Protein AF-A0A8D8TUG2-F1 (afdb_monomer_lite)

Organism: NCBI:txid428564

Structure (mmCIF, N/CA/C/O backbone):
data_AF-A0A8D8TUG2-F1
#
_entry.id   AF-A0A8D8TUG2-F1
#
loop_
_atom_site.group_PDB
_atom_site.id
_atom_site.type_symbol
_atom_site.label_atom_id
_atom_site.label_alt_id
_atom_site.label_comp_id
_atom_site.label_asym_id
_atom_site.label_entity_id
_atom_site.label_seq_id
_atom_site.pdbx_PDB_ins_code
_atom_site.Cartn_x
_atom_site.Cartn_y
_atom_site.Cartn_z
_atom_site.occupancy
_atom_site.B_iso_or_equiv
_atom_site.auth_seq_id
_atom_site.auth_comp_id
_atom_site.auth_asym_id
_atom_site.auth_atom_id
_atom_site.pdbx_PDB_model_num
ATOM 1 N N . MET A 1 1 ? 31.940 -16.776 15.420 1.00 88.31 1 MET A N 1
ATOM 2 C CA . MET A 1 1 ? 31.059 -17.852 15.913 1.00 88.31 1 MET A CA 1
ATOM 3 C C . MET A 1 1 ? 29.681 -17.227 16.054 1.00 88.31 1 MET A C 1
ATOM 5 O O . MET A 1 1 ? 29.621 -16.141 16.623 1.00 88.31 1 MET A O 1
ATOM 9 N N . PRO A 1 2 ? 28.607 -17.803 15.490 1.00 84.81 2 PRO A N 1
ATOM 10 C CA . PRO A 1 2 ? 27.314 -17.118 15.402 1.00 84.81 2 PRO A CA 1
ATOM 11 C C . PRO A 1 2 ? 26.745 -16.740 16.780 1.00 84.81 2 PRO A C 1
ATOM 13 O O . PRO A 1 2 ? 26.519 -17.610 17.619 1.00 84.81 2 PRO A O 1
ATOM 16 N N . GLY A 1 3 ? 26.511 -15.450 17.030 1.00 81.25 3 GLY A N 1
ATOM 17 C CA . GLY A 1 3 ? 25.890 -14.975 18.275 1.00 81.25 3 GLY A CA 1
ATOM 18 C C . GLY A 1 3 ? 26.770 -15.037 19.532 1.00 81.25 3 GLY A C 1
ATOM 19 O O . GLY A 1 3 ? 26.246 -14.940 20.640 1.00 81.25 3 GLY A O 1
ATOM 20 N N . VAL A 1 4 ? 28.089 -15.208 19.391 1.00 82.69 4 VAL A N 1
ATOM 21 C CA . VAL A 1 4 ? 29.040 -15.135 20.514 1.00 82.69 4 VAL A CA 1
ATOM 22 C C . VAL A 1 4 ? 29.631 -13.716 20.586 1.00 82.69 4 VAL A C 1
ATOM 24 O O . VAL A 1 4 ? 30.102 -13.235 19.558 1.00 82.69 4 VAL A O 1
ATOM 27 N N . PRO A 1 5 ? 29.636 -13.040 21.756 1.00 69.06 5 PRO A N 1
ATOM 28 C CA . PRO A 1 5 ? 30.100 -11.648 21.874 1.00 69.06 5 PRO A CA 1
ATOM 29 C C . PRO A 1 5 ? 31.604 -11.447 21.634 1.00 69.06 5 PRO A C 1
ATOM 31 O O . PRO A 1 5 ? 32.027 -10.357 21.265 1.00 69.06 5 PRO A O 1
ATOM 34 N N . SER A 1 6 ? 32.425 -12.471 21.882 1.00 76.06 6 SER A N 1
ATOM 35 C CA . SER A 1 6 ? 33.869 -12.448 21.638 1.00 76.06 6 SER A CA 1
ATOM 36 C C . SER A 1 6 ? 34.200 -12.892 20.210 1.00 76.06 6 SER A C 1
ATOM 38 O O . SER A 1 6 ? 33.498 -13.719 19.625 1.00 76.06 6 SER A O 1
ATOM 40 N N . LEU A 1 7 ? 35.303 -12.373 19.657 1.00 82.94 7 LEU A N 1
ATOM 41 C CA . LEU A 1 7 ? 35.756 -12.603 18.277 1.00 82.94 7 LEU A CA 1
ATOM 42 C C . LEU A 1 7 ? 36.345 -14.022 18.082 1.00 82.94 7 LEU A C 1
ATOM 44 O O . LEU A 1 7 ? 37.500 -14.206 17.716 1.00 82.94 7 LEU A O 1
ATOM 48 N N . VAL A 1 8 ? 35.550 -15.055 18.374 1.00 90.75 8 VAL A N 1
ATOM 49 C CA . VAL A 1 8 ? 35.901 -16.471 18.198 1.00 90.75 8 VAL A CA 1
ATOM 50 C C . VAL A 1 8 ? 35.543 -16.881 16.774 1.00 90.75 8 VAL A C 1
ATOM 52 O O . VAL A 1 8 ? 34.366 -16.881 16.412 1.00 90.75 8 VAL A O 1
ATOM 55 N N . THR A 1 9 ? 36.512 -17.247 15.940 1.00 91.44 9 THR A N 1
ATOM 56 C CA . THR A 1 9 ? 36.257 -17.723 14.569 1.00 91.44 9 THR A CA 1
ATOM 57 C C . THR A 1 9 ? 35.932 -19.220 14.564 1.00 91.44 9 THR A C 1
ATOM 59 O O . THR A 1 9 ? 36.195 -19.926 15.537 1.00 91.44 9 THR A O 1
ATOM 62 N N . ILE A 1 10 ? 35.277 -19.718 13.511 1.00 93.94 10 ILE A N 1
ATOM 63 C CA . ILE A 1 10 ? 35.003 -21.158 13.372 1.00 93.94 10 ILE A CA 1
ATOM 64 C C . ILE A 1 10 ? 36.280 -21.820 12.849 1.00 93.94 10 ILE A C 1
ATOM 66 O O . ILE A 1 10 ? 36.716 -21.502 11.749 1.00 93.94 10 ILE A O 1
ATOM 70 N N . ALA A 1 11 ? 36.866 -22.732 13.624 1.00 93.00 11 ALA A N 1
ATOM 71 C CA . ALA A 1 11 ? 38.054 -23.483 13.224 1.00 93.00 11 ALA A CA 1
ATOM 72 C C . ALA A 1 11 ? 37.695 -24.761 12.450 1.00 93.00 11 ALA A C 1
ATOM 74 O O . ALA A 1 11 ? 38.338 -25.085 11.457 1.00 93.00 11 ALA A O 1
ATOM 75 N N . ARG A 1 12 ? 36.664 -25.500 12.893 1.00 93.75 12 ARG A N 1
ATOM 76 C CA . ARG A 1 12 ? 36.137 -26.686 12.185 1.00 93.75 12 ARG A CA 1
ATOM 77 C C . ARG A 1 12 ? 34.693 -27.010 12.573 1.00 93.75 12 ARG A C 1
ATOM 79 O O . ARG A 1 12 ? 34.201 -26.557 13.605 1.00 93.75 12 ARG A O 1
ATOM 86 N N . VAL A 1 13 ? 34.041 -27.864 11.787 1.00 94.44 13 VAL A N 1
ATOM 87 C CA . VAL A 1 13 ? 32.722 -28.457 12.079 1.00 94.44 13 VAL A CA 1
ATOM 88 C C . VAL A 1 13 ? 32.915 -29.929 12.459 1.00 94.44 13 VAL A C 1
ATOM 90 O O . VAL A 1 13 ? 33.746 -30.602 11.852 1.00 94.44 13 VAL A O 1
ATOM 93 N N . LYS A 1 14 ? 32.199 -30.451 13.465 1.00 92.12 14 LYS A N 1
ATOM 94 C CA . LYS A 1 14 ? 32.238 -31.896 13.767 1.00 92.12 14 LYS A CA 1
ATOM 95 C C . LYS A 1 14 ? 31.480 -32.690 12.696 1.00 92.12 14 LYS A C 1
ATOM 97 O O . LYS A 1 14 ? 30.397 -32.287 12.288 1.00 92.12 14 LYS A O 1
ATOM 102 N N . GLU A 1 15 ? 32.014 -33.851 12.317 1.00 89.62 15 GLU A N 1
ATOM 103 C CA . GLU A 1 15 ? 31.452 -34.729 11.272 1.00 89.62 15 GLU A CA 1
ATOM 104 C C . GLU A 1 15 ? 30.094 -35.350 11.645 1.00 89.62 15 GLU A C 1
ATOM 106 O O . GLU A 1 15 ? 29.303 -35.712 10.778 1.00 89.62 15 GLU A O 1
ATOM 111 N N . GLN A 1 16 ? 29.798 -35.474 12.942 1.00 87.94 16 GLN A N 1
ATOM 112 C CA . GLN A 1 16 ? 28.569 -36.101 13.425 1.00 87.94 16 GLN A CA 1
ATOM 113 C C . GLN A 1 16 ? 27.436 -35.082 13.583 1.00 87.94 16 GLN A C 1
ATOM 115 O O . GLN A 1 16 ? 27.537 -34.136 14.368 1.00 87.94 16 GLN A O 1
ATOM 120 N N . VAL A 1 17 ? 26.317 -35.336 12.899 1.00 90.94 17 VAL A N 1
ATOM 121 C CA . VAL A 1 17 ? 25.068 -34.570 13.012 1.00 90.94 17 VAL A CA 1
ATOM 122 C C . VAL A 1 17 ? 23.980 -35.458 13.606 1.00 90.94 17 VAL A C 1
ATOM 124 O O . VAL A 1 17 ? 23.734 -36.559 13.118 1.00 90.94 17 VAL A O 1
ATOM 127 N N . ILE A 1 18 ? 23.300 -34.978 14.649 1.00 91.06 18 ILE A N 1
ATOM 128 C CA . ILE A 1 18 ? 22.219 -35.724 15.311 1.00 91.06 18 ILE A CA 1
ATOM 129 C C . ILE A 1 18 ? 20.874 -35.151 14.869 1.00 91.06 18 ILE A C 1
ATOM 131 O O . ILE A 1 18 ? 20.628 -33.956 15.014 1.00 91.06 18 ILE A O 1
ATOM 135 N N . ILE A 1 19 ? 19.978 -35.997 14.364 1.00 89.94 19 ILE A N 1
ATOM 136 C CA . ILE A 1 19 ? 18.616 -35.600 13.984 1.00 89.94 19 ILE A CA 1
ATOM 137 C C . ILE A 1 19 ? 17.680 -35.878 15.160 1.00 89.94 19 ILE A C 1
ATOM 139 O O . ILE A 1 19 ? 17.610 -37.010 15.641 1.00 89.94 19 ILE A O 1
ATOM 143 N N . LEU A 1 20 ? 16.954 -34.862 15.629 1.00 84.50 20 LEU A N 1
ATOM 144 C CA . LEU A 1 20 ? 16.012 -35.038 16.735 1.00 84.50 20 LEU A CA 1
ATOM 145 C C . LEU A 1 20 ? 14.683 -35.639 16.239 1.00 84.50 20 LEU A C 1
ATOM 147 O O . LEU A 1 20 ? 14.184 -35.234 15.185 1.00 84.50 20 LEU A O 1
ATOM 151 N N . PRO A 1 21 ? 14.072 -36.577 16.988 1.00 76.75 21 PRO A N 1
ATOM 152 C CA . PRO A 1 21 ? 12.863 -37.290 16.579 1.00 76.75 21 PRO A CA 1
ATOM 153 C C . PRO A 1 21 ? 11.588 -36.461 16.832 1.00 76.75 21 PRO A C 1
ATOM 155 O O . PRO A 1 21 ? 10.693 -36.884 17.560 1.00 76.75 21 PRO A O 1
ATOM 158 N N . THR A 1 22 ? 11.504 -35.263 16.251 1.00 73.44 22 THR A N 1
ATOM 159 C CA . THR A 1 22 ? 10.314 -34.393 16.298 1.00 73.44 22 THR A CA 1
ATOM 160 C C . THR A 1 22 ? 9.656 -34.286 14.918 1.00 73.44 22 THR A C 1
ATOM 162 O O . THR A 1 22 ? 10.196 -34.776 13.923 1.00 73.44 22 THR A O 1
ATOM 165 N N . LYS A 1 23 ? 8.483 -33.635 14.840 1.00 68.12 23 LYS A N 1
ATOM 166 C CA . LYS A 1 23 ? 7.732 -33.437 13.584 1.00 68.12 23 LYS A CA 1
ATOM 167 C C . LYS A 1 23 ? 8.590 -32.782 12.492 1.00 68.12 23 LYS A C 1
ATOM 169 O O . LYS A 1 23 ? 8.542 -33.228 11.350 1.00 68.12 23 LYS A O 1
ATOM 174 N N . THR A 1 24 ? 9.396 -31.777 12.849 1.00 67.50 24 THR A N 1
ATOM 175 C CA . THR A 1 24 ? 10.225 -30.997 11.910 1.00 67.50 24 THR A CA 1
ATOM 176 C C . THR A 1 24 ? 11.661 -31.519 11.760 1.00 67.50 24 THR A C 1
ATOM 178 O O . THR A 1 24 ? 12.426 -30.981 10.964 1.00 67.50 24 THR A O 1
ATOM 181 N N . LYS A 1 25 ? 12.028 -32.610 12.457 1.00 82.44 25 LYS A N 1
ATOM 182 C CA . LYS A 1 25 ? 13.340 -33.291 12.374 1.00 82.44 25 LYS A CA 1
ATOM 183 C C . LYS A 1 25 ? 14.555 -32.331 12.375 1.00 82.44 25 LYS A C 1
ATOM 185 O O . LYS A 1 25 ? 15.378 -32.380 11.450 1.00 82.44 25 LYS A O 1
ATOM 190 N N . PRO A 1 26 ? 14.695 -31.451 13.385 1.00 87.38 26 PRO A N 1
ATOM 191 C CA . PRO A 1 26 ? 15.781 -30.483 13.439 1.00 87.38 26 PRO A CA 1
ATOM 192 C C . PRO A 1 26 ? 17.128 -31.178 13.673 1.00 87.38 26 PRO A C 1
ATOM 194 O O . PRO A 1 26 ? 17.202 -32.269 14.251 1.00 87.38 26 PRO A O 1
ATOM 197 N N . LYS A 1 27 ? 18.203 -30.544 13.197 1.00 92.56 27 LYS A N 1
ATOM 198 C CA . LYS A 1 27 ? 19.557 -31.114 13.176 1.00 92.56 27 LYS A CA 1
ATOM 199 C C . LYS A 1 27 ? 20.422 -30.438 14.231 1.00 92.56 27 LYS A C 1
ATOM 201 O O . LYS A 1 27 ? 20.611 -29.229 14.193 1.00 92.56 27 LYS A O 1
ATOM 206 N N . LYS A 1 28 ? 20.969 -31.207 15.163 1.00 93.00 28 LYS A N 1
ATOM 207 C CA . LYS A 1 28 ? 21.938 -30.732 16.149 1.00 93.00 28 LYS A CA 1
ATOM 208 C C . LYS A 1 28 ? 23.338 -30.769 15.534 1.00 93.00 28 LYS A C 1
ATOM 210 O O . LYS A 1 28 ? 23.822 -31.839 15.163 1.00 93.00 28 LYS A O 1
ATOM 215 N N . LEU A 1 29 ? 23.956 -29.598 15.439 1.00 93.19 29 LEU A N 1
ATOM 216 C CA . LEU A 1 29 ? 25.269 -29.336 14.854 1.00 93.19 29 LEU A CA 1
ATOM 217 C C . LEU A 1 29 ? 26.253 -28.915 15.948 1.00 93.19 29 LEU A C 1
ATOM 219 O O . LEU A 1 29 ? 25.855 -28.313 16.946 1.00 93.19 29 LEU A O 1
ATOM 223 N N . VAL A 1 30 ? 27.541 -29.204 15.757 1.00 94.19 30 VAL A N 1
ATOM 224 C CA . VAL A 1 30 ? 28.599 -28.788 16.688 1.00 94.19 30 VAL A CA 1
ATOM 225 C C . VAL A 1 30 ? 29.750 -28.149 15.917 1.00 94.19 30 VAL A C 1
ATOM 227 O O . VAL A 1 30 ? 30.404 -28.803 15.104 1.00 94.19 30 VAL A O 1
ATOM 230 N N . PHE A 1 31 ? 30.018 -26.880 16.213 1.00 93.75 31 PHE A N 1
ATOM 231 C CA . PHE A 1 31 ? 31.167 -26.128 15.719 1.00 93.75 31 PHE A CA 1
ATOM 232 C C . PHE A 1 31 ? 32.299 -26.146 16.745 1.00 93.75 31 PHE A C 1
ATOM 234 O O . PHE A 1 31 ? 32.060 -26.234 17.946 1.00 93.75 31 PHE A O 1
ATOM 241 N N . VAL A 1 32 ? 33.541 -26.053 16.282 1.00 93.69 32 VAL A N 1
ATOM 242 C CA . VAL A 1 32 ? 34.724 -25.877 17.129 1.00 93.69 32 VAL A CA 1
ATOM 243 C C . VAL A 1 32 ? 35.301 -24.500 16.839 1.00 93.69 32 VAL A C 1
ATOM 245 O O . VAL A 1 32 ? 35.570 -24.180 15.679 1.00 93.69 32 VAL A O 1
ATOM 248 N N . GLY A 1 33 ? 35.438 -23.676 17.875 1.00 93.62 33 GLY A N 1
ATOM 249 C CA . GLY A 1 33 ? 35.986 -22.326 17.767 1.00 93.62 33 GLY A CA 1
ATOM 250 C C . GLY A 1 33 ? 37.513 -22.302 17.673 1.00 93.62 33 GLY A C 1
ATOM 251 O O . GLY A 1 33 ? 38.180 -23.300 17.953 1.00 93.62 33 GLY A O 1
ATOM 252 N N . SER A 1 34 ? 38.075 -21.145 17.317 1.00 92.62 34 SER A N 1
ATOM 253 C CA . SER A 1 34 ? 39.520 -20.867 17.381 1.00 92.62 34 SER A CA 1
ATOM 254 C C . SER A 1 34 ? 40.102 -20.967 18.797 1.00 92.62 34 SER A C 1
ATOM 256 O O . SER A 1 34 ? 41.301 -21.154 18.961 1.00 92.62 34 SER A O 1
ATOM 258 N N . ASP A 1 35 ? 39.248 -20.906 19.817 1.00 92.00 35 ASP A N 1
ATOM 259 C CA . ASP A 1 35 ? 39.564 -21.131 21.228 1.00 92.00 35 ASP A CA 1
ATOM 260 C C . ASP A 1 35 ? 39.600 -22.622 21.623 1.00 92.00 35 ASP A C 1
ATOM 262 O O . ASP A 1 35 ? 39.781 -22.955 22.794 1.00 92.00 35 ASP A O 1
ATOM 266 N N . GLY A 1 36 ? 39.372 -23.530 20.669 1.00 90.88 36 GLY A N 1
ATOM 267 C CA . GLY A 1 36 ? 39.312 -24.973 20.893 1.00 90.88 36 GLY A CA 1
ATOM 268 C C . GLY A 1 36 ? 38.027 -25.465 21.570 1.00 90.88 36 GLY A C 1
ATOM 269 O O . GLY A 1 36 ? 37.874 -26.675 21.763 1.00 90.88 36 GLY A O 1
ATOM 270 N N . LYS A 1 37 ? 37.077 -24.581 21.911 1.00 91.31 37 LYS A N 1
ATOM 271 C CA . LYS A 1 37 ? 35.817 -24.968 22.567 1.00 91.31 37 LYS A CA 1
ATOM 272 C C . LYS A 1 37 ? 34.783 -25.445 21.551 1.00 91.31 37 LYS A C 1
ATOM 274 O O . LYS A 1 37 ? 34.767 -25.022 20.395 1.00 91.31 37 LYS A O 1
ATOM 279 N N . SER A 1 38 ? 33.910 -26.356 21.987 1.00 91.44 38 SER A N 1
ATOM 280 C CA . SER A 1 38 ? 32.779 -26.836 21.184 1.00 91.44 38 SER A CA 1
ATOM 281 C C . SER A 1 38 ? 31.546 -25.965 21.432 1.00 91.44 38 SER A C 1
ATOM 283 O O . SER A 1 38 ? 31.165 -25.762 22.579 1.00 91.44 38 SER A O 1
ATOM 285 N N . TYR A 1 39 ? 30.908 -25.505 20.360 1.00 92.44 39 TYR A N 1
ATOM 286 C CA . TYR A 1 39 ? 29.695 -24.694 20.370 1.00 92.44 39 TYR A CA 1
ATOM 287 C C . TYR A 1 39 ? 28.586 -25.448 19.640 1.00 92.44 39 TYR A C 1
ATOM 289 O O . TYR A 1 39 ? 28.705 -25.769 18.456 1.00 92.44 39 TYR A O 1
ATOM 297 N N . THR A 1 40 ? 27.513 -25.763 20.356 1.00 93.44 40 THR A N 1
ATOM 298 C CA . THR A 1 40 ? 26.422 -26.595 19.846 1.00 93.44 40 THR A CA 1
ATOM 299 C C . THR A 1 40 ? 25.259 -25.722 19.376 1.00 93.44 40 THR A C 1
ATOM 301 O O . THR A 1 40 ? 24.844 -24.809 20.082 1.00 93.44 40 THR A O 1
ATOM 304 N N . TYR A 1 41 ? 24.694 -26.031 18.209 1.00 94.00 41 TYR A N 1
ATOM 305 C CA . TYR A 1 41 ? 23.534 -25.337 17.647 1.00 94.00 41 TYR A CA 1
ATOM 306 C C . TYR A 1 41 ? 22.476 -26.333 17.183 1.00 94.00 41 TYR A C 1
ATOM 308 O O . TYR A 1 41 ? 22.771 -27.465 16.801 1.00 94.00 41 TYR A O 1
ATOM 316 N N . LEU A 1 42 ? 21.228 -25.892 17.191 1.00 92.81 42 LEU A N 1
ATOM 317 C CA . LEU A 1 42 ? 20.099 -26.573 16.592 1.00 92.81 42 LEU A CA 1
ATOM 318 C C . LEU A 1 42 ? 19.735 -25.863 15.292 1.00 92.81 42 LEU A C 1
ATOM 320 O O . LEU A 1 42 ? 19.306 -24.714 15.297 1.00 92.81 42 LEU A O 1
ATOM 324 N N . PHE A 1 43 ? 19.884 -26.563 14.178 1.00 92.56 43 PHE A N 1
ATOM 325 C CA . PHE A 1 43 ? 19.375 -26.123 12.895 1.00 92.56 43 PHE A CA 1
ATOM 326 C C . PHE A 1 43 ? 17.909 -26.527 12.761 1.00 92.56 43 PHE A C 1
ATOM 328 O O . PHE A 1 43 ? 17.580 -27.722 12.716 1.00 92.56 43 PHE A O 1
ATOM 335 N N . LYS A 1 44 ? 17.040 -25.520 12.675 1.00 89.44 44 LYS A N 1
ATOM 336 C CA . LYS A 1 44 ? 15.624 -25.682 12.355 1.00 89.44 44 LYS A CA 1
ATOM 337 C C . LYS A 1 44 ? 15.394 -25.197 10.924 1.00 89.44 44 LYS A C 1
ATOM 339 O O . LYS A 1 44 ? 15.708 -24.058 10.594 1.00 89.44 44 LYS A O 1
ATOM 344 N N . GLY A 1 45 ? 14.894 -26.088 10.072 1.00 80.00 45 GLY A N 1
ATOM 345 C CA . GLY A 1 45 ? 14.555 -25.783 8.683 1.00 80.00 45 GLY A CA 1
ATOM 346 C C . GLY A 1 45 ? 13.044 -25.793 8.482 1.00 80.00 45 GLY A C 1
ATOM 347 O O . GLY A 1 45 ? 12.345 -26.548 9.150 1.00 80.00 45 GLY A O 1
ATOM 348 N N . LEU A 1 46 ? 12.570 -24.995 7.524 1.00 73.06 46 LEU A N 1
ATOM 349 C CA . LEU A 1 46 ? 11.154 -24.758 7.212 1.00 73.06 46 LEU A CA 1
ATOM 350 C C . LEU A 1 46 ? 10.373 -24.034 8.325 1.00 73.06 46 LEU A C 1
ATOM 352 O O . LEU A 1 46 ? 9.147 -24.017 8.289 1.00 73.06 46 LEU A O 1
ATOM 356 N N . GLU A 1 47 ? 11.081 -23.417 9.268 1.00 77.38 47 GLU A N 1
ATOM 357 C CA . GLU A 1 47 ? 10.534 -22.554 10.317 1.00 77.38 47 GLU A CA 1
ATOM 358 C C . GLU A 1 47 ? 11.149 -21.158 10.153 1.00 77.38 47 GLU A C 1
ATOM 360 O O . GLU A 1 47 ? 12.347 -21.039 9.876 1.00 77.38 47 GLU A O 1
ATOM 365 N N . ASP A 1 48 ? 10.328 -20.120 10.285 1.00 82.56 48 ASP A N 1
ATOM 366 C CA . ASP A 1 48 ? 10.793 -18.737 10.322 1.00 82.56 48 ASP A CA 1
ATOM 367 C C . ASP A 1 48 ? 11.244 -18.399 11.749 1.00 82.56 48 ASP A C 1
ATOM 369 O O . ASP A 1 48 ? 10.447 -18.434 12.682 1.00 82.56 48 ASP A O 1
ATOM 373 N N . LEU A 1 49 ? 12.537 -18.115 11.922 1.00 88.50 49 LEU A N 1
ATOM 374 C CA . LEU A 1 49 ? 13.132 -17.838 13.232 1.00 88.50 49 LEU A CA 1
ATOM 375 C C . LEU A 1 49 ? 13.265 -16.341 13.536 1.00 88.50 49 LEU A C 1
ATOM 377 O O . LEU A 1 49 ? 13.796 -16.002 14.595 1.00 88.50 49 LEU A O 1
ATOM 381 N N . HIS A 1 50 ? 12.817 -15.442 12.650 1.00 87.50 50 HIS A N 1
ATOM 382 C CA . HIS A 1 50 ? 12.892 -13.999 12.914 1.00 87.50 50 HIS A CA 1
ATOM 383 C C . HIS A 1 50 ? 12.059 -13.622 14.141 1.00 87.50 50 HIS A C 1
ATOM 385 O O . HIS A 1 50 ? 12.503 -12.833 14.971 1.00 87.50 50 HIS A O 1
ATOM 391 N N . LEU A 1 51 ? 10.896 -14.252 14.327 1.00 86.75 51 LEU A N 1
ATOM 392 C CA . LEU A 1 51 ? 10.082 -14.048 15.521 1.00 86.75 51 LEU A CA 1
ATOM 393 C C . LEU A 1 51 ? 10.842 -14.440 16.799 1.00 86.75 51 LEU A C 1
ATOM 395 O O . LEU A 1 51 ? 10.940 -13.635 17.724 1.00 86.75 51 LEU A O 1
ATOM 399 N N . ASP A 1 52 ? 11.435 -15.636 16.843 1.00 89.31 52 ASP A N 1
ATOM 400 C CA . ASP A 1 52 ? 12.251 -16.079 17.978 1.00 89.31 52 ASP A CA 1
ATOM 401 C C . ASP A 1 52 ? 13.444 -15.138 18.228 1.00 89.31 52 ASP A C 1
ATOM 403 O O . ASP A 1 52 ? 13.713 -14.798 19.380 1.00 89.31 52 ASP A O 1
ATOM 407 N N . GLU A 1 53 ? 14.123 -14.654 17.182 1.00 91.06 53 GLU A N 1
ATOM 408 C CA . GLU A 1 53 ? 15.205 -13.664 17.299 1.00 91.06 53 GLU A CA 1
ATOM 409 C C . GLU A 1 53 ? 14.726 -12.366 17.973 1.00 91.06 53 GLU A C 1
ATOM 411 O O . GLU A 1 53 ? 15.347 -11.889 18.928 1.00 91.06 53 GLU A O 1
ATOM 416 N N . ARG A 1 54 ? 13.598 -11.809 17.523 1.00 90.62 54 ARG A N 1
ATOM 417 C CA . ARG A 1 54 ? 13.012 -10.576 18.075 1.00 90.62 54 ARG A CA 1
ATOM 418 C C . ARG A 1 54 ? 12.600 -10.759 19.538 1.00 90.62 54 ARG A C 1
ATOM 420 O O . ARG A 1 54 ? 12.842 -9.881 20.370 1.00 90.62 54 ARG A O 1
ATOM 427 N N . ILE A 1 55 ? 12.077 -11.931 19.900 1.00 91.31 55 ILE A N 1
ATOM 428 C CA . ILE A 1 55 ? 11.798 -12.256 21.303 1.00 91.31 55 ILE A CA 1
ATOM 429 C C . ILE A 1 55 ? 13.091 -12.343 22.128 1.00 91.31 55 ILE A C 1
ATOM 431 O O . ILE A 1 55 ? 13.122 -11.843 23.253 1.00 91.31 55 ILE A O 1
ATOM 435 N N . MET A 1 56 ? 14.188 -12.891 21.594 1.00 93.56 56 MET A N 1
ATOM 436 C CA . MET A 1 56 ? 15.477 -12.884 22.304 1.00 93.56 56 MET A CA 1
ATOM 437 C C . MET A 1 56 ? 15.992 -11.459 22.557 1.00 93.56 56 MET A C 1
ATOM 439 O O . MET A 1 56 ? 16.482 -11.180 23.654 1.00 93.56 56 MET A O 1
ATOM 443 N N . GLN A 1 57 ? 15.812 -10.537 21.606 1.00 90.88 57 GLN A N 1
ATOM 444 C CA . GLN A 1 57 ? 16.130 -9.113 21.791 1.00 90.88 57 GLN A CA 1
ATOM 445 C C . GLN A 1 57 ? 15.251 -8.467 22.876 1.00 90.88 57 GLN A C 1
ATOM 447 O O . GLN A 1 57 ? 15.755 -7.751 23.747 1.00 90.88 57 GLN A O 1
ATOM 452 N N . PHE A 1 58 ? 13.949 -8.777 22.898 1.00 92.12 58 PHE A N 1
ATOM 453 C CA . PHE A 1 58 ? 13.036 -8.329 23.956 1.00 92.12 58 PHE A CA 1
ATOM 454 C C . PHE A 1 58 ? 13.494 -8.805 25.347 1.00 92.12 58 PHE A C 1
ATOM 456 O O . PHE A 1 58 ? 13.503 -8.033 26.315 1.00 92.12 58 PHE A O 1
ATOM 463 N N . LEU A 1 59 ? 13.921 -10.068 25.464 1.00 92.75 59 LEU A N 1
ATOM 464 C CA . LEU A 1 59 ? 14.468 -10.618 26.709 1.00 92.75 59 LEU A CA 1
ATOM 465 C C . LEU A 1 59 ? 15.787 -9.942 27.103 1.00 92.75 59 LEU A C 1
ATOM 467 O O . LEU A 1 59 ? 16.019 -9.691 28.288 1.00 92.75 59 LEU A O 1
ATOM 471 N N . GLN A 1 60 ? 16.647 -9.616 26.137 1.00 91.81 60 GLN A N 1
ATOM 472 C CA . GLN A 1 60 ? 17.892 -8.891 26.387 1.00 91.81 60 GLN A CA 1
ATOM 473 C C . GLN A 1 60 ? 17.620 -7.499 26.974 1.00 91.81 60 GLN A C 1
ATOM 475 O O . GLN A 1 60 ? 18.203 -7.150 27.999 1.00 91.81 60 GLN A O 1
ATOM 480 N N . ILE A 1 61 ? 16.682 -6.741 26.404 1.00 91.31 61 ILE A N 1
ATOM 481 C CA . ILE A 1 61 ? 16.284 -5.421 26.922 1.00 91.31 61 ILE A CA 1
ATOM 482 C C . ILE A 1 61 ? 15.643 -5.544 28.309 1.00 91.31 61 ILE A C 1
ATOM 484 O O . ILE A 1 61 ? 15.969 -4.770 29.211 1.00 91.31 61 ILE A O 1
ATOM 488 N N . SER A 1 62 ? 14.805 -6.564 28.517 1.00 91.44 62 SER A N 1
ATOM 489 C CA . SER A 1 62 ? 14.224 -6.863 29.833 1.00 91.44 62 SER A CA 1
ATOM 490 C C . SER A 1 62 ? 15.305 -7.081 30.894 1.00 91.44 62 SER A C 1
ATOM 492 O O . SER A 1 62 ? 15.204 -6.555 32.001 1.00 91.44 62 SER A O 1
ATOM 494 N N . ASN A 1 63 ? 16.375 -7.802 30.549 1.00 91.88 63 ASN A N 1
ATOM 495 C CA . ASN A 1 63 ? 17.520 -8.003 31.436 1.00 91.88 63 ASN A CA 1
ATOM 496 C C . ASN A 1 63 ? 18.281 -6.707 31.720 1.00 91.88 63 ASN A C 1
ATOM 498 O O . ASN A 1 63 ? 18.664 -6.481 32.864 1.00 91.88 63 ASN A O 1
ATOM 502 N N . THR A 1 64 ? 18.469 -5.843 30.721 1.00 90.88 64 THR A N 1
ATOM 503 C CA . THR A 1 64 ? 19.110 -4.533 30.911 1.00 90.88 64 THR A CA 1
ATOM 504 C C . THR A 1 64 ? 18.318 -3.661 31.886 1.00 90.88 64 THR A C 1
ATOM 506 O O . THR A 1 64 ? 18.898 -3.044 32.776 1.00 90.88 64 THR A O 1
ATOM 509 N N . MET A 1 65 ? 16.985 -3.658 31.795 1.00 87.69 65 MET A N 1
ATOM 510 C CA . MET A 1 65 ? 16.132 -2.924 32.741 1.00 87.69 65 MET A CA 1
ATOM 511 C C . MET A 1 65 ? 16.150 -3.513 34.155 1.00 87.69 65 MET A C 1
ATOM 513 O O . MET A 1 65 ? 15.979 -2.789 35.137 1.00 87.69 65 MET A O 1
ATOM 517 N N . LEU A 1 66 ? 16.363 -4.824 34.265 1.00 88.38 66 LEU A N 1
ATOM 518 C CA . LEU A 1 66 ? 16.475 -5.542 35.532 1.00 88.38 66 LEU A CA 1
ATOM 519 C C . LEU A 1 66 ? 17.915 -5.594 36.070 1.00 88.38 66 LEU A C 1
ATOM 521 O O . LEU A 1 66 ? 18.124 -6.179 37.131 1.00 88.38 66 LEU A O 1
ATOM 525 N N . ALA A 1 67 ? 18.891 -4.954 35.411 1.00 83.06 67 ALA A N 1
ATOM 526 C CA . ALA A 1 67 ? 20.315 -5.047 35.751 1.00 83.06 67 ALA A CA 1
ATOM 527 C C . ALA A 1 67 ? 20.656 -4.581 37.179 1.00 83.06 67 ALA A C 1
ATOM 529 O O . ALA A 1 67 ? 21.615 -5.064 37.773 1.00 83.06 67 ALA A O 1
ATOM 530 N N . ALA A 1 68 ? 19.848 -3.688 37.763 1.00 74.62 68 ALA A N 1
ATOM 531 C CA . ALA A 1 68 ? 19.982 -3.249 39.157 1.00 74.62 68 ALA A CA 1
ATOM 532 C C . ALA A 1 68 ? 19.487 -4.290 40.190 1.00 74.62 68 ALA A C 1
ATOM 534 O O . ALA A 1 68 ? 19.468 -4.018 41.390 1.00 74.62 68 ALA A O 1
ATOM 535 N N . SER A 1 69 ? 19.043 -5.465 39.742 1.00 78.25 69 SER A N 1
ATOM 536 C CA . SER A 1 69 ? 18.452 -6.524 40.558 1.00 78.25 69 SER A CA 1
ATOM 537 C C . SER A 1 69 ? 19.123 -7.877 40.301 1.00 78.25 69 SER A C 1
ATOM 539 O O . SER A 1 69 ? 19.956 -8.022 39.412 1.00 78.25 69 SER A O 1
ATOM 541 N N . THR A 1 70 ? 18.745 -8.901 41.066 1.00 79.25 70 THR A N 1
ATOM 542 C CA . THR A 1 70 ? 19.204 -10.284 40.849 1.00 79.25 70 THR A CA 1
ATOM 543 C C . THR A 1 70 ? 18.336 -11.065 39.853 1.00 79.25 70 THR A C 1
ATOM 545 O O . THR A 1 70 ? 18.561 -12.259 39.657 1.00 79.25 70 THR A O 1
ATOM 548 N N . TYR A 1 71 ? 17.331 -10.428 39.238 1.00 86.75 71 TYR A N 1
ATOM 549 C CA . TYR A 1 71 ? 16.425 -11.067 38.284 1.00 86.75 71 TYR A CA 1
ATOM 550 C C . TYR A 1 71 ? 17.026 -11.072 36.880 1.00 86.75 71 TYR A C 1
ATOM 552 O O . TYR A 1 71 ? 17.364 -10.021 36.341 1.00 86.75 71 TYR A O 1
ATOM 560 N N . ARG A 1 72 ? 17.110 -12.256 36.266 1.00 87.69 72 ARG A N 1
ATOM 561 C CA . ARG A 1 72 ? 17.607 -12.421 34.899 1.00 87.69 72 ARG A CA 1
ATOM 562 C C . ARG A 1 72 ? 16.809 -13.483 34.150 1.00 87.69 72 ARG A C 1
ATOM 564 O O . ARG A 1 72 ? 16.673 -14.612 34.613 1.00 87.69 72 ARG A O 1
ATOM 571 N N . ALA A 1 73 ? 16.299 -13.116 32.983 1.00 89.38 73 ALA A N 1
ATOM 572 C CA . ALA A 1 73 ? 15.670 -14.011 32.030 1.00 89.38 73 ALA A CA 1
ATOM 573 C C . ALA A 1 73 ? 16.767 -14.608 31.148 1.00 89.38 73 ALA A C 1
ATOM 575 O O . ALA A 1 73 ? 17.476 -13.894 30.429 1.00 89.38 73 ALA A O 1
ATOM 576 N N . ARG A 1 74 ? 16.946 -15.925 31.221 1.00 88.69 74 ARG A N 1
ATOM 577 C CA . ARG A 1 74 ? 17.928 -16.621 30.390 1.00 88.69 74 ARG A CA 1
ATOM 578 C C . ARG A 1 74 ? 17.475 -16.548 28.930 1.00 88.69 74 ARG A C 1
ATOM 580 O O . ARG A 1 74 ? 16.362 -16.945 28.610 1.00 88.69 74 ARG A O 1
ATOM 587 N N . HIS A 1 75 ? 18.340 -16.019 28.073 1.00 90.62 75 HIS A N 1
ATOM 588 C CA . HIS A 1 75 ? 18.130 -15.913 26.630 1.00 90.62 75 HIS A CA 1
ATOM 589 C C . HIS A 1 75 ? 19.312 -16.563 25.910 1.00 90.62 75 HIS A C 1
ATOM 591 O O . HIS A 1 75 ? 20.394 -16.713 26.488 1.00 90.62 75 HIS A O 1
ATOM 597 N N . TYR A 1 76 ? 19.096 -16.972 24.666 1.00 91.69 76 TYR A N 1
ATOM 598 C CA . TYR A 1 76 ? 20.087 -17.654 23.845 1.00 91.69 76 TYR A CA 1
ATOM 599 C C . TYR A 1 76 ? 20.097 -17.058 22.432 1.00 91.69 76 TYR A C 1
ATOM 601 O O . TYR A 1 76 ? 19.063 -16.589 21.965 1.00 91.69 76 TYR A O 1
ATOM 609 N N . PRO A 1 77 ? 21.241 -17.060 21.729 1.00 92.25 77 PRO A N 1
ATOM 610 C CA . PRO A 1 77 ? 21.289 -16.554 20.364 1.00 92.25 77 PRO A CA 1
ATOM 611 C C . PRO A 1 77 ? 20.405 -17.358 19.406 1.00 92.25 77 PRO A C 1
ATOM 613 O O . PRO A 1 77 ? 20.466 -18.592 19.380 1.00 92.25 77 PRO A O 1
ATOM 616 N N . VAL A 1 78 ? 19.643 -16.643 18.583 1.00 93.94 78 VAL A N 1
ATOM 617 C CA . VAL A 1 78 ? 18.893 -17.167 17.439 1.00 93.94 78 VAL A CA 1
ATOM 618 C C . VAL A 1 78 ? 19.388 -16.414 16.212 1.00 93.94 78 VAL A C 1
ATOM 620 O O . VAL A 1 78 ? 19.440 -15.191 16.225 1.00 93.94 78 VAL A O 1
ATOM 623 N N . ILE A 1 79 ? 19.818 -17.145 15.188 1.00 93.19 79 ILE A N 1
ATOM 624 C CA . ILE A 1 79 ? 20.419 -16.600 13.973 1.00 93.19 79 ILE A CA 1
ATOM 625 C C . ILE A 1 79 ? 19.583 -17.081 12.784 1.00 93.19 79 ILE A C 1
ATOM 627 O O . ILE A 1 79 ? 19.803 -18.202 12.303 1.00 93.19 79 ILE A O 1
ATOM 631 N N . PRO A 1 80 ? 18.610 -16.282 12.317 1.00 90.94 80 PRO A N 1
ATOM 632 C CA . PRO A 1 80 ? 17.925 -16.543 11.060 1.00 90.94 80 PRO A CA 1
ATOM 633 C C . PRO A 1 80 ? 18.948 -16.547 9.918 1.00 90.94 80 PRO A C 1
ATOM 635 O O . PRO A 1 80 ? 19.754 -15.632 9.786 1.00 90.94 80 PRO A O 1
ATOM 638 N N . LEU A 1 81 ? 18.951 -17.602 9.102 1.00 88.88 81 LEU A N 1
ATOM 639 C CA . LEU A 1 81 ? 19.791 -17.684 7.897 1.00 88.88 81 LEU A CA 1
ATOM 640 C C . LEU A 1 81 ? 18.999 -17.306 6.632 1.00 88.88 81 LEU A C 1
ATOM 642 O O . LEU A 1 81 ? 19.545 -17.278 5.533 1.00 88.88 81 LEU A O 1
ATOM 646 N N . GLY A 1 82 ? 17.700 -17.054 6.790 1.00 82.50 82 GLY A N 1
ATOM 647 C CA . GLY A 1 82 ? 16.738 -16.698 5.756 1.00 82.50 82 GLY A CA 1
ATOM 648 C C . GLY A 1 82 ? 15.304 -16.872 6.279 1.00 82.50 82 GLY A C 1
ATOM 649 O O . GLY A 1 82 ? 15.113 -17.251 7.434 1.00 82.50 82 GLY A O 1
ATOM 650 N N . PRO A 1 83 ? 14.273 -16.683 5.438 1.00 72.88 83 PRO A N 1
ATOM 651 C CA . PRO A 1 83 ? 12.862 -16.702 5.860 1.00 72.88 83 PRO A CA 1
ATOM 652 C C . PRO A 1 83 ? 12.319 -18.099 6.210 1.00 72.88 83 PRO A C 1
ATOM 654 O O . PRO A 1 83 ? 11.142 -18.266 6.506 1.00 72.88 83 PRO A O 1
ATOM 657 N N . ARG A 1 84 ? 13.136 -19.150 6.082 1.00 76.69 84 ARG A N 1
ATOM 658 C CA . ARG A 1 84 ? 12.702 -20.552 6.223 1.00 76.69 84 ARG A CA 1
ATOM 659 C C . ARG A 1 84 ? 13.701 -21.417 6.975 1.00 76.69 84 ARG A C 1
ATOM 661 O O . ARG A 1 84 ? 13.723 -22.636 6.792 1.00 76.69 84 ARG A O 1
ATOM 668 N N . GLY A 1 85 ? 14.578 -20.812 7.756 1.00 83.56 85 GLY A N 1
ATOM 669 C CA . GLY A 1 85 ? 15.451 -21.578 8.620 1.00 83.56 85 GLY A CA 1
ATOM 670 C C . GLY A 1 85 ? 16.537 -20.743 9.255 1.00 83.56 85 GLY A C 1
ATOM 671 O O . GLY A 1 85 ? 16.882 -19.652 8.806 1.00 83.56 85 GLY A O 1
ATOM 672 N N . GLY A 1 86 ? 17.116 -21.308 10.299 1.00 91.56 86 GLY A N 1
ATOM 673 C CA . GLY A 1 86 ? 18.238 -20.698 10.980 1.00 91.56 86 GLY A CA 1
ATOM 674 C C . GLY A 1 86 ? 18.812 -21.590 12.064 1.00 91.56 86 GLY A C 1
ATOM 675 O O . GLY A 1 86 ? 18.505 -22.784 12.163 1.00 91.56 86 GLY A O 1
ATOM 676 N N . LEU A 1 87 ? 19.689 -20.992 12.859 1.00 93.56 87 LEU A N 1
ATOM 677 C CA . LEU A 1 87 ? 20.415 -21.646 13.935 1.00 93.56 87 LEU A CA 1
ATOM 678 C C . LEU A 1 87 ? 19.941 -21.114 15.282 1.00 93.56 87 LEU A C 1
ATOM 680 O O . LEU A 1 87 ? 19.929 -19.912 15.516 1.00 93.56 87 LEU A O 1
ATOM 684 N N . ILE A 1 88 ? 19.618 -22.022 16.193 1.00 92.62 88 ILE A N 1
ATOM 685 C CA . ILE A 1 88 ? 19.333 -21.713 17.593 1.00 92.62 88 ILE A CA 1
ATOM 686 C C . ILE A 1 88 ? 20.499 -22.237 18.420 1.00 92.62 88 ILE A C 1
ATOM 688 O O . ILE A 1 88 ? 20.873 -23.402 18.290 1.00 92.62 88 ILE A O 1
ATOM 692 N N . SER A 1 89 ? 21.095 -21.401 19.263 1.00 92.69 89 SER A N 1
ATOM 693 C CA . SER A 1 89 ? 22.149 -21.856 20.169 1.00 92.69 89 SER A CA 1
ATOM 694 C C . SER A 1 89 ? 21.605 -22.901 21.144 1.00 92.69 89 SER A C 1
ATOM 696 O O . SER A 1 89 ? 20.531 -22.737 21.727 1.00 92.69 89 SER A O 1
ATOM 698 N N . TRP A 1 90 ? 22.332 -24.004 21.310 1.00 90.38 90 TRP A N 1
ATOM 699 C CA . TRP A 1 90 ? 21.915 -25.071 22.206 1.00 90.38 90 TRP A CA 1
ATOM 700 C C . TRP A 1 90 ? 22.222 -24.693 23.652 1.00 90.38 90 TRP A C 1
ATOM 702 O O . TRP A 1 90 ? 23.377 -24.502 24.031 1.00 90.38 90 TRP A O 1
ATOM 712 N N . VAL A 1 91 ? 21.186 -24.644 24.485 1.00 88.50 91 VAL A N 1
ATOM 713 C CA . VAL A 1 91 ? 21.356 -24.413 25.919 1.00 88.50 91 VAL A CA 1
ATOM 714 C C . VAL A 1 91 ? 21.818 -25.711 26.578 1.00 88.50 91 VAL A C 1
ATOM 716 O O . VAL A 1 91 ? 21.137 -26.735 26.529 1.00 88.50 91 VAL A O 1
ATOM 719 N N . GLU A 1 92 ? 23.000 -25.687 27.184 1.00 84.88 92 GLU A N 1
ATOM 720 C CA . GLU A 1 92 ? 23.543 -26.833 27.915 1.00 84.88 92 GLU A CA 1
ATOM 721 C C . GLU A 1 92 ? 22.992 -26.908 29.349 1.00 84.88 92 GLU A C 1
ATOM 723 O O . GLU A 1 92 ? 22.524 -25.915 29.910 1.00 84.88 92 GLU A O 1
ATOM 728 N N . HIS A 1 93 ? 23.048 -28.110 29.932 1.00 85.25 93 HIS A N 1
ATOM 729 C CA . HIS A 1 93 ? 22.666 -28.417 31.322 1.00 85.25 93 HIS A CA 1
ATOM 730 C C . HIS A 1 93 ? 21.192 -28.198 31.706 1.00 85.25 93 HIS A C 1
ATOM 732 O O . HIS A 1 93 ? 20.848 -28.238 32.884 1.00 85.25 93 HIS A O 1
ATOM 738 N N . VAL A 1 94 ? 20.299 -28.050 30.728 1.00 92.00 94 VAL A N 1
ATOM 739 C CA . VAL A 1 94 ? 18.853 -27.934 30.960 1.00 92.00 94 VAL A CA 1
ATOM 740 C C . VAL A 1 94 ? 18.127 -29.252 30.685 1.00 92.00 94 VAL A C 1
ATOM 742 O O . VAL A 1 94 ? 18.449 -29.980 29.746 1.00 92.00 94 VAL A O 1
ATOM 745 N N . THR A 1 95 ? 17.124 -29.559 31.506 1.00 92.69 95 THR A N 1
ATOM 746 C CA . THR A 1 95 ? 16.283 -30.756 31.393 1.00 92.69 95 THR A CA 1
ATOM 747 C C . THR A 1 95 ? 14.832 -30.346 31.129 1.00 92.69 95 THR A C 1
ATOM 749 O O . THR A 1 95 ? 14.282 -29.562 31.904 1.00 92.69 95 THR A O 1
ATOM 752 N N . PRO A 1 96 ? 14.167 -30.870 30.081 1.00 94.06 96 PRO A N 1
ATOM 753 C CA . PRO A 1 96 ? 12.738 -30.646 29.885 1.00 94.06 96 PRO A CA 1
ATOM 754 C C . PRO A 1 96 ? 11.922 -31.265 31.016 1.00 94.06 96 PRO A C 1
ATOM 756 O O . PRO A 1 96 ? 12.150 -32.427 31.372 1.00 94.06 96 PRO A O 1
ATOM 759 N N . LEU A 1 97 ? 10.927 -30.544 31.537 1.00 94.31 97 LEU A N 1
ATOM 760 C CA . LEU A 1 97 ? 10.083 -31.045 32.628 1.00 94.31 97 LEU A CA 1
ATOM 761 C C . LEU A 1 97 ? 9.367 -32.355 32.263 1.00 94.31 97 LEU A C 1
ATOM 763 O O . LEU A 1 97 ? 9.150 -33.205 33.128 1.00 94.31 97 LEU A O 1
ATOM 767 N N . PHE A 1 98 ? 9.051 -32.567 30.980 1.00 93.12 98 PHE A N 1
ATOM 768 C CA . PHE A 1 98 ? 8.424 -33.807 30.516 1.00 93.12 98 PHE A CA 1
ATOM 769 C C . PHE A 1 98 ? 9.312 -35.030 30.763 1.00 93.12 98 PHE A C 1
ATOM 771 O O . PHE A 1 98 ? 8.811 -36.117 31.052 1.00 93.12 98 PHE A O 1
ATOM 778 N N . SER A 1 99 ? 10.637 -34.856 30.720 1.00 91.81 99 SER A N 1
ATOM 779 C CA . SER A 1 99 ? 11.590 -35.935 30.987 1.00 91.81 99 SER A CA 1
ATOM 780 C C . SER A 1 99 ? 11.487 -36.442 32.425 1.00 91.81 99 SER A C 1
ATOM 782 O O . SER A 1 99 ? 11.632 -37.643 32.648 1.00 91.81 99 SER A O 1
ATOM 784 N N . LEU A 1 100 ? 11.189 -35.563 33.390 1.00 91.62 100 LEU A N 1
ATOM 785 C CA . LEU A 1 100 ? 10.995 -35.943 34.794 1.00 91.62 100 LEU A CA 1
ATOM 786 C C . LEU A 1 100 ? 9.731 -36.795 34.954 1.00 91.62 100 LEU A C 1
ATOM 788 O O . LEU A 1 100 ? 9.779 -37.885 35.524 1.00 91.62 100 LEU A O 1
ATOM 792 N N . TYR A 1 101 ? 8.623 -36.344 34.360 1.00 91.38 101 TYR A N 1
ATOM 793 C CA . TYR A 1 101 ? 7.362 -37.087 34.361 1.00 91.38 101 TYR A CA 1
ATOM 794 C C . TYR A 1 101 ? 7.505 -38.454 33.676 1.00 91.38 101 TYR A C 1
ATOM 796 O O . TYR A 1 101 ? 7.116 -39.477 34.236 1.00 91.38 101 TYR A O 1
ATOM 804 N N . LYS A 1 102 ? 8.148 -38.499 32.503 1.00 89.88 102 LYS A N 1
ATOM 805 C CA . LYS A 1 102 ? 8.388 -39.741 31.757 1.00 89.88 102 LYS A CA 1
ATOM 806 C C . LYS A 1 102 ? 9.252 -40.730 32.543 1.00 89.88 102 LYS A C 1
ATOM 808 O O . LYS A 1 102 ? 8.937 -41.917 32.564 1.00 89.88 102 LYS A O 1
ATOM 813 N N . ARG A 1 103 ? 10.317 -40.264 33.211 1.00 89.19 103 ARG A N 1
ATOM 814 C CA . ARG A 1 103 ? 11.156 -41.109 34.083 1.00 89.19 103 ARG A CA 1
ATOM 815 C C . ARG A 1 103 ? 10.355 -41.682 35.247 1.00 89.19 103 ARG A C 1
ATOM 817 O O . ARG A 1 103 ? 10.514 -42.857 35.559 1.00 89.19 103 ARG A O 1
ATOM 824 N N . TRP A 1 104 ? 9.481 -40.890 35.867 1.00 90.19 104 TRP A N 1
ATOM 825 C CA . TRP A 1 104 ? 8.583 -41.391 36.907 1.00 90.19 104 TRP A CA 1
ATOM 826 C C . TRP A 1 104 ? 7.641 -42.478 36.369 1.00 90.19 104 TRP A C 1
ATOM 828 O O . TRP A 1 104 ? 7.577 -43.556 36.953 1.00 90.19 104 TRP A O 1
ATOM 838 N N . GLN A 1 105 ? 7.001 -42.267 35.213 1.00 88.62 105 GLN A N 1
ATOM 839 C CA . GLN A 1 105 ? 6.143 -43.292 34.604 1.00 88.62 105 GLN A CA 1
ATOM 840 C C . GLN A 1 105 ? 6.910 -44.586 34.288 1.00 88.62 105 GLN A C 1
ATOM 842 O O . GLN A 1 105 ? 6.399 -45.678 34.516 1.00 88.62 105 GLN A O 1
ATOM 847 N N . GLN A 1 106 ? 8.153 -44.480 33.809 1.00 88.25 106 GLN A N 1
ATOM 848 C CA . GLN A 1 106 ? 9.016 -45.640 33.552 1.00 88.25 106 GLN A CA 1
ATOM 849 C C . GLN A 1 106 ? 9.346 -46.439 34.817 1.00 88.25 106 GLN A C 1
ATOM 851 O O . GLN A 1 106 ? 9.561 -47.640 34.716 1.00 88.25 106 GLN A O 1
ATOM 856 N N . ARG A 1 107 ? 9.386 -45.797 35.993 1.00 86.81 107 ARG A N 1
ATOM 857 C CA . ARG A 1 107 ? 9.586 -46.483 37.282 1.00 86.81 107 ARG A CA 1
ATOM 858 C C . ARG A 1 107 ? 8.319 -47.199 37.767 1.00 86.81 107 ARG A C 1
ATOM 860 O O . ARG A 1 107 ? 8.436 -48.167 38.506 1.00 86.81 107 ARG A O 1
ATOM 867 N N . GLN A 1 108 ? 7.136 -46.728 37.366 1.00 83.25 108 GLN A N 1
ATOM 868 C CA . GLN A 1 108 ? 5.845 -47.318 37.752 1.00 83.25 108 GLN A CA 1
ATOM 869 C C . GLN A 1 108 ? 5.460 -48.539 36.908 1.00 83.25 108 GLN A C 1
ATOM 871 O O . GLN A 1 108 ? 4.661 -49.372 37.329 1.00 83.25 108 GLN A O 1
ATOM 876 N N . VAL A 1 109 ? 5.997 -48.633 35.693 1.00 82.19 109 VAL A N 1
ATOM 877 C CA . VAL A 1 109 ? 5.678 -49.682 34.722 1.00 82.19 109 VAL A CA 1
ATOM 878 C C . VAL A 1 109 ? 6.779 -50.762 34.752 1.00 82.19 109 VAL A C 1
ATOM 880 O O . VAL A 1 109 ? 7.950 -50.418 34.913 1.00 82.19 109 VAL A O 1
ATOM 883 N N . PRO A 1 110 ? 6.462 -52.066 34.588 1.00 78.31 110 PRO A N 1
ATOM 884 C CA . PRO A 1 110 ? 7.472 -53.126 34.564 1.00 78.31 110 PRO A CA 1
ATOM 885 C C . PRO A 1 110 ? 8.553 -52.881 33.505 1.00 78.31 110 PRO A C 1
ATOM 887 O O . PRO A 1 110 ? 8.263 -52.398 32.406 1.00 78.31 110 PRO A O 1
ATOM 890 N N . ALA A 1 111 ? 9.799 -53.266 33.802 1.00 66.75 111 ALA A N 1
ATOM 891 C CA . ALA A 1 111 ? 10.916 -53.125 32.871 1.00 66.75 111 ALA A CA 1
ATOM 892 C C . ALA A 1 111 ? 10.575 -53.783 31.516 1.00 66.75 111 ALA A C 1
ATOM 894 O O . ALA A 1 111 ? 10.390 -54.996 31.457 1.00 66.75 111 ALA A O 1
ATOM 895 N N . LYS A 1 112 ? 10.526 -52.968 30.445 1.00 66.38 112 LYS A N 1
ATOM 896 C CA . LYS A 1 112 ? 10.160 -53.271 29.034 1.00 66.38 112 LYS A CA 1
ATOM 897 C C . LYS A 1 112 ? 8.715 -52.989 28.595 1.00 66.38 112 LYS A C 1
ATOM 899 O O . LYS A 1 112 ? 8.467 -53.054 27.392 1.00 66.38 112 LYS A O 1
ATOM 904 N N . ALA A 1 113 ? 7.779 -52.640 29.477 1.00 74.31 113 ALA A N 1
ATOM 905 C CA . ALA A 1 113 ? 6.442 -52.250 29.020 1.00 74.31 113 ALA A CA 1
ATOM 906 C C . ALA A 1 113 ? 6.422 -50.798 28.477 1.00 74.31 113 ALA A C 1
ATOM 908 O O . ALA A 1 113 ? 7.125 -49.926 29.000 1.00 74.31 113 ALA A O 1
ATOM 909 N N . PRO A 1 114 ? 5.665 -50.525 27.395 1.00 77.25 114 PRO A N 1
ATOM 910 C CA . PRO A 1 114 ? 5.591 -49.197 26.802 1.00 77.25 114 PRO A CA 1
ATOM 911 C C . PRO A 1 114 ? 4.898 -48.220 27.755 1.00 77.25 114 PRO A C 1
ATOM 913 O O . PRO A 1 114 ? 3.857 -48.522 28.335 1.00 77.25 114 PRO A O 1
ATOM 916 N N . VAL A 1 115 ? 5.480 -47.030 27.903 1.00 82.12 115 VAL A N 1
ATOM 917 C CA . VAL A 1 115 ? 4.897 -45.961 28.720 1.00 82.12 115 VAL A CA 1
ATOM 918 C C . VAL A 1 115 ? 3.651 -45.418 28.012 1.00 82.12 115 VAL A C 1
ATOM 920 O O . VAL A 1 115 ? 3.762 -45.033 26.843 1.00 82.12 115 VAL A O 1
ATOM 923 N N . PRO A 1 116 ? 2.489 -45.358 28.687 1.00 83.62 116 PRO A N 1
ATOM 924 C CA . PRO A 1 116 ? 1.261 -44.857 28.082 1.00 83.62 116 PRO A CA 1
ATOM 925 C C . PRO A 1 116 ? 1.389 -43.374 27.726 1.00 83.62 116 PRO A C 1
ATOM 927 O O . PRO A 1 116 ? 1.956 -42.573 28.478 1.00 83.62 116 PRO A O 1
ATOM 930 N N . ARG A 1 117 ? 0.848 -42.988 26.568 1.00 84.62 117 ARG A N 1
ATOM 931 C CA . ARG A 1 117 ? 0.894 -41.591 26.106 1.00 84.62 117 ARG A CA 1
ATOM 932 C C . ARG A 1 117 ? -0.077 -40.722 26.913 1.00 84.62 117 ARG A C 1
ATOM 934 O O . ARG A 1 117 ? -1.128 -41.212 27.326 1.00 84.62 117 ARG A O 1
ATOM 941 N N . PRO A 1 118 ? 0.172 -39.405 27.048 1.00 87.00 118 PRO A N 1
ATOM 942 C CA . PRO A 1 118 ? -0.755 -38.500 27.734 1.00 87.00 118 PRO A CA 1
ATOM 943 C C . PRO A 1 118 ? -2.194 -38.558 27.199 1.00 87.00 118 PRO A C 1
ATOM 945 O O . PRO A 1 118 ? -3.147 -38.521 27.974 1.00 87.00 118 PRO A O 1
ATOM 948 N N . SER A 1 119 ? -2.364 -38.707 25.880 1.00 86.44 119 SER A N 1
ATOM 949 C CA . SER A 1 119 ? -3.678 -38.867 25.252 1.00 86.44 119 SER A CA 1
ATOM 950 C C . SER A 1 119 ? -4.386 -40.150 25.686 1.00 86.44 119 SER A C 1
ATOM 952 O O . SER A 1 119 ? -5.584 -40.122 25.937 1.00 86.44 119 SER A O 1
ATOM 954 N N . GLU A 1 120 ? -3.657 -41.262 25.796 1.00 90.00 120 GLU A N 1
ATOM 955 C CA . GLU A 1 120 ? -4.210 -42.562 26.197 1.00 90.00 120 GLU A CA 1
ATOM 956 C C . GLU A 1 120 ? -4.677 -42.520 27.656 1.00 90.00 120 GLU A C 1
ATOM 958 O O . GLU A 1 120 ? -5.778 -42.968 27.957 1.00 90.00 120 GLU A O 1
ATOM 963 N N . LEU A 1 121 ? -3.894 -41.895 28.543 1.00 89.12 121 LEU A N 1
ATOM 964 C CA . LEU A 1 121 ? -4.267 -41.694 29.948 1.00 89.12 121 LEU A CA 1
ATOM 965 C C . LEU A 1 121 ? -5.511 -40.809 30.090 1.00 89.12 121 LEU A C 1
ATOM 967 O O . LEU A 1 121 ? -6.440 -41.153 30.820 1.00 89.12 121 LEU A O 1
ATOM 971 N N . PHE A 1 122 ? -5.551 -39.688 29.364 1.00 92.50 122 PHE A N 1
ATOM 972 C CA . PHE A 1 122 ? -6.679 -38.761 29.404 1.00 92.50 122 PHE A CA 1
ATOM 973 C C . PHE A 1 122 ? -7.966 -39.394 28.855 1.00 92.50 122 PHE A C 1
ATOM 975 O O . PHE A 1 122 ? -8.990 -39.399 29.538 1.00 92.50 122 PHE A O 1
ATOM 982 N N . TYR A 1 123 ? -7.923 -39.976 27.651 1.00 90.88 123 TYR A N 1
ATOM 983 C CA . TYR A 1 123 ? -9.099 -40.616 27.052 1.00 90.88 123 TYR A CA 1
ATOM 984 C C . TYR A 1 123 ? -9.500 -41.908 27.768 1.00 90.88 123 TYR A C 1
ATOM 986 O O . TYR A 1 123 ? -10.690 -42.221 27.800 1.00 90.88 123 TYR A O 1
ATOM 994 N N . GLY A 1 124 ? -8.558 -42.625 28.387 1.00 90.56 124 GLY A N 1
ATOM 995 C CA . GLY A 1 124 ? -8.843 -43.805 29.205 1.00 90.56 124 GLY A CA 1
ATOM 996 C C . GLY A 1 124 ? -9.719 -43.489 30.420 1.00 90.56 124 GLY A C 1
ATOM 997 O O . GLY A 1 124 ? -10.583 -44.288 30.767 1.00 90.56 124 GLY A O 1
ATOM 998 N N . LYS A 1 125 ? -9.554 -42.302 31.019 1.00 90.56 125 LYS A N 1
ATOM 999 C CA . LYS A 1 125 ? -10.397 -41.804 32.119 1.00 90.56 125 LYS A CA 1
ATOM 1000 C C . LYS A 1 125 ? -11.673 -41.110 31.642 1.00 90.56 125 LYS A C 1
ATOM 1002 O O . LYS A 1 125 ? -12.723 -41.262 32.253 1.00 90.56 125 LYS A O 1
ATOM 1007 N N . LEU A 1 126 ? -11.600 -40.374 30.533 1.00 92.12 126 LEU A N 1
ATOM 1008 C CA . LEU A 1 126 ? -12.727 -39.598 30.014 1.00 92.12 126 LEU A CA 1
ATOM 1009 C C . LEU A 1 126 ? -13.805 -40.464 29.342 1.00 92.12 126 LEU A C 1
ATOM 1011 O O . LEU A 1 126 ? -14.995 -40.235 29.542 1.00 92.12 126 LEU A O 1
ATOM 1015 N N . THR A 1 127 ? -13.406 -41.444 28.526 1.00 90.88 127 THR A N 1
ATOM 1016 C CA . THR A 1 127 ? -14.340 -42.222 27.691 1.00 90.88 127 THR A CA 1
ATOM 1017 C C . THR A 1 127 ? -15.382 -42.999 28.508 1.00 90.88 127 THR A C 1
ATOM 1019 O O . THR A 1 127 ? -16.549 -42.964 28.116 1.00 90.88 127 THR A O 1
ATOM 1022 N N . PRO A 1 128 ? -15.034 -43.666 29.631 1.00 91.88 128 PRO A N 1
ATOM 1023 C CA . PRO A 1 128 ? -16.024 -44.318 30.491 1.00 91.88 128 PRO A CA 1
ATOM 1024 C C . PRO A 1 128 ? -17.067 -43.333 31.041 1.00 91.88 128 PRO A C 1
ATOM 1026 O O . PRO A 1 128 ? -18.262 -43.558 30.868 1.00 91.88 128 PRO A O 1
ATOM 1029 N N . LEU A 1 129 ? -16.623 -42.191 31.580 1.00 90.38 129 LEU A N 1
ATOM 1030 C CA . LEU A 1 129 ? -17.499 -41.172 32.175 1.00 90.38 129 LEU A CA 1
ATOM 1031 C C . LEU A 1 129 ? -18.424 -40.501 31.146 1.00 90.38 129 LEU A C 1
ATOM 1033 O O . LEU A 1 129 ? -19.563 -40.155 31.454 1.00 90.38 129 LEU A O 1
ATOM 1037 N N . LEU A 1 130 ? -17.958 -40.318 29.905 1.00 90.00 130 LEU A N 1
ATOM 1038 C CA . LEU A 1 130 ? -18.800 -39.801 28.820 1.00 90.00 130 LEU A CA 1
ATOM 1039 C C . LEU A 1 130 ? -19.848 -40.826 28.363 1.00 90.00 130 LEU A C 1
ATOM 1041 O O . LEU A 1 130 ? -20.992 -40.445 28.106 1.00 90.00 130 LEU A O 1
ATOM 1045 N N . ARG A 1 131 ? -19.486 -42.118 28.303 1.00 87.44 131 ARG A N 1
ATOM 1046 C CA . ARG A 1 131 ? -20.421 -43.203 27.957 1.00 87.44 131 ARG A CA 1
ATOM 1047 C C . ARG A 1 131 ? -21.529 -43.352 28.991 1.00 87.44 131 ARG A C 1
ATOM 1049 O O . ARG A 1 131 ? -22.677 -43.503 28.596 1.00 87.44 131 ARG A O 1
ATOM 1056 N N . GLU A 1 132 ? -21.214 -43.235 30.279 1.00 89.19 132 GLU A N 1
ATOM 1057 C CA . GLU A 1 132 ? -22.214 -43.250 31.360 1.00 89.19 132 GLU A CA 1
ATOM 1058 C C . GLU A 1 132 ? -23.284 -42.158 31.199 1.00 89.19 132 GLU A C 1
ATOM 1060 O O . GLU A 1 132 ? -24.422 -42.335 31.625 1.00 89.19 132 GLU A O 1
ATOM 1065 N N . ARG A 1 133 ? -22.945 -41.038 30.546 1.00 82.94 133 ARG A N 1
ATOM 1066 C CA . ARG A 1 133 ? -23.872 -39.929 30.270 1.00 82.94 133 ARG A CA 1
ATOM 1067 C C . ARG A 1 133 ? -24.420 -39.904 28.842 1.00 82.94 133 ARG A C 1
ATOM 1069 O O . ARG A 1 133 ? -25.050 -38.919 28.468 1.00 82.94 133 ARG A O 1
ATOM 1076 N N . ASN A 1 134 ? -24.203 -40.957 28.050 1.00 83.81 134 ASN A N 1
ATOM 1077 C CA . ASN A 1 134 ? -24.602 -41.046 26.638 1.00 83.81 134 ASN A CA 1
ATOM 1078 C C . ASN A 1 134 ? -24.059 -39.902 25.752 1.00 83.81 134 ASN A C 1
ATOM 1080 O O . ASN A 1 134 ? -24.692 -39.510 24.773 1.00 83.81 134 ASN A O 1
ATOM 1084 N N . ILE A 1 135 ? -22.880 -39.359 26.075 1.00 85.44 135 ILE A N 1
ATOM 1085 C CA . ILE A 1 135 ? -22.238 -38.293 25.294 1.00 85.44 135 ILE A CA 1
ATOM 1086 C C . ILE A 1 135 ? -21.157 -38.908 24.406 1.00 85.44 135 ILE A C 1
ATOM 1088 O O . ILE A 1 135 ? -20.285 -39.640 24.875 1.00 85.44 135 ILE A O 1
ATOM 1092 N N . SER A 1 136 ? -21.188 -38.587 23.111 1.00 81.50 136 SER A N 1
ATOM 1093 C CA . SER A 1 136 ? -20.162 -39.051 22.174 1.00 81.50 136 SER A CA 1
ATOM 1094 C C . SER A 1 136 ? -18.783 -38.445 22.498 1.00 81.50 136 SER A C 1
ATOM 1096 O O . SER A 1 136 ? -18.678 -37.228 22.700 1.00 81.50 136 SER A O 1
ATOM 1098 N N . PRO A 1 137 ? -17.699 -39.248 22.491 1.00 77.06 137 PRO A N 1
ATOM 1099 C CA . PRO A 1 137 ? -16.338 -38.754 22.692 1.00 77.06 137 PRO A CA 1
ATOM 1100 C C . PRO A 1 137 ? -15.867 -37.817 21.568 1.00 77.06 137 PRO A C 1
ATOM 1102 O O . PRO A 1 137 ? -14.962 -37.019 21.793 1.00 77.06 137 PRO A O 1
ATOM 1105 N N . ASP A 1 138 ? -16.492 -37.832 20.391 1.00 79.06 138 ASP A N 1
ATOM 1106 C CA . ASP A 1 138 ? -16.070 -36.993 19.260 1.00 79.06 138 ASP A CA 1
ATOM 1107 C C . ASP A 1 138 ? -16.584 -35.544 19.363 1.00 79.06 138 ASP A C 1
ATOM 1109 O O . ASP A 1 138 ? -15.997 -34.610 18.804 1.00 79.06 138 ASP A O 1
ATOM 1113 N N . ALA A 1 139 ? -17.649 -35.317 20.136 1.00 78.50 139 ALA A N 1
ATOM 1114 C CA . ALA A 1 139 ? -18.321 -34.026 20.251 1.00 78.50 139 ALA A CA 1
ATOM 1115 C C . ALA A 1 139 ? -17.738 -33.145 21.375 1.00 78.50 139 ALA A C 1
ATOM 1117 O O . ALA A 1 139 ? -18.429 -32.778 22.324 1.00 78.50 139 ALA A O 1
ATOM 1118 N N . ARG A 1 140 ? -16.459 -32.750 21.257 1.00 83.19 140 ARG A N 1
ATOM 1119 C CA . ARG A 1 140 ? -15.714 -32.007 22.304 1.00 83.19 140 ARG A CA 1
ATOM 1120 C C . ARG A 1 140 ? -16.402 -30.740 22.833 1.00 83.19 140 ARG A C 1
ATOM 1122 O O . ARG A 1 140 ? -16.255 -30.424 24.009 1.00 83.19 140 ARG A O 1
ATOM 1129 N N . LYS A 1 141 ? -17.141 -30.008 21.989 1.00 82.06 141 LYS A N 1
ATOM 1130 C CA . LYS A 1 141 ? -17.868 -28.786 22.396 1.00 82.06 141 LYS A CA 1
ATOM 1131 C C . LYS A 1 141 ? -19.005 -29.063 23.393 1.00 82.06 141 LYS A C 1
ATOM 1133 O O . LYS A 1 141 ? -19.416 -28.145 24.088 1.00 82.06 141 LYS A O 1
ATOM 1138 N N . LEU A 1 142 ? -19.489 -30.305 23.458 1.00 83.25 142 LEU A N 1
ATOM 1139 C CA . LEU A 1 142 ? -20.592 -30.742 24.319 1.00 83.25 142 LEU A CA 1
ATOM 1140 C C . LEU A 1 142 ? -20.105 -31.426 25.608 1.00 83.25 142 LEU A C 1
ATOM 1142 O O . LEU A 1 142 ? -20.920 -31.923 26.380 1.00 83.25 142 LEU A O 1
ATOM 1146 N N . TRP A 1 143 ? -18.789 -31.496 25.845 1.00 89.44 143 TRP A N 1
ATOM 1147 C CA . TRP A 1 143 ? -18.247 -32.148 27.036 1.00 89.44 143 TRP A CA 1
ATOM 1148 C C . TRP A 1 143 ? -18.595 -31.366 28.315 1.00 89.44 143 TRP A C 1
ATOM 1150 O O . TRP A 1 143 ? -18.229 -30.192 28.423 1.00 89.44 143 TRP A O 1
ATOM 1160 N N . PRO A 1 144 ? -19.242 -32.000 29.312 1.00 90.81 144 PRO A N 1
ATOM 1161 C CA . PRO A 1 144 ? -19.590 -31.339 30.566 1.00 90.81 144 PRO A CA 1
ATOM 1162 C C . PRO A 1 144 ? -18.354 -30.940 31.378 1.00 90.81 144 PRO A C 1
ATOM 1164 O O . PRO A 1 144 ? -17.425 -31.733 31.555 1.00 90.81 144 PRO A O 1
ATOM 1167 N N . LEU A 1 145 ? -18.373 -29.728 31.941 1.00 91.00 145 LEU A N 1
ATOM 1168 C CA . LEU A 1 145 ? -17.270 -29.199 32.754 1.00 91.00 145 LEU A CA 1
ATOM 1169 C C . LEU A 1 145 ? -16.993 -30.042 34.004 1.00 91.00 145 LEU A C 1
ATOM 1171 O O . LEU A 1 145 ? -15.832 -30.215 34.370 1.00 91.00 145 LEU A O 1
ATOM 1175 N N . ASP A 1 146 ? -18.029 -30.593 34.638 1.00 91.88 146 ASP A N 1
ATOM 1176 C CA . ASP A 1 146 ? -17.868 -31.385 35.861 1.00 91.88 146 ASP A CA 1
ATOM 1177 C C . ASP A 1 146 ? -17.121 -32.699 35.605 1.00 91.88 146 ASP A C 1
ATOM 1179 O O . ASP A 1 146 ? -16.248 -33.063 36.390 1.00 91.88 146 ASP A O 1
ATOM 1183 N N . ILE A 1 147 ? -17.371 -33.352 34.462 1.00 91.62 147 ILE A N 1
ATOM 1184 C CA . ILE A 1 147 ? -16.641 -34.563 34.049 1.00 91.62 147 ILE A CA 1
ATOM 1185 C C . ILE A 1 147 ? -15.171 -34.228 33.786 1.00 91.62 147 ILE A C 1
ATOM 1187 O O . ILE A 1 147 ? -14.277 -34.933 34.246 1.00 91.62 147 ILE A O 1
ATOM 1191 N N . LEU A 1 148 ? -14.894 -33.126 33.082 1.00 92.62 148 LEU A N 1
ATOM 1192 C CA . LEU A 1 148 ? -13.518 -32.696 32.819 1.00 92.62 148 LEU A CA 1
ATOM 1193 C C . LEU A 1 148 ? -12.763 -32.365 34.114 1.00 92.62 148 LEU A C 1
ATOM 1195 O O . LEU A 1 148 ? -11.584 -32.700 34.239 1.00 92.62 148 LEU A O 1
ATOM 1199 N N . ARG A 1 149 ? -13.444 -31.749 35.090 1.00 94.25 149 ARG A N 1
ATOM 1200 C CA . ARG A 1 149 ? -12.890 -31.476 36.422 1.00 94.25 149 ARG A CA 1
ATOM 1201 C C . ARG A 1 149 ? -12.599 -32.772 37.181 1.00 94.25 149 ARG A C 1
ATOM 1203 O O . ARG A 1 149 ? -11.521 -32.884 37.757 1.00 94.25 149 ARG A O 1
ATOM 1210 N N . GLN A 1 150 ? -13.510 -33.745 37.138 1.00 94.06 150 GLN A N 1
ATOM 1211 C CA . GLN A 1 150 ? -13.321 -35.058 37.757 1.00 94.06 150 GLN A CA 1
ATOM 1212 C C . GLN A 1 150 ? -12.115 -35.797 37.157 1.00 94.06 150 GLN A C 1
ATOM 1214 O O . GLN A 1 150 ? -11.233 -36.228 37.896 1.00 94.06 150 GLN A O 1
ATOM 1219 N N . VAL A 1 151 ? -12.015 -35.872 35.824 1.00 94.44 151 VAL A N 1
ATOM 1220 C CA . VAL A 1 151 ? -10.874 -36.507 35.137 1.00 94.44 151 VAL A CA 1
ATOM 1221 C C . VAL A 1 151 ? -9.552 -35.851 35.538 1.00 94.44 151 VAL A C 1
ATOM 1223 O O . VAL A 1 151 ? -8.569 -36.545 35.797 1.00 94.44 151 VAL A O 1
ATOM 1226 N N . LEU A 1 152 ? -9.514 -34.517 35.620 1.00 94.44 152 LEU A N 1
ATOM 1227 C CA . LEU A 1 152 ? -8.323 -33.796 36.066 1.00 94.44 152 LEU A CA 1
ATOM 1228 C C . LEU A 1 152 ? -7.955 -34.143 37.517 1.00 94.44 152 LEU A C 1
ATOM 1230 O O . LEU A 1 152 ? -6.782 -34.388 37.793 1.00 94.44 152 LEU A O 1
ATOM 1234 N N . GLN A 1 153 ? -8.932 -34.190 38.426 1.00 94.25 153 GLN A N 1
ATOM 1235 C CA . GLN A 1 153 ? -8.709 -34.555 39.828 1.00 94.25 153 GLN A CA 1
ATOM 1236 C C . GLN A 1 153 ? -8.159 -35.980 39.967 1.00 94.25 153 GLN A C 1
ATOM 1238 O O . GLN A 1 153 ? -7.178 -36.175 40.680 1.00 94.25 153 GLN A O 1
ATOM 1243 N N . GLU A 1 154 ? -8.717 -36.954 39.243 1.00 93.75 154 GLU A N 1
ATOM 1244 C CA . GLU A 1 154 ? -8.215 -38.335 39.247 1.00 93.75 154 GLU A CA 1
ATOM 1245 C C . GLU A 1 154 ? -6.774 -38.429 38.720 1.00 93.75 154 GLU A C 1
ATOM 1247 O O . GLU A 1 154 ? -5.932 -39.118 39.299 1.00 93.75 154 GLU A O 1
ATOM 1252 N N . LEU A 1 155 ? -6.458 -37.710 37.636 1.00 92.94 155 LEU A N 1
ATOM 1253 C CA . LEU A 1 155 ? -5.101 -37.678 37.084 1.00 92.94 155 LEU A CA 1
ATOM 1254 C C . LEU A 1 155 ? -4.111 -37.012 38.047 1.00 92.94 155 LEU A C 1
ATOM 1256 O O . LEU A 1 155 ? -2.995 -37.510 38.214 1.00 92.94 155 LEU A O 1
ATOM 1260 N N . MET A 1 156 ? -4.520 -35.929 38.712 1.00 92.56 156 MET A N 1
ATOM 1261 C CA . MET A 1 156 ? -3.716 -35.262 39.738 1.00 92.56 156 MET A CA 1
ATOM 1262 C C . MET A 1 156 ? -3.457 -36.171 40.941 1.00 92.56 156 MET A C 1
ATOM 1264 O O . MET A 1 156 ? -2.337 -36.199 41.425 1.00 92.56 156 MET A O 1
ATOM 1268 N N . GLN A 1 157 ? -4.443 -36.953 41.383 1.00 91.62 157 GLN A N 1
ATOM 1269 C CA . GLN A 1 157 ? -4.266 -37.919 42.475 1.00 91.62 157 GLN A CA 1
ATOM 1270 C C . GLN A 1 157 ? -3.335 -39.079 42.094 1.00 91.62 157 GLN A C 1
ATOM 1272 O O . GLN A 1 157 ? -2.642 -39.622 42.948 1.00 91.62 157 GLN A O 1
ATOM 1277 N N . SER A 1 158 ? -3.293 -39.452 40.811 1.00 88.56 158 SER A N 1
ATOM 1278 C CA . SER A 1 158 ? -2.421 -40.528 40.320 1.00 88.56 158 SER A CA 1
ATOM 1279 C C . SER A 1 158 ? -0.946 -40.132 40.162 1.00 88.56 158 SER A C 1
ATOM 1281 O O . SER A 1 158 ? -0.099 -41.008 39.995 1.00 88.56 158 SER A O 1
ATOM 1283 N N . THR A 1 159 ? -0.627 -38.833 40.184 1.00 88.94 159 THR A N 1
ATOM 1284 C CA . THR A 1 159 ? 0.726 -38.312 39.936 1.00 88.94 159 THR A CA 1
ATOM 1285 C C . THR A 1 159 ? 1.254 -37.586 41.178 1.00 88.94 159 THR A C 1
ATOM 1287 O O . THR A 1 159 ? 0.561 -36.706 41.680 1.00 88.94 159 THR A O 1
ATOM 1290 N N . PRO A 1 160 ? 2.485 -37.863 41.648 1.00 91.81 160 PRO A N 1
ATOM 1291 C CA . PRO A 1 160 ? 3.094 -37.100 42.734 1.00 91.81 160 PRO A CA 1
ATOM 1292 C C . PRO A 1 160 ? 3.230 -35.617 42.377 1.00 91.81 160 PRO A C 1
ATOM 1294 O O . PRO A 1 160 ? 3.556 -35.260 41.238 1.00 91.81 160 PRO A O 1
ATOM 1297 N N . ASP A 1 161 ? 2.991 -34.744 43.350 1.00 90.69 161 ASP A N 1
ATOM 1298 C CA . ASP A 1 161 ? 3.079 -33.293 43.187 1.00 90.69 161 ASP A CA 1
ATOM 1299 C C . ASP A 1 161 ? 4.472 -32.730 43.507 1.00 90.69 161 ASP A C 1
ATOM 1301 O O . ASP A 1 161 ? 4.696 -31.538 43.336 1.00 90.69 161 ASP A O 1
ATOM 1305 N N . ASP A 1 162 ? 5.418 -33.566 43.930 1.00 92.38 162 ASP A N 1
ATOM 1306 C CA . ASP A 1 162 ? 6.742 -33.185 44.417 1.00 92.38 162 ASP A CA 1
ATOM 1307 C C . ASP A 1 162 ? 7.894 -33.573 43.479 1.00 92.38 162 ASP A C 1
ATOM 1309 O O . ASP A 1 162 ? 9.053 -33.361 43.830 1.00 92.38 162 ASP A O 1
ATOM 1313 N N . LEU A 1 163 ? 7.617 -34.084 42.272 1.00 93.19 163 LEU A N 1
ATOM 1314 C CA . LEU A 1 163 ? 8.645 -34.604 41.356 1.00 93.19 163 LEU A CA 1
ATOM 1315 C C . LEU A 1 163 ? 9.768 -33.591 41.112 1.00 93.19 163 LEU A C 1
ATOM 1317 O O . LEU A 1 163 ? 10.944 -33.930 41.212 1.00 93.19 163 LEU A O 1
ATOM 1321 N N . LEU A 1 164 ? 9.414 -32.340 40.809 1.00 95.00 164 LEU A N 1
ATOM 1322 C CA . LEU A 1 164 ? 10.407 -31.293 40.562 1.00 95.00 164 LEU A CA 1
ATOM 1323 C C . LEU A 1 164 ? 11.133 -30.873 41.847 1.00 95.00 164 LEU A C 1
ATOM 1325 O O . LEU A 1 164 ? 12.344 -30.668 41.824 1.00 95.00 164 LEU A O 1
ATOM 1329 N N . ALA A 1 165 ? 10.408 -30.757 42.962 1.00 94.06 165 ALA A N 1
ATOM 1330 C CA . ALA A 1 165 ? 10.981 -30.364 44.248 1.00 94.06 165 ALA A CA 1
ATOM 1331 C C . ALA A 1 165 ? 12.029 -31.383 44.726 1.00 94.06 165 ALA A C 1
ATOM 1333 O O . ALA A 1 165 ? 13.122 -31.003 45.148 1.00 94.06 165 ALA A O 1
ATOM 1334 N N . THR A 1 166 ? 11.718 -32.672 44.585 1.00 92.50 166 THR A N 1
ATOM 1335 C CA . THR A 1 166 ? 12.605 -33.784 44.927 1.00 92.50 166 THR A CA 1
ATOM 1336 C C . THR A 1 166 ? 13.818 -33.834 44.003 1.00 92.50 166 THR A C 1
ATOM 1338 O O . THR A 1 166 ? 14.933 -34.010 44.481 1.00 92.50 166 THR A O 1
ATOM 1341 N N . GLU A 1 167 ? 13.657 -33.605 42.698 1.00 93.31 167 GLU A N 1
ATOM 1342 C CA . GLU A 1 167 ? 14.798 -33.577 41.770 1.00 93.31 167 GLU A CA 1
ATOM 1343 C C . GLU A 1 167 ? 15.739 -32.388 42.039 1.00 93.31 167 GLU A C 1
ATOM 1345 O O . GLU A 1 167 ? 16.957 -32.569 42.008 1.00 93.31 167 GLU A O 1
ATOM 1350 N N . LEU A 1 168 ? 15.211 -31.203 42.378 1.00 93.88 168 LEU A N 1
ATOM 1351 C CA . LEU A 1 168 ? 16.026 -30.053 42.804 1.00 93.88 168 LEU A CA 1
ATOM 1352 C C . LEU A 1 168 ? 16.780 -30.339 44.111 1.00 93.88 168 LEU A C 1
ATOM 1354 O O . LEU A 1 168 ? 17.940 -29.953 44.254 1.00 93.88 168 LEU A O 1
ATOM 1358 N N . TRP A 1 169 ? 16.144 -31.034 45.057 1.00 93.50 169 TRP A N 1
ATOM 1359 C CA . TRP A 1 169 ? 16.796 -31.491 46.285 1.00 93.50 169 TRP A CA 1
ATOM 1360 C C . TRP A 1 169 ? 17.919 -32.492 45.989 1.00 93.50 169 TRP A C 1
ATOM 1362 O O . TRP A 1 169 ? 19.046 -32.289 46.428 1.00 93.50 169 TRP A O 1
ATOM 1372 N N . CYS A 1 170 ? 17.653 -33.528 45.190 1.00 92.44 170 CYS A N 1
ATOM 1373 C CA . CYS A 1 170 ? 18.625 -34.576 44.873 1.00 92.44 170 CYS A CA 1
ATOM 1374 C C . CYS A 1 170 ? 19.847 -34.080 44.081 1.00 92.44 170 CYS A C 1
ATOM 1376 O O . CYS A 1 170 ? 20.912 -34.680 44.193 1.00 92.44 170 CYS A O 1
ATOM 1378 N N . HIS A 1 171 ? 19.714 -33.009 43.292 1.00 91.06 171 HIS A N 1
ATOM 1379 C CA . HIS A 1 171 ? 20.839 -32.395 42.570 1.00 91.06 171 HIS A CA 1
ATOM 1380 C C . HIS A 1 171 ? 21.616 -31.370 43.410 1.00 91.06 171 HIS A C 1
ATOM 1382 O O . HIS A 1 171 ? 22.666 -30.887 42.981 1.00 91.06 171 HIS A O 1
ATOM 1388 N N . SER A 1 172 ? 21.129 -31.039 44.606 1.00 92.50 172 SER A N 1
ATOM 1389 C CA . SER A 1 172 ? 21.800 -30.117 45.517 1.00 92.50 172 SER A CA 1
ATOM 1390 C C . SER A 1 172 ? 22.804 -30.863 46.396 1.00 92.50 172 SER A C 1
ATOM 1392 O O . SER A 1 172 ? 22.489 -31.899 46.971 1.00 92.50 172 SER A O 1
ATOM 1394 N N . GLN A 1 173 ? 24.020 -30.326 46.520 1.00 91.38 173 GLN A N 1
ATOM 1395 C CA . GLN A 1 173 ? 25.087 -30.949 47.321 1.00 91.38 173 GLN A CA 1
ATOM 1396 C C . GLN A 1 173 ? 24.827 -30.840 48.830 1.00 91.38 173 GLN A C 1
ATOM 1398 O O . GLN A 1 173 ? 25.168 -31.741 49.591 1.00 91.38 173 GLN A O 1
ATOM 1403 N N . ASP A 1 174 ? 24.216 -29.734 49.254 1.00 93.12 174 ASP A N 1
ATOM 1404 C CA . ASP A 1 174 ? 23.876 -29.442 50.641 1.00 93.12 174 ASP A CA 1
ATOM 1405 C C . ASP A 1 174 ? 22.596 -28.587 50.730 1.00 93.12 174 ASP A C 1
ATOM 1407 O O . ASP A 1 174 ? 22.042 -28.128 49.722 1.00 93.12 174 ASP A O 1
ATOM 1411 N N . ALA A 1 175 ? 22.119 -28.357 51.956 1.00 92.44 175 ALA A N 1
ATOM 1412 C CA . ALA A 1 175 ? 20.904 -27.585 52.209 1.00 92.44 175 ALA A CA 1
ATOM 1413 C C . ALA A 1 175 ? 21.016 -26.104 51.787 1.00 92.44 175 ALA A C 1
ATOM 1415 O O . ALA A 1 175 ? 20.014 -25.492 51.408 1.00 92.44 175 ALA A O 1
ATOM 1416 N N . GLY A 1 176 ? 22.215 -25.515 51.829 1.00 93.94 176 GLY A N 1
ATOM 1417 C CA . GLY A 1 176 ? 22.455 -24.139 51.390 1.00 93.94 176 GLY A CA 1
ATOM 1418 C C . GLY A 1 176 ? 22.364 -24.001 49.869 1.00 93.94 176 GLY A C 1
ATOM 1419 O O . GLY A 1 176 ? 21.712 -23.080 49.366 1.00 93.94 176 GLY A O 1
ATOM 1420 N N . ALA A 1 177 ? 22.953 -24.947 49.135 1.00 92.06 177 ALA A N 1
ATOM 1421 C CA . ALA A 1 177 ? 22.848 -25.062 47.685 1.00 92.06 177 ALA A CA 1
ATOM 1422 C C . ALA A 1 177 ? 21.392 -25.280 47.251 1.00 92.06 177 ALA A C 1
ATOM 1424 O O . ALA A 1 177 ? 20.911 -24.579 46.357 1.00 92.06 177 ALA A O 1
ATOM 1425 N N . TRP A 1 178 ? 20.662 -26.155 47.948 1.00 94.31 178 TRP A N 1
ATOM 1426 C CA . TRP A 1 178 ? 19.234 -26.368 47.711 1.00 94.31 178 TRP A CA 1
ATOM 1427 C C . TRP A 1 178 ? 18.412 -25.096 47.910 1.00 94.31 178 TRP A C 1
ATOM 1429 O O . TRP A 1 178 ? 17.590 -24.741 47.060 1.00 94.31 178 TRP A O 1
ATOM 1439 N N . TRP A 1 179 ? 18.654 -24.363 48.999 1.00 93.44 179 TRP A N 1
ATOM 1440 C CA . TRP A 1 179 ? 17.947 -23.112 49.261 1.00 93.44 179 TRP A CA 1
ATOM 1441 C C . TRP A 1 179 ? 18.233 -22.059 48.184 1.00 93.44 179 TRP A C 1
ATOM 1443 O O . TRP A 1 179 ? 17.323 -21.366 47.722 1.00 93.44 179 TRP A O 1
ATOM 1453 N N . LYS A 1 180 ? 19.488 -21.959 47.729 1.00 92.88 180 LYS A N 1
ATOM 1454 C CA . LYS A 1 180 ? 19.876 -21.065 46.631 1.00 92.88 180 LYS A CA 1
ATOM 1455 C C . LYS A 1 180 ? 19.186 -21.451 45.320 1.00 92.88 180 LYS A C 1
ATOM 1457 O O . LYS A 1 180 ? 18.625 -20.568 44.671 1.00 92.88 180 LYS A O 1
ATOM 1462 N N . SER A 1 181 ? 19.182 -22.739 44.974 1.00 93.25 181 SER A N 1
ATOM 1463 C CA . SER A 1 181 ? 18.521 -23.274 43.777 1.00 93.25 181 SER A CA 1
ATOM 1464 C C . SER A 1 181 ? 17.010 -23.016 43.807 1.00 93.25 181 SER A C 1
ATOM 1466 O O . SER A 1 181 ? 16.450 -22.448 42.873 1.00 93.25 181 SER A O 1
ATOM 1468 N N . THR A 1 182 ? 16.356 -23.275 44.942 1.00 93.75 182 THR A N 1
ATOM 1469 C CA . THR A 1 182 ? 14.916 -23.027 45.140 1.00 93.75 182 THR A CA 1
ATOM 1470 C C . THR A 1 182 ? 14.556 -21.540 45.023 1.00 93.75 182 THR A C 1
ATOM 1472 O O . THR A 1 182 ? 13.534 -21.177 44.431 1.00 93.75 182 THR A O 1
ATOM 1475 N N . ARG A 1 183 ? 15.403 -20.639 45.542 1.00 92.69 183 ARG A N 1
ATOM 1476 C CA . ARG A 1 183 ? 15.213 -19.186 45.389 1.00 92.69 183 ARG A CA 1
ATOM 1477 C C . ARG A 1 183 ? 15.386 -18.726 43.944 1.00 92.69 183 ARG A C 1
ATOM 1479 O O . ARG A 1 183 ? 14.589 -17.912 43.483 1.00 92.69 183 ARG A O 1
ATOM 1486 N N . LEU A 1 184 ? 16.400 -19.229 43.240 1.00 93.19 184 LEU A N 1
ATOM 1487 C CA . LEU A 1 184 ? 16.621 -18.916 41.825 1.00 93.19 184 LEU A CA 1
ATOM 1488 C C . LEU A 1 184 ? 15.480 -19.445 40.957 1.00 93.19 184 LEU A C 1
ATOM 1490 O O . LEU A 1 184 ? 14.964 -18.694 40.133 1.00 93.19 184 LEU A O 1
ATOM 1494 N N . TYR A 1 185 ? 15.013 -20.666 41.218 1.00 95.12 185 TYR A N 1
ATOM 1495 C CA . TYR A 1 185 ? 13.812 -21.232 40.611 1.00 95.12 185 TYR A CA 1
ATOM 1496 C C . TYR A 1 185 ? 12.592 -20.338 40.812 1.00 95.12 185 TYR A C 1
ATOM 1498 O O . TYR A 1 185 ? 11.927 -19.974 39.844 1.00 95.12 185 TYR A O 1
ATOM 1506 N N . THR A 1 186 ? 12.344 -19.904 42.049 1.00 95.06 186 THR A N 1
ATOM 1507 C CA . THR A 1 186 ? 11.220 -19.017 42.378 1.00 95.06 186 THR A CA 1
ATOM 1508 C C . THR A 1 186 ? 11.283 -17.706 41.589 1.00 95.06 186 THR A C 1
ATOM 1510 O O . THR A 1 186 ? 10.303 -17.318 40.951 1.00 95.06 186 THR A O 1
ATOM 1513 N N . SER A 1 187 ? 12.442 -17.041 41.590 1.00 93.31 187 SER A N 1
ATOM 1514 C CA . SER A 1 187 ? 12.648 -15.778 40.873 1.00 93.31 187 SER A CA 1
ATOM 1515 C C . SER A 1 187 ? 12.560 -15.943 39.352 1.00 93.31 187 SER A C 1
ATOM 1517 O O . SER A 1 187 ? 11.950 -15.115 38.677 1.00 93.31 187 SER A O 1
ATOM 1519 N N . SER A 1 188 ? 13.152 -17.009 38.809 1.00 94.62 188 SER A N 1
ATOM 1520 C CA . SER A 1 188 ? 13.189 -17.297 37.372 1.00 94.62 188 SER A CA 1
ATOM 1521 C C . SER A 1 188 ? 11.812 -17.697 36.839 1.00 94.62 188 SER A C 1
ATOM 1523 O O . SER A 1 188 ? 11.394 -17.214 35.785 1.00 94.62 188 SER A O 1
ATOM 1525 N N . LEU A 1 189 ? 11.056 -18.505 37.589 1.00 95.75 189 LEU A N 1
ATOM 1526 C CA . LEU A 1 189 ? 9.683 -18.860 37.242 1.00 95.75 189 LEU A CA 1
ATOM 1527 C C . LEU A 1 189 ? 8.777 -17.624 37.254 1.00 95.75 189 LEU A C 1
ATOM 1529 O O . LEU A 1 189 ? 7.998 -17.440 36.320 1.00 95.75 189 LEU A O 1
ATOM 1533 N N . ALA A 1 190 ? 8.884 -16.768 38.276 1.00 95.25 190 ALA A N 1
ATOM 1534 C CA . ALA A 1 190 ? 8.108 -15.529 38.371 1.00 95.25 190 ALA A CA 1
ATOM 1535 C C . ALA A 1 190 ? 8.384 -14.599 37.181 1.00 95.25 190 ALA A C 1
ATOM 1537 O O . ALA A 1 190 ? 7.456 -14.138 36.516 1.00 95.25 190 ALA A O 1
ATOM 1538 N N . LEU A 1 191 ? 9.663 -14.387 36.862 1.00 94.38 191 LEU A N 1
ATOM 1539 C CA . LEU A 1 191 ? 10.091 -13.558 35.740 1.00 94.38 191 LEU A CA 1
ATOM 1540 C C . LEU A 1 191 ? 9.565 -14.084 34.396 1.00 94.38 191 LEU A C 1
ATOM 1542 O O . LEU A 1 191 ? 8.928 -13.334 33.659 1.00 94.38 191 LEU A O 1
ATOM 1546 N N . ASN A 1 192 ? 9.767 -15.372 34.101 1.00 94.44 192 ASN A N 1
ATOM 1547 C CA . ASN A 1 192 ? 9.274 -15.989 32.866 1.00 94.44 192 ASN A CA 1
ATOM 1548 C C . ASN A 1 192 ? 7.735 -16.012 32.788 1.00 94.44 192 ASN A C 1
ATOM 1550 O O . ASN A 1 192 ? 7.185 -15.909 31.693 1.00 94.44 192 ASN A O 1
ATOM 1554 N N . SER A 1 193 ? 7.032 -16.109 33.925 1.00 95.50 193 SER A N 1
ATOM 1555 C CA . SER A 1 193 ? 5.560 -16.056 33.978 1.00 95.50 193 SER A CA 1
ATOM 1556 C C . SER A 1 193 ? 5.032 -14.672 33.592 1.00 95.50 193 SER A C 1
ATOM 1558 O O . SER A 1 193 ? 4.139 -14.566 32.754 1.00 95.50 193 SER A O 1
ATOM 1560 N N . ILE A 1 194 ? 5.605 -13.604 34.162 1.00 95.88 194 ILE A N 1
ATOM 1561 C CA . ILE A 1 194 ? 5.184 -12.226 33.873 1.00 95.88 194 ILE A CA 1
ATOM 1562 C C . ILE A 1 194 ? 5.573 -11.801 32.457 1.00 95.88 194 ILE A C 1
ATOM 1564 O O . ILE A 1 194 ? 4.752 -11.204 31.764 1.00 95.88 194 ILE A O 1
ATOM 1568 N N . ILE A 1 195 ? 6.774 -12.157 31.991 1.00 93.44 195 ILE A N 1
ATOM 1569 C CA . ILE A 1 195 ? 7.175 -11.916 30.596 1.00 93.44 195 ILE A CA 1
ATOM 1570 C C . ILE A 1 195 ? 6.259 -12.677 29.635 1.00 93.44 195 ILE A C 1
ATOM 1572 O O . ILE A 1 195 ? 5.777 -12.100 28.663 1.00 93.44 195 ILE A O 1
ATOM 1576 N N . GLY A 1 196 ? 5.981 -13.953 29.924 1.00 93.69 196 GLY A N 1
ATOM 1577 C CA . GLY A 1 196 ? 5.063 -14.768 29.133 1.00 93.69 196 GLY A CA 1
ATOM 1578 C C . GLY A 1 196 ? 3.667 -14.152 29.052 1.00 93.69 196 GLY A C 1
ATOM 1579 O O . GLY A 1 196 ? 3.098 -14.099 27.968 1.00 93.69 196 GLY A O 1
ATOM 1580 N N . TYR A 1 197 ? 3.156 -13.605 30.158 1.00 94.94 197 TYR A N 1
ATOM 1581 C CA . TYR A 1 197 ? 1.885 -12.882 30.175 1.00 94.94 197 TYR A CA 1
ATOM 1582 C C . TYR A 1 197 ? 1.911 -11.612 29.312 1.00 94.94 197 TYR A C 1
ATOM 1584 O O . TYR A 1 197 ? 1.004 -11.414 28.512 1.00 94.94 197 TYR A O 1
ATOM 1592 N N . ILE A 1 198 ? 2.949 -10.776 29.436 1.00 92.62 198 ILE A N 1
ATOM 1593 C CA . ILE A 1 198 ? 3.065 -9.512 28.683 1.00 92.62 198 ILE A CA 1
ATOM 1594 C C . ILE A 1 198 ? 3.142 -9.760 27.173 1.00 92.62 198 ILE A C 1
ATOM 1596 O O . ILE A 1 198 ? 2.519 -9.039 26.402 1.00 92.62 198 ILE A O 1
ATOM 1600 N N . ILE A 1 199 ? 3.885 -10.787 26.754 1.00 90.94 199 ILE A N 1
ATOM 1601 C CA . ILE A 1 199 ? 4.034 -11.161 25.340 1.00 90.94 199 ILE A CA 1
ATOM 1602 C C . ILE A 1 199 ? 2.815 -11.960 24.833 1.00 90.94 199 ILE A C 1
ATOM 1604 O O . ILE A 1 199 ? 2.619 -12.101 23.628 1.00 90.94 199 ILE A O 1
ATOM 1608 N N . GLY A 1 200 ? 1.984 -12.510 25.723 1.00 91.38 200 GLY A N 1
ATOM 1609 C CA . GLY A 1 200 ? 0.878 -13.398 25.356 1.00 91.38 200 GLY A CA 1
ATOM 1610 C C . GLY A 1 200 ? 1.353 -14.770 24.862 1.00 91.38 200 GLY A C 1
ATOM 1611 O O . GLY A 1 200 ? 0.865 -15.270 23.849 1.00 91.38 200 GLY A O 1
ATOM 1612 N N . LEU A 1 201 ? 2.341 -15.355 25.541 1.00 92.81 201 LEU A N 1
ATOM 1613 C CA . LEU A 1 201 ? 2.972 -16.630 25.197 1.00 92.81 201 LEU A CA 1
ATOM 1614 C C . LEU A 1 201 ? 2.078 -17.836 25.544 1.00 92.81 201 LEU A C 1
ATOM 1616 O O . LEU A 1 201 ? 1.768 -18.076 26.709 1.00 92.81 201 LEU A O 1
ATOM 1620 N N . GLY A 1 202 ? 1.728 -18.630 24.533 1.00 89.44 202 GLY A N 1
ATOM 1621 C CA . GLY A 1 202 ? 0.997 -19.897 24.627 1.00 89.44 202 GLY A CA 1
ATOM 1622 C C . GLY A 1 202 ? 1.877 -21.131 24.387 1.00 89.44 202 GLY A C 1
ATOM 1623 O O . GLY A 1 202 ? 3.105 -21.044 24.324 1.00 89.44 202 GLY A O 1
ATOM 1624 N N . ASP A 1 203 ? 1.254 -22.305 24.292 1.00 91.31 203 ASP A N 1
ATOM 1625 C CA . ASP A 1 203 ? 1.895 -23.607 24.037 1.00 91.31 203 ASP A CA 1
ATOM 1626 C C . ASP A 1 203 ? 3.021 -23.954 25.036 1.00 91.31 203 ASP A C 1
ATOM 1628 O O . ASP A 1 203 ? 4.102 -24.454 24.709 1.00 91.31 203 ASP A O 1
ATOM 1632 N N . ARG A 1 204 ? 2.790 -23.644 26.320 1.00 94.62 204 ARG A N 1
ATOM 1633 C CA . ARG A 1 204 ? 3.721 -23.941 27.427 1.00 94.62 204 ARG A CA 1
ATOM 1634 C C . ARG A 1 204 ? 3.573 -25.390 27.908 1.00 94.62 204 ARG A C 1
ATOM 1636 O O . ARG A 1 204 ? 3.255 -25.661 29.076 1.00 94.62 204 ARG A O 1
ATOM 1643 N N . HIS A 1 205 ? 3.769 -26.343 26.997 1.00 92.69 205 HIS A N 1
ATOM 1644 C CA . HIS A 1 205 ? 3.855 -27.764 27.336 1.00 92.69 205 HIS A CA 1
ATOM 1645 C C . HIS A 1 205 ? 5.186 -28.105 28.024 1.00 92.69 205 HIS A C 1
ATOM 1647 O O . HIS A 1 205 ? 6.108 -27.296 28.108 1.00 92.69 205 HIS A O 1
ATOM 1653 N N . LEU A 1 206 ? 5.275 -29.320 28.569 1.00 93.19 206 LEU A N 1
ATOM 1654 C CA . LEU A 1 206 ? 6.388 -29.743 29.424 1.00 93.19 206 LEU A CA 1
ATOM 1655 C C . LEU A 1 206 ? 7.723 -29.948 28.680 1.00 93.19 206 LEU A C 1
ATOM 1657 O O . LEU A 1 206 ? 8.742 -30.126 29.344 1.00 93.19 206 LEU A O 1
ATOM 1661 N N . ASP A 1 207 ? 7.737 -29.925 27.345 1.00 89.94 207 ASP A N 1
ATOM 1662 C CA . ASP A 1 207 ? 8.985 -29.934 26.567 1.00 89.94 207 ASP A CA 1
ATOM 1663 C C . ASP A 1 207 ? 9.500 -28.515 26.287 1.00 89.94 207 ASP A C 1
ATOM 1665 O O . ASP A 1 207 ? 10.706 -28.332 26.159 1.00 89.94 207 ASP A O 1
ATOM 1669 N N . ASN A 1 208 ? 8.609 -27.514 26.274 1.00 92.50 208 ASN A N 1
ATOM 1670 C CA . ASN A 1 208 ? 8.962 -26.105 26.060 1.00 92.50 208 ASN A CA 1
ATOM 1671 C C . ASN A 1 208 ? 9.371 -25.371 27.344 1.00 92.50 208 ASN A C 1
ATOM 1673 O O . ASN A 1 208 ? 9.852 -24.239 27.289 1.00 92.50 208 ASN A O 1
ATOM 1677 N N . VAL A 1 209 ? 9.176 -26.001 28.506 1.00 95.19 209 VAL A N 1
ATOM 1678 C CA . VAL A 1 209 ? 9.625 -25.495 29.805 1.00 95.19 209 VAL A CA 1
ATOM 1679 C C . VAL A 1 209 ? 10.754 -26.390 30.299 1.00 95.19 209 VAL A C 1
ATOM 1681 O O . VAL A 1 209 ? 10.542 -27.551 30.659 1.00 95.19 209 VAL A O 1
ATOM 1684 N N . LEU A 1 210 ? 11.962 -25.839 30.293 1.00 95.00 210 LEU A N 1
ATOM 1685 C CA . LEU A 1 210 ? 13.184 -26.506 30.713 1.00 95.00 210 LEU A CA 1
ATOM 1686 C C . LEU A 1 210 ? 13.632 -25.967 32.072 1.00 95.00 210 LEU A C 1
ATOM 1688 O O . LEU A 1 210 ? 13.414 -24.798 32.390 1.00 95.00 210 LEU A O 1
ATOM 1692 N N . VAL A 1 211 ? 14.300 -26.809 32.855 1.00 94.94 211 VAL A N 1
ATOM 1693 C CA . VAL A 1 211 ? 14.904 -26.424 34.133 1.00 94.94 211 VAL A CA 1
ATOM 1694 C C . VAL A 1 211 ? 16.355 -26.880 34.188 1.00 94.94 211 VAL A C 1
ATOM 1696 O O . VAL A 1 211 ? 16.682 -28.006 33.809 1.00 94.94 211 VAL A O 1
ATOM 1699 N N . ASP A 1 212 ? 17.235 -26.007 34.655 1.00 94.25 212 ASP A N 1
ATOM 1700 C CA . ASP A 1 212 ? 18.587 -26.386 35.046 1.00 94.25 212 ASP A CA 1
ATOM 1701 C C . ASP A 1 212 ? 18.550 -26.900 36.487 1.00 94.25 212 ASP A C 1
ATOM 1703 O O . ASP A 1 212 ? 18.329 -26.140 37.427 1.00 94.25 212 ASP A O 1
ATOM 1707 N N . LEU A 1 213 ? 18.737 -28.207 36.670 1.00 92.19 213 LEU A N 1
ATOM 1708 C CA . LEU A 1 213 ? 18.624 -28.841 37.987 1.00 92.19 213 LEU A CA 1
ATOM 1709 C C . LEU A 1 213 ? 19.770 -28.459 38.940 1.00 92.19 213 LEU A C 1
ATOM 1711 O O . LEU A 1 213 ? 19.621 -28.623 40.147 1.00 92.19 213 LEU A O 1
ATOM 1715 N N . HIS A 1 214 ? 20.883 -27.917 38.430 1.00 88.88 214 HIS A N 1
ATOM 1716 C CA . HIS A 1 214 ? 22.010 -27.483 39.261 1.00 88.88 214 HIS A CA 1
ATOM 1717 C C . HIS A 1 214 ? 21.792 -26.079 39.831 1.00 88.88 214 HIS A C 1
ATOM 1719 O O . HIS A 1 214 ? 22.209 -25.788 40.951 1.00 88.88 214 HIS A O 1
ATOM 1725 N N . THR A 1 215 ? 21.163 -25.193 39.054 1.00 89.94 215 THR A N 1
ATOM 1726 C CA . THR A 1 215 ? 20.990 -23.776 39.416 1.00 89.94 215 THR A CA 1
ATOM 1727 C C . THR A 1 215 ? 19.564 -23.420 39.824 1.00 89.94 215 THR A C 1
ATOM 1729 O O . THR A 1 215 ? 19.370 -22.436 40.534 1.00 89.94 215 THR A O 1
ATOM 1732 N N . GLY A 1 216 ? 18.576 -24.196 39.384 1.00 91.25 216 GLY A N 1
ATOM 1733 C CA . GLY A 1 216 ? 17.151 -23.923 39.545 1.00 91.25 216 GLY A CA 1
ATOM 1734 C C . GLY A 1 216 ? 16.571 -22.993 38.475 1.00 91.25 216 GLY A C 1
ATOM 1735 O O . GLY A 1 216 ? 15.368 -22.754 38.480 1.00 91.25 216 GLY A O 1
ATOM 1736 N N . GLU A 1 217 ? 17.368 -22.461 37.544 1.00 92.81 217 GLU A N 1
ATOM 1737 C CA . GLU A 1 217 ? 16.867 -21.543 36.514 1.00 92.81 217 GLU A CA 1
ATOM 1738 C C . GLU A 1 217 ? 15.873 -22.219 35.559 1.00 92.81 217 GLU A C 1
ATOM 1740 O O . GLU A 1 217 ? 16.080 -23.344 35.098 1.00 92.81 217 GLU A O 1
ATOM 1745 N N . VAL A 1 218 ? 14.808 -21.494 35.213 1.00 94.44 218 VAL A N 1
ATOM 1746 C CA . VAL A 1 218 ? 13.801 -21.919 34.238 1.00 94.44 218 VAL A CA 1
ATOM 1747 C C . VAL A 1 218 ? 14.091 -21.256 32.896 1.00 94.44 218 VAL A C 1
ATOM 1749 O O . VAL A 1 218 ? 14.309 -20.045 32.814 1.00 94.44 218 VAL A O 1
ATOM 1752 N N . VAL A 1 219 ? 14.062 -22.053 31.832 1.00 93.31 219 VAL A N 1
ATOM 1753 C CA . VAL A 1 219 ? 14.271 -21.598 30.456 1.00 93.31 219 VAL A CA 1
ATOM 1754 C C . VAL A 1 219 ? 13.066 -22.004 29.625 1.00 93.31 219 VAL A C 1
ATOM 1756 O O . VAL A 1 219 ? 12.701 -23.178 29.573 1.00 93.31 219 VAL A O 1
ATOM 1759 N N . HIS A 1 220 ? 12.435 -21.027 28.984 1.00 93.19 220 HIS A N 1
ATOM 1760 C CA . HIS A 1 220 ? 11.411 -21.290 27.983 1.00 93.19 220 HIS A CA 1
ATOM 1761 C C . HIS A 1 220 ? 12.070 -21.404 26.609 1.00 93.19 220 HIS A C 1
ATOM 1763 O O . HIS A 1 220 ? 12.998 -20.660 26.299 1.00 93.19 220 HIS A O 1
ATOM 1769 N N . ILE A 1 221 ? 11.583 -22.340 25.802 1.00 89.75 221 ILE A N 1
ATOM 1770 C CA . ILE A 1 221 ? 11.957 -22.478 24.394 1.00 89.75 221 ILE A CA 1
ATOM 1771 C C . ILE A 1 221 ? 10.710 -22.425 23.511 1.00 89.75 221 ILE A C 1
ATOM 1773 O O . ILE A 1 221 ? 9.593 -22.560 24.016 1.00 89.75 221 ILE A O 1
ATOM 1777 N N . ASP A 1 222 ? 10.931 -22.243 22.208 1.00 87.00 222 ASP A N 1
ATOM 1778 C CA . ASP A 1 222 ? 9.912 -22.212 21.152 1.00 87.00 222 ASP A CA 1
ATOM 1779 C C . ASP A 1 222 ? 8.878 -21.086 21.345 1.00 87.00 222 ASP A C 1
ATOM 1781 O O . ASP A 1 222 ? 7.919 -21.223 22.106 1.00 87.00 222 ASP A O 1
ATOM 1785 N N . TYR A 1 223 ? 9.083 -19.937 20.694 1.00 89.31 223 TYR A N 1
ATOM 1786 C CA . TYR A 1 223 ? 8.240 -18.744 20.872 1.00 89.31 223 TYR A CA 1
ATOM 1787 C C . TYR A 1 223 ? 7.236 -18.519 19.734 1.00 89.31 223 TYR A C 1
ATOM 1789 O O . TYR A 1 223 ? 6.612 -17.462 19.662 1.00 89.31 223 TYR A O 1
ATOM 1797 N N . ASN A 1 224 ? 7.007 -19.536 18.900 1.00 83.25 224 ASN A N 1
ATOM 1798 C CA . ASN A 1 224 ? 6.115 -19.473 17.739 1.00 83.25 224 ASN A CA 1
ATOM 1799 C C . ASN A 1 224 ? 4.654 -19.109 18.084 1.00 83.25 224 ASN A C 1
ATOM 1801 O O . ASN A 1 224 ? 3.941 -18.510 17.275 1.00 83.25 224 ASN A O 1
ATOM 1805 N N . VAL A 1 225 ? 4.192 -19.459 19.290 1.00 85.81 225 VAL A N 1
ATOM 1806 C CA . VAL A 1 225 ? 2.830 -19.181 19.780 1.00 85.81 225 VAL A CA 1
ATOM 1807 C C . VAL A 1 225 ? 2.854 -18.012 20.769 1.00 85.81 225 VAL A C 1
ATOM 1809 O O . VAL A 1 225 ? 2.581 -18.180 21.952 1.00 85.81 225 VAL A O 1
ATOM 1812 N N . CYS A 1 226 ? 3.207 -16.815 20.310 1.00 87.44 226 CYS A N 1
ATOM 1813 C CA . CYS A 1 226 ? 3.153 -15.572 21.092 1.00 87.44 226 CYS A CA 1
ATOM 1814 C C . CYS A 1 226 ? 2.037 -14.630 20.599 1.00 87.44 226 CYS A C 1
ATOM 1816 O O . CYS A 1 226 ? 1.303 -14.975 19.671 1.00 87.44 226 CYS A O 1
ATOM 1818 N N . PHE A 1 227 ? 1.861 -13.472 21.245 1.00 88.00 227 PHE A N 1
ATOM 1819 C CA . PHE A 1 227 ? 0.825 -12.476 20.931 1.00 88.00 227 PHE A CA 1
ATOM 1820 C C . PHE A 1 227 ? -0.603 -13.036 20.970 1.00 88.00 227 PHE A C 1
ATOM 1822 O O . PHE A 1 227 ? -1.418 -12.815 20.081 1.00 88.00 227 PHE A O 1
ATOM 1829 N N . GLU A 1 228 ? -0.894 -13.815 22.013 1.00 87.81 228 GLU A N 1
ATOM 1830 C CA . GLU A 1 228 ? -2.199 -14.425 22.293 1.00 87.81 228 GLU A CA 1
ATOM 1831 C C . GLU A 1 228 ? -2.700 -15.444 21.252 1.00 87.81 228 GLU A C 1
ATOM 1833 O O . GLU A 1 228 ? -3.841 -15.909 21.348 1.00 87.81 228 GLU A O 1
ATOM 1838 N N . LYS A 1 229 ? -1.840 -15.903 20.326 1.00 84.56 229 LYS A N 1
ATOM 1839 C CA . LYS A 1 229 ? -2.170 -16.964 19.351 1.00 84.56 229 LYS A CA 1
ATOM 1840 C C . LYS A 1 229 ? -2.746 -18.228 20.012 1.00 84.56 229 LYS A C 1
ATOM 1842 O O . LYS A 1 229 ? -3.629 -18.868 19.439 1.00 84.56 229 LYS A O 1
ATOM 1847 N N . GLY A 1 230 ? -2.352 -18.542 21.251 1.00 86.56 230 GLY A N 1
ATOM 1848 C CA . GLY A 1 230 ? -2.891 -19.665 22.034 1.00 86.56 230 GLY A CA 1
ATOM 1849 C C . GLY A 1 230 ? -4.417 -19.639 22.238 1.00 86.56 230 GLY A C 1
ATOM 1850 O O . GLY A 1 230 ? -5.044 -20.696 22.327 1.00 86.56 230 GLY A O 1
ATOM 1851 N N . LYS A 1 231 ? -5.053 -18.456 22.230 1.00 86.69 231 LYS A N 1
ATOM 1852 C CA . LYS A 1 231 ? -6.519 -18.315 22.348 1.00 86.69 231 LYS A CA 1
ATOM 1853 C C . LYS A 1 231 ? -7.261 -18.739 21.075 1.00 86.69 231 LYS A C 1
ATOM 1855 O O . LYS A 1 231 ? -8.442 -19.069 21.142 1.00 86.69 231 LYS A O 1
ATOM 1860 N N . THR A 1 232 ? -6.574 -18.746 19.932 1.00 82.50 232 THR A N 1
ATOM 1861 C CA . THR A 1 232 ? -7.146 -19.062 18.608 1.00 82.50 232 THR A CA 1
ATOM 1862 C C . THR A 1 232 ? -6.968 -20.525 18.189 1.00 82.50 232 THR A C 1
ATOM 1864 O O . THR A 1 232 ? -7.508 -20.948 17.168 1.00 82.50 232 THR A O 1
ATOM 1867 N N . LEU A 1 233 ? -6.244 -21.327 18.979 1.00 83.44 233 LEU A N 1
ATOM 1868 C CA . LEU A 1 233 ? -6.075 -22.757 18.727 1.00 83.44 233 LEU A CA 1
ATOM 1869 C C . LEU A 1 233 ? -7.420 -23.499 18.773 1.00 83.44 233 LEU A C 1
ATOM 1871 O O . LEU A 1 233 ? -8.359 -23.094 19.460 1.00 83.44 233 LEU A O 1
ATOM 1875 N N . ARG A 1 234 ? -7.489 -24.669 18.115 1.00 84.31 234 ARG A N 1
ATOM 1876 C CA . ARG A 1 234 ? -8.678 -25.554 18.129 1.00 84.31 234 ARG A CA 1
ATOM 1877 C C . ARG A 1 234 ? -9.207 -25.810 19.547 1.00 84.31 234 ARG A C 1
ATOM 1879 O O . ARG A 1 234 ? -10.411 -25.976 19.738 1.00 84.31 234 ARG A O 1
ATOM 1886 N N . VAL A 1 235 ? -8.303 -25.890 20.521 1.00 85.12 235 VAL A N 1
ATOM 1887 C CA . VAL A 1 235 ? -8.616 -25.877 21.950 1.00 85.12 235 VAL A CA 1
ATOM 1888 C C . VAL A 1 235 ? -7.958 -24.624 22.541 1.00 85.12 235 VAL A C 1
ATOM 1890 O O . VAL A 1 235 ? -6.743 -24.638 22.717 1.00 85.12 235 VAL A O 1
ATOM 1893 N N . PRO A 1 236 ? -8.731 -23.559 22.823 1.00 88.00 236 PRO A N 1
ATOM 1894 C CA . PRO A 1 236 ? -8.192 -22.299 23.313 1.00 88.00 236 PRO A CA 1
ATOM 1895 C C . PRO A 1 236 ? -7.490 -22.457 24.653 1.00 88.00 236 PRO A C 1
ATOM 1897 O O . PRO A 1 236 ? -8.051 -23.008 25.607 1.00 88.00 236 PRO A O 1
ATOM 1900 N N . GLU A 1 237 ? -6.289 -21.906 24.744 1.00 91.06 237 GLU A N 1
ATOM 1901 C CA . GLU A 1 237 ? -5.572 -21.777 26.003 1.00 91.06 237 GLU A CA 1
ATOM 1902 C C . GLU A 1 237 ? -6.000 -20.484 26.708 1.00 91.06 237 GLU A C 1
ATOM 1904 O O . GLU A 1 237 ? -5.674 -19.382 26.277 1.00 91.06 237 GLU A O 1
ATOM 1909 N N . LYS A 1 238 ? -6.777 -20.608 27.792 1.00 89.38 238 LYS A N 1
ATOM 1910 C CA . LYS A 1 238 ? -7.256 -19.452 28.580 1.00 89.38 238 LYS A CA 1
ATOM 1911 C C . LYS A 1 238 ? -6.320 -19.058 29.726 1.00 89.38 238 LYS A C 1
ATOM 1913 O O . LYS A 1 238 ? -6.555 -18.049 30.384 1.00 89.38 238 LYS A O 1
ATOM 1918 N N . VAL A 1 239 ? -5.312 -19.881 30.011 1.00 92.56 239 VAL A N 1
ATOM 1919 C CA . VAL A 1 239 ? -4.347 -19.641 31.090 1.00 92.56 239 VAL A CA 1
ATOM 1920 C C . VAL A 1 239 ? -3.241 -18.695 30.604 1.00 92.56 239 VAL A C 1
ATOM 1922 O O . VAL A 1 239 ? -2.753 -18.885 29.494 1.00 92.56 239 VAL A O 1
ATOM 1925 N N . PRO A 1 240 ? -2.817 -17.701 31.405 1.00 91.31 240 PRO A N 1
ATOM 1926 C CA . PRO A 1 240 ? -1.791 -16.737 30.992 1.00 91.31 240 PRO A CA 1
ATOM 1927 C C . PRO A 1 240 ? -0.372 -17.324 30.994 1.00 91.31 240 PRO A C 1
ATOM 1929 O O . PRO A 1 240 ? 0.501 -16.862 30.271 1.00 91.31 240 PRO A O 1
ATOM 1932 N N . PHE A 1 241 ? -0.130 -18.322 31.842 1.00 95.31 241 PHE A N 1
ATOM 1933 C CA . PHE A 1 241 ? 1.123 -19.061 31.952 1.00 95.31 241 PHE A CA 1
ATOM 1934 C C . PHE A 1 241 ? 0.869 -20.373 32.704 1.00 95.31 241 PHE A C 1
ATOM 1936 O O . PHE A 1 241 ? -0.199 -20.597 33.284 1.00 95.31 241 PHE A O 1
ATOM 1943 N N . ARG A 1 242 ? 1.856 -21.272 32.697 1.00 95.19 242 ARG A N 1
ATOM 1944 C CA . ARG A 1 242 ? 1.750 -22.587 33.333 1.00 95.19 242 ARG A CA 1
ATOM 1945 C C . ARG A 1 242 ? 2.004 -22.496 34.840 1.00 95.19 242 ARG A C 1
ATOM 1947 O O . ARG A 1 242 ? 3.118 -22.197 35.253 1.00 95.19 242 ARG A O 1
ATOM 1954 N N . LEU A 1 243 ? 1.011 -22.863 35.651 1.00 95.12 243 LEU A N 1
ATOM 1955 C CA . LEU A 1 243 ? 1.142 -22.953 37.110 1.00 95.12 243 LEU A CA 1
ATOM 1956 C C . LEU A 1 243 ? 0.467 -24.226 37.647 1.00 95.12 243 LEU A C 1
ATOM 1958 O O . LEU A 1 243 ? -0.650 -24.212 38.151 1.00 95.12 243 LEU A O 1
ATOM 1962 N N . THR A 1 244 ? 1.137 -25.364 37.462 1.00 94.38 244 THR A N 1
ATOM 1963 C CA . THR A 1 244 ? 0.639 -26.700 37.840 1.00 94.38 244 THR A CA 1
ATOM 1964 C C . THR A 1 244 ? 1.113 -27.125 39.237 1.00 94.38 244 THR A C 1
ATOM 1966 O O . THR A 1 244 ? 2.134 -26.601 39.683 1.00 94.38 244 THR A O 1
ATOM 1969 N N . PRO A 1 245 ? 0.484 -28.127 39.890 1.00 93.75 245 PRO A N 1
ATOM 1970 C CA . PRO A 1 245 ? 0.856 -28.578 41.241 1.00 93.75 245 PRO A CA 1
ATOM 1971 C C . PRO A 1 245 ? 2.358 -28.828 41.438 1.00 93.75 245 PRO A C 1
ATOM 1973 O O . PRO A 1 245 ? 2.945 -28.288 42.367 1.00 93.75 245 PRO A O 1
ATOM 1976 N N . ASN A 1 246 ? 3.006 -29.518 40.490 1.00 94.62 246 ASN A N 1
ATOM 1977 C CA . ASN A 1 246 ? 4.452 -29.781 40.522 1.00 94.62 246 ASN A CA 1
ATOM 1978 C C . ASN A 1 246 ? 5.334 -28.519 40.513 1.00 94.62 246 ASN A C 1
ATOM 1980 O O . ASN A 1 246 ? 6.424 -28.524 41.078 1.00 94.62 246 ASN A O 1
ATOM 1984 N N . LEU A 1 247 ? 4.874 -27.433 39.883 1.00 95.75 247 LEU A N 1
ATOM 1985 C CA . LEU A 1 247 ? 5.588 -26.154 39.907 1.00 95.75 247 LEU A CA 1
ATOM 1986 C C . LEU A 1 247 ? 5.344 -25.433 41.234 1.00 95.75 247 LEU A C 1
ATOM 1988 O O . LEU A 1 247 ? 6.278 -24.922 41.838 1.00 95.75 247 LEU A O 1
ATOM 1992 N N . VAL A 1 248 ? 4.097 -25.439 41.718 1.00 95.75 248 VAL A N 1
ATOM 1993 C CA . VAL A 1 248 ? 3.723 -24.792 42.984 1.00 95.75 248 VAL A CA 1
ATOM 1994 C C . VAL A 1 248 ? 4.429 -25.444 44.172 1.00 95.75 248 VAL A C 1
ATOM 1996 O O . VAL A 1 248 ? 4.937 -24.736 45.036 1.00 95.75 248 VAL A O 1
ATOM 1999 N N . ARG A 1 249 ? 4.522 -26.778 44.204 1.00 94.50 249 ARG A N 1
ATOM 2000 C CA . ARG A 1 249 ? 5.207 -27.517 45.273 1.00 94.50 249 ARG A CA 1
ATOM 2001 C C . ARG A 1 249 ? 6.703 -27.200 45.334 1.00 94.50 249 ARG A C 1
ATOM 2003 O O . ARG A 1 249 ? 7.257 -27.094 46.425 1.00 94.50 249 ARG A O 1
ATOM 2010 N N . ALA A 1 250 ? 7.340 -26.984 44.182 1.00 94.75 250 ALA A N 1
ATOM 2011 C CA . ALA A 1 250 ? 8.750 -26.607 44.087 1.00 94.75 250 ALA A CA 1
ATOM 2012 C C . ALA A 1 250 ? 9.044 -25.167 44.561 1.00 94.75 250 ALA A C 1
ATOM 2014 O O . ALA A 1 250 ? 10.198 -24.844 44.824 1.00 94.75 250 ALA A O 1
ATOM 2015 N N . LEU A 1 251 ? 8.024 -24.315 44.748 1.00 94.94 251 LEU A N 1
ATOM 2016 C CA . LEU A 1 251 ? 8.174 -22.988 45.375 1.00 94.94 251 LEU A CA 1
ATOM 2017 C C . LEU A 1 251 ? 8.359 -23.061 46.903 1.00 94.94 251 LEU A C 1
ATOM 2019 O O . LEU A 1 251 ? 8.579 -22.039 47.556 1.00 94.94 251 LEU A O 1
ATOM 2023 N N . GLY A 1 252 ? 8.260 -24.259 47.483 1.00 89.69 252 GLY A N 1
ATOM 2024 C CA . GLY A 1 252 ? 8.344 -24.493 48.918 1.00 89.69 252 GLY A CA 1
ATOM 2025 C C . GLY A 1 252 ? 6.999 -24.339 49.631 1.00 89.69 252 GLY A C 1
ATOM 2026 O O . GLY A 1 252 ? 5.937 -24.253 49.017 1.00 89.69 252 GLY A O 1
ATOM 2027 N N . LEU A 1 253 ? 7.043 -24.309 50.966 1.00 87.69 253 LEU A N 1
ATOM 2028 C CA . LEU A 1 253 ? 5.847 -24.343 51.822 1.00 87.69 253 LEU A CA 1
ATOM 2029 C C . LEU A 1 253 ? 4.913 -23.140 51.630 1.00 87.69 253 LEU A C 1
ATOM 2031 O O . LEU A 1 253 ? 3.705 -23.276 51.786 1.00 87.69 253 LEU A O 1
ATOM 2035 N N . SER A 1 254 ? 5.456 -21.973 51.270 1.00 89.88 254 SER A N 1
ATOM 2036 C CA . SER A 1 254 ? 4.658 -20.770 51.006 1.00 89.88 254 SER A CA 1
ATOM 2037 C C . SER A 1 254 ? 3.880 -20.826 49.690 1.00 89.88 254 SER A C 1
ATOM 2039 O O . SER A 1 254 ? 3.049 -19.953 49.442 1.00 89.88 254 SER A O 1
ATOM 2041 N N . GLY A 1 255 ? 4.184 -21.797 48.820 1.00 92.25 255 GLY A N 1
ATOM 2042 C CA . GLY A 1 255 ? 3.620 -21.884 47.479 1.00 92.25 255 GLY A CA 1
ATOM 2043 C C . GLY A 1 255 ? 3.731 -20.552 46.733 1.00 92.25 255 GLY A C 1
ATOM 2044 O O . GLY A 1 255 ? 4.796 -19.933 46.674 1.00 92.25 255 GLY A O 1
ATOM 2045 N N . VAL A 1 256 ? 2.601 -20.086 46.202 1.00 94.44 256 VAL A N 1
ATOM 2046 C CA . VAL A 1 256 ? 2.517 -18.855 45.402 1.00 94.44 256 VAL A CA 1
ATOM 2047 C C . VAL A 1 256 ? 2.557 -17.569 46.233 1.00 94.44 256 VAL A C 1
ATOM 2049 O O . VAL A 1 256 ? 3.046 -16.557 45.737 1.00 94.44 256 VAL A O 1
ATOM 2052 N N . GLU A 1 257 ? 2.124 -17.596 47.499 1.00 92.38 257 GLU A N 1
ATOM 2053 C CA . GLU A 1 257 ? 1.992 -16.402 48.362 1.00 92.38 257 GLU A CA 1
ATOM 2054 C C . GLU A 1 257 ? 3.331 -15.917 48.957 1.00 92.38 257 GLU A C 1
ATOM 2056 O O . GLU A 1 257 ? 3.390 -14.927 49.686 1.00 92.38 257 GLU A O 1
ATOM 2061 N N . GLY A 1 258 ? 4.431 -16.613 48.659 1.00 90.56 258 GLY A N 1
ATOM 2062 C CA . GLY A 1 258 ? 5.764 -16.312 49.176 1.00 90.56 258 GLY A CA 1
ATOM 2063 C C . GLY A 1 258 ? 6.612 -15.422 48.265 1.00 90.56 258 GLY A C 1
ATOM 2064 O O . GLY A 1 258 ? 6.234 -14.314 47.878 1.00 90.56 258 GLY A O 1
ATOM 2065 N N . GLY A 1 259 ? 7.822 -15.901 47.961 1.00 91.44 259 GLY A N 1
ATOM 2066 C CA . GLY A 1 259 ? 8.766 -15.199 47.087 1.00 91.44 259 GLY A CA 1
ATOM 2067 C C . GLY A 1 259 ? 8.226 -14.994 45.670 1.00 91.44 259 GLY A C 1
ATOM 2068 O O . GLY A 1 259 ? 8.454 -13.940 45.090 1.00 91.44 259 GLY A O 1
ATOM 2069 N N . TYR A 1 260 ? 7.441 -15.947 45.156 1.00 95.81 260 TYR A N 1
ATOM 2070 C CA . TYR A 1 260 ? 6.899 -15.915 43.796 1.00 95.81 260 TYR A CA 1
ATOM 2071 C C . TYR A 1 260 ? 6.038 -14.673 43.525 1.00 95.81 260 TYR A C 1
ATOM 2073 O O . TYR A 1 260 ? 6.330 -13.917 42.597 1.00 95.81 260 TYR A O 1
ATOM 2081 N N . LYS A 1 261 ? 5.024 -14.411 44.363 1.00 96.19 261 LYS A N 1
ATOM 2082 C CA . LYS A 1 261 ? 4.155 -13.228 44.251 1.00 96.19 261 LYS A CA 1
ATOM 2083 C C . LYS A 1 261 ? 4.940 -11.918 44.321 1.00 96.19 261 LYS A C 1
ATOM 2085 O O . LYS A 1 261 ? 4.789 -11.070 43.445 1.00 96.19 261 LYS A O 1
ATOM 2090 N N . ARG A 1 262 ? 5.846 -11.785 45.298 1.00 94.88 262 ARG A N 1
ATOM 2091 C CA . ARG A 1 262 ? 6.700 -10.591 45.453 1.00 94.88 262 ARG A CA 1
ATOM 2092 C C . ARG A 1 262 ? 7.594 -10.353 44.235 1.00 94.88 262 ARG A C 1
ATOM 2094 O O . ARG A 1 262 ? 7.745 -9.215 43.794 1.00 94.88 262 ARG A O 1
ATOM 2101 N N . SER A 1 263 ? 8.168 -11.414 43.672 1.00 94.81 263 SER A N 1
ATOM 2102 C CA . SER A 1 263 ? 8.960 -11.331 42.444 1.00 94.81 263 SER A CA 1
ATOM 2103 C C . SER A 1 263 ? 8.106 -10.934 41.237 1.00 94.81 263 SER A C 1
ATOM 2105 O O . SER A 1 263 ? 8.533 -10.085 40.459 1.00 94.81 263 SER A O 1
ATOM 2107 N N . CYS A 1 264 ? 6.885 -11.465 41.108 1.00 96.25 264 CYS A N 1
ATOM 2108 C CA . CYS A 1 264 ? 5.954 -11.091 40.039 1.00 96.25 264 CYS A CA 1
ATOM 2109 C C . CYS A 1 264 ? 5.590 -9.598 40.082 1.00 96.25 264 CYS A C 1
ATOM 2111 O O . CYS A 1 264 ? 5.678 -8.906 39.067 1.00 96.25 264 CYS A O 1
ATOM 2113 N N . GLU A 1 265 ? 5.227 -9.088 41.263 1.00 95.44 265 GLU A N 1
ATOM 2114 C CA . GLU A 1 265 ? 4.900 -7.673 41.477 1.00 95.44 265 GLU A CA 1
ATOM 2115 C C . GLU A 1 265 ? 6.083 -6.760 41.132 1.00 95.44 265 GLU A C 1
ATOM 2117 O O . GLU A 1 265 ? 5.914 -5.745 40.452 1.00 95.44 265 GLU A O 1
ATOM 2122 N N . TYR A 1 266 ? 7.292 -7.141 41.558 1.00 93.94 266 TYR A N 1
ATOM 2123 C CA . TYR A 1 266 ? 8.509 -6.390 41.264 1.00 93.94 266 TYR A CA 1
ATOM 2124 C C . TYR A 1 266 ? 8.802 -6.327 39.760 1.00 93.94 266 TYR A C 1
ATOM 2126 O O . TYR A 1 266 ? 8.990 -5.235 39.220 1.00 93.94 266 TYR A O 1
ATOM 2134 N N . VAL A 1 267 ? 8.794 -7.474 39.071 1.00 94.12 267 VAL A N 1
ATOM 2135 C CA . VAL A 1 267 ? 9.048 -7.551 37.623 1.00 94.12 267 VAL A CA 1
ATOM 2136 C C . VAL A 1 267 ? 8.032 -6.708 36.855 1.00 94.12 267 VAL A C 1
ATOM 2138 O O . VAL A 1 267 ? 8.417 -5.891 36.017 1.00 94.12 267 VAL A O 1
ATOM 2141 N N . LEU A 1 268 ? 6.743 -6.828 37.189 1.00 94.62 268 LEU A N 1
ATOM 2142 C CA . LEU A 1 268 ? 5.687 -6.055 36.539 1.00 94.62 268 LEU A CA 1
ATOM 2143 C C . LEU A 1 268 ? 5.856 -4.546 36.774 1.00 94.62 268 LEU A C 1
ATOM 2145 O O . LEU A 1 268 ? 5.634 -3.751 35.861 1.00 94.62 268 LEU A O 1
ATOM 2149 N N . LYS A 1 269 ? 6.279 -4.134 37.977 1.00 94.00 269 LYS A N 1
ATOM 2150 C CA . LYS A 1 269 ? 6.559 -2.727 38.298 1.00 94.00 269 LYS A CA 1
ATOM 2151 C C . LYS A 1 269 ? 7.707 -2.166 37.456 1.00 94.00 269 LYS A C 1
ATOM 2153 O O . LYS A 1 269 ? 7.585 -1.054 36.945 1.00 94.00 269 LYS A O 1
ATOM 2158 N N . VAL A 1 270 ? 8.797 -2.920 37.293 1.00 91.69 270 VAL A N 1
ATOM 2159 C CA . VAL A 1 270 ? 9.940 -2.506 36.459 1.00 91.69 270 VAL A CA 1
ATOM 2160 C C . VAL A 1 270 ? 9.531 -2.410 34.989 1.00 91.69 270 VAL A C 1
ATOM 2162 O O . VAL A 1 270 ? 9.789 -1.389 34.355 1.00 91.69 270 VAL A O 1
ATOM 2165 N N . MET A 1 271 ? 8.815 -3.407 34.463 1.00 90.69 271 MET A N 1
ATOM 2166 C CA . MET A 1 271 ? 8.366 -3.404 33.065 1.00 90.69 271 MET A CA 1
ATOM 2167 C C . MET A 1 271 ? 7.380 -2.274 32.764 1.00 90.69 271 MET A C 1
ATOM 2169 O O . MET A 1 271 ? 7.501 -1.621 31.733 1.00 90.69 271 MET A O 1
ATOM 2173 N N . LYS A 1 272 ? 6.460 -1.964 33.689 1.00 93.00 272 LYS A N 1
ATOM 2174 C CA . LYS A 1 272 ? 5.568 -0.798 33.562 1.00 93.00 272 LYS A CA 1
ATOM 2175 C C . LYS A 1 272 ? 6.331 0.527 33.538 1.00 93.00 272 LYS A C 1
ATOM 2177 O O . LYS A 1 272 ? 5.931 1.430 32.809 1.00 93.00 272 LYS A O 1
ATOM 2182 N N . LYS A 1 273 ? 7.420 0.651 34.307 1.00 91.12 273 LYS A N 1
ATOM 2183 C CA . LYS A 1 273 ? 8.282 1.845 34.290 1.00 91.12 273 LYS A CA 1
ATOM 2184 C C . LYS A 1 273 ? 9.006 2.001 32.945 1.00 91.12 273 LYS A C 1
ATOM 2186 O O . LYS A 1 273 ? 9.143 3.120 32.474 1.00 91.12 273 LYS A O 1
ATOM 2191 N N . GLY A 1 274 ? 9.426 0.896 32.328 1.00 87.75 274 GLY A N 1
ATOM 2192 C CA . GLY A 1 274 ? 10.073 0.862 31.010 1.00 87.75 274 GLY A CA 1
ATOM 2193 C C . GLY A 1 274 ? 9.121 0.689 29.820 1.00 87.75 274 GLY A C 1
ATOM 2194 O O . GLY A 1 274 ? 9.570 0.286 28.749 1.00 87.75 274 GLY A O 1
ATOM 2195 N N . ARG A 1 275 ? 7.812 0.945 29.988 1.00 91.88 275 ARG A N 1
ATOM 2196 C CA . ARG A 1 275 ? 6.788 0.638 28.970 1.00 91.88 275 ARG A CA 1
ATOM 2197 C C . ARG A 1 275 ? 7.074 1.271 27.609 1.00 91.88 275 ARG A C 1
ATOM 2199 O O . ARG A 1 275 ? 6.820 0.638 26.597 1.00 91.88 275 ARG A O 1
ATOM 2206 N N . GLU A 1 276 ? 7.601 2.494 27.591 1.00 90.69 276 GLU A N 1
ATOM 2207 C CA . GLU A 1 276 ? 7.824 3.254 26.357 1.00 90.69 276 GLU A CA 1
ATOM 2208 C C . GLU A 1 276 ? 8.889 2.577 25.500 1.00 90.69 276 GLU A C 1
ATOM 2210 O O . GLU A 1 276 ? 8.640 2.301 24.336 1.00 90.69 276 GLU A O 1
ATOM 2215 N N . THR A 1 277 ? 10.010 2.163 26.097 1.00 90.00 277 THR A N 1
ATOM 2216 C CA . THR A 1 277 ? 11.052 1.402 25.395 1.00 90.00 277 THR A CA 1
ATOM 2217 C C . THR A 1 277 ? 10.516 0.092 24.810 1.00 90.00 277 THR A C 1
ATOM 2219 O O . THR A 1 277 ? 10.892 -0.279 23.702 1.00 90.00 277 THR A O 1
ATOM 2222 N N . PHE A 1 278 ? 9.630 -0.611 25.528 1.00 87.62 278 PHE A N 1
ATOM 2223 C CA . PHE A 1 278 ? 9.014 -1.838 25.015 1.00 87.62 278 PHE A CA 1
ATOM 2224 C C . PHE A 1 278 ? 8.006 -1.573 23.896 1.00 87.62 278 PHE A C 1
ATOM 2226 O O . PHE A 1 278 ? 7.988 -2.329 22.931 1.00 87.62 278 PHE A O 1
ATOM 2233 N N . LEU A 1 279 ? 7.192 -0.517 23.997 1.00 88.38 279 LEU A N 1
ATOM 2234 C CA . LEU A 1 279 ? 6.248 -0.137 22.944 1.00 88.38 279 LEU A CA 1
ATOM 2235 C C . LEU A 1 279 ? 6.984 0.288 21.672 1.00 88.38 279 LEU A C 1
ATOM 2237 O O . LEU A 1 279 ? 6.668 -0.233 20.613 1.00 88.38 279 LEU A O 1
ATOM 2241 N N . THR A 1 280 ? 8.027 1.116 21.779 1.00 89.00 280 THR A N 1
ATOM 2242 C CA . THR A 1 280 ? 8.857 1.509 20.629 1.00 89.00 280 THR A CA 1
ATOM 2243 C C . THR A 1 280 ? 9.517 0.299 19.961 1.00 89.00 280 THR A C 1
ATOM 2245 O O . THR A 1 280 ? 9.565 0.213 18.736 1.00 89.00 280 THR A O 1
ATOM 2248 N N . LEU A 1 281 ? 9.998 -0.671 20.748 1.00 87.12 281 LEU A N 1
ATOM 2249 C CA . LEU A 1 281 ? 10.561 -1.912 20.212 1.00 87.12 281 LEU A CA 1
ATOM 2250 C C . LEU A 1 281 ? 9.498 -2.764 19.497 1.00 87.12 281 LEU A C 1
ATOM 2252 O O . LEU A 1 281 ? 9.746 -3.267 18.406 1.00 87.12 281 LEU A O 1
ATOM 2256 N N . LEU A 1 282 ? 8.318 -2.930 20.101 1.00 84.88 282 LEU A N 1
ATOM 2257 C CA . LEU A 1 282 ? 7.223 -3.708 19.518 1.00 84.88 282 LEU A CA 1
ATOM 2258 C C . LEU A 1 282 ? 6.645 -3.041 18.262 1.00 84.88 282 LEU A C 1
ATOM 2260 O O . LEU A 1 282 ? 6.320 -3.741 17.310 1.00 84.88 282 LEU A O 1
ATOM 2264 N N . GLU A 1 283 ? 6.566 -1.710 18.221 1.00 84.81 283 GLU A N 1
ATOM 2265 C CA . GLU A 1 283 ? 6.216 -0.955 17.012 1.00 84.81 283 GLU A CA 1
ATOM 2266 C C . GLU A 1 283 ? 7.213 -1.242 15.887 1.00 84.81 283 GLU A C 1
ATOM 2268 O O . GLU A 1 283 ? 6.802 -1.572 14.776 1.00 84.81 283 GLU A O 1
ATOM 2273 N N . ALA A 1 284 ? 8.518 -1.218 16.181 1.00 83.12 284 ALA A N 1
ATOM 2274 C CA . ALA A 1 284 ? 9.541 -1.588 15.207 1.00 83.12 284 ALA A CA 1
ATOM 2275 C C . ALA A 1 284 ? 9.385 -3.040 14.713 1.00 83.12 284 ALA A C 1
ATOM 2277 O O . ALA A 1 284 ? 9.620 -3.303 13.538 1.00 83.12 284 ALA A O 1
ATOM 2278 N N . PHE A 1 285 ? 8.942 -3.973 15.568 1.00 81.75 285 PHE A N 1
ATOM 2279 C CA . PHE A 1 285 ? 8.678 -5.363 15.167 1.00 81.75 285 PHE A CA 1
ATOM 2280 C C . PHE A 1 285 ? 7.472 -5.488 14.223 1.00 81.75 285 PHE A C 1
ATOM 2282 O O . PHE A 1 285 ? 7.498 -6.315 13.316 1.00 81.75 285 PHE A O 1
ATOM 2289 N N . ILE A 1 286 ? 6.421 -4.680 14.414 1.00 77.94 286 ILE A N 1
ATOM 2290 C CA . ILE A 1 286 ? 5.217 -4.697 13.561 1.00 77.94 286 ILE A CA 1
ATOM 2291 C C . ILE A 1 286 ? 5.542 -4.226 12.138 1.00 77.94 286 ILE A C 1
ATOM 2293 O O . ILE A 1 286 ? 5.008 -4.772 11.175 1.00 77.94 286 ILE A O 1
ATOM 2297 N N . TYR A 1 287 ? 6.420 -3.231 12.003 1.00 75.62 287 TYR A N 1
ATOM 2298 C CA . TYR A 1 287 ? 6.829 -2.691 10.703 1.00 75.62 287 TYR A CA 1
ATOM 2299 C C . TYR A 1 287 ? 8.006 -3.444 10.058 1.00 75.62 287 TYR A C 1
ATOM 2301 O O . TYR A 1 287 ? 8.443 -3.059 8.974 1.00 75.62 287 TYR A O 1
ATOM 2309 N N . ASP A 1 288 ? 8.519 -4.503 10.692 1.00 75.19 288 ASP A N 1
ATOM 2310 C CA . ASP A 1 288 ? 9.615 -5.311 10.159 1.00 75.19 288 ASP A CA 1
ATOM 2311 C C . ASP A 1 288 ? 9.106 -6.255 9.046 1.00 75.19 288 ASP A C 1
ATOM 2313 O O . ASP A 1 288 ? 8.327 -7.170 9.330 1.00 75.19 288 ASP A O 1
ATOM 2317 N N . PRO A 1 289 ? 9.543 -6.085 7.780 1.00 71.25 289 PRO A N 1
ATOM 2318 C CA . PRO A 1 289 ? 9.095 -6.919 6.664 1.00 71.25 289 PRO A CA 1
ATOM 2319 C C . PRO A 1 289 ? 9.606 -8.367 6.735 1.00 71.25 289 PRO A C 1
ATOM 2321 O O . PRO A 1 289 ? 9.175 -9.196 5.933 1.00 71.25 289 PRO A O 1
ATOM 2324 N N . LEU A 1 290 ? 10.534 -8.681 7.647 1.00 73.06 290 LEU A N 1
ATOM 2325 C CA . LEU A 1 290 ? 11.090 -10.025 7.824 1.00 73.06 290 LEU A CA 1
ATOM 2326 C C . LEU A 1 290 ? 10.265 -10.908 8.770 1.00 73.06 290 LEU A C 1
ATOM 2328 O O . LEU A 1 290 ? 10.592 -12.083 8.914 1.00 73.06 290 LEU A O 1
ATOM 2332 N N . VAL A 1 291 ? 9.220 -10.370 9.411 1.00 68.31 291 VAL A N 1
ATOM 2333 C CA . VAL A 1 291 ? 8.363 -11.113 10.348 1.00 68.31 291 VAL A CA 1
ATOM 2334 C C . VAL A 1 291 ? 6.985 -11.359 9.730 1.00 68.31 291 VAL A C 1
ATOM 2336 O O . VAL A 1 291 ? 6.263 -10.419 9.400 1.00 68.31 291 VAL A O 1
ATOM 2339 N N . ASP A 1 292 ? 6.584 -12.628 9.607 1.00 64.38 292 ASP A N 1
ATOM 2340 C CA . ASP A 1 292 ? 5.245 -12.987 9.123 1.00 64.38 292 ASP A CA 1
ATOM 2341 C C . ASP A 1 292 ? 4.200 -12.978 10.258 1.00 64.38 292 ASP A C 1
ATOM 2343 O O . ASP A 1 292 ? 4.173 -13.836 11.150 1.00 64.38 292 ASP A O 1
ATOM 2347 N N . TRP A 1 293 ? 3.312 -11.984 10.221 1.00 68.56 293 TRP A N 1
ATOM 2348 C CA . TRP A 1 293 ? 2.252 -11.777 11.211 1.00 68.56 293 TRP A CA 1
ATOM 2349 C C . TRP A 1 293 ? 0.923 -12.470 10.860 1.00 68.56 293 TRP A C 1
ATOM 2351 O O . TRP A 1 293 ? -0.003 -12.443 11.676 1.00 68.56 293 TRP A O 1
ATOM 2361 N N . ALA A 1 294 ? 0.792 -13.099 9.686 1.00 55.12 294 ALA A N 1
ATOM 2362 C CA . ALA A 1 294 ? -0.478 -13.662 9.229 1.00 55.12 294 ALA A CA 1
ATOM 2363 C C . ALA A 1 294 ? -0.906 -14.902 10.057 1.00 55.12 294 ALA A C 1
ATOM 2365 O O . ALA A 1 294 ? -0.179 -15.898 10.130 1.00 55.12 294 ALA A O 1
ATOM 2366 N N . PRO A 1 295 ? -2.099 -14.904 10.685 1.00 41.03 295 PRO A N 1
ATOM 2367 C CA . PRO A 1 295 ? -2.593 -16.063 11.418 1.00 41.03 295 PRO A CA 1
ATOM 2368 C C . PRO A 1 295 ? -3.136 -17.115 10.439 1.00 41.03 295 PRO A C 1
ATOM 2370 O O . PRO A 1 295 ? -4.207 -16.934 9.868 1.00 41.03 295 PRO A O 1
ATOM 2373 N N . GLY A 1 296 ? -2.425 -18.237 10.268 1.00 40.09 296 GLY A N 1
ATOM 2374 C CA . GLY A 1 296 ? -2.996 -19.445 9.651 1.00 40.09 296 GLY A CA 1
ATOM 2375 C C . GLY A 1 296 ? -2.260 -20.070 8.464 1.00 40.09 296 GLY A C 1
ATOM 2376 O O . GLY A 1 296 ? -2.764 -21.058 7.937 1.00 40.09 296 GLY A O 1
ATOM 2377 N N . HIS A 1 297 ? -1.082 -19.590 8.059 1.00 33.44 297 HIS A N 1
ATOM 2378 C CA . HIS A 1 297 ? -0.234 -20.379 7.162 1.00 33.44 297 HIS A CA 1
ATOM 2379 C C . HIS A 1 297 ? 0.545 -21.410 7.992 1.00 33.44 297 HIS A C 1
ATOM 2381 O O . HIS A 1 297 ? 1.515 -21.080 8.672 1.00 33.44 297 HIS A O 1
ATOM 2387 N N . ASP A 1 298 ? 0.086 -22.667 7.983 1.00 32.53 298 ASP A N 1
ATOM 2388 C CA . ASP A 1 298 ? 0.908 -23.801 8.411 1.00 32.53 298 ASP A CA 1
ATOM 2389 C C . ASP A 1 298 ? 2.293 -23.689 7.750 1.00 32.53 298 ASP A C 1
ATOM 2391 O O . ASP A 1 298 ? 2.419 -23.315 6.584 1.00 32.53 298 ASP A O 1
ATOM 2395 N N . THR A 1 299 ? 3.329 -24.014 8.519 1.00 35.59 299 THR A N 1
ATOM 2396 C CA . THR A 1 299 ? 4.754 -23.991 8.173 1.00 35.59 299 THR A CA 1
ATOM 2397 C C . THR A 1 299 ? 5.072 -24.770 6.887 1.00 35.59 299 THR A C 1
ATOM 2399 O O . THR A 1 299 ? 5.522 -25.914 6.914 1.00 35.59 299 THR A O 1
ATOM 2402 N N . ALA A 1 300 ? 4.863 -24.127 5.737 1.00 31.98 300 ALA A N 1
ATOM 2403 C CA . ALA A 1 300 ? 5.399 -24.470 4.427 1.00 31.98 300 ALA A CA 1
ATOM 2404 C C . ALA A 1 300 ? 5.279 -23.255 3.477 1.00 31.98 300 ALA A C 1
ATOM 2406 O O . ALA A 1 300 ? 4.213 -22.999 2.936 1.00 31.98 300 ALA A O 1
ATOM 2407 N N . LEU A 1 301 ? 6.419 -22.584 3.239 1.00 28.70 301 LEU A N 1
ATOM 2408 C CA . LEU A 1 301 ? 6.693 -21.539 2.223 1.00 28.70 301 LEU A CA 1
ATOM 2409 C C . LEU A 1 301 ? 6.031 -20.155 2.420 1.00 28.70 301 LEU A C 1
ATOM 2411 O O . LEU A 1 301 ? 4.811 -20.059 2.379 1.00 28.70 301 LEU A O 1
ATOM 2415 N N . PRO A 1 302 ? 6.821 -19.058 2.432 1.00 30.61 302 PRO A N 1
ATOM 2416 C CA . PRO A 1 302 ? 6.377 -17.792 1.874 1.00 30.61 302 PRO A CA 1
ATOM 2417 C C . PRO A 1 302 ? 6.353 -17.908 0.337 1.00 30.61 302 PRO A C 1
ATOM 2419 O O . PRO A 1 302 ? 7.287 -18.470 -0.257 1.00 30.61 302 PRO A O 1
ATOM 2422 N N . PRO A 1 303 ? 5.321 -17.374 -0.325 1.00 30.92 303 PRO A N 1
ATOM 2423 C CA . PRO A 1 303 ? 5.261 -17.268 -1.770 1.00 30.92 303 PRO A CA 1
ATOM 2424 C C . PRO A 1 303 ? 6.197 -16.147 -2.235 1.00 30.92 303 PRO A C 1
ATOM 2426 O O . PRO A 1 303 ? 6.133 -15.021 -1.743 1.00 30.92 303 PRO A O 1
ATOM 2429 N N . CYS A 1 304 ? 7.024 -16.411 -3.249 1.00 28.23 304 CYS A N 1
ATOM 2430 C CA . CYS A 1 304 ? 7.356 -15.340 -4.184 1.00 28.23 304 CYS A CA 1
ATOM 2431 C C . CYS A 1 304 ? 6.043 -14.961 -4.879 1.00 28.23 304 CYS A C 1
ATOM 2433 O O . CYS A 1 304 ? 5.597 -15.676 -5.769 1.00 28.23 304 CYS A O 1
ATOM 2435 N N . THR A 1 305 ? 5.401 -13.907 -4.374 1.00 29.91 305 THR A N 1
ATOM 2436 C CA . THR A 1 305 ? 4.514 -12.975 -5.087 1.00 29.91 305 THR A CA 1
ATOM 2437 C C . THR A 1 305 ? 3.848 -13.508 -6.361 1.00 29.91 305 THR A C 1
ATOM 2439 O O . THR A 1 305 ? 4.303 -13.224 -7.465 1.00 29.91 305 THR A O 1
ATOM 2442 N N . VAL A 1 306 ? 2.728 -14.207 -6.176 1.00 25.50 306 VAL A N 1
ATOM 2443 C CA . VAL A 1 306 ? 1.443 -13.923 -6.837 1.00 25.50 306 VAL A CA 1
ATOM 2444 C C . VAL A 1 306 ? 0.394 -14.113 -5.738 1.00 25.50 306 VAL A C 1
ATOM 2446 O O . VAL A 1 306 ? 0.390 -15.150 -5.071 1.00 25.50 306 VAL A O 1
ATOM 2449 N N . ARG A 1 307 ? -0.400 -13.081 -5.439 1.00 28.94 307 ARG A N 1
ATOM 2450 C CA . ARG A 1 307 ? -1.347 -13.074 -4.319 1.00 28.94 307 ARG A CA 1
ATOM 2451 C C . ARG A 1 307 ? -2.743 -13.326 -4.893 1.00 28.94 307 ARG A C 1
ATOM 2453 O O . ARG A 1 307 ? -3.209 -12.577 -5.730 1.00 28.94 307 ARG A O 1
ATOM 2460 N N . SER A 1 308 ? -3.410 -14.369 -4.413 1.00 27.92 308 SER A N 1
ATOM 2461 C CA . SER A 1 308 ? -4.855 -14.547 -4.561 1.00 27.92 308 SER A CA 1
ATOM 2462 C C . SER A 1 308 ? -5.413 -15.084 -3.252 1.00 27.92 308 SER A C 1
ATOM 2464 O O . SER A 1 308 ? -4.803 -15.955 -2.627 1.00 27.92 308 SER A O 1
ATOM 2466 N N . GLY A 1 309 ? -6.541 -14.532 -2.813 1.00 25.75 309 GLY A N 1
ATOM 2467 C CA . GLY A 1 309 ? -7.196 -14.858 -1.548 1.00 25.75 309 GLY A CA 1
ATOM 2468 C C . GLY A 1 309 ? -8.175 -16.038 -1.627 1.00 25.75 309 GLY A C 1
ATOM 2469 O O . GLY A 1 309 ? -8.893 -16.203 -2.602 1.00 25.75 309 GLY A O 1
ATOM 2470 N N . ASN A 1 310 ? -8.188 -16.812 -0.537 1.00 27.23 310 ASN A N 1
ATOM 2471 C CA . ASN A 1 310 ? -9.254 -17.621 0.072 1.00 27.23 310 ASN A CA 1
ATOM 2472 C C . ASN A 1 310 ? -10.283 -18.373 -0.803 1.00 27.23 310 ASN A C 1
ATOM 2474 O O . ASN A 1 310 ? -11.297 -17.820 -1.213 1.00 27.23 310 ASN A O 1
ATOM 2478 N N . ALA A 1 311 ? -10.153 -19.706 -0.814 1.00 25.44 311 ALA A N 1
ATOM 2479 C CA . ALA A 1 311 ? -11.284 -20.634 -0.826 1.00 25.44 311 ALA A CA 1
ATOM 2480 C C . ALA A 1 311 ? -11.231 -21.530 0.423 1.00 25.44 311 ALA A C 1
ATOM 2482 O O . ALA A 1 311 ? -10.176 -22.018 0.832 1.00 25.44 311 ALA A O 1
ATOM 2483 N N . ALA A 1 312 ? -12.388 -21.722 1.049 1.00 27.69 312 ALA A N 1
ATOM 2484 C CA . ALA A 1 312 ? -12.563 -22.551 2.227 1.00 27.69 312 ALA A CA 1
ATOM 2485 C C . ALA A 1 312 ? -12.360 -24.050 1.919 1.00 27.69 312 ALA A C 1
ATOM 2487 O O . ALA A 1 312 ? -12.953 -24.594 0.996 1.00 27.69 312 ALA A O 1
ATOM 2488 N N . GLY A 1 313 ? -11.597 -24.728 2.781 1.00 32.62 313 GLY A N 1
ATOM 2489 C CA . GLY A 1 313 ? -11.866 -26.109 3.194 1.00 32.62 313 GLY A CA 1
ATOM 2490 C C . GLY A 1 313 ? -11.597 -27.243 2.201 1.00 32.62 313 GLY A C 1
ATOM 2491 O O . GLY A 1 313 ? -12.527 -27.955 1.844 1.00 32.62 313 GLY A O 1
ATOM 2492 N N . VAL A 1 314 ? -10.328 -27.557 1.910 1.00 30.83 314 VAL A N 1
ATOM 2493 C CA . VAL A 1 314 ? -9.942 -28.926 1.512 1.00 30.83 314 VAL A CA 1
ATOM 2494 C C . VAL A 1 314 ? -8.682 -29.340 2.268 1.00 30.83 314 VAL A C 1
ATOM 2496 O O . VAL A 1 314 ? -7.617 -28.747 2.137 1.00 30.83 314 VAL A O 1
ATOM 2499 N N . ARG A 1 315 ? -8.804 -30.374 3.103 1.00 37.06 315 ARG A N 1
ATOM 2500 C CA . ARG A 1 315 ? -7.678 -30.994 3.810 1.00 37.06 315 ARG A CA 1
ATOM 2501 C C . ARG A 1 315 ? -6.817 -31.716 2.767 1.00 37.06 315 ARG A C 1
ATOM 2503 O O . ARG A 1 315 ? -7.242 -32.743 2.241 1.00 37.06 315 ARG A O 1
ATOM 2510 N N . ALA A 1 316 ? -5.640 -31.176 2.456 1.00 37.75 316 ALA A N 1
ATOM 2511 C CA . ALA A 1 316 ? -4.724 -31.753 1.474 1.00 37.75 316 ALA A CA 1
ATOM 2512 C C . ALA A 1 316 ? -4.380 -33.214 1.832 1.00 37.75 316 ALA A C 1
ATOM 2514 O O . ALA A 1 316 ? -3.954 -33.523 2.948 1.00 37.75 316 ALA A O 1
ATOM 2515 N N . THR A 1 317 ? -4.606 -34.139 0.896 1.00 45.41 317 THR A N 1
ATOM 2516 C CA . THR A 1 317 ? -4.260 -35.556 1.070 1.00 45.41 317 THR A CA 1
ATOM 2517 C C . THR A 1 317 ? -2.741 -35.741 0.994 1.00 45.41 317 THR A C 1
ATOM 2519 O O . THR A 1 317 ? -2.038 -34.957 0.364 1.00 45.41 317 THR A O 1
ATOM 2522 N N . ARG A 1 318 ? -2.200 -36.802 1.608 1.00 46.16 318 ARG A N 1
ATOM 2523 C CA . ARG A 1 318 ? -0.754 -37.119 1.603 1.00 46.16 318 ARG A CA 1
ATOM 2524 C C . ARG A 1 318 ? -0.113 -37.078 0.201 1.00 46.16 318 ARG A C 1
ATOM 2526 O O . ARG A 1 318 ? 1.040 -36.684 0.082 1.00 46.16 318 ARG A O 1
ATOM 2533 N N . LYS A 1 319 ? -0.869 -37.428 -0.846 1.00 52.06 319 LYS A N 1
ATOM 2534 C CA . LYS A 1 319 ? -0.429 -37.346 -2.249 1.00 52.06 319 LYS A CA 1
ATOM 2535 C C . LYS A 1 319 ? -0.262 -35.903 -2.746 1.00 52.06 319 LYS A C 1
ATOM 2537 O O . LYS A 1 319 ? 0.653 -35.641 -3.514 1.00 52.06 319 LYS A O 1
ATOM 2542 N N . GLN A 1 320 ? -1.094 -34.971 -2.278 1.00 51.97 320 GLN A N 1
ATOM 2543 C CA . GLN A 1 320 ? -0.976 -33.538 -2.571 1.00 51.97 320 GLN A CA 1
ATOM 2544 C C . GLN A 1 320 ? 0.335 -32.974 -1.999 1.00 51.97 320 GLN A C 1
ATOM 2546 O O . GLN A 1 320 ? 1.078 -32.298 -2.700 1.00 51.97 320 GLN A O 1
ATOM 2551 N N . LEU A 1 321 ? 0.673 -33.361 -0.764 1.00 52.34 321 LEU A N 1
ATOM 2552 C CA . LEU A 1 321 ? 1.938 -33.007 -0.110 1.00 52.34 321 LEU A CA 1
ATOM 2553 C C . LEU A 1 321 ? 3.160 -33.618 -0.817 1.00 52.34 321 LEU A C 1
ATOM 2555 O O . LEU A 1 321 ? 4.188 -32.960 -0.944 1.00 52.34 321 LEU A O 1
ATOM 2559 N N . GLU A 1 322 ? 3.069 -34.863 -1.298 1.00 56.09 322 GLU A N 1
ATOM 2560 C CA . GLU A 1 322 ? 4.135 -35.503 -2.090 1.00 56.09 322 GLU A CA 1
ATOM 2561 C C . GLU A 1 322 ? 4.310 -34.834 -3.473 1.00 56.09 322 GLU A C 1
ATOM 2563 O O . GLU A 1 322 ? 5.446 -34.673 -3.934 1.00 56.09 322 GLU A O 1
ATOM 2568 N N . LYS A 1 323 ? 3.215 -34.365 -4.095 1.00 64.69 323 LYS A N 1
ATOM 2569 C CA . LYS A 1 323 ? 3.240 -33.543 -5.319 1.00 64.69 323 LYS A CA 1
ATOM 2570 C C . LYS A 1 323 ? 3.919 -32.196 -5.061 1.00 64.69 323 LYS A C 1
ATOM 2572 O O . LYS A 1 323 ? 4.853 -31.842 -5.775 1.00 64.69 323 LYS A O 1
ATOM 2577 N N . GLU A 1 324 ? 3.518 -31.485 -4.010 1.00 58.41 324 GLU A N 1
ATOM 2578 C CA . GLU A 1 324 ? 4.102 -30.197 -3.612 1.00 58.41 324 GLU A CA 1
ATOM 2579 C C . GLU A 1 324 ? 5.585 -30.323 -3.231 1.00 58.41 324 GLU A C 1
ATOM 2581 O O . GLU A 1 324 ? 6.401 -29.485 -3.616 1.00 58.41 324 GLU A O 1
ATOM 2586 N N . TYR A 1 325 ? 5.971 -31.408 -2.551 1.00 59.28 325 TYR A N 1
ATOM 2587 C CA . TYR A 1 325 ? 7.367 -31.718 -2.239 1.00 59.28 325 TYR A CA 1
ATOM 2588 C C . TYR A 1 325 ? 8.200 -31.976 -3.500 1.00 59.28 325 TYR A C 1
ATOM 2590 O O . TYR A 1 325 ? 9.303 -31.442 -3.630 1.00 59.28 325 TYR A O 1
ATOM 2598 N N . SER A 1 326 ? 7.664 -32.748 -4.449 1.00 68.00 326 SER A N 1
ATOM 2599 C CA . SER A 1 326 ? 8.326 -33.014 -5.732 1.00 68.00 326 SER A CA 1
ATOM 2600 C C . SER A 1 326 ? 8.496 -31.724 -6.544 1.00 68.00 326 SER A C 1
ATOM 2602 O O . SER A 1 326 ? 9.557 -31.500 -7.126 1.00 68.00 326 SER A O 1
ATOM 2604 N N . LEU A 1 327 ? 7.501 -30.829 -6.503 1.00 64.12 327 LEU A N 1
ATOM 2605 C CA . LEU A 1 327 ? 7.546 -29.507 -7.133 1.00 64.12 327 LEU A CA 1
ATOM 2606 C C . LEU A 1 327 ? 8.591 -28.585 -6.476 1.00 64.12 327 LEU A C 1
ATOM 2608 O O . LEU A 1 327 ? 9.331 -27.869 -7.155 1.00 64.12 327 LEU A O 1
ATOM 2612 N N . ALA A 1 328 ? 8.697 -28.624 -5.146 1.00 60.69 328 ALA A N 1
ATOM 2613 C CA . ALA A 1 328 ? 9.669 -27.840 -4.391 1.00 60.69 328 ALA A CA 1
ATOM 2614 C C . ALA A 1 328 ? 11.110 -28.336 -4.603 1.00 60.69 328 ALA A C 1
ATOM 2616 O O . ALA A 1 328 ? 12.010 -27.520 -4.798 1.00 60.69 328 ALA A O 1
ATOM 2617 N N . MET A 1 329 ? 11.332 -29.656 -4.621 1.00 63.62 329 MET A N 1
ATOM 2618 C CA . MET A 1 329 ? 12.629 -30.258 -4.960 1.00 63.62 329 MET A CA 1
ATOM 2619 C C . MET A 1 329 ? 13.033 -29.957 -6.401 1.00 63.62 329 MET A C 1
ATOM 2621 O O . MET A 1 329 ? 14.180 -29.592 -6.641 1.00 63.62 329 MET A O 1
ATOM 2625 N N . TYR A 1 330 ? 12.088 -30.005 -7.344 1.00 73.44 330 TYR A N 1
ATOM 2626 C CA . TYR A 1 330 ? 12.312 -29.548 -8.716 1.00 73.44 330 TYR A CA 1
ATOM 2627 C C . TYR A 1 330 ? 12.733 -28.073 -8.761 1.00 73.44 330 TYR A C 1
ATOM 2629 O O . TYR A 1 330 ? 13.698 -27.724 -9.433 1.00 73.44 330 TYR A O 1
ATOM 2637 N N . THR A 1 331 ? 12.078 -27.209 -7.983 1.00 67.69 331 THR A N 1
ATOM 2638 C CA . THR A 1 331 ? 12.401 -25.774 -7.926 1.00 67.69 331 THR A CA 1
ATOM 2639 C C . THR A 1 331 ? 13.779 -25.503 -7.313 1.00 67.69 331 THR A C 1
ATOM 2641 O O . THR A 1 331 ? 14.493 -24.619 -7.788 1.00 67.69 331 THR A O 1
ATOM 2644 N N . LEU A 1 332 ? 14.165 -26.249 -6.273 1.00 66.12 332 LEU A N 1
ATOM 2645 C CA . LEU A 1 332 ? 15.484 -26.148 -5.644 1.00 66.12 332 LEU A CA 1
ATOM 2646 C C . LEU A 1 332 ? 16.577 -26.663 -6.582 1.00 66.12 332 LEU A C 1
ATOM 2648 O O . LEU A 1 332 ? 17.546 -25.952 -6.825 1.00 66.12 332 LEU A O 1
ATOM 2652 N N . ARG A 1 333 ? 16.381 -27.843 -7.180 1.00 71.38 333 ARG A N 1
ATOM 2653 C CA . ARG A 1 333 ? 17.347 -28.423 -8.116 1.00 71.38 333 ARG A CA 1
ATOM 2654 C C . ARG A 1 333 ? 17.502 -27.561 -9.368 1.00 71.38 333 ARG A C 1
ATOM 2656 O O . ARG A 1 333 ? 18.618 -27.355 -9.824 1.00 71.38 333 ARG A O 1
ATOM 2663 N N . ARG A 1 334 ? 16.415 -26.940 -9.844 1.00 71.44 334 ARG A N 1
ATOM 2664 C CA . ARG A 1 334 ? 16.454 -25.910 -10.894 1.00 71.44 334 ARG A CA 1
ATOM 2665 C C . ARG A 1 334 ? 17.339 -24.726 -10.508 1.00 71.44 334 ARG A C 1
ATOM 2667 O O . ARG A 1 334 ? 17.980 -24.176 -11.386 1.00 71.44 334 ARG A O 1
ATOM 2674 N N . LYS A 1 335 ? 17.362 -24.312 -9.233 1.00 71.44 335 LYS A N 1
ATOM 2675 C CA . LYS A 1 335 ? 18.229 -23.223 -8.741 1.00 71.44 335 LYS A CA 1
ATOM 2676 C C . LYS A 1 335 ? 19.683 -23.663 -8.550 1.00 71.44 335 LYS A C 1
ATOM 2678 O O . LYS A 1 335 ? 20.569 -22.867 -8.820 1.00 71.44 335 LYS A O 1
ATOM 2683 N N . GLU A 1 336 ? 19.926 -24.892 -8.102 1.00 75.44 336 GLU A N 1
ATOM 2684 C CA . GLU A 1 336 ? 21.280 -25.442 -7.924 1.00 75.44 336 GLU A CA 1
ATOM 2685 C C . GLU A 1 336 ? 21.983 -25.665 -9.262 1.00 75.44 336 GLU A C 1
ATOM 2687 O O . GLU A 1 336 ? 23.099 -25.195 -9.449 1.00 75.44 336 GLU A O 1
ATOM 2692 N N . ILE A 1 337 ? 21.296 -26.313 -10.209 1.00 78.50 337 ILE A N 1
ATOM 2693 C CA . ILE A 1 337 ? 21.811 -26.535 -11.563 1.00 78.50 337 ILE A CA 1
ATOM 2694 C C . ILE A 1 337 ? 21.700 -25.246 -12.388 1.00 78.50 337 ILE A C 1
ATOM 2696 O O . ILE A 1 337 ? 22.287 -25.169 -13.450 1.00 78.50 337 ILE A O 1
ATOM 2700 N N . ALA A 1 338 ? 21.000 -24.197 -11.928 1.00 75.94 338 ALA A N 1
ATOM 2701 C CA . ALA A 1 338 ? 20.805 -22.970 -12.709 1.00 75.94 338 ALA A CA 1
ATOM 2702 C C . ALA A 1 338 ? 22.120 -22.420 -13.257 1.00 75.94 338 ALA A C 1
ATOM 2704 O O . ALA A 1 338 ? 22.168 -22.052 -14.420 1.00 75.94 338 ALA A O 1
ATOM 2705 N N . TRP A 1 339 ? 23.179 -22.373 -12.445 1.00 78.62 339 TRP A N 1
ATOM 2706 C CA . TRP A 1 339 ? 24.454 -21.833 -12.903 1.00 78.62 339 TRP A CA 1
ATOM 2707 C C . TRP A 1 339 ? 25.125 -22.751 -13.938 1.00 78.62 339 TRP A C 1
ATOM 2709 O O . TRP A 1 339 ? 25.578 -22.239 -14.951 1.00 78.62 339 TRP A O 1
ATOM 2719 N N . GLU A 1 340 ? 25.128 -24.076 -13.742 1.00 80.31 340 GLU A N 1
ATOM 2720 C CA . GLU A 1 340 ? 25.685 -25.068 -14.688 1.00 80.31 340 GLU A CA 1
ATOM 2721 C C . GLU A 1 340 ? 24.870 -25.121 -15.976 1.00 80.31 340 GLU A C 1
ATOM 2723 O O . GLU A 1 340 ? 25.418 -25.213 -17.065 1.00 80.31 340 GLU A O 1
ATOM 2728 N N . TRP A 1 341 ? 23.552 -25.003 -15.852 1.00 80.62 341 TRP A N 1
ATOM 2729 C CA . TRP A 1 341 ? 22.602 -24.926 -16.947 1.00 80.62 341 TRP A CA 1
ATOM 2730 C C . TRP A 1 341 ? 22.764 -23.630 -17.724 1.00 80.62 341 TRP A C 1
ATOM 2732 O O . TRP A 1 341 ? 22.737 -23.657 -18.944 1.00 80.62 341 TRP A O 1
ATOM 2742 N N . TYR A 1 342 ? 22.931 -22.491 -17.048 1.00 80.50 342 TYR A N 1
ATOM 2743 C CA . TYR A 1 342 ? 23.193 -21.218 -17.711 1.00 80.50 342 TYR A CA 1
ATOM 2744 C C . TYR A 1 342 ? 24.584 -21.197 -18.327 1.00 80.50 342 TYR A C 1
ATOM 2746 O O . TYR A 1 342 ? 24.698 -20.735 -19.448 1.00 80.50 342 TYR A O 1
ATOM 2754 N N . ALA A 1 343 ? 25.598 -21.773 -17.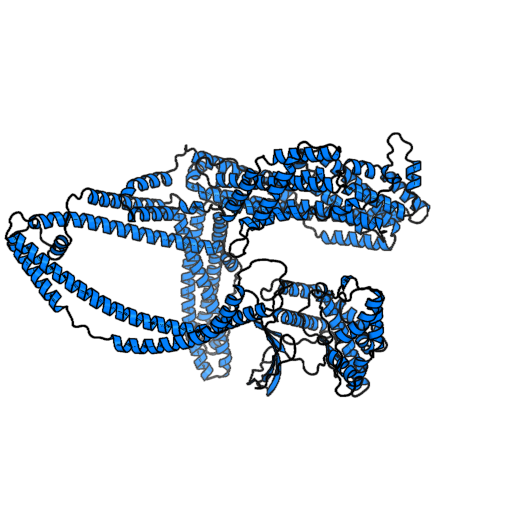683 1.00 80.56 343 ALA A N 1
ATOM 2755 C CA . ALA A 1 343 ? 26.926 -21.926 -18.262 1.00 80.56 343 ALA A CA 1
ATOM 2756 C C . ALA A 1 343 ? 26.893 -22.840 -19.497 1.00 80.56 343 ALA A C 1
ATOM 2758 O O . ALA A 1 343 ? 27.328 -22.417 -20.556 1.00 80.56 343 ALA A O 1
ATOM 2759 N N . ASN A 1 344 ? 26.295 -24.033 -19.414 1.00 85.00 344 ASN A N 1
ATOM 2760 C CA . ASN A 1 344 ? 26.126 -24.949 -20.547 1.00 85.00 344 ASN A CA 1
ATOM 2761 C C . ASN A 1 344 ? 25.236 -24.345 -21.642 1.00 85.00 344 ASN A C 1
ATOM 2763 O O . ASN A 1 344 ? 25.535 -24.515 -22.815 1.00 85.00 344 ASN A O 1
ATOM 2767 N N . ARG A 1 345 ? 24.188 -23.590 -21.284 1.00 84.25 345 ARG A N 1
ATOM 2768 C CA . ARG A 1 345 ? 23.385 -22.798 -22.226 1.00 84.25 345 ARG A CA 1
ATOM 2769 C C . ARG A 1 345 ? 24.245 -21.744 -22.897 1.00 84.25 345 ARG A C 1
ATOM 2771 O O . ARG A 1 345 ? 24.137 -21.598 -24.099 1.00 84.25 345 ARG A O 1
ATOM 2778 N N . ASP A 1 346 ? 25.052 -21.001 -22.157 1.00 83.75 346 ASP A N 1
ATOM 2779 C CA . ASP A 1 346 ? 25.879 -19.931 -22.704 1.00 83.75 346 ASP A CA 1
ATOM 2780 C C . ASP A 1 346 ? 26.980 -20.522 -23.594 1.00 83.75 346 ASP A C 1
ATOM 2782 O O . ASP A 1 346 ? 27.224 -19.995 -24.673 1.00 83.75 346 ASP A O 1
ATOM 2786 N N . THR A 1 347 ? 27.547 -21.678 -23.238 1.00 82.50 347 THR A N 1
ATOM 2787 C CA . THR A 1 347 ? 28.454 -22.456 -24.093 1.00 82.50 347 THR A CA 1
ATOM 2788 C C . THR A 1 347 ? 27.738 -23.008 -25.323 1.00 82.50 347 THR A C 1
ATOM 2790 O O . THR A 1 347 ? 28.243 -22.830 -26.416 1.00 82.50 347 THR A O 1
ATOM 2793 N N . LEU A 1 348 ? 26.541 -23.593 -25.201 1.00 80.75 348 LEU A N 1
ATOM 2794 C CA . LEU A 1 348 ? 25.733 -24.052 -26.339 1.00 80.75 348 LEU A CA 1
ATOM 2795 C C . LEU A 1 348 ? 25.308 -22.901 -27.238 1.00 80.75 348 LEU A C 1
ATOM 2797 O O . LEU A 1 348 ? 25.293 -23.067 -28.446 1.00 80.75 348 LEU A O 1
ATOM 2801 N N . LEU A 1 349 ? 24.942 -21.754 -26.670 1.00 80.88 349 LEU A N 1
ATOM 2802 C CA . LEU A 1 349 ? 24.606 -20.547 -27.411 1.00 80.88 349 LEU A CA 1
ATOM 2803 C C . LEU A 1 349 ? 25.838 -20.024 -28.125 1.00 80.88 349 LEU A C 1
ATOM 2805 O O . LEU A 1 349 ? 25.703 -19.646 -29.275 1.00 80.88 349 LEU A O 1
ATOM 2809 N N . THR A 1 350 ? 27.009 -20.058 -27.487 1.00 81.50 350 THR A N 1
ATOM 2810 C CA . THR A 1 350 ? 28.280 -19.683 -28.113 1.00 81.50 350 THR A CA 1
ATOM 2811 C C . THR A 1 350 ? 28.628 -20.663 -29.228 1.00 81.50 350 THR A C 1
ATOM 2813 O O . THR A 1 350 ? 28.776 -20.227 -30.349 1.00 81.50 350 THR A O 1
ATOM 2816 N N . SER A 1 351 ? 28.604 -21.979 -29.008 1.00 81.12 351 SER A N 1
ATOM 2817 C CA . SER A 1 351 ? 28.883 -22.983 -30.046 1.00 81.12 351 SER A CA 1
ATOM 2818 C C . SER A 1 351 ? 27.831 -23.015 -31.159 1.00 81.12 351 SER A C 1
ATOM 2820 O O . SER A 1 351 ? 28.166 -23.233 -32.315 1.00 81.12 351 SER A O 1
ATOM 2822 N N . MET A 1 352 ? 26.551 -22.786 -30.851 1.00 77.06 352 MET A N 1
ATOM 2823 C CA . MET A 1 352 ? 25.489 -22.613 -31.851 1.00 77.06 352 MET A CA 1
ATOM 2824 C C . MET A 1 352 ? 25.628 -21.291 -32.575 1.00 77.06 352 MET A C 1
ATOM 2826 O O . MET A 1 352 ? 25.233 -21.214 -33.726 1.00 77.06 352 MET A O 1
ATOM 2830 N N . GLN A 1 353 ? 26.151 -20.261 -31.922 1.00 79.50 353 GLN A N 1
ATOM 2831 C CA . GLN A 1 353 ? 26.494 -18.999 -32.544 1.00 79.50 353 GLN A CA 1
ATOM 2832 C C . GLN A 1 353 ? 27.716 -19.176 -33.429 1.00 79.50 353 GLN A C 1
ATOM 2834 O O . GLN A 1 353 ? 27.637 -18.748 -34.556 1.00 79.50 353 GLN A O 1
ATOM 2839 N N . ASP A 1 354 ? 28.740 -19.915 -33.030 1.00 75.69 354 ASP A N 1
ATOM 2840 C CA . ASP A 1 354 ? 29.906 -20.227 -33.852 1.00 75.69 354 ASP A CA 1
ATOM 2841 C C . ASP A 1 354 ? 29.519 -21.107 -35.044 1.00 75.69 354 ASP A C 1
ATOM 2843 O O . ASP A 1 354 ? 29.949 -20.849 -36.160 1.00 75.69 354 ASP A O 1
ATOM 2847 N N . ILE A 1 355 ? 28.645 -22.102 -34.851 1.00 78.75 355 ILE A N 1
ATOM 2848 C CA . ILE A 1 355 ? 28.107 -22.940 -35.933 1.00 78.75 355 ILE A CA 1
ATOM 2849 C C . ILE A 1 355 ? 27.130 -22.161 -36.792 1.00 78.75 355 ILE A C 1
ATOM 2851 O O . ILE A 1 355 ? 27.113 -22.355 -37.996 1.00 78.75 355 ILE A O 1
ATOM 2855 N N . ARG A 1 356 ? 26.288 -21.302 -36.217 1.00 77.69 356 ARG A N 1
ATOM 2856 C CA . ARG A 1 356 ? 25.409 -20.418 -36.981 1.00 77.69 356 ARG A CA 1
ATOM 2857 C C . ARG A 1 356 ? 26.250 -19.420 -37.729 1.00 77.69 356 ARG A C 1
ATOM 2859 O O . ARG A 1 356 ? 25.904 -19.154 -38.854 1.00 77.69 356 ARG A O 1
ATOM 2866 N N . ASP A 1 357 ? 27.304 -18.874 -37.160 1.00 75.12 357 ASP A N 1
ATOM 2867 C CA . ASP A 1 357 ? 28.155 -17.876 -37.781 1.00 75.12 357 ASP A CA 1
ATOM 2868 C C . ASP A 1 357 ? 28.988 -18.565 -38.866 1.00 75.12 357 ASP A C 1
ATOM 2870 O O . ASP A 1 357 ? 29.038 -18.032 -39.958 1.00 75.12 357 ASP A O 1
ATOM 2874 N N . ALA A 1 358 ? 29.444 -19.809 -38.673 1.00 71.62 358 ALA A N 1
ATOM 2875 C CA . ALA A 1 358 ? 30.059 -20.649 -39.706 1.00 71.62 358 ALA A CA 1
ATOM 2876 C C . ALA A 1 358 ? 29.062 -21.167 -40.763 1.00 71.62 358 ALA A C 1
ATOM 2878 O O . ALA A 1 358 ? 29.410 -21.297 -41.929 1.00 71.62 358 ALA A O 1
ATOM 2879 N N . LEU A 1 359 ? 27.805 -21.452 -40.402 1.00 72.25 359 LEU A N 1
ATOM 2880 C CA . LEU A 1 359 ? 26.707 -21.779 -41.325 1.00 72.25 359 LEU A CA 1
ATOM 2881 C C . LEU A 1 359 ? 26.218 -20.539 -42.035 1.00 72.25 359 LEU A C 1
ATOM 2883 O O . LEU A 1 359 ? 25.748 -20.656 -43.144 1.00 72.25 359 LEU A O 1
ATOM 2887 N N . THR A 1 360 ? 26.265 -19.374 -41.411 1.00 75.94 360 THR A N 1
ATOM 2888 C CA . THR A 1 360 ? 25.876 -18.095 -41.995 1.00 75.94 360 THR A CA 1
ATOM 2889 C C . THR A 1 360 ? 27.003 -17.623 -42.873 1.00 75.94 360 THR A C 1
ATOM 2891 O O . THR A 1 360 ? 26.709 -17.095 -43.922 1.00 75.94 360 THR A O 1
ATOM 2894 N N . GLU A 1 361 ? 28.257 -17.881 -42.519 1.00 73.94 361 GLU A N 1
ATOM 2895 C CA . GLU A 1 361 ? 29.421 -17.721 -43.374 1.00 73.94 361 GLU A CA 1
ATOM 2896 C C . GLU A 1 361 ? 29.302 -18.684 -44.552 1.00 73.94 361 GLU A C 1
ATOM 2898 O O . GLU A 1 361 ? 29.202 -18.212 -45.670 1.00 73.94 361 GLU A O 1
ATOM 2903 N N . TYR A 1 362 ? 29.087 -19.982 -44.339 1.00 73.12 362 TYR A N 1
ATOM 2904 C CA . TYR A 1 362 ? 28.874 -20.963 -45.410 1.00 73.12 362 TYR A CA 1
ATOM 2905 C C . TYR A 1 362 ? 27.621 -20.712 -46.253 1.00 73.12 362 TYR A C 1
ATOM 2907 O O . TYR A 1 362 ? 27.663 -20.854 -47.462 1.00 73.12 362 TYR A O 1
ATOM 2915 N N . LEU A 1 363 ? 26.490 -20.330 -45.663 1.00 73.06 363 LEU A N 1
ATOM 2916 C CA . LEU A 1 363 ? 25.270 -19.951 -46.380 1.00 73.06 363 LEU A CA 1
ATOM 2917 C C . LEU A 1 363 ? 25.431 -18.571 -47.003 1.00 73.06 363 LEU A C 1
ATOM 2919 O O . LEU A 1 363 ? 24.768 -18.286 -47.991 1.00 73.06 363 LEU A O 1
ATOM 2923 N N . SER A 1 364 ? 26.279 -17.694 -46.468 1.00 70.94 364 SER A N 1
ATOM 2924 C CA . SER A 1 364 ? 26.649 -16.437 -47.114 1.00 70.94 364 SER A CA 1
ATOM 2925 C C . SER A 1 364 ? 27.581 -16.701 -48.275 1.00 70.94 364 SER A C 1
ATOM 2927 O O . SER A 1 364 ? 27.411 -16.038 -49.278 1.00 70.94 364 SER A O 1
ATOM 2929 N N . GLU A 1 365 ? 28.467 -17.691 -48.193 1.00 72.00 365 GLU A N 1
ATOM 2930 C CA . GLU A 1 365 ? 29.358 -18.143 -49.254 1.00 72.00 365 GLU A CA 1
ATOM 2931 C C . GLU A 1 365 ? 28.565 -18.900 -50.318 1.00 72.00 365 GLU A C 1
ATOM 2933 O O . GLU A 1 365 ? 28.707 -18.598 -51.489 1.00 72.00 365 GLU A O 1
ATOM 2938 N N . ASP A 1 366 ? 27.650 -19.794 -49.943 1.00 73.81 366 ASP A N 1
ATOM 2939 C CA . ASP A 1 366 ? 26.747 -20.530 -50.835 1.00 73.81 366 ASP A CA 1
ATOM 2940 C C . ASP A 1 366 ? 25.690 -19.609 -51.438 1.00 73.81 366 ASP A C 1
ATOM 2942 O O . ASP A 1 366 ? 25.407 -19.689 -52.626 1.00 73.81 366 ASP A O 1
ATOM 2946 N N . SER A 1 367 ? 25.122 -18.677 -50.672 1.00 71.19 367 SER A N 1
ATOM 2947 C CA . SER A 1 367 ? 24.230 -17.664 -51.236 1.00 71.19 367 SER A CA 1
ATOM 2948 C C . SER A 1 367 ? 25.000 -16.615 -52.025 1.00 71.19 367 SER A C 1
ATOM 2950 O O . SER A 1 367 ? 24.458 -16.131 -53.008 1.00 71.19 367 SER A O 1
ATOM 2952 N N . ALA A 1 368 ? 26.244 -16.278 -51.677 1.00 70.19 368 ALA A N 1
ATOM 2953 C CA . ALA A 1 368 ? 27.114 -15.448 -52.505 1.00 70.19 368 ALA A CA 1
ATOM 2954 C C . ALA A 1 368 ? 27.455 -16.185 -53.791 1.00 70.19 368 ALA A C 1
ATOM 2956 O O . ALA A 1 368 ? 27.373 -15.573 -54.843 1.00 70.19 368 ALA A O 1
ATOM 2957 N N . GLN A 1 369 ? 27.719 -17.486 -53.742 1.00 72.50 369 GLN A N 1
ATOM 2958 C CA . GLN A 1 369 ? 28.020 -18.320 -54.894 1.00 72.50 369 GLN A CA 1
ATOM 2959 C C . GLN A 1 369 ? 26.788 -18.515 -55.775 1.00 72.50 369 GLN A C 1
ATOM 2961 O O . GLN A 1 369 ? 26.862 -18.243 -56.963 1.00 72.50 369 GLN A O 1
ATOM 2966 N N . LYS A 1 370 ? 25.615 -18.812 -55.209 1.00 72.31 370 LYS A N 1
ATOM 2967 C CA . LYS A 1 370 ? 24.328 -18.823 -55.925 1.00 72.31 370 LYS A CA 1
ATOM 2968 C C . LYS A 1 370 ? 23.950 -17.447 -56.463 1.00 72.31 370 LYS A C 1
ATOM 2970 O O . LYS A 1 370 ? 23.369 -17.355 -57.536 1.00 72.31 370 LYS A O 1
ATOM 2975 N N . ARG A 1 371 ? 24.281 -16.355 -55.761 1.00 71.69 371 ARG A N 1
ATOM 2976 C CA . ARG A 1 371 ? 24.123 -14.980 -56.272 1.00 71.69 371 ARG A CA 1
ATOM 2977 C C . ARG A 1 371 ? 25.123 -14.692 -57.383 1.00 71.69 371 ARG A C 1
ATOM 2979 O O . ARG A 1 371 ? 24.759 -13.979 -58.304 1.00 71.69 371 ARG A O 1
ATOM 2986 N N . LEU A 1 372 ? 26.350 -15.199 -57.312 1.00 73.69 372 LEU A N 1
ATOM 2987 C CA . LEU A 1 372 ? 27.361 -15.079 -58.362 1.00 73.69 372 LEU A CA 1
ATOM 2988 C C . LEU A 1 372 ? 26.940 -15.896 -59.587 1.00 73.69 372 LEU A C 1
ATOM 2990 O O . LEU A 1 372 ? 27.026 -15.375 -60.688 1.00 73.69 372 LEU A O 1
ATOM 2994 N N . GLU A 1 373 ? 26.374 -17.091 -59.411 1.00 74.44 373 GLU A N 1
ATOM 2995 C CA . GLU A 1 373 ? 25.790 -17.932 -60.464 1.00 74.44 373 GLU A CA 1
ATOM 2996 C C . GLU A 1 373 ? 24.533 -17.303 -61.079 1.00 74.44 373 GLU A C 1
ATOM 2998 O O . GLU A 1 373 ? 24.401 -17.257 -62.300 1.00 74.44 373 GLU A O 1
ATOM 3003 N N . ALA A 1 374 ? 23.632 -16.752 -60.262 1.00 73.19 374 ALA A N 1
ATOM 3004 C CA . ALA A 1 374 ? 22.458 -16.023 -60.738 1.00 73.19 374 ALA A CA 1
ATOM 3005 C C . ALA A 1 374 ? 22.861 -14.739 -61.474 1.00 73.19 374 ALA A C 1
ATOM 3007 O O . ALA A 1 374 ? 22.366 -14.486 -62.568 1.00 73.19 374 ALA A O 1
ATOM 3008 N N . LYS A 1 375 ? 23.823 -13.974 -60.938 1.00 72.62 375 LYS A N 1
ATOM 3009 C CA . LYS A 1 375 ? 24.412 -12.809 -61.615 1.00 72.62 375 LYS A CA 1
ATOM 3010 C C . LYS A 1 375 ? 25.106 -13.219 -62.906 1.00 72.62 375 LYS A C 1
ATOM 3012 O O . LYS A 1 375 ? 24.996 -12.499 -63.888 1.00 72.62 375 LYS A O 1
ATOM 3017 N N . LEU A 1 376 ? 25.798 -14.358 -62.935 1.00 77.81 376 LEU A N 1
ATOM 3018 C CA . LEU A 1 376 ? 26.434 -14.897 -64.136 1.00 77.81 376 LEU A CA 1
ATOM 3019 C C . LEU A 1 376 ? 25.377 -15.234 -65.194 1.00 77.81 376 LEU A C 1
ATOM 3021 O O . LEU A 1 376 ? 25.504 -14.809 -66.341 1.00 77.81 376 LEU A O 1
ATOM 3025 N N . HIS A 1 377 ? 24.305 -15.925 -64.800 1.00 77.06 377 HIS A N 1
ATOM 3026 C CA . HIS A 1 377 ? 23.163 -16.234 -65.658 1.00 77.06 377 HIS A CA 1
ATOM 3027 C C . HIS A 1 377 ? 22.481 -14.963 -66.186 1.00 77.06 377 HIS A C 1
ATOM 3029 O O . HIS A 1 377 ? 22.205 -14.843 -67.378 1.00 77.06 377 HIS A O 1
ATOM 3035 N N . GLU A 1 378 ? 22.297 -13.961 -65.334 1.00 72.94 378 GLU A N 1
ATOM 3036 C CA . GLU A 1 378 ? 21.764 -12.662 -65.723 1.00 72.94 378 GLU A CA 1
ATOM 3037 C C . GLU A 1 378 ? 22.712 -11.909 -66.669 1.00 72.94 378 GLU A C 1
ATOM 3039 O O . GLU A 1 378 ? 22.257 -11.327 -67.650 1.00 72.94 378 GLU A O 1
ATOM 3044 N N . ARG A 1 379 ? 24.038 -11.982 -66.472 1.00 76.38 379 ARG A N 1
ATOM 3045 C CA . ARG A 1 379 ? 25.029 -11.406 -67.405 1.00 76.38 379 ARG A CA 1
ATOM 3046 C C . ARG A 1 379 ? 25.008 -12.089 -68.762 1.00 76.38 379 ARG A C 1
ATOM 3048 O O . ARG A 1 379 ? 25.185 -11.411 -69.774 1.00 76.38 379 ARG A O 1
ATOM 3055 N N . HIS A 1 380 ? 24.725 -13.388 -68.812 1.00 76.38 380 HIS A N 1
ATOM 3056 C CA . HIS A 1 380 ? 24.471 -14.084 -70.069 1.00 76.38 380 HIS A CA 1
ATOM 3057 C C . HIS A 1 380 ? 23.215 -13.560 -70.775 1.00 76.38 380 HIS A C 1
ATOM 3059 O O . HIS A 1 380 ? 23.275 -13.273 -71.972 1.00 76.38 380 HIS A O 1
ATOM 3065 N N . LEU A 1 381 ? 22.113 -13.372 -70.043 1.00 75.94 381 LEU A N 1
ATOM 3066 C CA . LEU A 1 381 ? 20.873 -12.819 -70.596 1.00 75.94 381 LEU A CA 1
ATOM 3067 C C . LEU A 1 381 ? 21.034 -11.345 -71.025 1.00 75.94 381 LEU A C 1
ATOM 3069 O O . LEU A 1 381 ? 20.541 -10.957 -72.079 1.00 75.94 381 LEU A O 1
ATOM 3073 N N . GLN A 1 382 ? 21.793 -10.532 -70.284 1.00 73.62 382 GLN A N 1
ATOM 3074 C CA . GLN A 1 382 ? 22.146 -9.153 -70.654 1.00 73.62 382 GLN A CA 1
ATOM 3075 C C . GLN A 1 382 ? 23.014 -9.092 -71.915 1.00 73.62 382 GLN A C 1
ATOM 3077 O O . GLN A 1 382 ? 22.814 -8.225 -72.764 1.00 73.62 382 GLN A O 1
ATOM 3082 N N . ASN A 1 383 ? 23.959 -10.023 -72.073 1.00 75.94 383 ASN A N 1
ATOM 3083 C CA . ASN A 1 383 ? 24.768 -10.122 -73.285 1.00 75.94 383 ASN A CA 1
ATOM 3084 C C . ASN A 1 383 ? 23.905 -10.523 -74.497 1.00 75.94 383 ASN A C 1
ATOM 3086 O O . ASN A 1 383 ? 24.078 -9.974 -75.583 1.00 75.94 383 ASN A O 1
ATOM 3090 N N . ALA A 1 384 ? 22.924 -11.414 -74.310 1.00 73.06 384 ALA A N 1
ATOM 3091 C CA . ALA A 1 384 ? 21.929 -11.732 -75.337 1.00 73.06 384 ALA A CA 1
ATOM 3092 C C . ALA A 1 384 ? 21.069 -10.505 -75.704 1.00 73.06 384 ALA A C 1
ATOM 3094 O O . ALA A 1 384 ? 20.976 -10.168 -76.881 1.00 73.06 384 ALA A O 1
ATOM 3095 N N . TYR A 1 385 ? 20.568 -9.762 -74.711 1.00 76.62 385 TYR A N 1
ATOM 3096 C CA . TYR A 1 385 ? 19.786 -8.532 -74.904 1.00 76.62 385 TYR A CA 1
ATOM 3097 C C . TYR A 1 385 ? 20.563 -7.432 -75.660 1.00 76.62 385 TYR A C 1
ATOM 3099 O O . TYR A 1 385 ? 20.011 -6.744 -76.519 1.00 76.62 385 TYR A O 1
ATOM 3107 N N . ILE A 1 386 ? 21.871 -7.282 -75.400 1.00 72.75 386 ILE A N 1
ATOM 3108 C CA . ILE A 1 386 ? 22.756 -6.365 -76.150 1.00 72.75 386 ILE A CA 1
ATOM 3109 C C . ILE A 1 386 ? 22.965 -6.855 -77.589 1.00 72.75 386 ILE A C 1
ATOM 3111 O O . ILE A 1 386 ? 23.007 -6.044 -78.515 1.00 72.75 386 ILE A O 1
ATOM 3115 N N . ASN A 1 387 ? 23.095 -8.167 -77.800 1.00 72.81 387 ASN A N 1
ATOM 3116 C CA . ASN A 1 387 ? 23.264 -8.745 -79.134 1.00 72.81 387 ASN A CA 1
ATOM 3117 C C . ASN A 1 387 ? 22.004 -8.604 -79.999 1.00 72.81 387 ASN A C 1
ATOM 3119 O O . ASN A 1 387 ? 22.124 -8.289 -81.180 1.00 72.81 387 ASN A O 1
ATOM 3123 N N . GLU A 1 388 ? 20.815 -8.742 -79.416 1.00 73.88 388 GLU A N 1
ATOM 3124 C CA . GLU A 1 388 ? 19.536 -8.483 -80.092 1.00 73.88 388 GLU A CA 1
ATOM 3125 C C . GLU A 1 388 ? 19.390 -6.998 -80.470 1.00 73.88 388 GLU A C 1
ATOM 3127 O O . GLU A 1 388 ? 19.039 -6.667 -81.608 1.00 73.88 388 GLU A O 1
ATOM 3132 N N . ALA A 1 389 ? 19.794 -6.090 -79.574 1.00 69.38 389 ALA A N 1
ATOM 3133 C CA . ALA A 1 389 ? 19.846 -4.652 -79.844 1.00 69.38 389 ALA A CA 1
ATOM 3134 C C . ALA A 1 389 ? 20.834 -4.264 -80.965 1.00 69.38 389 ALA A C 1
ATOM 3136 O O . ALA A 1 389 ? 20.663 -3.228 -81.600 1.00 69.38 389 ALA A O 1
ATOM 3137 N N . ARG A 1 390 ? 21.871 -5.076 -81.237 1.00 70.81 390 ARG A N 1
ATOM 3138 C CA . ARG A 1 390 ? 22.806 -4.860 -82.364 1.00 70.81 390 ARG A CA 1
ATOM 3139 C C . ARG A 1 390 ? 22.177 -5.178 -83.721 1.00 70.81 390 ARG A C 1
ATOM 3141 O O . ARG A 1 390 ? 22.632 -4.641 -84.735 1.00 70.81 390 ARG A O 1
ATOM 3148 N N . THR A 1 391 ? 21.187 -6.069 -83.737 1.00 71.94 391 THR A N 1
ATOM 3149 C CA . THR A 1 391 ? 20.499 -6.530 -84.949 1.00 71.94 391 THR A CA 1
ATOM 3150 C C . THR A 1 391 ? 19.236 -5.734 -85.269 1.00 71.94 391 THR A C 1
ATOM 3152 O O . THR A 1 391 ? 18.940 -5.548 -86.447 1.00 71.94 391 THR A O 1
ATOM 3155 N N . ASP A 1 392 ? 18.530 -5.220 -84.258 1.00 71.56 392 ASP A N 1
ATOM 3156 C CA . ASP A 1 392 ? 17.304 -4.433 -84.427 1.00 71.56 392 ASP A CA 1
ATOM 3157 C C . ASP A 1 392 ? 17.523 -2.951 -84.078 1.00 71.56 392 ASP A C 1
ATOM 3159 O O . ASP A 1 392 ? 17.853 -2.585 -82.952 1.00 71.56 392 ASP A O 1
ATOM 3163 N N . SER A 1 393 ? 17.301 -2.075 -85.061 1.00 65.94 393 SER A N 1
ATOM 3164 C CA . SER A 1 393 ? 17.489 -0.623 -84.924 1.00 65.94 393 SER A CA 1
ATOM 3165 C C . SER A 1 393 ? 16.381 0.066 -84.111 1.00 65.94 393 SER A C 1
ATOM 3167 O O . SER A 1 393 ? 16.568 1.205 -83.692 1.00 65.94 393 SER A O 1
ATOM 3169 N N . ASN A 1 394 ? 15.245 -0.604 -83.878 1.00 64.44 394 ASN A N 1
ATOM 3170 C CA . ASN A 1 394 ? 14.106 -0.093 -83.101 1.00 64.44 394 ASN A CA 1
ATOM 3171 C C . ASN A 1 394 ? 14.023 -0.698 -81.687 1.00 64.44 394 ASN A C 1
ATOM 3173 O O . ASN A 1 394 ? 13.007 -0.561 -81.001 1.00 64.44 394 ASN A O 1
ATOM 3177 N N . HIS A 1 395 ? 15.086 -1.363 -81.236 1.00 75.56 395 HIS A N 1
ATOM 3178 C CA . HIS A 1 395 ? 15.104 -2.088 -79.974 1.00 75.56 395 HIS A CA 1
ATOM 3179 C C . HIS A 1 395 ? 14.922 -1.173 -78.744 1.00 75.56 395 HIS A C 1
ATOM 3181 O O . HIS A 1 395 ? 15.445 -0.055 -78.673 1.00 75.56 395 HIS A O 1
ATOM 3187 N N . ALA A 1 396 ? 14.232 -1.672 -77.710 1.00 70.25 396 ALA A N 1
ATOM 3188 C CA . ALA A 1 396 ? 13.882 -0.907 -76.506 1.00 70.25 396 ALA A CA 1
ATOM 3189 C C . ALA A 1 396 ? 15.104 -0.374 -75.721 1.00 70.25 396 ALA A C 1
ATOM 3191 O O . ALA A 1 396 ? 14.976 0.598 -74.963 1.00 70.25 396 ALA A O 1
ATOM 3192 N N . PHE A 1 397 ? 16.288 -0.954 -75.953 1.00 71.12 397 PHE A N 1
ATOM 3193 C CA . PHE A 1 397 ? 17.585 -0.549 -75.399 1.00 71.12 397 PHE A CA 1
ATOM 3194 C C . PHE A 1 397 ? 17.981 0.898 -75.743 1.00 71.12 397 PHE A C 1
ATOM 3196 O O . PHE A 1 397 ? 18.527 1.600 -74.898 1.00 71.12 397 PHE A O 1
ATOM 3203 N N . TYR A 1 398 ? 17.659 1.405 -76.937 1.00 71.62 398 TYR A N 1
ATOM 3204 C CA . TYR A 1 398 ? 18.034 2.774 -77.333 1.00 71.62 398 TYR A CA 1
ATOM 3205 C C . TYR A 1 398 ? 17.294 3.858 -76.528 1.00 71.62 398 TYR A C 1
ATOM 3207 O O . TYR A 1 398 ? 17.816 4.950 -76.311 1.00 71.62 398 TYR A O 1
ATOM 3215 N N . SER A 1 399 ? 16.100 3.539 -76.016 1.00 73.19 399 SER A N 1
ATOM 3216 C CA . SER A 1 399 ? 15.328 4.402 -75.106 1.00 73.19 399 SER A CA 1
ATOM 3217 C C . SER A 1 399 ? 15.643 4.166 -73.619 1.00 73.19 399 SER A C 1
ATOM 3219 O O . SER A 1 399 ? 15.165 4.909 -72.756 1.00 73.19 399 SER A O 1
ATOM 3221 N N . LEU A 1 400 ? 16.435 3.132 -73.303 1.00 74.31 400 LEU A N 1
ATOM 3222 C CA . LEU A 1 400 ? 16.650 2.631 -71.946 1.00 74.31 400 LEU A CA 1
ATOM 3223 C C . LEU A 1 400 ? 17.300 3.656 -71.002 1.00 74.31 400 LEU A C 1
ATOM 3225 O O . LEU A 1 400 ? 16.774 3.803 -69.902 1.00 74.31 400 LEU A O 1
ATOM 3229 N N . PRO A 1 401 ? 18.336 4.435 -71.379 1.00 73.69 401 PRO A N 1
ATOM 3230 C CA . PRO A 1 401 ? 18.924 5.417 -70.462 1.00 73.69 401 PRO A CA 1
ATOM 3231 C C . PRO A 1 401 ? 17.931 6.495 -70.003 1.00 73.69 401 PRO A C 1
ATOM 3233 O O . PRO A 1 401 ? 17.924 6.886 -68.835 1.00 73.69 401 PRO A O 1
ATOM 3236 N N . GLY A 1 402 ? 17.045 6.940 -70.903 1.00 72.75 402 GLY A N 1
ATOM 3237 C CA . GLY A 1 402 ? 15.992 7.910 -70.593 1.00 72.75 402 GLY A CA 1
ATOM 3238 C C . GLY A 1 402 ? 14.902 7.327 -69.692 1.00 72.75 402 GLY A C 1
ATOM 3239 O O . GLY A 1 402 ? 14.522 7.957 -68.705 1.00 72.75 402 GLY A O 1
ATOM 3240 N N . ARG A 1 403 ? 14.450 6.098 -69.988 1.00 77.44 403 ARG A N 1
ATOM 3241 C CA . ARG A 1 403 ? 13.487 5.355 -69.156 1.00 77.44 403 ARG A CA 1
ATOM 3242 C C . ARG A 1 403 ? 14.056 5.083 -67.757 1.00 77.44 403 ARG A C 1
ATOM 3244 O O . ARG A 1 403 ? 13.402 5.367 -66.755 1.00 77.44 403 ARG A O 1
ATOM 3251 N N . TYR A 1 404 ? 15.292 4.589 -67.685 1.00 77.00 404 TYR A N 1
ATOM 3252 C CA . TYR A 1 404 ? 16.008 4.225 -66.458 1.00 77.00 404 TYR A CA 1
ATOM 3253 C C . TYR A 1 404 ? 16.241 5.410 -65.538 1.00 77.00 404 TYR A C 1
ATOM 3255 O O . TYR A 1 404 ? 15.967 5.314 -64.343 1.00 77.00 404 TYR A O 1
ATOM 3263 N N . LYS A 1 405 ? 16.640 6.557 -66.095 1.00 78.44 405 LYS A N 1
ATOM 3264 C CA . LYS A 1 405 ? 16.776 7.797 -65.330 1.00 78.44 405 LYS A CA 1
ATOM 3265 C C . LYS A 1 405 ? 15.461 8.191 -64.643 1.00 78.44 405 LYS A C 1
ATOM 3267 O O . LYS A 1 405 ? 15.488 8.521 -63.463 1.00 78.44 405 LYS A O 1
ATOM 3272 N N . GLN A 1 406 ? 14.323 8.093 -65.338 1.00 75.25 406 GLN A N 1
ATOM 3273 C CA . GLN A 1 406 ? 13.004 8.424 -64.776 1.00 75.25 406 GLN A CA 1
ATOM 3274 C C . GLN A 1 406 ? 12.566 7.442 -63.673 1.00 75.25 406 GLN A C 1
ATOM 3276 O O . GLN A 1 406 ? 12.103 7.874 -62.618 1.00 75.25 406 GLN A O 1
ATOM 3281 N N . VAL A 1 407 ? 12.755 6.130 -63.875 1.00 79.00 407 VAL A N 1
ATOM 3282 C CA . VAL A 1 407 ? 12.403 5.095 -62.880 1.00 79.00 407 VAL A CA 1
ATOM 3283 C C . VAL A 1 407 ? 13.299 5.168 -61.641 1.00 79.00 407 VAL A C 1
ATOM 3285 O O . VAL A 1 407 ? 12.802 5.062 -60.521 1.00 79.00 407 VAL A O 1
ATOM 3288 N N . ILE A 1 408 ? 14.609 5.375 -61.806 1.00 78.75 408 ILE A N 1
ATOM 3289 C CA . ILE A 1 408 ? 15.534 5.501 -60.673 1.00 78.75 408 ILE A CA 1
ATOM 3290 C C . ILE A 1 408 ? 15.319 6.782 -59.896 1.00 78.75 408 ILE A C 1
ATOM 3292 O O . ILE A 1 408 ? 15.404 6.754 -58.673 1.00 78.75 408 ILE A O 1
ATOM 3296 N N . GLU A 1 409 ? 15.044 7.898 -60.565 1.00 81.06 409 GLU A N 1
ATOM 3297 C CA . GLU A 1 409 ? 14.780 9.151 -59.869 1.00 81.06 409 GLU A CA 1
ATOM 3298 C C . GLU A 1 409 ? 13.550 9.026 -58.960 1.00 81.06 409 GLU A C 1
ATOM 3300 O O . GLU A 1 409 ? 13.619 9.410 -57.790 1.00 81.06 409 GLU A O 1
ATOM 3305 N N . ALA A 1 410 ? 12.478 8.386 -59.440 1.00 80.19 410 ALA A N 1
ATOM 3306 C CA . ALA A 1 410 ? 11.293 8.107 -58.634 1.00 80.19 410 ALA A CA 1
ATOM 3307 C C . ALA A 1 410 ? 11.541 7.065 -57.532 1.00 80.19 410 ALA A C 1
ATOM 3309 O O . ALA A 1 410 ? 11.174 7.309 -56.383 1.00 80.19 410 ALA A O 1
ATOM 3310 N N . ARG A 1 411 ? 12.219 5.942 -57.832 1.00 82.88 411 ARG A N 1
ATOM 3311 C CA . ARG A 1 411 ? 12.583 4.925 -56.825 1.00 82.88 411 ARG A CA 1
ATOM 3312 C C . ARG A 1 411 ? 13.472 5.513 -55.734 1.00 82.88 411 ARG A C 1
ATOM 3314 O O . ARG A 1 411 ? 13.184 5.326 -54.562 1.00 82.88 411 ARG A O 1
ATOM 3321 N N . ARG A 1 412 ? 14.505 6.276 -56.097 1.00 83.88 412 ARG A N 1
ATOM 3322 C CA . ARG A 1 412 ? 15.400 6.958 -55.153 1.00 83.88 412 ARG A CA 1
ATOM 3323 C C . ARG A 1 412 ? 14.637 7.966 -54.304 1.00 83.88 412 ARG A C 1
ATOM 3325 O O . ARG A 1 412 ? 14.838 8.006 -53.098 1.00 83.88 412 ARG A O 1
ATOM 3332 N N . CYS A 1 413 ? 13.752 8.760 -54.911 1.00 85.25 413 CYS A N 1
ATOM 3333 C CA . CYS A 1 413 ? 12.907 9.697 -54.174 1.00 85.25 413 CYS A CA 1
ATOM 3334 C C . CYS A 1 413 ? 12.017 8.962 -53.160 1.00 85.25 413 CYS A C 1
ATOM 3336 O O . CYS A 1 413 ? 12.001 9.334 -51.989 1.00 85.25 413 CYS A O 1
ATOM 3338 N N . ARG A 1 414 ? 11.361 7.870 -53.574 1.00 86.06 414 ARG A N 1
ATOM 3339 C CA . ARG A 1 414 ? 10.544 7.017 -52.702 1.00 86.06 414 ARG A CA 1
ATOM 3340 C C . ARG A 1 414 ? 11.363 6.393 -51.569 1.00 86.06 414 ARG A C 1
ATOM 3342 O O . ARG A 1 414 ? 10.963 6.513 -50.418 1.00 86.06 414 ARG A O 1
ATOM 3349 N N . THR A 1 415 ? 12.500 5.765 -51.865 1.00 88.38 415 THR A N 1
ATOM 3350 C CA . THR A 1 415 ? 13.364 5.137 -50.853 1.00 88.38 415 THR A CA 1
ATOM 3351 C C . THR A 1 415 ? 13.899 6.162 -49.858 1.00 88.38 415 THR A C 1
ATOM 3353 O O . THR A 1 415 ? 13.848 5.917 -48.659 1.00 88.38 415 THR A O 1
ATOM 3356 N N . ASN A 1 416 ? 14.338 7.335 -50.326 1.00 91.00 416 ASN A N 1
ATOM 3357 C CA . ASN A 1 416 ? 14.799 8.405 -49.442 1.00 91.00 416 ASN A CA 1
ATOM 3358 C C . ASN A 1 416 ? 13.686 8.858 -48.488 1.00 91.00 416 ASN A C 1
ATOM 3360 O O . ASN A 1 416 ? 13.924 8.954 -47.290 1.00 91.00 416 ASN A O 1
ATOM 3364 N N . VAL A 1 417 ? 12.467 9.076 -48.996 1.00 92.56 417 VAL A N 1
ATOM 3365 C CA . VAL A 1 417 ? 11.319 9.455 -48.158 1.00 92.56 417 VAL A CA 1
ATOM 3366 C C . VAL A 1 417 ? 10.974 8.360 -47.149 1.00 92.56 417 VAL A C 1
ATOM 3368 O O . VAL A 1 417 ? 10.734 8.674 -45.988 1.00 92.56 417 VAL A O 1
ATOM 3371 N N . LEU A 1 418 ? 10.969 7.085 -47.553 1.00 92.00 418 LEU A N 1
ATOM 3372 C CA . LEU A 1 418 ? 10.697 5.967 -46.642 1.00 92.00 418 LEU A CA 1
ATOM 3373 C C . LEU A 1 418 ? 11.753 5.854 -45.535 1.00 92.00 418 LEU A C 1
ATOM 3375 O O . LEU A 1 418 ? 11.384 5.659 -44.381 1.00 92.00 418 LEU A O 1
ATOM 3379 N N . ASN A 1 419 ? 13.034 6.048 -45.859 1.00 93.06 419 ASN A N 1
ATOM 3380 C CA . ASN A 1 419 ? 14.109 6.066 -44.865 1.00 93.06 419 ASN A CA 1
ATOM 3381 C C . ASN A 1 419 ? 13.930 7.226 -43.877 1.00 93.06 419 ASN A C 1
ATOM 3383 O O . ASN A 1 419 ? 13.953 7.007 -42.672 1.00 93.06 419 ASN A O 1
ATOM 3387 N N . THR A 1 420 ? 13.652 8.441 -44.361 1.00 93.75 420 THR A N 1
ATOM 3388 C CA . THR A 1 420 ? 13.410 9.600 -43.484 1.00 93.75 420 THR A CA 1
ATOM 3389 C C . THR A 1 420 ? 12.136 9.441 -42.638 1.00 93.75 420 THR A C 1
ATOM 3391 O O . THR A 1 420 ? 12.100 9.868 -41.484 1.00 93.75 420 THR A O 1
ATOM 3394 N N . LEU A 1 421 ? 11.082 8.802 -43.165 1.00 94.06 421 LEU A N 1
ATOM 3395 C CA . LEU A 1 421 ? 9.887 8.445 -42.386 1.00 94.06 421 LEU A CA 1
ATOM 3396 C C . LEU A 1 421 ? 10.224 7.443 -41.272 1.00 94.06 421 LEU A C 1
ATOM 3398 O O . LEU A 1 421 ? 9.732 7.601 -40.156 1.00 94.06 421 LEU A O 1
ATOM 3402 N N . GLN A 1 422 ? 11.065 6.448 -41.563 1.00 94.62 422 GLN A N 1
ATOM 3403 C CA . GLN A 1 422 ? 11.510 5.438 -40.605 1.00 94.62 422 GLN A CA 1
ATOM 3404 C C . GLN A 1 422 ? 12.388 6.044 -39.498 1.00 94.62 422 GLN A C 1
ATOM 3406 O O . GLN A 1 422 ? 12.108 5.821 -38.322 1.00 94.62 422 GLN A O 1
ATOM 3411 N N . GLU A 1 423 ? 13.351 6.900 -39.849 1.00 95.19 423 GLU A N 1
ATOM 3412 C CA . GLU A 1 423 ? 14.150 7.678 -38.888 1.00 95.19 423 GLU A CA 1
ATOM 3413 C C . GLU A 1 423 ? 13.244 8.504 -37.961 1.00 95.19 423 GLU A C 1
ATOM 3415 O O . GLU A 1 423 ? 13.400 8.495 -36.739 1.00 95.19 423 GLU A O 1
ATOM 3420 N N . LYS A 1 424 ? 12.213 9.160 -38.519 1.00 94.06 424 LYS A N 1
ATOM 3421 C CA . LYS A 1 424 ? 11.256 9.933 -37.715 1.00 94.06 424 LYS A CA 1
ATOM 3422 C C . LYS A 1 424 ? 10.431 9.052 -36.770 1.00 94.06 424 LYS A C 1
ATOM 3424 O O . LYS A 1 424 ? 10.105 9.504 -35.669 1.00 94.06 424 LYS A O 1
ATOM 3429 N N . ILE A 1 425 ? 10.067 7.831 -37.175 1.00 95.38 425 ILE A N 1
ATOM 3430 C CA . ILE A 1 425 ? 9.364 6.862 -36.314 1.00 95.38 425 ILE A CA 1
ATOM 3431 C C . ILE A 1 425 ? 10.257 6.467 -35.137 1.00 95.38 425 ILE A C 1
ATOM 3433 O O . ILE A 1 425 ? 9.800 6.527 -33.995 1.00 95.38 425 ILE A O 1
ATOM 3437 N N . GLU A 1 426 ? 11.516 6.123 -35.406 1.00 95.31 426 GLU A N 1
ATOM 3438 C CA . GLU A 1 426 ? 12.499 5.717 -34.395 1.00 95.31 426 GLU A CA 1
ATOM 3439 C C . GLU A 1 426 ? 12.771 6.837 -33.384 1.00 95.31 426 GLU A C 1
ATOM 3441 O O . GLU A 1 426 ? 12.744 6.603 -32.171 1.00 95.31 426 GLU A O 1
ATOM 3446 N N . ASP A 1 427 ? 12.916 8.076 -33.858 1.00 94.06 427 ASP A N 1
ATOM 3447 C CA . ASP A 1 427 ? 13.038 9.261 -33.007 1.00 94.06 427 ASP A CA 1
ATOM 3448 C C . ASP A 1 427 ? 11.817 9.449 -32.095 1.00 94.06 427 ASP A C 1
ATOM 3450 O O . ASP A 1 427 ? 11.959 9.688 -30.890 1.00 94.06 427 ASP A O 1
ATOM 3454 N N . CYS A 1 428 ? 10.602 9.333 -32.647 1.00 94.88 428 CYS A N 1
ATOM 3455 C CA . CYS A 1 428 ? 9.373 9.460 -31.860 1.00 94.88 428 CYS A CA 1
ATOM 3456 C C . CYS A 1 428 ? 9.252 8.332 -30.825 1.00 94.88 428 CYS A C 1
ATOM 3458 O O . CYS A 1 428 ? 8.840 8.584 -29.691 1.00 94.88 428 CYS A O 1
ATOM 3460 N N . ASP A 1 429 ? 9.634 7.104 -31.182 1.00 94.56 429 ASP A N 1
ATOM 3461 C CA . ASP A 1 429 ? 9.597 5.956 -30.276 1.00 94.56 429 ASP A CA 1
ATOM 3462 C C . ASP A 1 429 ? 10.589 6.075 -29.126 1.00 94.56 429 ASP A C 1
ATOM 3464 O O . ASP A 1 429 ? 10.239 5.801 -27.971 1.00 94.56 429 ASP A O 1
ATOM 3468 N N . LYS A 1 430 ? 11.797 6.562 -29.411 1.00 93.62 430 LYS A N 1
ATOM 3469 C CA . LYS A 1 430 ? 12.798 6.863 -28.390 1.00 93.62 430 LYS A CA 1
ATOM 3470 C C . LYS A 1 430 ? 12.272 7.894 -27.390 1.00 93.62 430 LYS A C 1
ATOM 3472 O O . LYS A 1 430 ? 12.310 7.642 -26.186 1.00 93.62 430 LYS A O 1
ATOM 3477 N N . GLN A 1 431 ? 11.715 9.007 -27.876 1.00 92.50 431 GLN A N 1
ATOM 3478 C CA . GLN A 1 431 ? 11.147 10.063 -27.026 1.00 92.50 431 GLN A CA 1
ATOM 3479 C C . GLN A 1 431 ? 9.991 9.554 -26.153 1.00 92.50 431 GLN A C 1
ATOM 3481 O O . GLN A 1 431 ? 9.952 9.814 -24.948 1.00 92.50 431 GLN A O 1
ATOM 3486 N N . LEU A 1 432 ? 9.050 8.805 -26.739 1.00 92.75 432 LEU A N 1
ATOM 3487 C CA . LEU A 1 432 ? 7.903 8.256 -26.010 1.00 92.75 432 LEU A CA 1
ATOM 3488 C C . LEU A 1 432 ? 8.336 7.231 -24.954 1.00 92.75 432 LEU A C 1
ATOM 3490 O O . LEU A 1 432 ? 7.768 7.204 -23.862 1.00 92.75 432 LEU A O 1
ATOM 3494 N N . THR A 1 433 ? 9.341 6.406 -25.251 1.00 94.12 433 THR A N 1
ATOM 3495 C CA . THR A 1 433 ? 9.863 5.401 -24.312 1.00 94.12 433 THR A CA 1
ATOM 3496 C C . THR A 1 433 ? 10.585 6.055 -23.136 1.00 94.12 433 THR A C 1
ATOM 3498 O O . THR A 1 433 ? 10.316 5.699 -21.989 1.00 94.12 433 THR A O 1
ATOM 3501 N N . GLN A 1 434 ? 11.430 7.057 -23.395 1.00 92.75 434 GLN A N 1
ATOM 3502 C CA . GLN A 1 434 ? 12.119 7.826 -22.352 1.00 92.75 434 GLN A CA 1
ATOM 3503 C C . GLN A 1 434 ? 11.130 8.545 -21.427 1.00 92.75 434 GLN A C 1
ATOM 3505 O O . GLN A 1 434 ? 11.252 8.467 -20.205 1.00 92.75 434 GLN A O 1
ATOM 3510 N N . TYR A 1 435 ? 10.095 9.176 -21.992 1.00 93.44 435 TYR A N 1
ATOM 3511 C CA . TYR A 1 435 ? 9.039 9.801 -21.197 1.00 93.44 435 TYR A CA 1
ATOM 3512 C C . TYR A 1 435 ? 8.270 8.781 -20.346 1.00 93.44 435 TYR A C 1
ATOM 3514 O O . TYR A 1 435 ? 8.060 9.011 -19.157 1.00 93.44 435 TYR A O 1
ATOM 3522 N N . LYS A 1 436 ? 7.891 7.625 -20.911 1.00 91.69 436 LYS A N 1
ATOM 3523 C CA . LYS A 1 436 ? 7.216 6.557 -20.153 1.00 91.69 436 LYS A CA 1
ATOM 3524 C C . LYS A 1 436 ? 8.064 6.070 -18.978 1.00 91.69 436 LYS A C 1
ATOM 3526 O O . LYS A 1 436 ? 7.542 5.950 -17.876 1.00 91.69 436 LYS A O 1
ATOM 3531 N N . GLN A 1 437 ? 9.360 5.839 -19.188 1.00 91.19 437 GLN A N 1
ATOM 3532 C CA . GLN A 1 437 ? 10.287 5.441 -18.121 1.00 91.19 437 GLN A CA 1
ATOM 3533 C C . GLN A 1 437 ? 10.392 6.516 -17.031 1.00 91.19 437 GLN A C 1
ATOM 3535 O O . GLN A 1 437 ? 10.281 6.200 -15.848 1.00 91.19 437 G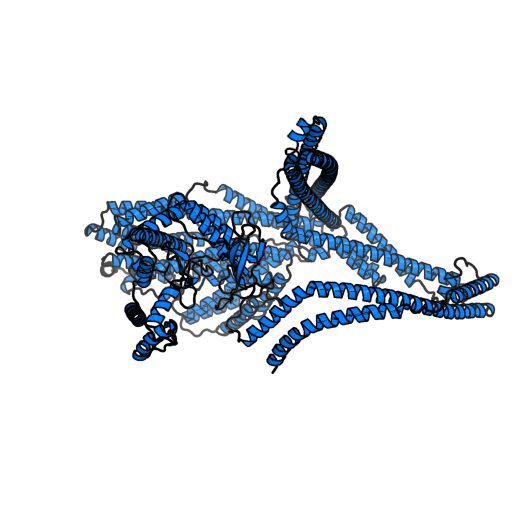LN A O 1
ATOM 3540 N N . ALA A 1 438 ? 10.517 7.790 -17.417 1.00 92.25 438 ALA A N 1
ATOM 3541 C CA . ALA A 1 438 ? 10.521 8.909 -16.478 1.00 92.25 438 ALA A CA 1
ATOM 3542 C C . ALA A 1 438 ? 9.225 8.972 -15.647 1.00 92.25 438 ALA A C 1
ATOM 3544 O O . ALA A 1 438 ? 9.281 9.137 -14.429 1.00 92.25 438 ALA A O 1
ATOM 3545 N N . MET A 1 439 ? 8.062 8.780 -16.276 1.00 90.69 439 MET A N 1
ATOM 3546 C CA . MET A 1 439 ? 6.770 8.786 -15.583 1.00 90.69 439 MET A CA 1
ATOM 3547 C C . MET A 1 439 ? 6.590 7.594 -14.638 1.00 90.69 439 MET A C 1
ATOM 3549 O O . MET A 1 439 ? 6.008 7.770 -13.571 1.00 90.69 439 MET A O 1
ATOM 3553 N N . VAL A 1 440 ? 7.124 6.412 -14.967 1.00 89.62 440 VAL A N 1
ATOM 3554 C CA . VAL A 1 440 ? 7.139 5.259 -14.046 1.00 89.62 440 VAL A CA 1
ATOM 3555 C C . VAL A 1 440 ? 7.944 5.582 -12.784 1.00 89.62 440 VAL A C 1
ATOM 3557 O O . VAL A 1 440 ? 7.478 5.301 -11.683 1.00 89.62 440 VAL A O 1
ATOM 3560 N N . CYS A 1 441 ? 9.103 6.234 -12.916 1.00 87.56 441 CYS A N 1
ATOM 3561 C CA . CYS A 1 441 ? 9.885 6.675 -11.757 1.00 87.56 441 CYS A CA 1
ATOM 3562 C C . CYS A 1 441 ? 9.143 7.730 -10.918 1.00 87.56 441 CYS A C 1
ATOM 3564 O O . CYS A 1 441 ? 9.173 7.672 -9.692 1.00 87.56 441 CYS A O 1
ATOM 3566 N N . LEU A 1 442 ? 8.467 8.687 -11.564 1.00 87.56 442 LEU A N 1
ATOM 3567 C CA . LEU A 1 442 ? 7.778 9.787 -10.879 1.00 87.56 442 LEU A CA 1
ATOM 3568 C C . LEU A 1 442 ? 6.462 9.400 -10.200 1.00 87.56 442 LEU A C 1
ATOM 3570 O O . LEU A 1 442 ? 6.088 10.038 -9.215 1.00 87.56 442 LEU A O 1
ATOM 3574 N N . LEU A 1 443 ? 5.734 8.433 -10.761 1.00 83.12 443 LEU A N 1
ATOM 3575 C CA . LEU A 1 443 ? 4.460 7.944 -10.224 1.00 83.12 443 LEU A CA 1
ATOM 3576 C C . LEU A 1 443 ? 4.642 6.719 -9.310 1.00 83.12 443 LEU A C 1
ATOM 3578 O O . LEU A 1 443 ? 3.680 6.291 -8.674 1.00 83.12 443 LEU A O 1
ATOM 3582 N N . GLY A 1 444 ? 5.852 6.154 -9.261 1.00 79.50 444 GLY A N 1
ATOM 3583 C CA . GLY A 1 444 ? 6.246 5.069 -8.365 1.00 79.50 444 GLY A CA 1
ATOM 3584 C C . GLY A 1 444 ? 6.882 5.554 -7.056 1.00 79.50 444 GLY A C 1
ATOM 3585 O O . GLY A 1 444 ? 6.828 6.730 -6.710 1.00 79.50 444 GLY A O 1
ATOM 3586 N N . GLN A 1 445 ? 7.520 4.632 -6.327 1.00 77.88 445 GLN A N 1
ATOM 3587 C CA . GLN A 1 445 ? 8.122 4.896 -5.005 1.00 77.88 445 GLN A CA 1
ATOM 3588 C C . GLN A 1 445 ? 9.477 5.621 -5.061 1.00 77.88 445 GLN A C 1
ATOM 3590 O O . GLN A 1 445 ? 9.906 6.203 -4.069 1.00 77.88 445 GLN A O 1
ATOM 3595 N N . TRP A 1 446 ? 10.125 5.652 -6.231 1.00 86.06 446 TRP A N 1
ATOM 3596 C CA . TRP A 1 446 ? 11.478 6.194 -6.393 1.00 86.06 446 TRP A CA 1
ATOM 3597 C C . TRP A 1 446 ? 11.613 7.643 -5.903 1.00 86.06 446 TRP A C 1
ATOM 3599 O O . TRP A 1 446 ? 12.592 7.989 -5.249 1.00 86.06 446 TRP A O 1
ATOM 3609 N N . LEU A 1 447 ? 10.623 8.499 -6.181 1.00 84.31 447 LEU A N 1
ATOM 3610 C CA . LEU A 1 447 ? 10.667 9.900 -5.758 1.00 84.31 447 LEU A CA 1
ATOM 3611 C C . LEU A 1 447 ? 10.610 10.047 -4.227 1.00 84.31 447 LEU A C 1
ATOM 3613 O O . LEU A 1 447 ? 11.273 10.923 -3.672 1.00 84.31 447 LEU A O 1
ATOM 3617 N N . ASP A 1 448 ? 9.844 9.191 -3.550 1.00 80.50 448 ASP A N 1
ATOM 3618 C CA . ASP A 1 448 ? 9.743 9.191 -2.090 1.00 80.50 448 ASP A CA 1
ATOM 3619 C C . ASP A 1 448 ? 11.024 8.651 -1.444 1.00 80.50 448 ASP A C 1
ATOM 3621 O O . ASP A 1 448 ? 11.483 9.208 -0.446 1.00 80.50 448 ASP A O 1
ATOM 3625 N N . ASP A 1 449 ? 11.655 7.643 -2.048 1.00 81.81 449 ASP A N 1
ATOM 3626 C CA . ASP A 1 449 ? 12.947 7.113 -1.601 1.00 81.81 449 ASP A CA 1
ATOM 3627 C C . ASP A 1 449 ? 14.052 8.176 -1.704 1.00 81.81 449 ASP A C 1
ATOM 3629 O O . ASP A 1 449 ? 14.819 8.385 -0.762 1.00 81.81 449 ASP A O 1
ATOM 3633 N N . VAL A 1 450 ? 14.081 8.932 -2.808 1.00 83.00 450 VAL A N 1
ATOM 3634 C CA . VAL A 1 450 ? 15.034 10.038 -3.008 1.00 83.00 450 VAL A CA 1
ATOM 3635 C C . VAL A 1 450 ? 14.764 11.207 -2.054 1.00 83.00 450 VAL A C 1
ATOM 3637 O O . VAL A 1 450 ? 15.707 11.875 -1.634 1.00 83.00 450 VAL A O 1
ATOM 3640 N N . LYS A 1 451 ? 13.506 11.463 -1.670 1.00 81.62 451 LYS A N 1
ATOM 3641 C CA . LYS A 1 451 ? 13.175 12.484 -0.657 1.00 81.62 451 LYS A CA 1
ATOM 3642 C C . LYS A 1 451 ? 13.581 12.079 0.756 1.00 81.62 451 LYS A C 1
ATOM 3644 O O . LYS A 1 451 ? 13.912 12.944 1.560 1.00 81.62 451 LYS A O 1
ATOM 3649 N N . ARG A 1 452 ? 13.530 10.781 1.068 1.00 77.31 452 ARG A N 1
ATOM 3650 C CA . ARG A 1 452 ? 13.905 10.231 2.380 1.00 77.31 452 ARG A CA 1
ATOM 3651 C C . ARG A 1 452 ? 15.418 10.127 2.579 1.00 77.31 452 ARG A C 1
ATOM 3653 O O . ARG A 1 452 ? 15.843 9.872 3.704 1.00 77.31 452 ARG A O 1
ATOM 3660 N N . SER A 1 453 ? 16.229 10.344 1.536 1.00 70.19 453 SER A N 1
ATOM 3661 C CA . SER A 1 453 ? 17.689 10.382 1.665 1.00 70.19 453 SER A CA 1
ATOM 3662 C C . SER A 1 453 ? 18.101 11.517 2.612 1.00 70.19 453 SER A C 1
ATOM 3664 O O . SER A 1 453 ? 17.947 12.694 2.274 1.00 70.19 453 SER A O 1
ATOM 3666 N N . LEU A 1 454 ? 18.598 11.173 3.802 1.00 62.47 454 LEU A N 1
ATOM 3667 C CA . LEU A 1 454 ? 19.110 12.147 4.765 1.00 62.47 454 LEU A CA 1
ATOM 3668 C C . LEU A 1 454 ? 20.388 12.803 4.214 1.00 62.47 454 LEU A C 1
ATOM 3670 O O . LEU A 1 454 ? 21.206 12.104 3.614 1.00 62.47 454 LEU A O 1
ATOM 3674 N N . PRO A 1 455 ? 20.605 14.110 4.440 1.00 62.16 455 PRO A N 1
ATOM 3675 C CA . PRO A 1 455 ? 21.880 14.736 4.122 1.00 62.16 455 PRO A CA 1
ATOM 3676 C C . PRO A 1 455 ? 22.977 14.089 4.976 1.00 62.16 455 PRO A C 1
ATOM 3678 O O . PRO A 1 455 ? 23.012 14.272 6.194 1.00 62.16 455 PRO A O 1
ATOM 3681 N N . SER A 1 456 ? 23.870 13.315 4.359 1.00 61.31 456 SER A N 1
ATOM 3682 C CA . SER A 1 456 ? 25.056 12.818 5.053 1.00 61.31 456 SER A CA 1
ATOM 3683 C C . SER A 1 456 ? 26.052 13.961 5.231 1.00 61.31 456 SER A C 1
ATOM 3685 O O . SER A 1 456 ? 26.390 14.644 4.264 1.00 61.31 456 SER A O 1
ATOM 3687 N N . SER A 1 457 ? 26.533 14.179 6.457 1.00 59.28 457 SER A N 1
ATOM 3688 C CA . SER A 1 457 ? 27.665 15.074 6.697 1.00 59.28 457 SER A CA 1
ATOM 3689 C C . SER A 1 457 ? 28.904 14.505 6.005 1.00 59.28 457 SER A C 1
ATOM 3691 O O . SER A 1 457 ? 29.293 13.372 6.300 1.00 59.28 457 SER A O 1
ATOM 3693 N N . VAL A 1 458 ? 29.518 15.278 5.109 1.00 55.22 458 VAL A N 1
ATOM 3694 C CA . VAL A 1 458 ? 30.842 14.955 4.560 1.00 55.22 458 VAL A CA 1
ATOM 3695 C C . VAL A 1 458 ? 31.843 15.005 5.716 1.00 55.22 458 VAL A C 1
ATOM 3697 O O . VAL A 1 458 ? 31.869 15.983 6.467 1.00 55.22 458 VAL A O 1
ATOM 3700 N N . CYS A 1 459 ? 32.592 13.919 5.916 1.00 59.59 459 CYS A N 1
ATOM 3701 C CA . CYS A 1 459 ? 33.502 13.745 7.047 1.00 59.59 459 CYS A CA 1
ATOM 3702 C C . CYS A 1 459 ? 34.967 13.835 6.598 1.00 59.59 459 CYS A C 1
ATOM 3704 O O . CYS A 1 459 ? 35.308 13.496 5.469 1.00 59.59 459 CYS A O 1
ATOM 3706 N N . GLN A 1 460 ? 35.812 14.298 7.516 1.00 65.62 460 GLN A N 1
ATOM 3707 C CA . GLN A 1 460 ? 37.227 14.635 7.357 1.00 65.62 460 GLN A CA 1
ATOM 3708 C C . GLN A 1 460 ? 38.086 13.384 7.081 1.00 65.62 460 GLN A C 1
ATOM 3710 O O . GLN A 1 460 ? 38.649 12.777 7.995 1.00 65.62 460 GLN A O 1
ATOM 3715 N N . VAL A 1 461 ? 38.159 12.973 5.813 1.00 74.38 461 VAL A N 1
ATOM 3716 C CA . VAL A 1 461 ? 38.953 11.838 5.307 1.00 74.38 461 VAL A CA 1
ATOM 3717 C C . VAL A 1 461 ? 40.411 11.908 5.775 1.00 74.38 461 VAL A C 1
ATOM 3719 O O . VAL A 1 461 ? 41.023 10.884 6.081 1.00 74.38 461 VAL A O 1
ATOM 3722 N N . PHE A 1 462 ? 40.976 13.110 5.856 1.00 79.75 462 PHE A N 1
ATOM 3723 C CA . PHE A 1 462 ? 42.390 13.343 6.116 1.00 79.75 462 PHE A CA 1
ATOM 3724 C C . PHE A 1 462 ? 42.737 13.548 7.597 1.00 79.75 462 PHE A C 1
ATOM 3726 O O . PHE A 1 462 ? 43.923 13.599 7.928 1.00 79.75 462 PHE A O 1
ATOM 3733 N N . ASP A 1 463 ? 41.765 13.603 8.512 1.00 80.25 463 ASP A N 1
ATOM 3734 C CA . ASP A 1 463 ? 42.047 13.810 9.942 1.00 80.25 463 ASP A CA 1
ATOM 3735 C C . ASP A 1 463 ? 42.862 12.663 10.558 1.00 80.25 463 ASP A C 1
ATOM 3737 O O . ASP A 1 463 ? 43.771 12.910 11.351 1.00 80.25 463 ASP A O 1
ATOM 3741 N N . LEU A 1 464 ? 42.628 11.426 10.107 1.00 78.94 464 LEU A N 1
ATOM 3742 C CA . LEU A 1 464 ? 43.376 10.226 10.515 1.00 78.94 464 LEU A CA 1
ATOM 3743 C C . LEU A 1 464 ? 44.879 10.304 10.205 1.00 78.94 464 LEU A C 1
ATOM 3745 O O . LEU A 1 464 ? 45.682 9.634 10.849 1.00 78.94 464 LEU A O 1
ATOM 3749 N N . ILE A 1 465 ? 45.263 11.102 9.207 1.00 81.62 465 ILE A N 1
ATOM 3750 C CA . ILE A 1 465 ? 46.640 11.184 8.702 1.00 81.62 465 ILE A CA 1
ATOM 3751 C C . ILE A 1 465 ? 47.270 12.563 8.936 1.00 81.62 465 ILE A C 1
ATOM 3753 O O . ILE A 1 465 ? 48.453 12.763 8.660 1.00 81.62 465 ILE A O 1
ATOM 3757 N N . LYS A 1 466 ? 46.499 13.519 9.459 1.00 82.81 466 LYS A N 1
ATOM 3758 C CA . LYS A 1 466 ? 46.904 14.913 9.660 1.00 82.81 466 LYS A CA 1
ATOM 3759 C C . LYS A 1 466 ? 48.095 15.036 10.603 1.00 82.81 466 LYS A C 1
ATOM 3761 O O . LYS A 1 466 ? 49.069 15.710 10.273 1.00 82.81 466 LYS A O 1
ATOM 3766 N N . GLU A 1 467 ? 48.047 14.326 11.727 1.00 79.25 467 GLU A N 1
ATOM 3767 C CA . GLU A 1 467 ? 49.129 14.285 12.717 1.00 79.25 467 GLU A CA 1
ATOM 3768 C C . GLU A 1 467 ? 50.394 13.623 12.141 1.00 79.25 467 GLU A C 1
ATOM 3770 O O . GLU A 1 467 ? 51.505 14.126 12.312 1.00 79.25 467 GLU A O 1
ATOM 3775 N N . PHE A 1 468 ? 50.233 12.550 11.358 1.00 83.38 468 PHE A N 1
ATOM 3776 C CA . PHE A 1 468 ? 51.337 11.891 10.654 1.00 83.38 468 PHE A CA 1
ATOM 3777 C C . PHE A 1 468 ? 52.033 12.834 9.659 1.00 83.38 468 PHE A C 1
ATOM 3779 O O . PHE A 1 468 ? 53.261 12.936 9.648 1.00 83.38 468 PHE A O 1
ATOM 3786 N N . LEU A 1 469 ? 51.264 13.559 8.843 1.00 82.31 469 LEU A N 1
ATOM 3787 C CA . LEU A 1 469 ? 51.804 14.486 7.846 1.00 82.31 469 LEU A CA 1
ATOM 3788 C C . LEU A 1 469 ? 52.491 15.705 8.479 1.00 82.31 469 LEU A C 1
ATOM 3790 O O . LEU A 1 469 ? 53.521 16.153 7.967 1.00 82.31 469 LEU A O 1
ATOM 3794 N N . GLN A 1 470 ? 51.962 16.214 9.596 1.00 84.06 470 GLN A N 1
ATOM 3795 C CA . GLN A 1 470 ? 52.584 17.295 10.369 1.00 84.06 470 GLN A CA 1
ATOM 3796 C C . GLN A 1 470 ? 53.926 16.854 10.961 1.00 84.06 470 GLN A C 1
ATOM 3798 O O . GLN A 1 470 ? 54.931 17.548 10.793 1.00 84.06 470 GLN A O 1
ATOM 3803 N N . ASN A 1 471 ? 53.974 15.659 11.557 1.00 80.88 471 ASN A N 1
ATOM 3804 C CA . ASN A 1 471 ? 55.203 15.081 12.105 1.00 80.88 471 ASN A CA 1
ATOM 3805 C C . ASN A 1 471 ? 56.252 14.776 11.016 1.00 80.88 471 ASN A C 1
ATOM 3807 O O . ASN A 1 471 ? 57.451 14.824 11.283 1.00 80.88 471 ASN A O 1
ATOM 3811 N N . ALA A 1 472 ? 55.822 14.528 9.774 1.00 80.12 472 ALA A N 1
ATOM 3812 C CA . ALA A 1 472 ? 56.691 14.353 8.606 1.00 80.12 472 ALA A CA 1
ATOM 3813 C C . ALA A 1 472 ? 57.126 15.677 7.929 1.00 80.12 472 ALA A C 1
ATOM 3815 O O . ALA A 1 472 ? 57.772 15.644 6.877 1.00 80.12 472 ALA A O 1
ATOM 3816 N N . GLY A 1 473 ? 56.753 16.841 8.479 1.00 81.06 473 GLY A N 1
ATOM 3817 C CA . GLY A 1 473 ? 57.095 18.163 7.938 1.00 81.06 473 GLY A CA 1
ATOM 3818 C C . GLY A 1 473 ? 56.342 18.558 6.658 1.00 81.06 473 GLY A C 1
ATOM 3819 O O . GLY A 1 473 ? 56.743 19.499 5.976 1.00 81.06 473 GLY A O 1
ATOM 3820 N N . GLN A 1 474 ? 55.252 17.865 6.306 1.00 84.94 474 GLN A N 1
ATOM 3821 C CA . GLN A 1 474 ? 54.486 18.057 5.063 1.00 84.94 474 GLN A CA 1
ATOM 3822 C C . GLN A 1 474 ? 53.296 19.020 5.246 1.00 84.94 474 GLN A C 1
ATOM 3824 O O . GLN A 1 474 ? 52.169 18.730 4.844 1.00 84.94 474 GLN A O 1
ATOM 3829 N N . ASN A 1 475 ? 53.531 20.192 5.842 1.00 83.75 475 ASN A N 1
ATOM 3830 C CA . ASN A 1 475 ? 52.465 21.156 6.163 1.00 83.75 475 ASN A CA 1
ATOM 3831 C C . ASN A 1 475 ? 51.729 21.704 4.923 1.00 83.75 475 ASN A C 1
ATOM 3833 O O . ASN A 1 475 ? 50.539 22.009 4.998 1.00 83.75 475 ASN A O 1
ATOM 3837 N N . SER A 1 476 ? 52.402 21.786 3.770 1.00 83.62 476 SER A N 1
ATOM 3838 C CA . SER A 1 476 ? 51.778 22.178 2.498 1.00 83.62 476 SER A CA 1
ATOM 3839 C C . SER A 1 476 ? 50.738 21.159 2.020 1.00 83.62 476 SER A C 1
ATOM 3841 O O . SER A 1 476 ? 49.669 21.552 1.560 1.00 83.62 476 SER A O 1
ATOM 3843 N N . LEU A 1 477 ? 51.010 19.860 2.184 1.00 84.25 477 LEU A N 1
ATOM 3844 C CA . LEU A 1 477 ? 50.100 18.776 1.806 1.00 84.25 477 LEU A CA 1
ATOM 3845 C C . LEU A 1 477 ? 48.870 18.736 2.721 1.00 84.25 477 LEU A C 1
ATOM 3847 O O . LEU A 1 477 ? 47.758 18.539 2.245 1.00 84.25 477 LEU A O 1
ATOM 3851 N N . VAL A 1 478 ? 49.055 18.997 4.020 1.00 84.38 478 VAL A N 1
ATOM 3852 C CA . VAL A 1 478 ? 47.947 19.134 4.983 1.00 84.38 478 VAL A CA 1
ATOM 3853 C C . VAL A 1 478 ? 47.032 20.295 4.596 1.00 84.38 478 VAL A C 1
ATOM 3855 O O . VAL A 1 478 ? 45.815 20.145 4.619 1.00 84.38 478 VAL A O 1
ATOM 3858 N N . SER A 1 479 ? 47.600 21.434 4.184 1.00 85.56 479 SER A N 1
ATOM 3859 C CA . SER A 1 479 ? 46.808 22.572 3.702 1.00 85.56 479 SER A CA 1
ATOM 3860 C C . SER A 1 479 ? 46.007 22.228 2.442 1.00 85.56 479 SER A C 1
ATOM 3862 O O . SER A 1 479 ? 44.850 22.624 2.346 1.00 85.56 479 SER A O 1
ATOM 3864 N N . GLN A 1 480 ? 46.595 21.477 1.503 1.00 87.38 480 GLN A N 1
ATOM 3865 C CA . GLN A 1 480 ? 45.906 21.013 0.292 1.00 87.38 480 GLN A CA 1
ATOM 3866 C C . GLN A 1 480 ? 44.768 20.034 0.616 1.00 87.38 480 GLN A C 1
ATOM 3868 O O . GLN A 1 480 ? 43.684 20.154 0.054 1.00 87.38 480 GLN A O 1
ATOM 3873 N N . CYS A 1 481 ? 44.988 19.111 1.558 1.00 85.81 481 CYS A N 1
ATOM 3874 C CA . CYS A 1 481 ? 43.977 18.167 2.040 1.00 85.81 481 CYS A CA 1
ATOM 3875 C C . CYS A 1 481 ? 42.775 18.890 2.667 1.00 85.81 481 CYS A C 1
ATOM 3877 O O . CYS A 1 481 ? 41.640 18.658 2.259 1.00 85.81 481 CYS A O 1
ATOM 3879 N N . CYS A 1 482 ? 43.028 19.813 3.603 1.00 85.44 482 CYS A N 1
ATOM 3880 C CA . CYS A 1 482 ? 41.981 20.596 4.265 1.00 85.44 482 CYS A CA 1
ATOM 3881 C C . CYS A 1 482 ? 41.194 21.468 3.271 1.00 85.44 482 CYS A C 1
ATOM 3883 O O . CYS A 1 482 ? 39.975 21.581 3.381 1.00 85.44 482 CYS A O 1
ATOM 3885 N N . GLN A 1 483 ? 41.882 22.088 2.305 1.00 88.44 483 GLN A N 1
ATOM 3886 C CA . GLN A 1 483 ? 41.232 22.910 1.284 1.00 88.44 483 GLN A CA 1
ATOM 3887 C C . GLN A 1 483 ? 40.320 22.061 0.388 1.00 88.44 483 GLN A C 1
ATOM 3889 O O . GLN A 1 483 ? 39.171 22.430 0.160 1.00 88.44 483 GLN A O 1
ATOM 3894 N N . LEU A 1 484 ? 40.800 20.904 -0.075 1.00 87.88 484 LEU A N 1
ATOM 3895 C CA . LEU A 1 484 ? 40.021 20.018 -0.937 1.00 87.88 484 LEU A CA 1
ATOM 3896 C C . LEU A 1 484 ? 38.803 19.422 -0.211 1.00 87.88 484 LEU A C 1
ATOM 3898 O O . LEU A 1 484 ? 37.724 19.351 -0.793 1.00 87.88 484 LEU A O 1
ATOM 3902 N N . GLU A 1 485 ? 38.936 19.051 1.066 1.00 87.38 485 GLU A N 1
ATOM 3903 C CA . GLU A 1 485 ? 37.805 18.612 1.900 1.00 87.38 485 GLU A CA 1
ATOM 3904 C C . GLU A 1 485 ? 36.731 19.685 2.044 1.00 87.38 485 GLU A C 1
ATOM 3906 O O . GLU A 1 485 ? 35.536 19.387 1.950 1.00 87.38 485 GLU A O 1
ATOM 3911 N N . GLN A 1 486 ? 37.146 20.935 2.262 1.00 87.50 486 GLN A N 1
ATOM 3912 C CA . GLN A 1 486 ? 36.223 22.057 2.352 1.00 87.50 486 GLN A CA 1
ATOM 3913 C C . GLN A 1 486 ? 35.506 22.277 1.014 1.00 87.50 486 GLN A C 1
ATOM 3915 O O . GLN A 1 486 ? 34.278 22.374 0.983 1.00 87.50 486 GLN A O 1
ATOM 3920 N N . GLU A 1 487 ? 36.245 22.288 -0.097 1.00 90.12 487 GLU A N 1
ATOM 3921 C CA . GLU A 1 487 ? 35.680 22.473 -1.436 1.00 90.12 487 GLU A CA 1
ATOM 3922 C C . GLU A 1 487 ? 34.706 21.346 -1.822 1.00 90.12 487 GLU A C 1
ATOM 3924 O O . GLU A 1 487 ? 33.637 21.627 -2.373 1.00 90.12 487 GLU A O 1
ATOM 3929 N N . ILE A 1 488 ? 35.019 20.087 -1.489 1.00 89.38 488 ILE A N 1
ATOM 3930 C CA . ILE A 1 488 ? 34.124 18.936 -1.698 1.00 89.38 488 ILE A CA 1
ATOM 3931 C C . ILE A 1 488 ? 32.880 19.053 -0.823 1.00 89.38 488 ILE A C 1
ATOM 3933 O O . ILE A 1 488 ? 31.774 18.854 -1.322 1.00 89.38 488 ILE A O 1
ATOM 3937 N N . SER A 1 489 ? 33.030 19.416 0.451 1.00 87.56 489 SER A N 1
ATOM 3938 C CA . SER A 1 489 ? 31.900 19.568 1.376 1.00 87.56 489 SER A CA 1
ATOM 3939 C C . SER A 1 489 ? 30.933 20.661 0.915 1.00 87.56 489 SER A C 1
ATOM 3941 O O . SER A 1 489 ? 29.716 20.457 0.888 1.00 87.56 489 SER A O 1
ATOM 3943 N N . GLU A 1 490 ? 31.459 21.811 0.488 1.00 89.06 490 GLU A N 1
ATOM 3944 C CA . GLU A 1 490 ? 30.666 22.915 -0.056 1.00 89.06 490 GLU A CA 1
ATOM 3945 C C . GLU A 1 490 ? 29.986 22.533 -1.380 1.00 89.06 490 GLU A C 1
ATOM 3947 O O . GLU A 1 490 ? 28.791 22.798 -1.566 1.00 89.06 490 GLU A O 1
ATOM 3952 N N . ALA A 1 491 ? 30.716 21.882 -2.294 1.00 90.19 491 ALA A N 1
ATOM 3953 C CA . ALA A 1 491 ? 30.183 21.433 -3.579 1.00 90.19 491 ALA A CA 1
ATOM 3954 C C . ALA A 1 491 ? 29.109 20.348 -3.413 1.00 90.19 491 ALA A C 1
ATOM 3956 O O . ALA A 1 491 ? 28.078 20.407 -4.082 1.00 90.19 491 ALA A O 1
ATOM 3957 N N . TYR A 1 492 ? 29.305 19.406 -2.491 1.00 90.06 492 TYR A N 1
ATOM 3958 C CA . TYR A 1 492 ? 28.338 18.371 -2.137 1.00 90.06 492 TYR A CA 1
ATOM 3959 C C . TYR A 1 492 ? 27.057 18.980 -1.560 1.00 90.06 492 TYR A C 1
ATOM 3961 O O . TYR A 1 492 ? 25.962 18.696 -2.043 1.00 90.06 492 TYR A O 1
ATOM 3969 N N . ALA A 1 493 ? 27.174 19.885 -0.582 1.00 88.50 493 ALA A N 1
ATOM 3970 C CA . ALA A 1 493 ? 26.020 20.554 0.015 1.00 88.50 493 ALA A CA 1
ATOM 3971 C C . ALA A 1 493 ? 25.261 21.426 -1.003 1.00 88.50 493 ALA A C 1
ATOM 3973 O O . ALA A 1 493 ? 24.032 21.537 -0.952 1.00 88.50 493 ALA A O 1
ATOM 3974 N N . ALA A 1 494 ? 25.968 22.058 -1.945 1.00 89.88 494 ALA A N 1
ATOM 3975 C CA . ALA A 1 494 ? 25.346 22.765 -3.062 1.00 89.88 494 ALA A CA 1
ATOM 3976 C C . ALA A 1 494 ? 24.622 21.801 -4.021 1.00 89.88 494 ALA A C 1
ATOM 3978 O O . ALA A 1 494 ? 23.462 22.051 -4.358 1.00 89.88 494 ALA A O 1
ATOM 3979 N N . HIS A 1 495 ? 25.261 20.690 -4.401 1.00 91.69 495 HIS A N 1
ATOM 3980 C CA . HIS A 1 495 ? 24.687 19.671 -5.282 1.00 91.69 495 HIS A CA 1
ATOM 3981 C C . HIS A 1 495 ? 23.433 19.034 -4.672 1.00 91.69 495 HIS A C 1
ATOM 3983 O O . HIS A 1 495 ? 22.389 19.000 -5.318 1.00 91.69 495 HIS A O 1
ATOM 3989 N N . HIS A 1 496 ? 23.495 18.627 -3.402 1.00 89.94 496 HIS A N 1
ATOM 3990 C CA . HIS A 1 496 ? 22.372 18.053 -2.663 1.00 89.94 496 HIS A CA 1
ATOM 3991 C C . HIS A 1 496 ? 21.179 19.021 -2.585 1.00 89.94 496 HIS A C 1
ATOM 3993 O O . HIS A 1 496 ? 20.048 18.634 -2.873 1.00 89.94 496 HIS A O 1
ATOM 3999 N N . ARG A 1 497 ? 21.409 20.310 -2.282 1.00 90.00 497 ARG A N 1
ATOM 4000 C CA . ARG A 1 497 ? 20.333 21.323 -2.281 1.00 90.00 497 ARG A CA 1
ATOM 4001 C C . ARG A 1 497 ? 19.681 21.484 -3.654 1.00 90.00 497 ARG A C 1
ATOM 4003 O O . ARG A 1 497 ? 18.457 21.556 -3.739 1.00 90.00 497 ARG A O 1
ATOM 4010 N N . LEU A 1 498 ? 20.476 21.532 -4.725 1.00 92.31 498 LEU A N 1
ATOM 4011 C CA . LEU A 1 498 ? 19.961 21.623 -6.096 1.00 92.31 498 LEU A CA 1
ATOM 4012 C C . LEU A 1 498 ? 19.192 20.357 -6.501 1.00 92.31 498 LEU A C 1
ATOM 4014 O O . LEU A 1 498 ? 18.146 20.459 -7.145 1.00 92.31 498 LEU A O 1
ATOM 4018 N N . ARG A 1 499 ? 19.671 19.178 -6.083 1.00 91.19 499 ARG A N 1
ATOM 4019 C CA . ARG A 1 499 ? 19.002 17.886 -6.275 1.00 91.19 499 ARG A CA 1
ATOM 4020 C C . ARG A 1 499 ? 17.634 17.879 -5.598 1.00 91.19 499 ARG A C 1
ATOM 4022 O O . ARG A 1 499 ? 16.640 17.606 -6.264 1.00 91.19 499 ARG A O 1
ATOM 4029 N N . MET A 1 500 ? 17.568 18.238 -4.315 1.00 90.44 500 MET A N 1
ATOM 4030 C CA . MET A 1 500 ? 16.308 18.318 -3.566 1.00 90.44 500 MET A CA 1
ATOM 4031 C C . MET A 1 500 ? 15.345 19.349 -4.169 1.00 90.44 500 MET A C 1
ATOM 4033 O O . MET A 1 500 ? 14.166 19.055 -4.340 1.00 90.44 500 MET A O 1
ATOM 4037 N N . GLY A 1 501 ? 15.849 20.504 -4.619 1.00 91.56 501 GLY A N 1
ATOM 4038 C CA . GLY A 1 501 ? 15.037 21.483 -5.346 1.00 91.56 501 GLY A CA 1
ATOM 4039 C C . GLY A 1 501 ? 14.439 20.930 -6.649 1.00 91.56 501 GLY A C 1
ATOM 4040 O O . GLY A 1 501 ? 13.264 21.153 -6.937 1.00 91.56 501 GLY A O 1
ATOM 4041 N N . CYS A 1 502 ? 15.208 20.159 -7.426 1.00 92.38 502 CYS A N 1
ATOM 4042 C CA . CYS A 1 502 ? 14.695 19.486 -8.624 1.00 92.38 502 CYS A CA 1
ATOM 4043 C C . CYS A 1 502 ? 13.651 18.409 -8.278 1.00 92.38 502 CYS A C 1
ATOM 4045 O O . CYS A 1 502 ? 12.628 18.314 -8.954 1.00 92.38 502 CYS A O 1
ATOM 4047 N N . VAL A 1 503 ? 13.869 17.638 -7.208 1.00 92.19 503 VAL A N 1
ATOM 4048 C CA . VAL A 1 503 ? 12.917 16.640 -6.689 1.00 92.19 503 VAL A CA 1
ATOM 4049 C C . VAL A 1 503 ? 11.593 17.289 -6.274 1.00 92.19 503 VAL A C 1
ATOM 4051 O O . VAL A 1 503 ? 10.530 16.760 -6.598 1.00 92.19 503 VAL A O 1
ATOM 4054 N N . ASP A 1 504 ? 11.625 18.458 -5.632 1.00 90.88 504 ASP A N 1
ATOM 4055 C CA . ASP A 1 504 ? 10.417 19.198 -5.249 1.00 90.88 504 ASP A CA 1
ATOM 4056 C C . ASP A 1 504 ? 9.627 19.692 -6.467 1.00 90.88 504 ASP A C 1
ATOM 4058 O O . ASP A 1 504 ? 8.397 19.567 -6.508 1.00 90.88 504 ASP A O 1
ATOM 4062 N N . ILE A 1 505 ? 10.315 20.218 -7.488 1.00 92.38 505 ILE A N 1
ATOM 4063 C CA . ILE A 1 505 ? 9.680 20.623 -8.751 1.00 92.38 505 ILE A CA 1
ATOM 4064 C C . ILE A 1 505 ? 9.056 19.398 -9.432 1.00 92.38 505 ILE A C 1
ATOM 4066 O O . ILE A 1 505 ? 7.877 19.423 -9.785 1.00 92.38 505 ILE A O 1
ATOM 4070 N N . LEU A 1 506 ? 9.797 18.295 -9.558 1.00 92.81 506 LEU A N 1
ATOM 4071 C CA . LEU A 1 506 ? 9.289 17.057 -10.153 1.00 92.81 506 LEU A CA 1
ATOM 4072 C C . LEU A 1 506 ? 8.132 16.448 -9.359 1.00 92.81 506 LEU A C 1
ATOM 4074 O O . LEU A 1 506 ? 7.210 15.903 -9.958 1.00 92.81 506 LEU A O 1
ATOM 4078 N N . SER A 1 507 ? 8.121 16.590 -8.034 1.00 91.69 507 SER A N 1
ATOM 4079 C CA . SER A 1 507 ? 6.990 16.175 -7.206 1.00 91.69 507 SER A CA 1
ATOM 4080 C C . SER A 1 507 ? 5.731 16.964 -7.530 1.00 91.69 507 SER A C 1
ATOM 4082 O O . SER A 1 507 ? 4.665 16.368 -7.651 1.00 91.69 507 SER A O 1
ATOM 4084 N N . LYS A 1 508 ? 5.837 18.287 -7.696 1.00 91.44 508 LYS A N 1
ATOM 4085 C CA . LYS A 1 508 ? 4.698 19.121 -8.108 1.00 91.44 508 LYS A CA 1
ATOM 4086 C C . LYS A 1 508 ? 4.219 18.729 -9.507 1.00 91.44 508 LYS A C 1
ATOM 4088 O O . LYS A 1 508 ? 3.017 18.591 -9.718 1.00 91.44 508 LYS A O 1
ATOM 4093 N N . TYR A 1 509 ? 5.148 18.497 -10.437 1.00 92.69 509 TYR A N 1
ATOM 4094 C CA . TYR A 1 509 ? 4.835 18.039 -11.793 1.00 92.69 509 TYR A CA 1
ATOM 4095 C C . TYR A 1 509 ? 4.120 16.680 -11.794 1.00 92.69 509 TYR A C 1
ATOM 4097 O O . TYR A 1 509 ? 3.088 16.536 -12.448 1.00 92.69 509 TYR A O 1
ATOM 4105 N N . SER A 1 510 ? 4.627 15.713 -11.021 1.00 92.31 510 SER A N 1
ATOM 4106 C CA . SER A 1 510 ? 4.044 14.376 -10.864 1.00 92.31 510 SER A CA 1
ATOM 4107 C C . SER A 1 510 ? 2.609 14.459 -10.342 1.00 92.31 510 SER A C 1
ATOM 4109 O O . SER A 1 510 ? 1.702 13.899 -10.952 1.00 92.31 510 SER A O 1
ATOM 4111 N N . THR A 1 511 ? 2.364 15.257 -9.297 1.00 91.31 511 THR A N 1
ATOM 4112 C CA . THR A 1 511 ? 1.020 15.463 -8.733 1.00 91.31 511 THR A CA 1
ATOM 4113 C C . THR A 1 511 ? 0.027 16.043 -9.748 1.00 91.31 511 THR A C 1
ATOM 4115 O O . THR A 1 511 ? -1.134 15.639 -9.761 1.00 91.31 511 THR A O 1
ATOM 4118 N N . ILE A 1 512 ? 0.467 16.960 -10.617 1.00 92.75 512 ILE A N 1
ATOM 4119 C CA . ILE A 1 512 ? -0.369 17.548 -11.678 1.00 92.75 512 ILE A CA 1
ATOM 4120 C C . ILE A 1 512 ? -0.647 16.515 -12.782 1.00 92.75 512 ILE A C 1
ATOM 4122 O O . ILE A 1 512 ? -1.800 16.300 -13.155 1.00 92.75 512 ILE A O 1
ATOM 4126 N N . CYS A 1 513 ? 0.394 15.847 -13.285 1.00 90.19 513 CYS A N 1
ATOM 4127 C CA . CYS A 1 513 ? 0.279 14.888 -14.389 1.00 90.19 513 CYS A CA 1
ATOM 4128 C C . CYS A 1 513 ? -0.437 13.596 -13.986 1.00 90.19 513 CYS A C 1
ATOM 4130 O O . CYS A 1 513 ? -1.033 12.937 -14.833 1.00 90.19 513 CYS A O 1
ATOM 4132 N N . ALA A 1 514 ? -0.458 13.264 -12.693 1.00 90.88 514 ALA A N 1
ATOM 4133 C CA . ALA A 1 514 ? -1.238 12.158 -12.145 1.00 90.88 514 ALA A CA 1
ATOM 4134 C C . ALA A 1 514 ? -2.761 12.325 -12.318 1.00 90.88 514 ALA A C 1
ATOM 4136 O O . ALA A 1 514 ? -3.500 11.427 -11.922 1.00 90.88 514 ALA A O 1
ATOM 4137 N N . LEU A 1 515 ? -3.235 13.460 -12.852 1.00 93.94 515 LEU A N 1
ATOM 4138 C CA . LEU A 1 515 ? -4.635 13.717 -13.208 1.00 93.94 515 LEU A CA 1
ATOM 4139 C C . LEU A 1 515 ? -4.883 13.774 -14.724 1.00 93.94 515 LEU A C 1
ATOM 4141 O O . LEU A 1 515 ? -5.991 14.110 -15.142 1.00 93.94 515 LEU A O 1
ATOM 4145 N N . TYR A 1 516 ? -3.881 13.484 -15.559 1.00 92.19 516 TYR A N 1
ATOM 4146 C CA . TYR A 1 516 ? -4.074 13.476 -17.007 1.00 92.19 516 TYR A CA 1
ATOM 4147 C C . TYR A 1 516 ? -4.872 12.238 -17.447 1.00 92.19 516 TYR A C 1
ATOM 4149 O O . TYR A 1 516 ? -4.530 11.126 -17.040 1.00 92.19 516 TYR A O 1
ATOM 4157 N N . PRO A 1 517 ? -5.902 12.404 -18.299 1.00 92.81 517 PRO A N 1
ATOM 4158 C CA . PRO A 1 517 ? -6.621 11.277 -18.890 1.00 92.81 517 PRO A CA 1
ATOM 4159 C C . PRO A 1 517 ? -5.681 10.369 -19.689 1.00 92.81 517 PRO A C 1
ATOM 4161 O O . PRO A 1 517 ? -4.832 10.871 -20.424 1.00 92.81 517 PRO A O 1
ATOM 4164 N N . ALA A 1 518 ? -5.855 9.048 -19.635 1.00 89.12 518 ALA A N 1
ATOM 4165 C CA . ALA A 1 518 ? -5.047 8.118 -20.430 1.00 89.12 518 ALA A CA 1
ATOM 4166 C C . ALA A 1 518 ? -5.109 8.426 -21.940 1.00 89.12 518 ALA A C 1
ATOM 4168 O O . ALA A 1 518 ? -4.107 8.303 -22.644 1.00 89.12 518 ALA A O 1
ATOM 4169 N N . SER A 1 519 ? -6.254 8.903 -22.442 1.00 89.06 519 SER A N 1
ATOM 4170 C CA . SER A 1 519 ? -6.416 9.304 -23.845 1.00 89.06 519 SER A CA 1
ATOM 4171 C C . SER A 1 519 ? -5.612 10.539 -24.268 1.00 89.06 519 SER A C 1
ATOM 4173 O O . SER A 1 519 ? -5.424 10.737 -25.470 1.00 89.06 519 SER A O 1
ATOM 4175 N N . TYR A 1 520 ? -5.100 11.353 -23.336 1.00 88.19 520 TYR A N 1
ATOM 4176 C CA . TYR A 1 520 ? -4.323 12.558 -23.660 1.00 88.19 520 TYR A CA 1
ATOM 4177 C C . TYR A 1 520 ? -3.070 12.229 -24.491 1.00 88.19 520 TYR A C 1
ATOM 4179 O O . TYR A 1 520 ? -2.757 12.940 -25.450 1.00 88.19 520 TYR A O 1
ATOM 4187 N N . ILE A 1 521 ? -2.396 11.107 -24.204 1.00 87.75 521 ILE A N 1
ATOM 4188 C CA . ILE A 1 521 ? -1.170 10.716 -24.917 1.00 87.75 521 ILE A CA 1
ATOM 4189 C C . ILE A 1 521 ? -1.405 10.464 -26.414 1.00 87.75 521 ILE A C 1
ATOM 4191 O O . ILE A 1 521 ? -0.476 10.601 -27.211 1.00 87.75 521 ILE A O 1
ATOM 4195 N N . ASN A 1 522 ? -2.643 10.144 -26.809 1.00 87.38 522 ASN A N 1
ATOM 4196 C CA . ASN A 1 522 ? -3.006 9.874 -28.201 1.00 87.38 522 ASN A CA 1
ATOM 4197 C C . ASN A 1 522 ? -3.022 11.143 -29.063 1.00 87.38 522 ASN A C 1
ATOM 4199 O O . ASN A 1 522 ? -2.882 11.045 -30.277 1.00 87.38 522 ASN A O 1
ATOM 4203 N N . VAL A 1 523 ? -3.179 12.320 -28.447 1.00 85.62 523 VAL A N 1
ATOM 4204 C CA . VAL A 1 523 ? -3.229 13.622 -29.139 1.00 85.62 523 VAL A CA 1
ATOM 4205 C C . VAL A 1 523 ? -1.861 14.325 -29.122 1.00 85.62 523 VAL A C 1
ATOM 4207 O O . VAL A 1 523 ? -1.636 15.299 -29.846 1.00 85.62 523 VAL A O 1
ATOM 4210 N N . HIS A 1 524 ? -0.906 13.820 -28.335 1.00 92.25 524 HIS A N 1
ATOM 4211 C CA . HIS A 1 524 ? 0.449 14.359 -28.266 1.00 92.25 524 HIS A CA 1
ATOM 4212 C C . HIS A 1 524 ? 1.177 14.256 -29.621 1.00 92.25 524 HIS A C 1
ATOM 4214 O O . HIS A 1 524 ? 1.129 13.214 -30.279 1.00 92.25 524 HIS A O 1
ATOM 4220 N N . ARG A 1 525 ? 1.914 15.309 -30.014 1.00 92.88 525 ARG A N 1
ATOM 4221 C CA . ARG A 1 525 ? 2.573 15.410 -31.333 1.00 92.88 525 ARG A CA 1
ATOM 4222 C C . ARG A 1 525 ? 3.449 14.210 -31.675 1.00 92.88 525 ARG A C 1
ATOM 4224 O O . ARG A 1 525 ? 3.302 13.672 -32.763 1.00 92.88 525 ARG A O 1
ATOM 4231 N N . SER A 1 526 ? 4.299 13.732 -30.762 1.00 93.62 526 SER A N 1
ATOM 4232 C CA . SER A 1 526 ? 5.157 12.559 -31.031 1.00 93.62 526 SER A CA 1
ATOM 4233 C C . SER A 1 526 ? 4.351 11.287 -31.336 1.00 93.62 526 SER A C 1
ATOM 4235 O O . SER A 1 526 ? 4.756 10.496 -32.183 1.00 93.62 526 SER A O 1
ATOM 4237 N N . THR A 1 527 ? 3.190 11.101 -30.697 1.00 94.38 527 THR A N 1
ATOM 4238 C CA . THR A 1 527 ? 2.295 9.961 -30.962 1.00 94.38 527 THR A CA 1
ATOM 4239 C C . THR A 1 527 ? 1.615 10.113 -32.321 1.00 94.38 527 THR A C 1
ATOM 4241 O O . THR A 1 527 ? 1.575 9.160 -33.101 1.00 94.38 527 THR A O 1
ATOM 4244 N N . SER A 1 528 ? 1.133 11.319 -32.637 1.00 94.00 528 SER A N 1
ATOM 4245 C CA . SER A 1 528 ? 0.528 11.632 -33.935 1.00 94.00 528 SER A CA 1
ATOM 4246 C C . SER A 1 528 ? 1.529 11.492 -35.082 1.00 94.00 528 SER A C 1
ATOM 4248 O O . SER A 1 528 ? 1.230 10.796 -36.047 1.00 94.00 528 SER A O 1
ATOM 4250 N N . TYR A 1 529 ? 2.735 12.058 -34.955 1.00 94.94 529 TYR A N 1
ATOM 4251 C CA . TYR A 1 529 ? 3.817 11.928 -35.936 1.00 94.94 529 TYR A CA 1
ATOM 4252 C C . TYR A 1 529 ? 4.175 10.477 -36.191 1.00 94.94 529 TYR A C 1
ATOM 4254 O O . TYR A 1 529 ? 4.199 10.060 -37.345 1.00 94.94 529 TYR A O 1
ATOM 4262 N N . LYS A 1 530 ? 4.358 9.684 -35.131 1.00 95.12 530 LYS A N 1
ATOM 4263 C CA . LYS A 1 530 ? 4.600 8.250 -35.269 1.00 95.12 530 LYS A CA 1
ATOM 4264 C C . LYS A 1 530 ? 3.477 7.564 -36.055 1.00 95.12 530 LYS A C 1
ATOM 4266 O O . LYS A 1 530 ? 3.755 6.902 -37.051 1.00 95.12 530 LYS A O 1
ATOM 4271 N N . ARG A 1 531 ? 2.217 7.742 -35.639 1.00 95.75 531 ARG A N 1
ATOM 4272 C CA . ARG A 1 531 ? 1.045 7.116 -36.280 1.00 95.75 531 ARG A CA 1
ATOM 4273 C C . ARG A 1 531 ? 0.927 7.505 -37.757 1.00 95.75 531 ARG A C 1
ATOM 4275 O O . ARG A 1 531 ? 0.666 6.652 -38.607 1.00 95.75 531 ARG A O 1
ATOM 4282 N N . TRP A 1 532 ? 1.130 8.779 -38.074 1.00 95.50 532 TRP A N 1
ATOM 4283 C CA . TRP A 1 532 ? 1.068 9.286 -39.441 1.00 95.50 532 TRP A CA 1
ATOM 4284 C C . TRP A 1 532 ? 2.224 8.780 -40.304 1.00 95.50 532 TRP A C 1
ATOM 4286 O O . TRP A 1 532 ? 1.977 8.310 -41.412 1.00 95.50 532 TRP A O 1
ATOM 4296 N N . CYS A 1 533 ? 3.458 8.781 -39.792 1.00 95.44 533 CYS A N 1
ATOM 4297 C CA . CYS A 1 533 ? 4.599 8.207 -40.504 1.00 95.44 533 CYS A CA 1
ATOM 4298 C C . CYS A 1 533 ? 4.398 6.710 -40.772 1.00 95.44 533 CYS A C 1
ATOM 4300 O O . CYS A 1 533 ? 4.592 6.271 -41.900 1.00 95.44 533 CYS A O 1
ATOM 4302 N N . GLN A 1 534 ? 3.930 5.934 -39.786 1.00 94.94 534 GLN A N 1
ATOM 4303 C CA . GLN A 1 534 ? 3.620 4.508 -39.964 1.00 94.94 534 GLN A CA 1
ATOM 4304 C C . GLN A 1 534 ? 2.563 4.283 -41.054 1.00 94.94 534 GLN A C 1
ATOM 4306 O O . GLN A 1 534 ? 2.678 3.361 -41.858 1.00 94.94 534 GLN A O 1
ATOM 4311 N N . THR A 1 535 ? 1.559 5.160 -41.120 1.00 94.31 535 THR A N 1
ATOM 4312 C CA . THR A 1 535 ? 0.528 5.114 -42.164 1.00 94.31 535 THR A CA 1
ATOM 4313 C C . THR A 1 535 ? 1.118 5.392 -43.554 1.00 94.31 535 THR A C 1
ATOM 4315 O O . THR A 1 535 ? 0.772 4.692 -44.504 1.00 94.31 535 THR A O 1
ATOM 4318 N N . LEU A 1 536 ? 2.044 6.352 -43.673 1.00 92.44 536 LEU A N 1
ATOM 4319 C CA . LEU A 1 536 ? 2.717 6.706 -44.933 1.00 92.44 536 LEU A CA 1
ATOM 4320 C C . LEU A 1 536 ? 3.725 5.660 -45.410 1.00 92.44 536 LEU A C 1
ATOM 4322 O O . LEU A 1 536 ? 3.874 5.472 -46.616 1.00 92.44 536 LEU A O 1
ATOM 4326 N N . VAL A 1 537 ? 4.393 4.964 -44.485 1.00 91.94 537 VAL A N 1
ATOM 4327 C CA . VAL A 1 537 ? 5.281 3.838 -44.816 1.00 91.94 537 VAL A CA 1
ATOM 4328 C C . VAL A 1 537 ? 4.490 2.709 -45.481 1.00 91.94 537 VAL A C 1
ATOM 4330 O O . VAL A 1 537 ? 4.968 2.116 -46.446 1.00 91.94 537 VAL A O 1
ATOM 4333 N N . ILE A 1 538 ? 3.262 2.449 -45.010 1.00 92.25 538 ILE A N 1
ATOM 4334 C CA . ILE A 1 538 ? 2.357 1.471 -45.627 1.00 92.25 538 ILE A CA 1
ATOM 4335 C C . ILE A 1 538 ? 1.848 1.990 -46.975 1.00 92.25 538 ILE A C 1
ATOM 4337 O O . ILE A 1 538 ? 1.879 1.259 -47.964 1.00 92.25 538 ILE A O 1
ATOM 4341 N N . SER A 1 539 ? 1.368 3.237 -47.026 1.00 89.69 539 SER A N 1
ATOM 4342 C CA . SER A 1 539 ? 0.774 3.798 -48.239 1.00 89.69 539 SER A CA 1
ATOM 4343 C C . SER A 1 539 ? 0.947 5.316 -48.328 1.00 89.69 539 SER A C 1
ATOM 4345 O O . SER A 1 539 ? 0.389 6.072 -47.531 1.00 89.69 539 SER A O 1
ATOM 4347 N N . LEU A 1 540 ? 1.709 5.771 -49.332 1.00 89.12 540 LEU A N 1
ATOM 4348 C CA . LEU A 1 540 ? 2.018 7.192 -49.539 1.00 89.12 540 LEU A CA 1
ATOM 4349 C C . LEU A 1 540 ? 0.826 8.007 -50.064 1.00 89.12 540 LEU A C 1
ATOM 4351 O O . LEU A 1 540 ? 0.869 9.227 -49.983 1.00 89.12 540 LEU A O 1
ATOM 4355 N N . ASP A 1 541 ? -0.230 7.374 -50.578 1.00 87.88 541 ASP A N 1
ATOM 4356 C CA . ASP A 1 541 ? -1.448 8.029 -51.084 1.00 87.88 541 ASP A CA 1
ATOM 4357 C C . ASP A 1 541 ? -2.266 8.737 -49.986 1.00 87.88 541 ASP A C 1
ATOM 4359 O O . ASP A 1 541 ? -2.970 9.708 -50.265 1.00 87.88 541 ASP A O 1
ATOM 4363 N N . LYS A 1 542 ? -2.110 8.321 -48.725 1.00 90.56 542 LYS A N 1
ATOM 4364 C CA . LYS A 1 542 ? -2.811 8.882 -47.556 1.00 90.56 542 LYS A CA 1
ATOM 4365 C C . LYS A 1 542 ? -2.279 10.237 -47.075 1.00 90.56 542 LYS A C 1
ATOM 4367 O O . LYS A 1 542 ? -2.783 10.783 -46.093 1.00 90.56 542 LYS A O 1
ATOM 4372 N N . TYR A 1 543 ? -1.289 10.821 -47.754 1.00 90.62 543 TYR A N 1
ATOM 4373 C CA . TYR A 1 543 ? -0.700 12.111 -47.372 1.00 90.62 543 TYR A CA 1
ATOM 4374 C C . TYR A 1 543 ? -1.737 13.248 -47.264 1.00 90.62 543 TYR A C 1
ATOM 4376 O O . TYR A 1 543 ? -1.612 14.110 -46.394 1.00 90.62 543 TYR A O 1
ATOM 4384 N N . GLY A 1 544 ? -2.776 13.240 -48.111 1.00 87.06 544 GLY A N 1
ATOM 4385 C CA . GLY A 1 544 ? -3.847 14.244 -48.097 1.00 87.06 544 GLY A CA 1
ATOM 4386 C C . GLY A 1 544 ? -4.744 14.158 -46.857 1.00 87.06 544 GLY A C 1
ATOM 4387 O O . GLY A 1 544 ? -5.038 15.184 -46.245 1.00 87.06 544 GLY A O 1
ATOM 4388 N N . GLU A 1 545 ? -5.117 12.941 -46.449 1.00 92.50 545 GLU A N 1
ATOM 4389 C CA . GLU A 1 545 ? -5.896 12.686 -45.226 1.00 92.50 545 GLU A CA 1
ATOM 4390 C C . GLU A 1 545 ? -5.120 13.139 -43.985 1.00 92.50 545 GLU A C 1
ATOM 4392 O O . GLU A 1 545 ? -5.651 13.850 -43.133 1.00 92.50 545 GLU A O 1
ATOM 4397 N N . ILE A 1 546 ? -3.825 12.812 -43.933 1.00 94.00 546 ILE A N 1
ATOM 4398 C CA . ILE A 1 546 ? -2.934 13.188 -42.830 1.00 94.00 546 ILE A CA 1
ATOM 4399 C C . ILE A 1 546 ? -2.759 14.708 -42.752 1.00 94.00 546 ILE A C 1
ATOM 4401 O O . ILE A 1 546 ? -2.792 15.276 -41.662 1.00 94.00 546 ILE A O 1
ATOM 4405 N N . LYS A 1 547 ? -2.612 15.398 -43.890 1.00 91.31 547 LYS A N 1
ATOM 4406 C CA . LYS A 1 547 ? -2.486 16.866 -43.930 1.00 91.31 547 LYS A CA 1
ATOM 4407 C C . LYS A 1 547 ? -3.769 17.559 -43.447 1.00 91.31 547 LYS A C 1
ATOM 4409 O O . LYS A 1 547 ? -3.691 18.593 -42.775 1.00 91.31 547 LYS A O 1
ATOM 4414 N N . ALA A 1 548 ? -4.938 16.979 -43.728 1.00 89.25 548 ALA A N 1
ATOM 4415 C CA . ALA A 1 548 ? -6.221 17.450 -43.207 1.00 89.25 548 ALA A CA 1
ATOM 4416 C C . ALA A 1 548 ? -6.352 17.204 -41.691 1.00 89.25 548 ALA A C 1
ATOM 4418 O O . ALA A 1 548 ? -6.718 18.121 -40.954 1.00 89.25 548 ALA A O 1
ATOM 4419 N N . GLU A 1 549 ? -5.985 16.012 -41.209 1.00 90.94 549 GLU A N 1
ATOM 4420 C CA . GLU A 1 549 ? -6.003 15.671 -39.779 1.00 90.94 549 GLU A CA 1
ATOM 4421 C C . GLU A 1 549 ? -5.026 16.540 -38.966 1.00 90.94 549 GLU A C 1
ATOM 4423 O O . GLU A 1 549 ? -5.402 17.083 -37.926 1.00 90.94 549 GLU A O 1
ATOM 4428 N N . PHE A 1 550 ? -3.807 16.759 -39.475 1.00 91.38 550 PHE A N 1
ATOM 4429 C CA . PHE A 1 550 ? -2.822 17.681 -38.900 1.00 91.38 550 PHE A CA 1
ATOM 4430 C C . PHE A 1 550 ? -3.406 19.088 -38.738 1.00 91.38 550 PHE A C 1
ATOM 4432 O O . PHE A 1 550 ? -3.322 19.688 -37.664 1.00 91.38 550 PHE A O 1
ATOM 4439 N N . SER A 1 551 ? -4.048 19.593 -39.795 1.00 87.81 551 SER A N 1
ATOM 4440 C CA . SER A 1 551 ? -4.668 20.917 -39.786 1.00 87.81 551 SER A CA 1
ATOM 4441 C C . SER A 1 551 ? -5.826 20.985 -38.787 1.00 87.81 551 SER A C 1
ATOM 4443 O O . SER A 1 551 ? -5.985 22.002 -38.119 1.00 87.81 551 SER A O 1
ATOM 4445 N N . SER A 1 552 ? -6.605 19.915 -38.622 1.00 84.62 552 SER A N 1
ATOM 4446 C CA . SER A 1 552 ? -7.697 19.875 -37.642 1.00 84.62 552 SER A CA 1
ATOM 4447 C C . SER A 1 552 ? -7.211 19.867 -36.189 1.00 84.62 552 SER A C 1
ATOM 4449 O O . SER A 1 552 ? -7.888 20.435 -35.336 1.00 84.62 552 SER A O 1
ATOM 4451 N N . LEU A 1 553 ? -6.092 19.201 -35.887 1.00 83.75 553 LEU A N 1
ATOM 4452 C CA . LEU A 1 553 ? -5.610 19.021 -34.510 1.00 83.75 553 LEU A CA 1
ATOM 4453 C C . LEU A 1 553 ? -4.685 20.146 -34.039 1.00 83.75 553 LEU A C 1
ATOM 4455 O O . LEU A 1 553 ? -4.727 20.519 -32.868 1.00 83.75 553 LEU A O 1
ATOM 4459 N N . TYR A 1 554 ? -3.843 20.677 -34.931 1.00 86.31 554 TYR A N 1
ATOM 4460 C CA . TYR A 1 554 ? -2.759 21.593 -34.562 1.00 86.31 554 TYR A CA 1
ATOM 4461 C C . TYR A 1 554 ? -2.880 22.989 -35.177 1.00 86.31 554 TYR A C 1
ATOM 4463 O O . TYR A 1 554 ? -1.964 23.796 -35.018 1.00 86.31 554 TYR A O 1
ATOM 4471 N N . SER A 1 555 ? -3.989 23.334 -35.840 1.00 81.38 555 SER A N 1
ATOM 4472 C CA . SER A 1 555 ? -4.265 24.736 -36.199 1.00 81.38 555 SER A CA 1
ATOM 4473 C C . SER A 1 555 ? -4.559 25.589 -34.956 1.00 81.38 555 SER A C 1
ATOM 4475 O O . SER A 1 555 ? -4.926 25.050 -33.911 1.00 81.38 555 SER A O 1
ATOM 4477 N N . PRO A 1 556 ? -4.380 26.923 -35.020 1.00 76.25 556 PRO A N 1
ATOM 4478 C CA . PRO A 1 556 ? -4.756 27.802 -33.919 1.00 76.25 556 PRO A CA 1
ATOM 4479 C C . PRO A 1 556 ? -6.243 27.614 -33.581 1.00 76.25 556 PRO A C 1
ATOM 4481 O O . PRO A 1 556 ? -7.065 27.618 -34.503 1.00 76.25 556 PRO A O 1
ATOM 4484 N N . PRO A 1 557 ? -6.610 27.445 -32.299 1.00 69.44 557 PRO A N 1
ATOM 4485 C CA . PRO A 1 557 ? -8.005 27.288 -31.924 1.00 69.44 557 PRO A CA 1
ATOM 4486 C C . PRO A 1 557 ? -8.788 28.550 -32.297 1.00 69.44 557 PRO A C 1
ATOM 4488 O O . PRO A 1 557 ? -8.400 29.668 -31.954 1.00 69.44 557 PRO A O 1
ATOM 4491 N N . LEU A 1 558 ? -9.907 28.372 -33.001 1.00 72.62 558 LEU A N 1
ATOM 4492 C CA . LEU A 1 558 ? -10.850 29.458 -33.251 1.00 72.62 558 LEU A CA 1
ATOM 4493 C C . LEU A 1 558 ? -11.506 29.837 -31.919 1.00 72.62 558 LEU A C 1
ATOM 4495 O O . LEU A 1 558 ? -12.141 28.989 -31.281 1.00 72.62 558 LEU A O 1
ATOM 4499 N N . ALA A 1 559 ? -11.354 31.101 -31.514 1.00 65.69 559 ALA A N 1
ATOM 4500 C CA . ALA A 1 559 ? -11.864 31.613 -30.241 1.00 65.69 559 ALA A CA 1
ATOM 4501 C C . ALA A 1 559 ? -13.378 31.369 -30.067 1.00 65.69 559 ALA A C 1
ATOM 4503 O O . ALA A 1 559 ? -13.811 31.039 -28.965 1.00 65.69 559 ALA A O 1
ATOM 4504 N N . ASP A 1 560 ? -14.141 31.415 -31.166 1.00 67.81 560 ASP A N 1
ATOM 4505 C CA . ASP A 1 560 ? -15.601 31.221 -31.199 1.00 67.81 560 ASP A CA 1
ATOM 4506 C C . ASP A 1 560 ? -16.046 29.757 -31.376 1.00 67.81 560 ASP A C 1
ATOM 4508 O O . ASP A 1 560 ? -17.230 29.471 -31.560 1.00 67.81 560 ASP A O 1
ATOM 4512 N N . SER A 1 561 ? -15.123 28.791 -31.344 1.00 81.38 561 SER A N 1
ATOM 4513 C CA . SER A 1 561 ? -15.499 27.378 -31.460 1.00 81.38 561 SER A CA 1
ATOM 4514 C C . SER A 1 561 ? -16.289 26.894 -30.236 1.00 81.38 561 SER A C 1
ATOM 4516 O O . SER A 1 561 ? -15.991 27.240 -29.091 1.00 81.38 561 SER A O 1
ATOM 4518 N N . MET A 1 562 ? -17.275 26.017 -30.465 1.00 81.81 562 MET A N 1
ATOM 4519 C CA . MET A 1 562 ? -18.099 25.430 -29.396 1.00 81.81 562 MET A CA 1
ATOM 4520 C C . MET A 1 562 ? -17.252 24.733 -28.318 1.00 81.81 562 MET A C 1
ATOM 4522 O O . MET A 1 562 ? -17.547 24.848 -27.131 1.00 81.81 562 MET A O 1
ATOM 4526 N N . VAL A 1 563 ? -16.166 24.068 -28.722 1.00 82.06 563 VAL A N 1
ATOM 4527 C CA . VAL A 1 563 ? -15.227 23.384 -27.818 1.00 82.06 563 VAL A CA 1
ATOM 4528 C C . VAL A 1 563 ? -14.478 24.386 -26.930 1.00 82.06 563 VAL A C 1
ATOM 4530 O O . VAL A 1 563 ? -14.368 24.167 -25.725 1.00 82.06 563 VAL A O 1
ATOM 4533 N N . CYS A 1 564 ? -14.033 25.519 -27.488 1.00 83.38 564 CYS A N 1
ATOM 4534 C CA . CYS A 1 564 ? -13.396 26.592 -26.720 1.00 83.38 564 CYS A CA 1
ATOM 4535 C C . CYS A 1 564 ? -14.351 27.162 -25.661 1.00 83.38 564 CYS A C 1
ATOM 4537 O O . CYS A 1 564 ? -14.001 27.242 -24.481 1.00 83.38 564 CYS A O 1
ATOM 4539 N N . HIS A 1 565 ? -15.596 27.466 -26.049 1.00 85.06 565 HIS A N 1
ATOM 4540 C CA . HIS A 1 565 ? -16.609 27.975 -25.124 1.00 85.06 565 HIS A CA 1
ATOM 4541 C C . HIS A 1 565 ? -16.926 26.987 -23.988 1.00 85.06 565 HIS A C 1
ATOM 4543 O O . HIS A 1 565 ? -17.062 27.393 -22.828 1.00 85.06 565 HIS A O 1
ATOM 4549 N N . GLN A 1 566 ? -17.012 25.689 -24.303 1.00 88.62 566 GLN A N 1
ATOM 4550 C CA . GLN A 1 566 ? -17.238 24.626 -23.321 1.00 88.62 566 GLN A CA 1
ATOM 4551 C C . GLN A 1 566 ? -16.084 24.533 -22.314 1.00 88.62 566 GLN A C 1
ATOM 4553 O O . GLN A 1 566 ? -16.338 24.577 -21.108 1.00 88.62 566 GLN A O 1
ATOM 4558 N N . CYS A 1 567 ? -14.830 24.499 -22.781 1.00 89.19 567 CYS A N 1
ATOM 4559 C CA . CYS A 1 567 ? -13.648 24.452 -21.913 1.00 89.19 567 CYS A CA 1
ATOM 4560 C C . CYS A 1 567 ? -13.522 25.703 -21.025 1.00 89.19 567 CYS A C 1
ATOM 4562 O O . CYS A 1 567 ? -13.302 25.589 -19.819 1.00 89.19 567 CYS A O 1
ATOM 4564 N N . VAL A 1 568 ? -13.726 26.904 -21.581 1.00 89.62 568 VAL A N 1
ATOM 4565 C CA . VAL A 1 568 ? -13.691 28.172 -20.823 1.00 89.62 568 VAL A CA 1
ATOM 4566 C C . VAL A 1 568 ? -14.772 28.205 -19.740 1.00 89.62 568 VAL A C 1
ATOM 4568 O O . VAL A 1 568 ? -14.512 28.602 -18.602 1.00 89.62 568 VAL A O 1
ATOM 4571 N N . THR A 1 569 ? -15.990 27.772 -20.072 1.00 90.50 569 THR A N 1
ATOM 4572 C CA . THR A 1 569 ? -17.109 27.740 -19.120 1.00 90.50 569 THR A CA 1
ATOM 4573 C C . THR A 1 569 ? -16.868 26.719 -18.009 1.00 90.50 569 THR A C 1
ATOM 4575 O O . THR A 1 569 ? -17.098 27.033 -16.840 1.00 90.50 569 THR A O 1
ATOM 4578 N N . PHE A 1 570 ? -16.349 25.533 -18.345 1.00 93.38 570 PHE A N 1
ATOM 4579 C CA . PHE A 1 570 ? -15.970 24.519 -17.362 1.00 93.38 570 PHE A CA 1
ATOM 4580 C C . PHE A 1 570 ? -14.877 25.036 -16.414 1.00 93.38 570 PHE A C 1
ATOM 4582 O O . PHE A 1 570 ? -15.055 24.976 -15.198 1.00 93.38 570 PHE A O 1
ATOM 4589 N N . SER A 1 571 ? -13.799 25.632 -16.941 1.00 93.00 571 SER A N 1
ATOM 4590 C CA . SER A 1 571 ? -12.724 26.229 -16.131 1.00 93.00 571 SER A CA 1
ATOM 4591 C C . SER A 1 571 ? -13.256 27.303 -15.169 1.00 93.00 571 SER A C 1
ATOM 4593 O O . SER A 1 571 ? -12.961 27.266 -13.972 1.00 93.00 571 SER A O 1
ATOM 4595 N N . ARG A 1 572 ? -14.130 28.206 -15.638 1.00 91.69 572 ARG A N 1
ATOM 4596 C CA . ARG A 1 572 ? -14.759 29.229 -14.781 1.00 91.69 572 ARG A CA 1
ATOM 4597 C C . ARG A 1 572 ? -15.593 28.611 -13.658 1.00 91.69 572 ARG A C 1
ATOM 4599 O O . ARG A 1 572 ? -15.517 29.066 -12.516 1.00 91.69 572 ARG A O 1
ATOM 4606 N N . ASN A 1 573 ? -16.385 27.587 -13.970 1.00 92.94 573 ASN A N 1
ATOM 4607 C CA . ASN A 1 573 ? -17.202 26.891 -12.979 1.00 92.94 573 ASN A CA 1
ATOM 4608 C C . ASN A 1 573 ? -16.330 26.147 -11.954 1.00 92.94 573 ASN A C 1
ATOM 4610 O O . ASN A 1 573 ? -16.616 26.211 -10.759 1.00 92.94 573 ASN A O 1
ATOM 4614 N N . LEU A 1 574 ? -15.234 25.521 -12.393 1.00 93.50 574 LEU A N 1
ATOM 4615 C CA . LEU A 1 574 ? -14.274 24.847 -11.517 1.00 93.50 574 LEU A CA 1
ATOM 4616 C C . LEU A 1 574 ? -13.579 25.843 -10.583 1.00 93.50 574 LEU A C 1
ATOM 4618 O O . LEU A 1 574 ? -13.488 25.599 -9.381 1.00 93.50 574 LEU A O 1
ATOM 4622 N N . HIS A 1 575 ? -13.171 26.998 -11.109 1.00 93.00 575 HIS A N 1
ATOM 4623 C CA . HIS A 1 575 ? -12.603 28.075 -10.305 1.00 93.00 575 HIS A CA 1
ATOM 4624 C C . HIS A 1 575 ? -13.586 28.585 -9.245 1.00 93.00 575 HIS A C 1
ATOM 4626 O O . HIS A 1 575 ? -13.211 28.772 -8.092 1.00 93.00 575 HIS A O 1
ATOM 4632 N N . ARG A 1 576 ? -14.862 28.761 -9.611 1.00 92.44 576 ARG A N 1
ATOM 4633 C CA . ARG A 1 576 ? -15.907 29.195 -8.674 1.00 92.44 576 ARG A CA 1
ATOM 4634 C C . ARG A 1 576 ? -16.094 28.198 -7.528 1.00 92.44 576 ARG A C 1
ATOM 4636 O O . ARG A 1 576 ? -16.254 28.617 -6.386 1.00 92.44 576 ARG A O 1
ATOM 4643 N N . VAL A 1 577 ? -16.062 26.896 -7.818 1.00 93.50 577 VAL A N 1
ATOM 4644 C CA . VAL A 1 577 ? -16.128 25.844 -6.789 1.00 93.50 577 VAL A CA 1
ATOM 4645 C C . VAL A 1 577 ? -14.891 25.878 -5.885 1.00 93.50 577 VAL A C 1
ATOM 4647 O O . VAL A 1 577 ? -15.038 25.796 -4.667 1.00 93.50 577 VAL A O 1
ATOM 4650 N N . LEU A 1 578 ? -13.695 26.057 -6.455 1.00 93.44 578 LEU A N 1
ATOM 4651 C CA . LEU A 1 578 ? -12.448 26.186 -5.695 1.00 93.44 578 LEU A CA 1
ATOM 4652 C C . LEU A 1 578 ? -12.454 27.413 -4.768 1.00 93.44 578 LEU A C 1
ATOM 4654 O O . LEU A 1 578 ? -12.094 27.282 -3.602 1.00 93.44 578 LEU A O 1
ATOM 4658 N N . ASP A 1 579 ? -12.893 28.579 -5.247 1.00 90.88 579 ASP A N 1
ATOM 4659 C CA . ASP A 1 579 ? -12.967 29.805 -4.438 1.00 90.88 579 ASP A CA 1
ATOM 4660 C C . ASP A 1 579 ? -13.934 29.634 -3.251 1.00 90.88 579 ASP A C 1
ATOM 4662 O O . ASP A 1 579 ? -13.591 29.978 -2.121 1.00 90.88 579 ASP A O 1
ATOM 4666 N N . VAL A 1 580 ? -15.105 29.019 -3.471 1.00 91.69 580 VAL A N 1
ATOM 4667 C CA . VAL A 1 580 ? -16.051 28.700 -2.385 1.00 91.69 580 VAL A CA 1
ATOM 4668 C C . VAL A 1 580 ? -15.439 27.725 -1.375 1.00 91.69 580 VAL A C 1
ATOM 4670 O O . VAL A 1 580 ? -15.666 27.862 -0.174 1.00 91.69 580 VAL A O 1
ATOM 4673 N N . GLN A 1 581 ? -14.670 26.733 -1.832 1.00 90.19 581 GLN A N 1
ATOM 4674 C CA . GLN A 1 581 ? -14.034 25.766 -0.936 1.00 90.19 581 GLN A CA 1
ATOM 4675 C C . GLN A 1 581 ? -12.890 26.388 -0.123 1.00 90.19 581 GLN A C 1
ATOM 4677 O O . GLN A 1 581 ? -12.752 26.072 1.056 1.00 90.19 581 GLN A O 1
ATOM 4682 N N . ARG A 1 582 ? -12.110 27.295 -0.722 1.00 89.94 582 ARG A N 1
ATOM 4683 C CA . ARG A 1 582 ? -11.066 28.064 -0.025 1.00 89.94 582 ARG A CA 1
ATOM 4684 C C . ARG A 1 582 ? -11.635 28.929 1.084 1.00 89.94 582 ARG A C 1
ATOM 4686 O O . ARG A 1 582 ? -11.062 28.971 2.164 1.00 89.94 582 ARG A O 1
ATOM 4693 N N . GLU A 1 583 ? -12.760 29.590 0.831 1.00 87.62 583 GLU A N 1
ATOM 4694 C CA . GLU A 1 583 ? -13.403 30.411 1.856 1.00 87.62 583 GLU A CA 1
ATOM 4695 C C . GLU A 1 583 ? -13.877 29.552 3.033 1.00 87.62 583 GLU A C 1
ATOM 4697 O O . GLU A 1 583 ? -13.562 29.848 4.180 1.00 87.62 583 GLU A O 1
ATOM 4702 N N . LYS A 1 584 ? -14.511 28.406 2.752 1.00 84.12 584 LYS A N 1
ATOM 4703 C CA . LYS A 1 584 ? -14.928 27.451 3.792 1.00 84.12 584 LYS A CA 1
ATOM 4704 C C . LYS A 1 584 ? -13.762 26.899 4.611 1.00 84.12 584 LYS A C 1
ATOM 4706 O O . LYS A 1 584 ? -13.920 26.659 5.804 1.00 84.12 584 LYS A O 1
ATOM 4711 N N . GLU A 1 585 ? -12.622 26.629 3.979 1.00 86.56 585 GLU A N 1
ATOM 4712 C CA . GLU A 1 585 ? -11.420 26.157 4.673 1.00 86.56 585 GLU A CA 1
ATOM 4713 C C . GLU A 1 585 ? -10.865 27.241 5.603 1.00 86.56 585 GLU A C 1
ATOM 4715 O O . GLU A 1 585 ? -10.639 26.958 6.778 1.00 86.56 585 GLU A O 1
ATOM 4720 N N . ARG A 1 586 ? -10.780 28.491 5.132 1.00 86.12 586 ARG A N 1
ATOM 4721 C CA . ARG A 1 586 ? -10.347 29.638 5.945 1.00 86.12 586 ARG A CA 1
ATOM 4722 C C . ARG A 1 586 ? -11.274 29.914 7.119 1.00 86.12 586 ARG A C 1
ATOM 4724 O O . ARG A 1 586 ? -10.791 30.092 8.233 1.00 86.12 586 ARG A O 1
ATOM 4731 N N . GLU A 1 587 ? -12.586 29.934 6.887 1.00 83.81 587 GLU A N 1
ATOM 4732 C CA . GLU A 1 587 ? -13.591 30.105 7.943 1.00 83.81 587 GLU A CA 1
ATOM 4733 C C . GLU A 1 587 ? -13.439 29.021 9.017 1.00 83.81 587 GLU A C 1
ATOM 4735 O O . GLU A 1 587 ? -13.418 29.320 10.213 1.00 83.81 587 GLU A O 1
ATOM 4740 N N . ARG A 1 588 ? -13.250 27.760 8.601 1.00 80.81 588 ARG A N 1
ATOM 4741 C CA . ARG A 1 588 ? -13.023 26.642 9.525 1.00 80.81 588 ARG A CA 1
ATOM 4742 C C . ARG A 1 588 ? -11.716 26.798 10.285 1.00 80.81 588 ARG A C 1
ATOM 4744 O O . ARG A 1 588 ? -11.747 26.719 11.507 1.00 80.81 588 ARG A O 1
ATOM 4751 N N . ALA A 1 589 ? -10.606 27.076 9.605 1.00 82.56 589 ALA A N 1
ATOM 4752 C CA . ALA A 1 589 ? -9.307 27.286 10.236 1.00 82.56 589 ALA A CA 1
ATOM 4753 C C . ALA A 1 589 ? -9.335 28.444 11.255 1.00 82.56 589 ALA A C 1
ATOM 4755 O O . ALA A 1 589 ? -8.748 28.327 12.329 1.00 82.56 589 ALA A O 1
ATOM 4756 N N . ALA A 1 590 ? -10.069 29.523 10.960 1.00 81.75 590 ALA A N 1
ATOM 4757 C CA . ALA A 1 590 ? -10.239 30.673 11.851 1.00 81.75 590 ALA A CA 1
ATOM 4758 C C . ALA A 1 590 ? -11.139 30.380 13.064 1.00 81.75 590 ALA A C 1
ATOM 4760 O O . ALA A 1 590 ? -10.905 30.916 14.144 1.00 81.75 590 ALA A O 1
ATOM 4761 N N . SER A 1 591 ? -12.141 29.507 12.915 1.00 74.31 591 SER A N 1
ATOM 4762 C CA . SER A 1 591 ? -13.024 29.058 14.007 1.00 74.31 591 SER A CA 1
ATOM 4763 C C . SER A 1 591 ? -12.379 28.034 14.961 1.00 74.31 591 SER A C 1
ATOM 4765 O O . SER A 1 591 ? -13.054 27.466 15.821 1.00 74.31 591 SER A O 1
ATOM 4767 N N . GLY A 1 592 ? -11.076 27.781 14.800 1.00 65.88 592 GLY A N 1
ATOM 4768 C CA . GLY A 1 592 ? -10.338 26.753 15.514 1.00 65.88 592 GLY A CA 1
ATOM 4769 C C . GLY A 1 592 ? -10.161 27.031 17.014 1.00 65.88 592 GLY A C 1
ATOM 4770 O O . GLY A 1 592 ? -9.623 28.074 17.384 1.00 65.88 592 GLY A O 1
ATOM 4771 N N . PRO A 1 593 ? -10.551 26.099 17.896 1.00 63.28 593 PRO A N 1
ATOM 4772 C CA . PRO A 1 593 ? -10.258 26.168 19.329 1.00 63.28 593 PRO A CA 1
ATOM 4773 C C . PRO A 1 593 ? -8.744 26.079 19.611 1.00 63.28 593 PRO A C 1
ATOM 4775 O O . PRO A 1 593 ? -8.008 25.382 18.908 1.00 63.28 593 PRO A O 1
ATOM 4778 N N . ALA A 1 594 ? -8.266 26.787 20.642 1.00 57.06 594 ALA A N 1
ATOM 4779 C CA . ALA A 1 594 ? -6.852 26.803 21.021 1.00 57.06 594 ALA A CA 1
ATOM 4780 C C . ALA A 1 594 ? -6.383 25.409 21.478 1.00 57.06 594 ALA A C 1
ATOM 4782 O O . ALA A 1 594 ? -7.003 24.789 22.336 1.00 57.06 594 ALA A O 1
ATOM 4783 N N . LEU A 1 595 ? -5.267 24.929 20.918 1.00 53.00 595 LEU A N 1
ATOM 4784 C CA . LEU A 1 595 ? -4.662 23.634 21.243 1.00 53.00 595 LEU A CA 1
ATOM 4785 C C . LEU A 1 595 ? -4.173 23.616 22.701 1.00 53.00 595 LEU A C 1
ATOM 4787 O O . LEU A 1 595 ? -3.043 24.008 22.984 1.00 53.00 595 LEU A O 1
ATOM 4791 N N . THR A 1 596 ? -5.012 23.152 23.627 1.00 54.94 596 THR A N 1
ATOM 4792 C CA . THR A 1 596 ? -4.608 22.846 25.007 1.00 54.94 596 THR A CA 1
ATOM 4793 C C . THR A 1 596 ? -4.709 21.344 25.288 1.00 54.94 596 THR A C 1
ATOM 4795 O O . THR A 1 596 ? -5.392 20.606 24.576 1.00 54.94 596 THR A O 1
ATOM 4798 N N . SER A 1 597 ? -3.961 20.860 26.286 1.00 57.47 597 SER A N 1
ATOM 4799 C CA . SER A 1 597 ? -3.835 19.436 26.643 1.00 57.47 597 SER A CA 1
ATOM 4800 C C . SER A 1 597 ? -5.102 18.876 27.313 1.00 57.47 597 SER A C 1
ATOM 4802 O O . SER A 1 597 ? -5.122 18.604 28.509 1.00 57.47 597 SER A O 1
ATOM 4804 N N . GLU A 1 598 ? -6.176 18.709 26.544 1.00 63.94 598 GLU A N 1
ATOM 4805 C CA . GLU A 1 598 ? -7.536 18.399 27.024 1.00 63.94 598 GLU A CA 1
ATOM 4806 C C . GLU A 1 598 ? -7.803 16.932 27.368 1.00 63.94 598 GLU A C 1
ATOM 4808 O O . GLU A 1 598 ? -8.684 16.634 28.173 1.00 63.94 598 GLU A O 1
ATOM 4813 N N . GLU A 1 599 ? -7.014 16.006 26.821 1.00 65.06 599 GLU A N 1
ATOM 4814 C CA . GLU A 1 599 ? -7.100 14.580 27.174 1.00 65.06 599 GLU A CA 1
ATOM 4815 C C . GLU A 1 599 ? -6.777 14.345 28.660 1.00 65.06 599 GLU A C 1
ATOM 4817 O O . GLU A 1 599 ? -7.319 13.431 29.281 1.00 65.06 599 GLU A O 1
ATOM 4822 N N . ILE A 1 600 ? -5.961 15.227 29.250 1.00 71.31 600 ILE A N 1
ATOM 4823 C CA . ILE A 1 600 ? -5.632 15.227 30.679 1.00 71.31 600 ILE A CA 1
ATOM 4824 C C . ILE A 1 600 ? -6.861 15.628 31.507 1.00 71.31 600 ILE A C 1
ATOM 4826 O O . ILE A 1 600 ? -7.194 14.939 32.467 1.00 71.31 600 ILE A O 1
ATOM 4830 N N . TYR A 1 601 ? -7.593 16.668 31.096 1.00 79.06 601 TYR A N 1
ATOM 4831 C CA . TYR A 1 601 ? -8.789 17.140 31.804 1.00 79.06 601 TYR A CA 1
ATOM 4832 C C . TYR A 1 601 ? -9.929 16.112 31.798 1.00 79.06 601 TYR A C 1
ATOM 4834 O O . TYR A 1 601 ? -10.606 15.934 32.810 1.00 79.06 601 TYR A O 1
ATOM 4842 N N . LEU A 1 602 ? -10.134 15.399 30.684 1.00 83.44 602 LEU A N 1
ATOM 4843 C CA . LEU A 1 602 ? -11.120 14.315 30.623 1.00 83.44 602 LEU A CA 1
ATOM 4844 C C . LEU A 1 602 ? -10.742 13.159 31.560 1.00 83.44 602 LEU A C 1
ATOM 4846 O O . LEU A 1 602 ? -11.599 12.641 32.277 1.00 83.44 602 LEU A O 1
ATOM 4850 N N . TYR A 1 603 ? -9.461 12.781 31.578 1.00 83.69 603 TYR A N 1
ATOM 4851 C CA . TYR A 1 603 ? -8.953 11.743 32.472 1.00 83.69 603 TYR A CA 1
ATOM 4852 C C . TYR A 1 603 ? -9.114 12.133 33.949 1.00 83.69 603 TYR A C 1
ATOM 4854 O O . TYR A 1 603 ? -9.575 11.322 34.752 1.00 83.69 603 TYR A O 1
ATOM 4862 N N . GLU A 1 604 ? -8.796 13.377 34.310 1.00 84.50 604 GLU A N 1
ATOM 4863 C CA . GLU A 1 604 ? -8.971 13.905 35.668 1.00 84.50 604 GLU A CA 1
ATOM 4864 C C . GLU A 1 604 ? -10.444 13.923 36.100 1.00 84.50 604 GLU A C 1
ATOM 4866 O O . GLU A 1 604 ? -10.766 13.490 37.210 1.00 84.50 604 GLU A O 1
ATOM 4871 N N . ALA A 1 605 ? -11.353 14.348 35.217 1.00 85.69 605 ALA A N 1
ATOM 4872 C CA . ALA A 1 605 ? -12.789 14.337 35.488 1.00 85.69 605 ALA A CA 1
ATOM 4873 C C . ALA A 1 605 ? -13.332 12.908 35.688 1.00 85.69 605 ALA A C 1
ATOM 4875 O O . ALA A 1 605 ? -14.134 12.668 36.594 1.00 85.69 605 ALA A O 1
ATOM 4876 N N . GLU A 1 606 ? -12.868 11.940 34.888 1.00 86.62 606 GLU A N 1
ATOM 4877 C CA . GLU A 1 606 ? -13.255 10.532 35.029 1.00 86.62 606 GLU A CA 1
ATOM 4878 C C . GLU A 1 606 ? -12.730 9.918 36.336 1.00 86.62 606 GLU A C 1
ATOM 4880 O O . GLU A 1 606 ? -13.473 9.225 37.038 1.00 86.62 606 GLU A O 1
ATOM 4885 N N . GLN A 1 607 ? -11.471 10.189 36.695 1.00 85.06 607 GLN A N 1
ATOM 4886 C CA . GLN A 1 607 ? -10.884 9.723 37.955 1.00 85.06 607 GLN A CA 1
ATOM 4887 C C . GLN A 1 607 ? -11.621 10.308 39.162 1.00 85.06 607 GLN A C 1
ATOM 4889 O O . GLN A 1 607 ? -12.019 9.557 40.053 1.00 85.06 607 GLN A O 1
ATOM 4894 N N . GLY A 1 608 ? -11.900 11.616 39.156 1.00 84.69 608 GLY A N 1
ATOM 4895 C CA . GLY A 1 608 ? -12.654 12.270 40.227 1.00 84.69 608 GLY A CA 1
ATOM 4896 C C . GLY A 1 608 ? -14.042 11.655 40.439 1.00 84.69 608 GLY A C 1
ATOM 4897 O O . GLY A 1 608 ? -14.471 11.451 41.579 1.00 84.69 608 GLY A O 1
ATOM 4898 N N . LEU A 1 609 ? -14.728 11.280 39.354 1.00 87.19 609 LEU A N 1
ATOM 4899 C CA . LEU A 1 609 ? -16.030 10.617 39.421 1.00 87.19 609 LEU A CA 1
ATOM 4900 C C . LEU A 1 609 ? -15.924 9.168 39.931 1.00 87.19 609 LEU A C 1
ATOM 4902 O O . LEU A 1 609 ? -16.715 8.762 40.786 1.00 87.19 609 LEU A O 1
ATOM 4906 N N . ARG A 1 610 ? -14.925 8.396 39.475 1.00 85.56 610 ARG A N 1
ATOM 4907 C CA . ARG A 1 610 ? -14.673 7.019 39.947 1.00 85.56 610 ARG A CA 1
ATOM 4908 C C . ARG A 1 610 ? -14.318 6.982 41.436 1.00 85.56 610 ARG A C 1
ATOM 4910 O O . ARG A 1 610 ? -14.865 6.166 42.176 1.00 85.56 610 ARG A O 1
ATOM 4917 N N . GLU A 1 611 ? -13.467 7.895 41.902 1.00 86.69 611 GLU A N 1
ATOM 4918 C CA . GLU A 1 611 ? -13.106 8.023 43.319 1.00 86.69 611 GLU A CA 1
ATOM 4919 C C . GLU A 1 611 ? -14.298 8.401 44.209 1.00 86.69 611 GLU A C 1
ATOM 4921 O O . GLU A 1 611 ? -14.383 7.977 45.367 1.00 86.69 611 GLU A O 1
ATOM 4926 N N . PHE A 1 612 ? -15.223 9.221 43.702 1.00 87.94 612 PHE A N 1
ATOM 4927 C CA . PHE A 1 612 ? -16.447 9.569 44.421 1.00 87.94 612 PHE A CA 1
ATOM 4928 C C . PHE A 1 612 ? -17.470 8.423 44.402 1.00 87.94 612 PHE A C 1
ATOM 4930 O O . PHE A 1 612 ? -18.127 8.174 45.413 1.00 87.94 612 PHE A O 1
ATOM 4937 N N . SER A 1 613 ? -17.547 7.655 43.310 1.00 85.31 613 SER A N 1
ATOM 4938 C CA . SER A 1 613 ? -18.426 6.482 43.190 1.00 85.31 613 SER A CA 1
ATOM 4939 C C . SER A 1 613 ? -18.129 5.395 44.221 1.00 85.31 613 SER A C 1
ATOM 4941 O O . SER A 1 613 ? -19.054 4.723 44.669 1.00 85.31 613 SER A O 1
ATOM 4943 N N . VAL A 1 614 ? -16.868 5.227 44.633 1.00 85.38 614 VAL A N 1
ATOM 4944 C CA . VAL A 1 614 ? -16.503 4.298 45.720 1.00 85.38 614 VAL A CA 1
ATOM 4945 C C . VAL A 1 614 ? -17.026 4.794 47.074 1.00 85.38 614 VAL A C 1
ATOM 4947 O O . VAL A 1 614 ? -17.413 3.993 47.922 1.00 85.38 614 VAL A O 1
ATOM 4950 N N . ARG A 1 615 ? -17.064 6.117 47.281 1.00 85.19 615 ARG A N 1
ATOM 4951 C CA . ARG A 1 615 ? -17.499 6.750 48.536 1.00 85.19 615 ARG A CA 1
ATOM 4952 C C . ARG A 1 615 ? -19.021 6.831 48.667 1.00 85.19 615 ARG A C 1
ATOM 4954 O O . ARG A 1 615 ? -19.540 6.650 49.764 1.00 85.19 615 ARG A O 1
ATOM 4961 N N . ALA A 1 616 ? -19.730 7.113 47.575 1.00 86.25 616 ALA A N 1
ATOM 4962 C CA . ALA A 1 616 ? -21.178 7.321 47.566 1.00 86.25 616 ALA A CA 1
ATOM 4963 C C . ALA A 1 616 ? -21.836 6.732 46.295 1.00 86.25 616 ALA A C 1
ATOM 4965 O O . ALA A 1 616 ? -22.308 7.486 45.439 1.00 86.25 616 ALA A O 1
ATOM 4966 N N . PRO A 1 617 ? -21.914 5.393 46.159 1.00 86.12 617 PRO A N 1
ATOM 4967 C CA . PRO A 1 617 ? -22.371 4.737 44.927 1.00 86.12 617 PRO A CA 1
ATOM 4968 C C . PRO A 1 617 ? -23.825 5.070 44.568 1.00 86.12 617 PRO A C 1
ATOM 4970 O O . PRO A 1 617 ? -24.118 5.373 43.417 1.00 86.12 617 PRO A O 1
ATOM 4973 N N . VAL A 1 618 ? -24.723 5.119 45.560 1.00 86.00 618 VAL A N 1
ATOM 4974 C CA . VAL A 1 618 ? -26.153 5.440 45.362 1.00 86.00 618 VAL A CA 1
ATOM 4975 C C . VAL A 1 618 ? -26.354 6.890 44.894 1.00 86.00 618 VAL A C 1
ATOM 4977 O O . VAL A 1 618 ? -27.281 7.179 44.136 1.00 86.00 618 VAL A O 1
ATOM 4980 N N . ALA A 1 619 ? -25.472 7.807 45.315 1.00 87.50 619 ALA A N 1
ATOM 4981 C CA . ALA A 1 619 ? -25.512 9.205 44.889 1.00 87.50 619 ALA A CA 1
ATOM 4982 C C . ALA A 1 619 ? -25.050 9.382 43.441 1.00 87.50 619 ALA A C 1
ATOM 4984 O O . ALA A 1 619 ? -25.661 10.145 42.695 1.00 87.50 619 ALA A O 1
ATOM 4985 N N . VAL A 1 620 ? -24.016 8.641 43.034 1.00 87.94 620 VAL A N 1
ATOM 4986 C CA . VAL A 1 620 ? -23.550 8.606 41.643 1.00 87.94 620 VAL A CA 1
ATOM 4987 C C . VAL A 1 620 ? -24.584 7.945 40.734 1.00 87.94 620 VAL A C 1
ATOM 4989 O O . VAL A 1 620 ? -24.909 8.510 39.697 1.00 87.94 620 VAL A O 1
ATOM 4992 N N . GLU A 1 621 ? -25.180 6.824 41.144 1.00 88.06 621 GLU A N 1
ATOM 4993 C CA . GLU A 1 621 ? -26.256 6.153 40.401 1.00 88.06 621 GLU A CA 1
ATOM 4994 C C . GLU A 1 621 ? -27.468 7.081 40.189 1.00 88.06 621 GLU A C 1
ATOM 4996 O O . GLU A 1 621 ? -27.945 7.236 39.065 1.00 88.06 621 GLU A O 1
ATOM 5001 N N . SER A 1 622 ? -27.908 7.790 41.235 1.00 88.44 622 SER A N 1
ATOM 5002 C CA . SER A 1 622 ? -29.021 8.753 41.152 1.00 88.44 622 SER A CA 1
ATOM 5003 C C . SER A 1 622 ? -28.694 9.964 40.261 1.00 88.44 622 SER A C 1
ATOM 5005 O O . SER A 1 622 ? -29.553 10.449 39.516 1.00 88.44 622 SER A O 1
ATOM 5007 N N . ALA A 1 623 ? -27.445 10.446 40.298 1.00 89.94 623 ALA A N 1
ATOM 5008 C CA . ALA A 1 623 ? -26.971 11.511 39.414 1.00 89.94 623 ALA A CA 1
ATOM 5009 C C . ALA A 1 623 ? -26.909 11.051 37.944 1.00 89.94 623 ALA A C 1
ATOM 5011 O O . ALA A 1 623 ? -27.373 11.776 37.064 1.00 89.94 623 ALA A O 1
ATOM 5012 N N . ILE A 1 624 ? -26.424 9.829 37.678 1.00 90.44 624 ILE A N 1
ATOM 5013 C CA . ILE A 1 624 ? -26.394 9.217 36.338 1.00 90.44 624 ILE A CA 1
ATOM 5014 C C . ILE A 1 624 ? -27.814 9.054 35.789 1.00 90.44 624 ILE A C 1
ATOM 5016 O O . ILE A 1 624 ? -28.070 9.455 34.659 1.00 90.44 624 ILE A O 1
ATOM 5020 N N . VAL A 1 625 ? -28.759 8.537 36.581 1.00 90.88 625 VAL A N 1
ATOM 5021 C CA . VAL A 1 625 ? -30.170 8.394 36.174 1.00 90.88 625 VAL A CA 1
ATOM 5022 C C . VAL A 1 625 ? -30.791 9.746 35.805 1.00 90.88 625 VAL A C 1
ATOM 5024 O O . VAL A 1 625 ? -31.496 9.858 34.799 1.00 90.88 625 VAL A O 1
ATOM 5027 N N . THR A 1 626 ? -30.494 10.794 36.579 1.00 91.50 626 THR A N 1
ATOM 5028 C CA . THR A 1 626 ? -30.977 12.156 36.305 1.00 91.50 626 THR A CA 1
ATOM 5029 C C . THR A 1 626 ? -30.380 12.715 35.007 1.00 91.50 626 THR A C 1
ATOM 5031 O O . THR A 1 626 ? -31.111 13.265 34.181 1.00 91.50 626 THR A O 1
ATOM 5034 N N . ALA A 1 627 ? -29.077 12.519 34.781 1.00 91.94 627 ALA A N 1
ATOM 5035 C CA . ALA A 1 627 ? -28.397 12.948 33.559 1.00 91.94 627 ALA A CA 1
ATOM 5036 C C . ALA A 1 627 ? -28.855 12.166 32.315 1.00 91.94 627 ALA A C 1
ATOM 5038 O O . ALA A 1 627 ? -29.134 12.770 31.281 1.00 91.94 627 ALA A O 1
ATOM 5039 N N . LEU A 1 628 ? -29.012 10.841 32.415 1.00 92.31 628 LEU A N 1
ATOM 5040 C CA . LEU A 1 628 ? -29.543 9.994 31.341 1.00 92.31 628 LEU A CA 1
ATOM 5041 C C . LEU A 1 628 ? -30.968 10.399 30.956 1.00 92.31 628 LEU A C 1
ATOM 5043 O O . LEU A 1 628 ? -31.291 10.421 29.772 1.00 92.31 628 LEU A O 1
ATOM 5047 N N . CYS A 1 629 ? -31.812 10.768 31.924 1.00 93.44 629 CYS A N 1
ATOM 5048 C CA . CYS A 1 629 ? -33.160 11.269 31.651 1.00 93.44 629 CYS A CA 1
ATOM 5049 C C . CYS A 1 629 ? -33.128 12.575 30.834 1.00 93.44 629 CYS A C 1
ATOM 5051 O O . CYS A 1 629 ? -33.805 12.682 29.808 1.00 93.44 629 CYS A O 1
ATOM 5053 N N . ALA A 1 630 ? -32.275 13.532 31.218 1.00 92.69 630 ALA A N 1
ATOM 5054 C CA . ALA A 1 630 ? -32.102 14.788 30.486 1.00 92.69 630 ALA A CA 1
ATOM 5055 C C . ALA A 1 630 ? -31.532 14.579 29.068 1.00 92.69 630 ALA A C 1
ATOM 5057 O O . ALA A 1 630 ? -32.016 15.176 28.103 1.00 92.69 630 ALA A O 1
ATOM 5058 N N . LEU A 1 631 ? -30.536 13.700 28.921 1.00 91.94 631 LEU A N 1
ATOM 5059 C CA . LEU A 1 631 ? -29.945 13.361 27.624 1.00 91.94 631 LEU A CA 1
ATOM 5060 C C . LEU A 1 631 ? -30.924 12.607 26.722 1.00 91.94 631 LEU A C 1
ATOM 5062 O O . LEU A 1 631 ? -30.994 12.904 25.532 1.00 91.94 631 LEU A O 1
ATOM 5066 N N . ASN A 1 632 ? -31.719 11.686 27.274 1.00 93.62 632 ASN A N 1
ATOM 5067 C CA . ASN A 1 632 ? -32.728 10.960 26.509 1.00 93.62 632 ASN A CA 1
ATOM 5068 C C . ASN A 1 632 ? -33.818 11.898 25.980 1.00 93.62 632 ASN A C 1
ATOM 5070 O O . ASN A 1 632 ? -34.226 11.774 24.831 1.00 93.62 632 ASN A O 1
ATOM 5074 N N . LYS A 1 633 ? -34.233 12.893 26.774 1.00 92.50 633 LYS A N 1
ATOM 5075 C CA . LYS A 1 633 ? -35.143 13.950 26.312 1.00 92.50 633 LYS A CA 1
ATOM 5076 C C . LYS A 1 633 ? -34.556 14.733 25.141 1.00 92.50 633 LYS A C 1
ATOM 5078 O O . LYS A 1 633 ? -35.245 14.960 24.149 1.00 92.50 633 LYS A O 1
ATOM 5083 N N . LYS A 1 634 ? -33.278 15.127 25.232 1.00 90.75 634 LYS A N 1
ATOM 5084 C CA . LYS A 1 634 ? -32.574 15.791 24.122 1.00 90.75 634 LYS A CA 1
ATOM 5085 C C . LYS A 1 634 ? -32.538 14.889 22.883 1.00 90.75 634 LYS A C 1
ATOM 5087 O O . LYS A 1 634 ? -32.830 15.358 21.788 1.00 90.75 634 LYS A O 1
ATOM 5092 N N . PHE A 1 635 ? -32.211 13.609 23.051 1.00 91.44 635 PHE A N 1
ATOM 5093 C CA . PHE A 1 635 ? -32.137 12.651 21.949 1.00 91.44 635 PHE A CA 1
ATOM 5094 C C . PHE A 1 635 ? -33.500 12.433 21.278 1.00 91.44 635 PHE A C 1
ATOM 5096 O O . PHE A 1 635 ? -33.592 12.491 20.056 1.00 91.44 635 PHE A O 1
ATOM 5103 N N . LEU A 1 636 ? -34.571 12.297 22.061 1.00 90.19 636 LEU A N 1
ATOM 5104 C CA . LEU A 1 636 ? -35.936 12.134 21.558 1.00 90.19 636 LEU A CA 1
ATOM 5105 C C . LEU A 1 636 ? -36.404 13.356 20.748 1.00 90.19 636 LEU A C 1
ATOM 5107 O O . LEU A 1 636 ? -37.094 13.207 19.740 1.00 90.19 636 LEU A O 1
ATOM 5111 N N . LEU A 1 637 ? -35.992 14.570 21.138 1.00 88.94 637 LEU A N 1
ATOM 5112 C CA . LEU A 1 637 ? -36.234 15.785 20.349 1.00 88.94 637 LEU A CA 1
ATOM 5113 C C . LEU A 1 637 ? -35.500 15.752 19.001 1.00 88.94 637 LEU A C 1
ATOM 5115 O O . LEU A 1 637 ? -36.079 16.146 17.989 1.00 88.94 637 LEU A O 1
ATOM 5119 N N . LEU A 1 638 ? -34.256 15.259 18.972 1.00 87.75 638 LEU A N 1
ATOM 5120 C CA . LEU A 1 638 ? -33.495 15.079 17.731 1.00 87.75 638 LEU A CA 1
ATOM 5121 C C . LEU A 1 638 ? -34.140 14.022 16.823 1.00 87.75 638 LEU A C 1
ATOM 5123 O O . LEU A 1 638 ? -34.262 14.249 15.623 1.00 87.75 638 LEU A O 1
ATOM 5127 N N . GLU A 1 639 ? -34.617 12.906 17.379 1.00 88.06 639 GLU A N 1
ATOM 5128 C CA . GLU A 1 639 ? -35.340 11.876 16.622 1.00 88.06 639 GLU A CA 1
ATOM 5129 C C . GLU A 1 639 ? -36.673 12.394 16.062 1.00 88.06 639 GLU A C 1
ATOM 5131 O O . GLU A 1 639 ? -37.015 12.117 14.911 1.00 88.06 639 GLU A O 1
ATOM 5136 N N . CYS A 1 640 ? -37.406 13.194 16.842 1.00 86.00 640 CYS A N 1
ATOM 5137 C CA . CYS A 1 640 ? -38.639 13.842 16.399 1.00 86.00 640 CYS A CA 1
ATOM 5138 C C . CYS A 1 640 ? -38.377 14.818 15.240 1.00 86.00 640 CYS A C 1
ATOM 5140 O O . CYS A 1 640 ? -39.078 14.784 14.222 1.00 86.00 640 CYS A O 1
ATOM 5142 N N . ALA A 1 641 ? -37.330 15.642 15.352 1.00 84.12 641 ALA A N 1
ATOM 5143 C CA . ALA A 1 641 ? -36.904 16.538 14.281 1.00 84.12 641 ALA A CA 1
ATOM 5144 C C . ALA A 1 641 ? -36.485 15.756 13.025 1.00 84.12 641 ALA A C 1
ATOM 5146 O O . ALA A 1 641 ? -36.913 16.099 11.922 1.00 84.12 641 ALA A O 1
ATOM 5147 N N . ALA A 1 642 ? -35.725 14.668 13.189 1.00 83.25 642 ALA A N 1
ATOM 5148 C CA . ALA A 1 642 ? -35.291 13.815 12.088 1.00 83.25 642 ALA A CA 1
ATOM 5149 C C . ALA A 1 642 ? -36.473 13.170 11.349 1.00 83.25 642 ALA A C 1
ATOM 5151 O O . ALA A 1 642 ? -36.535 13.213 10.120 1.00 83.25 642 ALA A O 1
ATOM 5152 N N . LYS A 1 643 ? -37.453 12.633 12.086 1.00 79.75 643 LYS A N 1
ATOM 5153 C CA . LYS A 1 643 ? -38.651 12.016 11.499 1.00 79.75 643 LYS A CA 1
ATOM 5154 C C . LYS A 1 643 ? -39.560 13.040 10.810 1.00 79.75 643 LYS A C 1
ATOM 5156 O O . LYS A 1 643 ? -40.151 12.730 9.779 1.00 79.75 643 LYS A O 1
ATOM 5161 N N . SER A 1 644 ? -39.648 14.256 11.349 1.00 80.00 644 SER A N 1
ATOM 5162 C CA . SER A 1 644 ? -40.505 15.323 10.812 1.00 80.00 644 SER A CA 1
ATOM 5163 C C . SER A 1 644 ? -39.920 16.011 9.575 1.00 80.00 644 SER A C 1
ATOM 5165 O O . SER A 1 644 ? -40.671 16.533 8.755 1.00 80.00 644 SER A O 1
ATOM 5167 N N . ALA A 1 645 ? -38.593 16.023 9.423 1.00 78.88 645 ALA A N 1
ATOM 5168 C CA . ALA A 1 645 ? -37.921 16.742 8.341 1.00 78.88 645 ALA A CA 1
ATOM 5169 C C . ALA A 1 645 ? -37.910 16.012 6.989 1.00 78.88 645 ALA A C 1
ATOM 5171 O O . ALA A 1 645 ? -37.694 16.669 5.972 1.00 78.88 645 ALA A O 1
ATOM 5172 N N . ALA A 1 646 ? -38.156 14.697 6.953 1.00 72.06 646 ALA A N 1
ATOM 5173 C CA . ALA A 1 646 ? -38.170 13.888 5.727 1.00 72.06 646 ALA A CA 1
ATOM 5174 C C . ALA A 1 646 ? -36.961 14.188 4.806 1.00 72.06 646 ALA A C 1
ATOM 5176 O O . ALA A 1 646 ? -35.817 14.037 5.231 1.00 72.06 646 ALA A O 1
ATOM 5177 N N . ASP A 1 647 ? -37.191 14.652 3.573 1.00 68.12 647 ASP A N 1
ATOM 5178 C CA . ASP A 1 647 ? -36.132 14.958 2.598 1.00 68.12 647 ASP A CA 1
ATOM 5179 C C . ASP A 1 647 ? -35.266 16.171 2.996 1.00 68.12 647 ASP A C 1
ATOM 5181 O O . ASP A 1 647 ? -34.111 16.278 2.579 1.00 68.12 647 ASP A O 1
ATOM 5185 N N . CYS A 1 648 ? -35.775 17.066 3.850 1.00 75.19 648 CYS A N 1
ATOM 5186 C CA . CYS A 1 648 ? -35.038 18.228 4.358 1.00 75.19 648 CYS A CA 1
ATOM 5187 C C . CYS A 1 648 ? -34.023 17.859 5.453 1.00 75.19 648 CYS A C 1
ATOM 5189 O O . CYS A 1 648 ? -33.215 18.699 5.849 1.00 75.19 648 CYS A O 1
ATOM 5191 N N . LEU A 1 649 ? -34.029 16.609 5.937 1.00 78.44 649 LEU A N 1
ATOM 5192 C CA . LEU A 1 649 ? -33.062 16.122 6.926 1.00 78.44 649 LEU A CA 1
ATOM 5193 C C . LEU A 1 649 ? -31.615 16.188 6.404 1.00 78.44 649 LEU A C 1
ATOM 5195 O O . LEU A 1 649 ? -30.669 16.351 7.172 1.00 78.44 649 LEU A O 1
ATOM 5199 N N . LEU A 1 650 ? -31.451 16.124 5.081 1.00 76.62 650 LEU A N 1
ATOM 5200 C CA . LEU A 1 650 ? -30.166 16.200 4.389 1.00 76.62 650 LEU A CA 1
ATOM 5201 C C . LEU A 1 650 ? -29.360 17.456 4.716 1.00 76.62 650 LEU A C 1
ATOM 5203 O O . LEU A 1 650 ? -28.138 17.383 4.890 1.00 76.62 650 LEU A O 1
ATOM 5207 N N . ASP A 1 651 ? -30.068 18.577 4.812 1.00 76.62 651 ASP A N 1
ATOM 5208 C CA . ASP A 1 651 ? -29.504 19.913 4.975 1.00 76.62 651 ASP A CA 1
ATOM 5209 C C . ASP A 1 651 ? -29.671 20.436 6.409 1.00 76.62 651 ASP A C 1
ATOM 5211 O O . ASP A 1 651 ? -29.318 21.576 6.704 1.00 76.62 651 ASP A O 1
ATOM 5215 N N . MET A 1 652 ? -30.184 19.605 7.324 1.00 79.69 652 MET A N 1
ATOM 5216 C CA . MET A 1 652 ? -30.400 20.002 8.708 1.00 79.69 652 MET A CA 1
ATOM 5217 C C . MET A 1 652 ? -29.070 20.136 9.455 1.00 79.69 652 MET A C 1
ATOM 5219 O O . MET A 1 652 ? -28.342 19.160 9.672 1.00 79.69 652 MET A O 1
ATOM 5223 N N . THR A 1 653 ? -28.788 21.356 9.900 1.00 76.75 653 THR A N 1
ATOM 5224 C CA . THR A 1 653 ? -27.666 21.686 10.777 1.00 76.75 653 THR A CA 1
ATOM 5225 C C . THR A 1 653 ? -28.168 22.270 12.094 1.00 76.75 653 THR A C 1
ATOM 5227 O O . THR A 1 653 ? -29.224 22.901 12.161 1.00 76.75 653 THR A O 1
ATOM 5230 N N . SER A 1 654 ? -27.414 22.050 13.169 1.00 68.81 654 SER A N 1
ATOM 5231 C CA . SER A 1 654 ? -27.631 22.717 14.449 1.00 68.81 654 SER A CA 1
ATOM 5232 C C . SER A 1 654 ? -27.354 24.222 14.326 1.00 68.81 654 SER A C 1
ATOM 5234 O O . SER A 1 654 ? -26.798 24.693 13.329 1.00 68.81 654 SER A O 1
ATOM 5236 N N . ARG A 1 655 ? -27.697 24.992 15.368 1.00 62.66 655 ARG A N 1
ATOM 5237 C CA . ARG A 1 655 ? -27.364 26.429 15.449 1.00 62.66 655 ARG A CA 1
ATOM 5238 C C . ARG A 1 655 ? -25.861 26.702 15.328 1.00 62.66 655 ARG A C 1
ATOM 5240 O O . ARG A 1 655 ? -25.489 27.764 14.847 1.00 62.66 655 ARG A O 1
ATOM 5247 N N . ASP A 1 656 ? -25.037 25.723 15.692 1.00 55.47 656 ASP A N 1
ATOM 5248 C CA . ASP A 1 656 ? -23.574 25.774 15.619 1.00 55.47 656 ASP A CA 1
ATOM 5249 C C . ASP A 1 656 ? -23.029 25.238 14.276 1.00 55.47 656 ASP A C 1
ATOM 5251 O O . ASP A 1 656 ? -21.832 25.015 14.125 1.00 55.47 656 ASP A O 1
ATOM 5255 N N . GLY A 1 657 ? -23.900 24.980 13.289 1.00 64.62 657 GLY A N 1
ATOM 5256 C CA . GLY A 1 657 ? -23.518 24.508 11.951 1.00 64.62 657 GLY A CA 1
ATOM 5257 C C . GLY A 1 657 ? -23.169 23.017 11.863 1.00 64.62 657 GLY A C 1
ATOM 5258 O O . GLY A 1 657 ? -22.728 22.550 10.812 1.00 64.62 657 GLY A O 1
ATOM 5259 N N . VAL A 1 658 ? -23.379 22.256 12.939 1.00 70.50 658 VAL A N 1
ATOM 5260 C CA . VAL A 1 658 ? -23.073 20.820 13.019 1.00 70.50 658 VAL A CA 1
ATOM 5261 C C . VAL A 1 658 ? -24.190 20.012 12.363 1.00 70.50 658 VAL A C 1
ATOM 5263 O O . VAL A 1 658 ? -25.367 20.276 12.594 1.00 70.50 658 VAL A O 1
ATOM 5266 N N . TRP A 1 659 ? -23.852 19.022 11.538 1.00 83.69 659 TRP A N 1
ATOM 5267 C CA . TRP A 1 659 ? -24.856 18.180 10.881 1.00 83.69 659 TRP A CA 1
ATOM 5268 C C . TRP A 1 659 ? -25.621 17.327 11.906 1.00 83.69 659 TRP A C 1
ATOM 5270 O O . TRP A 1 659 ? -25.037 16.880 12.893 1.00 83.69 659 TRP A O 1
ATOM 5280 N N . PHE A 1 660 ? -26.919 17.087 11.688 1.00 85.94 660 PHE A N 1
ATOM 5281 C CA . PHE A 1 660 ? -27.793 16.452 12.691 1.00 85.94 660 PHE A CA 1
ATOM 5282 C C . PHE A 1 660 ? -27.251 15.110 13.231 1.00 85.94 660 PHE A C 1
ATOM 5284 O O . PHE A 1 660 ? -27.344 14.850 14.432 1.00 85.94 660 PHE A O 1
ATOM 5291 N N . LEU A 1 661 ? -26.642 14.280 12.369 1.00 88.06 661 LEU A N 1
ATOM 5292 C CA . LEU A 1 661 ? -26.086 12.981 12.760 1.00 88.06 661 LEU A CA 1
ATOM 5293 C C . LEU A 1 661 ? -24.991 13.135 13.818 1.00 88.06 661 LEU A C 1
ATOM 5295 O O . LEU A 1 661 ? -24.910 12.334 14.744 1.00 88.06 661 LEU A O 1
ATOM 5299 N N . ASP A 1 662 ? -24.162 14.170 13.710 1.00 86.81 662 ASP A N 1
ATOM 5300 C CA . ASP A 1 662 ? -23.054 14.378 14.634 1.00 86.81 662 ASP A CA 1
ATOM 5301 C C . ASP A 1 662 ? -23.570 14.728 16.043 1.00 86.81 662 ASP A C 1
ATOM 5303 O O . ASP A 1 662 ? -22.991 14.274 17.037 1.00 86.81 662 ASP A O 1
ATOM 5307 N N . ASP A 1 663 ? -24.666 15.488 16.161 1.00 86.81 663 ASP A N 1
ATOM 5308 C CA . ASP A 1 663 ? -25.292 15.798 17.459 1.00 86.81 663 ASP A CA 1
ATOM 5309 C C . ASP A 1 663 ? -25.999 14.570 18.061 1.00 86.81 663 ASP A C 1
ATOM 5311 O O . ASP A 1 663 ? -25.914 14.327 19.272 1.00 86.81 663 ASP A O 1
ATOM 5315 N N . MET A 1 664 ? -26.602 13.724 17.215 1.00 89.50 664 MET A N 1
ATOM 5316 C CA . MET A 1 664 ? -27.125 12.420 17.638 1.00 89.50 664 MET A CA 1
ATOM 5317 C C . MET A 1 664 ? -25.992 11.518 18.147 1.00 89.50 664 MET A C 1
ATOM 5319 O O . MET A 1 664 ? -26.046 11.064 19.287 1.00 89.50 664 MET A O 1
ATOM 5323 N N . CYS A 1 665 ? -24.912 11.328 17.385 1.00 90.38 665 CYS A N 1
ATOM 5324 C CA . CYS A 1 665 ? -23.758 10.532 17.814 1.00 90.38 665 CYS A CA 1
ATOM 5325 C C . CYS A 1 665 ? -23.130 11.066 19.109 1.00 90.38 665 CYS A C 1
ATOM 5327 O O . CYS A 1 665 ? -22.758 10.281 19.977 1.00 90.38 665 CYS A O 1
ATOM 5329 N N . LEU A 1 666 ? -23.037 12.394 19.274 1.00 89.44 666 LEU A N 1
ATOM 5330 C CA . LEU A 1 666 ? -22.511 13.001 20.503 1.00 89.44 666 LEU A CA 1
ATOM 5331 C C . LEU A 1 666 ? -23.376 12.637 21.709 1.00 89.44 666 LEU A C 1
ATOM 5333 O O . LEU A 1 666 ? -22.864 12.146 22.716 1.00 89.44 666 LEU A O 1
ATOM 5337 N N . THR A 1 667 ? -24.684 12.853 21.586 1.00 90.25 667 THR A N 1
ATOM 5338 C CA . THR A 1 667 ? -25.645 12.621 22.666 1.00 90.25 667 THR A CA 1
ATOM 5339 C C . THR A 1 667 ? -25.739 11.123 22.995 1.00 90.25 667 THR A C 1
ATOM 5341 O O . THR A 1 667 ? -25.685 10.758 24.167 1.00 90.25 667 THR A O 1
ATOM 5344 N N . ALA A 1 668 ? -25.757 10.241 21.987 1.00 91.88 668 ALA A N 1
ATOM 5345 C CA . ALA A 1 668 ? -25.734 8.789 22.179 1.00 91.88 668 ALA A CA 1
ATOM 5346 C C . ALA A 1 668 ? -24.431 8.295 22.831 1.00 91.88 668 ALA A C 1
ATOM 5348 O O . ALA A 1 668 ? -24.484 7.492 23.763 1.00 91.88 668 ALA A O 1
ATOM 5349 N N . SER A 1 669 ? -23.270 8.811 22.399 1.00 93.00 669 SER A N 1
ATOM 5350 C CA . SER A 1 669 ? -21.974 8.464 23.002 1.00 93.00 669 SER A CA 1
ATOM 5351 C C . SER A 1 669 ? -21.940 8.806 24.491 1.00 93.00 669 SER A C 1
ATOM 5353 O O . SER A 1 669 ? -21.458 8.008 25.292 1.00 93.00 669 SER A O 1
ATOM 5355 N N . MET A 1 670 ? -22.517 9.953 24.875 1.00 92.38 670 MET A N 1
ATOM 5356 C CA . MET A 1 670 ? -22.608 10.369 26.269 1.00 92.38 670 MET A CA 1
ATOM 5357 C C . MET A 1 670 ? -23.487 9.413 27.074 1.00 92.38 670 MET A C 1
ATOM 5359 O O . MET A 1 670 ? -23.067 8.958 28.132 1.00 92.38 670 MET A O 1
ATOM 5363 N N . CYS A 1 671 ? -24.672 9.058 26.567 1.00 92.25 671 CYS A N 1
ATOM 5364 C CA . CYS A 1 671 ? -25.558 8.105 27.240 1.00 92.25 671 CYS A CA 1
ATOM 5365 C C . CYS A 1 671 ? -24.864 6.760 27.498 1.00 92.25 671 CYS A C 1
ATOM 5367 O O . CYS A 1 671 ? -24.940 6.230 28.604 1.00 92.25 671 CYS A O 1
ATOM 5369 N N . VAL A 1 672 ? -24.140 6.233 26.505 1.00 92.06 672 VAL A N 1
ATOM 5370 C CA . VAL A 1 672 ? -23.378 4.982 26.641 1.00 92.06 672 VAL A CA 1
ATOM 5371 C C . VAL A 1 672 ? -22.241 5.126 27.659 1.00 92.06 672 VAL A C 1
ATOM 5373 O O . VAL A 1 672 ? -22.075 4.262 28.518 1.00 92.06 672 VAL A O 1
ATOM 5376 N N . LYS A 1 673 ? -21.484 6.232 27.626 1.00 90.00 673 LYS A N 1
ATOM 5377 C CA . LYS A 1 673 ? -20.397 6.488 28.586 1.00 90.00 673 LYS A CA 1
ATOM 5378 C C . LYS A 1 673 ? -20.901 6.632 30.019 1.00 90.00 673 LYS A C 1
ATOM 5380 O O . LYS A 1 673 ? -20.293 6.069 30.922 1.00 90.00 673 LYS A O 1
ATOM 5385 N N . LEU A 1 674 ? -22.019 7.325 30.225 1.00 89.88 674 LEU A N 1
ATOM 5386 C CA . LEU A 1 674 ? -22.648 7.454 31.539 1.00 89.88 674 LEU A CA 1
ATOM 5387 C C . LEU A 1 674 ? -23.191 6.116 32.049 1.00 89.88 674 LEU A C 1
ATOM 5389 O O . LEU A 1 674 ? -23.015 5.794 33.221 1.00 89.88 674 LEU A O 1
ATOM 5393 N N . ALA A 1 675 ? -23.796 5.308 31.177 1.00 88.25 675 ALA A N 1
ATOM 5394 C CA . ALA A 1 675 ? -24.273 3.978 31.544 1.00 88.25 675 ALA A CA 1
ATOM 5395 C C . ALA A 1 675 ? -23.129 3.011 31.902 1.00 88.25 675 ALA A C 1
ATOM 5397 O O . ALA A 1 675 ? -23.272 2.207 32.819 1.00 88.25 675 ALA A O 1
ATOM 5398 N N . ALA A 1 676 ? -21.966 3.130 31.254 1.00 86.94 676 ALA A N 1
ATOM 5399 C CA . ALA A 1 676 ? -20.779 2.336 31.579 1.00 86.94 676 ALA A CA 1
ATOM 5400 C C . ALA A 1 676 ? -20.192 2.636 32.977 1.00 86.94 676 ALA A C 1
ATOM 5402 O O . ALA A 1 676 ? -19.394 1.852 33.491 1.00 86.94 676 ALA A O 1
ATOM 5403 N N . LEU A 1 677 ? -20.581 3.755 33.599 1.00 84.94 677 LEU A N 1
ATOM 5404 C CA . LEU A 1 677 ? -20.153 4.158 34.942 1.00 84.94 677 LEU A CA 1
ATOM 5405 C C . LEU A 1 677 ? -21.094 3.653 36.055 1.00 84.94 677 LEU A C 1
ATOM 5407 O O . LEU A 1 677 ? -20.857 3.944 37.228 1.00 84.94 677 LEU A O 1
ATOM 5411 N N . LEU A 1 678 ? -22.151 2.903 35.716 1.00 83.75 678 LEU A N 1
ATOM 5412 C CA . LEU A 1 678 ? -23.116 2.373 36.683 1.00 83.75 678 LEU A CA 1
ATOM 5413 C C . LEU A 1 678 ? -22.498 1.279 37.587 1.00 83.75 678 LEU A C 1
ATOM 5415 O O . LEU A 1 678 ? -21.920 0.311 37.083 1.00 83.75 678 LEU A O 1
ATOM 5419 N N . PRO A 1 679 ? -22.650 1.369 38.923 1.00 70.94 679 PRO A N 1
ATOM 5420 C CA . PRO A 1 679 ? -22.149 0.356 39.848 1.00 70.94 679 PRO A CA 1
ATOM 5421 C C . PRO A 1 679 ? -23.086 -0.869 39.915 1.00 70.94 679 PRO A C 1
ATOM 5423 O O . PRO A 1 679 ? -24.214 -0.776 40.387 1.00 70.94 679 PRO A O 1
ATOM 5426 N N . SER A 1 680 ? -22.608 -2.052 39.506 1.00 67.19 680 SER A N 1
ATOM 5427 C CA . SER A 1 680 ? -23.295 -3.363 39.649 1.00 67.19 680 SER A CA 1
ATOM 5428 C C . SER A 1 680 ? -24.741 -3.457 39.085 1.00 67.19 680 SER A C 1
ATOM 5430 O O . SER A 1 680 ? -25.695 -3.609 39.855 1.00 67.19 680 SER A O 1
ATOM 5432 N N . PRO A 1 681 ? -24.930 -3.406 37.751 1.00 72.00 681 PRO A N 1
ATOM 5433 C CA . PRO A 1 681 ? -26.247 -3.553 37.113 1.00 72.00 681 PRO A CA 1
ATOM 5434 C C . PRO A 1 681 ? -26.782 -5.002 37.144 1.00 72.00 681 PRO A C 1
ATOM 5436 O O . PRO A 1 681 ? -26.010 -5.954 37.049 1.00 72.00 681 PRO A O 1
ATOM 5439 N N . GLN A 1 682 ? -28.108 -5.176 37.244 1.00 74.62 682 GLN A N 1
ATOM 5440 C CA . GLN A 1 682 ? -28.794 -6.472 37.049 1.00 74.62 682 GLN A CA 1
ATOM 5441 C C . GLN A 1 682 ? -28.848 -6.886 35.563 1.00 74.62 682 GLN A C 1
ATOM 5443 O O . GLN A 1 682 ? -28.734 -6.033 34.683 1.00 74.62 682 GLN A O 1
ATOM 5448 N N . ASP A 1 683 ? -29.111 -8.166 35.268 1.00 70.94 683 ASP A N 1
ATOM 5449 C CA . ASP A 1 683 ? -29.112 -8.730 33.901 1.00 70.94 683 ASP A CA 1
ATOM 5450 C C . ASP A 1 683 ? -29.992 -7.956 32.896 1.00 70.94 683 ASP A C 1
ATOM 5452 O O . ASP A 1 683 ? -29.556 -7.681 31.779 1.00 70.94 683 ASP A O 1
ATOM 5456 N N . ASN A 1 684 ? -31.188 -7.509 33.297 1.00 70.56 684 ASN A N 1
ATOM 5457 C CA . ASN A 1 684 ? -32.084 -6.729 32.425 1.00 70.56 684 ASN A CA 1
ATOM 5458 C C . ASN A 1 684 ? -31.525 -5.331 32.089 1.00 70.56 684 ASN A C 1
ATOM 5460 O O . ASN A 1 684 ? -31.760 -4.796 31.007 1.00 70.56 684 ASN A O 1
ATOM 5464 N N . ILE A 1 685 ? -30.753 -4.736 33.003 1.00 79.56 685 ILE A N 1
ATOM 5465 C CA . ILE A 1 685 ? -30.085 -3.444 32.792 1.00 79.56 685 ILE A CA 1
ATOM 5466 C C . ILE A 1 685 ? -28.850 -3.642 31.914 1.00 79.56 685 ILE A C 1
ATOM 5468 O O . ILE A 1 685 ? -28.609 -2.833 31.024 1.00 79.56 685 ILE A O 1
ATOM 5472 N N . ILE A 1 686 ? -28.114 -4.743 32.100 1.00 81.00 686 ILE A N 1
ATOM 5473 C CA . ILE A 1 686 ? -26.994 -5.124 31.228 1.00 81.00 686 ILE A CA 1
ATOM 5474 C C . ILE A 1 686 ? -27.478 -5.263 29.779 1.00 81.00 686 ILE A C 1
ATOM 5476 O O . ILE A 1 686 ? -26.849 -4.714 28.878 1.00 81.00 686 ILE A O 1
ATOM 5480 N N . GLN A 1 687 ? -28.621 -5.917 29.554 1.00 80.69 687 GLN A N 1
ATOM 5481 C CA . GLN A 1 687 ? -29.228 -6.028 28.224 1.00 80.69 687 GLN A CA 1
ATOM 5482 C C . GLN A 1 687 ? -29.614 -4.660 27.641 1.00 80.69 687 GLN A C 1
ATOM 5484 O O . GLN A 1 687 ? -29.307 -4.383 26.481 1.00 80.69 687 GLN A O 1
ATOM 5489 N N . GLY A 1 688 ? -30.232 -3.780 28.436 1.00 81.88 688 GLY A N 1
ATOM 5490 C CA . GLY A 1 688 ? -30.563 -2.415 28.013 1.00 81.88 688 GLY A CA 1
ATOM 5491 C C . GLY A 1 688 ? -29.330 -1.600 27.605 1.00 81.88 688 GLY A C 1
ATOM 5492 O O . GLY A 1 688 ? -29.314 -0.997 26.530 1.00 81.88 688 GLY A O 1
ATOM 5493 N N . VAL A 1 689 ? -28.258 -1.656 28.404 1.00 85.31 689 VAL A N 1
ATOM 5494 C CA . VAL A 1 689 ? -26.980 -0.981 28.117 1.00 85.31 689 VAL A CA 1
ATOM 5495 C C . VAL A 1 689 ? -26.303 -1.559 26.872 1.00 85.31 689 VAL A C 1
ATOM 5497 O O . VAL A 1 689 ? -25.872 -0.791 26.014 1.00 85.31 689 VAL A O 1
ATOM 5500 N N . GLN A 1 690 ? -26.285 -2.884 26.706 1.00 85.62 690 GLN A N 1
ATOM 5501 C CA . GLN A 1 690 ? -25.768 -3.538 25.496 1.00 85.62 690 GLN A CA 1
ATOM 5502 C C . GLN A 1 690 ? -26.543 -3.124 24.238 1.00 85.62 690 GLN A C 1
ATOM 5504 O O . GLN A 1 690 ? -25.945 -2.887 23.189 1.00 85.62 690 GLN A O 1
ATOM 5509 N N . CYS A 1 691 ? -27.867 -2.975 24.332 1.00 84.88 691 CYS A N 1
ATOM 5510 C CA . CYS A 1 691 ? -28.677 -2.489 23.216 1.00 84.88 691 CYS A CA 1
ATOM 5511 C C . CYS A 1 691 ? -28.359 -1.030 22.869 1.00 84.88 691 CYS A C 1
ATOM 5513 O O . CYS A 1 691 ? -28.258 -0.692 21.690 1.00 84.88 691 CYS A O 1
ATOM 5515 N N . MET A 1 692 ? -28.159 -0.164 23.870 1.00 88.25 692 MET A N 1
ATOM 5516 C CA . MET A 1 692 ? -27.705 1.211 23.632 1.00 88.25 692 MET A CA 1
ATOM 5517 C C . MET A 1 692 ? -26.316 1.244 22.984 1.00 88.25 692 MET A C 1
ATOM 5519 O O . MET A 1 692 ? -26.105 2.011 22.047 1.00 88.25 692 MET A O 1
ATOM 5523 N N . GLU A 1 693 ? -25.382 0.405 23.440 1.00 88.31 693 GLU A N 1
ATOM 5524 C CA . GLU A 1 693 ? -24.045 0.278 22.853 1.00 88.31 693 GLU A CA 1
ATOM 5525 C C . GLU A 1 693 ? -24.105 -0.163 21.389 1.00 88.31 693 GLU A C 1
ATOM 5527 O O . GLU A 1 693 ? -23.457 0.447 20.541 1.00 88.31 693 GLU A O 1
ATOM 5532 N N . ASN A 1 694 ? -24.907 -1.178 21.072 1.00 87.06 694 ASN A N 1
ATOM 5533 C CA . ASN A 1 694 ? -25.070 -1.680 19.709 1.00 87.06 694 ASN A CA 1
ATOM 5534 C C . ASN A 1 694 ? -25.711 -0.639 18.784 1.00 87.06 694 ASN A C 1
ATOM 5536 O O . ASN A 1 694 ? -25.199 -0.379 17.700 1.00 87.06 694 ASN A O 1
ATOM 5540 N N . LEU A 1 695 ? -26.770 0.042 19.227 1.00 87.25 695 LEU A N 1
ATOM 5541 C CA . LEU A 1 695 ? -27.370 1.133 18.454 1.00 87.25 695 LEU A CA 1
ATOM 5542 C C . LEU A 1 695 ? -26.394 2.297 18.253 1.00 87.25 695 LEU A C 1
ATOM 5544 O O . LEU A 1 695 ? -26.313 2.851 17.156 1.00 87.25 695 LEU A O 1
ATOM 5548 N N . TYR A 1 696 ? -25.615 2.651 19.280 1.00 89.94 696 TYR A N 1
ATOM 5549 C CA . TYR A 1 696 ? -24.557 3.649 19.151 1.00 89.94 696 TYR A CA 1
ATOM 5550 C C . TYR A 1 696 ? -23.494 3.224 18.130 1.00 89.94 696 TYR A C 1
ATOM 5552 O O . TYR A 1 696 ? -23.077 4.060 17.330 1.00 89.94 696 TYR A O 1
ATOM 5560 N N . LYS A 1 697 ? -23.090 1.946 18.088 1.00 87.94 697 LYS A N 1
ATOM 5561 C CA . LYS A 1 697 ? -22.177 1.440 17.047 1.00 87.94 697 LYS A CA 1
ATOM 5562 C C . LYS A 1 697 ? -22.745 1.646 15.647 1.00 87.94 697 LYS A C 1
ATOM 5564 O O . LYS A 1 697 ? -21.982 2.033 14.769 1.00 87.94 697 LYS A O 1
ATOM 5569 N N . VAL A 1 698 ? -24.055 1.477 15.441 1.00 87.31 698 VAL A N 1
ATOM 5570 C CA . VAL A 1 698 ? -24.692 1.752 14.140 1.00 87.31 698 VAL A CA 1
ATOM 5571 C C . VAL A 1 698 ? -24.620 3.243 13.790 1.00 87.31 698 VAL A C 1
ATOM 5573 O O . VAL A 1 698 ? -24.185 3.590 12.692 1.00 87.31 698 VAL A O 1
ATOM 5576 N N . TYR A 1 699 ? -24.964 4.142 14.720 1.00 88.44 699 TYR A N 1
ATOM 5577 C CA . TYR A 1 699 ? -24.836 5.594 14.514 1.00 88.44 699 TYR A CA 1
ATOM 5578 C C . TYR A 1 699 ? -23.383 6.019 14.234 1.00 88.44 699 TYR A C 1
ATOM 5580 O O . TYR A 1 699 ? -23.113 6.759 13.286 1.00 88.44 699 TYR A O 1
ATOM 5588 N N . ASN A 1 700 ? -22.430 5.497 15.008 1.00 88.50 700 ASN A N 1
ATOM 5589 C CA . ASN A 1 700 ? -21.001 5.723 14.803 1.00 88.50 700 ASN A CA 1
ATOM 5590 C C . ASN A 1 700 ? -20.510 5.117 13.475 1.00 88.50 700 ASN A C 1
ATOM 5592 O O . ASN A 1 700 ? -19.653 5.691 12.805 1.00 88.50 700 ASN A O 1
ATOM 5596 N N . GLY A 1 701 ? -21.084 3.990 13.051 1.00 88.31 701 GLY A N 1
ATOM 5597 C CA . GLY A 1 701 ? -20.859 3.377 11.746 1.00 88.31 701 GLY A CA 1
ATOM 5598 C C . GLY A 1 701 ? -21.316 4.282 10.603 1.00 88.31 701 GLY A C 1
ATOM 5599 O O . GLY A 1 701 ? -20.564 4.473 9.651 1.00 88.31 701 GLY A O 1
ATOM 5600 N N . LEU A 1 702 ? -22.486 4.923 10.720 1.00 89.69 702 LEU A N 1
ATOM 5601 C CA . LEU A 1 702 ? -22.965 5.920 9.752 1.00 89.69 702 LEU A CA 1
ATOM 5602 C C . LEU A 1 702 ? -22.064 7.165 9.711 1.00 89.69 702 LEU A C 1
ATOM 5604 O O . LEU A 1 702 ? -21.783 7.688 8.632 1.00 89.69 702 LEU A O 1
ATOM 5608 N N . GLN A 1 703 ? -21.575 7.624 10.867 1.00 88.12 703 GLN A N 1
ATOM 5609 C CA . GLN A 1 703 ? -20.628 8.741 10.945 1.00 88.12 703 GLN A CA 1
ATOM 5610 C C . GLN A 1 703 ? -19.275 8.381 10.311 1.00 88.12 703 GLN A C 1
ATOM 5612 O O . GLN A 1 703 ? -18.712 9.168 9.548 1.00 88.12 703 GLN A O 1
ATOM 5617 N N . THR A 1 704 ? -18.784 7.167 10.567 1.00 88.12 704 THR A N 1
ATOM 5618 C CA . THR A 1 704 ? -17.550 6.640 9.970 1.00 88.12 704 THR A CA 1
ATOM 5619 C C . THR A 1 704 ? -17.704 6.490 8.460 1.00 88.12 704 THR A C 1
ATOM 5621 O O . THR A 1 704 ? -16.843 6.953 7.722 1.00 88.12 704 THR A O 1
ATOM 5624 N N . LEU A 1 705 ? -18.827 5.941 7.982 1.00 90.06 705 LEU A N 1
ATOM 5625 C CA . LEU A 1 705 ? -19.169 5.860 6.558 1.00 90.06 705 LEU A CA 1
ATOM 5626 C C . LEU A 1 705 ? -19.091 7.240 5.901 1.00 90.06 705 LEU A C 1
ATOM 5628 O O . LEU A 1 705 ? -18.457 7.394 4.859 1.00 90.06 705 LEU A O 1
ATOM 5632 N N . ASN A 1 706 ? -19.699 8.248 6.529 1.00 90.19 706 ASN A N 1
ATOM 5633 C CA . ASN A 1 706 ? -19.713 9.621 6.039 1.00 90.19 706 ASN A CA 1
ATOM 5634 C C . ASN A 1 706 ? -18.297 10.203 5.897 1.00 90.19 706 ASN A C 1
ATOM 5636 O O . ASN A 1 706 ? -17.964 10.797 4.871 1.00 90.19 706 ASN A O 1
ATOM 5640 N N . HIS A 1 707 ? -17.458 10.011 6.918 1.00 89.00 707 HIS A N 1
ATOM 5641 C CA . HIS A 1 707 ? -16.083 10.498 6.924 1.00 89.00 707 HIS A CA 1
ATOM 5642 C C . HIS A 1 707 ? -15.197 9.731 5.932 1.00 89.00 707 HIS A C 1
ATOM 5644 O O . HIS A 1 707 ? -14.559 10.357 5.090 1.00 89.00 707 HIS A O 1
ATOM 5650 N N . SER A 1 708 ? -15.212 8.393 5.960 1.00 90.69 708 SER A N 1
ATOM 5651 C CA . SER A 1 708 ? -14.444 7.536 5.044 1.00 90.69 708 SER A CA 1
ATOM 5652 C C . SER A 1 708 ? -14.818 7.754 3.579 1.00 90.69 708 SER A C 1
ATOM 5654 O O . SER A 1 708 ? -13.958 7.679 2.698 1.00 90.69 708 SER A O 1
ATOM 5656 N N . PHE A 1 709 ? -16.087 8.058 3.293 1.00 92.88 709 PHE A N 1
ATOM 5657 C CA . PHE A 1 709 ? -16.499 8.434 1.948 1.00 92.88 709 PHE A CA 1
ATOM 5658 C C . PHE A 1 709 ? -15.829 9.739 1.498 1.00 92.88 709 PHE A C 1
ATOM 5660 O O . PHE A 1 709 ? -15.263 9.782 0.407 1.00 92.88 709 PHE A O 1
ATOM 5667 N N . LEU A 1 710 ? -15.852 10.782 2.335 1.00 91.19 710 LEU A N 1
ATOM 5668 C CA . LEU A 1 710 ? -15.263 12.086 2.016 1.00 91.19 710 LEU A CA 1
ATOM 5669 C C . LEU A 1 710 ? -13.729 12.054 1.932 1.00 91.19 710 LEU A C 1
ATOM 5671 O O . LEU A 1 710 ? -13.165 12.748 1.086 1.00 91.19 710 LEU A O 1
ATOM 5675 N N . SER A 1 711 ? -13.061 11.268 2.780 1.00 88.81 711 SER A N 1
ATOM 5676 C CA . SER A 1 711 ? -11.595 11.222 2.851 1.00 88.81 711 SER A CA 1
ATOM 5677 C C . SER A 1 711 ? -10.954 10.240 1.866 1.00 88.81 711 SER A C 1
ATOM 5679 O O . SER A 1 711 ? -9.871 10.527 1.360 1.00 88.81 711 SER A O 1
ATOM 5681 N N . VAL A 1 712 ? -11.611 9.116 1.543 1.00 90.75 712 VAL A N 1
ATOM 5682 C CA . VAL A 1 712 ? -11.002 8.033 0.744 1.00 90.75 712 VAL A CA 1
ATOM 5683 C C . VAL A 1 712 ? -11.760 7.756 -0.553 1.00 90.75 712 VAL A C 1
ATOM 5685 O O . VAL A 1 712 ? -11.191 7.887 -1.640 1.00 90.75 712 VAL A O 1
ATOM 5688 N N . ILE A 1 713 ? -13.043 7.383 -0.471 1.00 93.19 713 ILE A N 1
ATOM 5689 C CA . ILE A 1 713 ? -13.790 6.881 -1.640 1.00 93.19 713 ILE A CA 1
ATOM 5690 C C . ILE A 1 713 ? -14.023 7.982 -2.675 1.00 93.19 713 ILE A C 1
ATOM 5692 O O . ILE A 1 713 ? -13.759 7.777 -3.860 1.00 93.19 713 ILE A O 1
ATOM 5696 N N . MET A 1 714 ? -14.487 9.157 -2.244 1.00 94.56 714 MET A N 1
ATOM 5697 C CA . MET A 1 714 ? -14.801 10.259 -3.147 1.00 94.56 714 MET A CA 1
ATOM 5698 C C . MET A 1 714 ? -13.552 10.765 -3.892 1.00 94.56 714 MET A C 1
ATOM 5700 O O . MET A 1 714 ? -13.585 10.789 -5.127 1.00 94.56 714 MET A O 1
ATOM 5704 N N . PRO A 1 715 ? -12.432 11.109 -3.220 1.00 93.62 715 PRO A N 1
ATOM 5705 C CA . PRO A 1 715 ? -11.208 11.507 -3.914 1.00 93.62 715 PRO A CA 1
ATOM 5706 C C . PRO A 1 715 ? -10.668 10.414 -4.845 1.00 93.62 715 PRO A C 1
ATOM 5708 O O . PRO A 1 715 ? -10.268 10.719 -5.971 1.00 93.62 715 PRO A O 1
ATOM 5711 N N . GLY A 1 716 ? -10.692 9.149 -4.406 1.00 92.88 716 GLY A N 1
ATOM 5712 C CA . GLY A 1 716 ? -10.205 8.007 -5.181 1.00 92.88 716 GLY A CA 1
ATOM 5713 C C . GLY A 1 716 ? -11.008 7.754 -6.459 1.00 92.88 716 GLY A C 1
ATOM 5714 O O . GLY A 1 716 ? -10.422 7.584 -7.531 1.00 92.88 716 GLY A O 1
ATOM 5715 N N . ALA A 1 717 ? -12.340 7.790 -6.380 1.00 94.56 717 ALA A N 1
ATOM 5716 C CA . ALA A 1 717 ? -13.221 7.610 -7.533 1.00 94.56 717 ALA A CA 1
ATOM 5717 C C . ALA A 1 717 ? -13.114 8.771 -8.532 1.00 94.56 717 ALA A C 1
ATOM 5719 O O . ALA A 1 717 ? -13.005 8.536 -9.737 1.00 94.56 717 ALA A O 1
ATOM 5720 N N . ILE A 1 718 ? -13.082 10.021 -8.045 1.00 95.00 718 ILE A N 1
ATOM 5721 C CA . ILE A 1 718 ? -12.887 11.193 -8.908 1.00 95.00 718 ILE A CA 1
ATOM 5722 C C . ILE A 1 718 ? -11.538 11.078 -9.625 1.00 95.00 718 ILE A C 1
ATOM 5724 O O . ILE A 1 718 ? -11.495 11.173 -10.845 1.00 95.00 718 ILE A O 1
ATOM 5728 N N . LYS A 1 719 ? -10.440 10.802 -8.910 1.00 94.25 719 LYS A N 1
ATOM 5729 C CA . LYS A 1 719 ? -9.120 10.639 -9.537 1.00 94.25 719 LYS A CA 1
ATOM 5730 C C . LYS A 1 719 ? -9.118 9.528 -10.590 1.00 94.25 719 LYS A C 1
ATOM 5732 O O . LYS A 1 719 ? -8.670 9.765 -11.704 1.00 94.25 719 LYS A O 1
ATOM 5737 N N . SER A 1 720 ? -9.635 8.345 -10.256 1.00 93.94 720 SER A N 1
ATOM 5738 C CA . SER A 1 720 ? -9.590 7.174 -11.148 1.00 93.94 720 SER A CA 1
ATOM 5739 C C . SER A 1 720 ? -10.432 7.362 -12.418 1.00 93.94 720 SER A C 1
ATOM 5741 O O . SER A 1 720 ? -10.049 6.904 -13.490 1.00 93.94 720 SER A O 1
ATOM 5743 N N . THR A 1 721 ? -11.553 8.082 -12.317 1.00 94.25 721 THR A N 1
ATOM 5744 C CA . THR A 1 721 ? -12.379 8.440 -13.482 1.00 94.25 721 THR A CA 1
ATOM 5745 C C . THR A 1 721 ? -11.755 9.556 -14.321 1.00 94.25 721 THR A C 1
ATOM 5747 O O . THR A 1 721 ? -11.823 9.481 -15.544 1.00 94.25 721 THR A O 1
ATOM 5750 N N . LEU A 1 722 ? -11.100 10.550 -13.700 1.00 94.50 722 LEU A N 1
ATOM 5751 C CA . LEU A 1 722 ? -10.360 11.606 -14.410 1.00 94.50 722 LEU A CA 1
ATOM 5752 C C . LEU A 1 722 ? -9.218 11.048 -15.267 1.00 94.50 722 LEU A C 1
ATOM 5754 O O . LEU A 1 722 ? -9.057 11.470 -16.409 1.00 94.50 722 LEU A O 1
ATOM 5758 N N . ILE A 1 723 ? -8.446 10.096 -14.732 1.00 93.75 723 ILE A N 1
ATOM 5759 C CA . ILE A 1 723 ? -7.323 9.477 -15.457 1.00 93.75 723 ILE A CA 1
ATOM 5760 C C . ILE A 1 723 ? -7.763 8.419 -16.478 1.00 93.75 723 ILE A C 1
ATOM 5762 O O . ILE A 1 723 ? -6.916 7.863 -17.170 1.00 93.75 723 ILE A O 1
ATOM 5766 N N . GLU A 1 724 ? -9.068 8.151 -16.597 1.00 94.12 724 GLU A N 1
ATOM 5767 C CA . GLU A 1 724 ? -9.635 7.106 -17.460 1.00 94.12 724 GLU A CA 1
ATOM 5768 C C . GLU A 1 724 ? -9.052 5.711 -17.164 1.00 94.12 724 GLU A C 1
ATOM 5770 O O . GLU A 1 724 ? -8.682 4.969 -18.075 1.00 94.12 724 GLU A O 1
ATOM 5775 N N . GLU A 1 725 ? -8.954 5.346 -15.879 1.00 92.62 725 GLU A N 1
ATOM 5776 C CA . GLU A 1 725 ? -8.435 4.032 -15.495 1.00 92.62 725 GLU A CA 1
ATOM 5777 C C . GLU A 1 725 ? -9.357 2.917 -16.037 1.00 92.62 725 GLU A C 1
ATOM 5779 O O . GLU A 1 725 ? -10.565 2.924 -15.765 1.00 92.62 725 GLU A O 1
ATOM 5784 N N . PRO A 1 726 ? -8.824 1.976 -16.839 1.00 90.81 726 PRO A N 1
ATOM 5785 C CA . PRO A 1 726 ? -9.641 1.069 -17.638 1.00 90.81 726 PRO A CA 1
ATOM 5786 C C . PRO A 1 726 ? -10.495 0.123 -16.790 1.00 90.81 726 PRO A C 1
ATOM 5788 O O . PRO A 1 726 ? -11.639 -0.148 -17.160 1.00 90.81 726 PRO A O 1
ATOM 5791 N N . THR A 1 727 ? -9.989 -0.358 -15.650 1.00 92.81 727 THR A N 1
ATOM 5792 C CA . THR A 1 727 ? -10.729 -1.310 -14.808 1.00 92.81 727 THR A CA 1
ATOM 5793 C C . THR A 1 727 ? -11.885 -0.643 -14.058 1.00 92.81 727 THR A C 1
ATOM 5795 O O . THR A 1 727 ? -12.963 -1.223 -13.949 1.00 92.81 727 THR A O 1
ATOM 5798 N N . VAL A 1 728 ? -11.723 0.607 -13.616 1.00 92.88 728 VAL A N 1
ATOM 5799 C CA . VAL A 1 728 ? -12.775 1.434 -13.012 1.00 92.88 728 VAL A CA 1
ATOM 5800 C C . VAL A 1 728 ? -13.843 1.784 -14.043 1.00 92.88 728 VAL A C 1
ATOM 5802 O O . VAL A 1 728 ? -15.026 1.631 -13.748 1.00 92.88 728 VAL A O 1
ATOM 5805 N N . LEU A 1 729 ? -13.467 2.214 -15.253 1.00 93.69 729 LEU A N 1
ATOM 5806 C CA . LEU A 1 729 ? -14.444 2.510 -16.307 1.00 93.69 729 LEU A CA 1
ATOM 5807 C C . LEU A 1 729 ? -15.232 1.260 -16.726 1.00 93.69 729 LEU A C 1
ATOM 5809 O O . LEU A 1 729 ? -16.452 1.337 -16.875 1.00 93.69 729 LEU A O 1
ATOM 5813 N N . GLY A 1 730 ? -14.555 0.114 -16.854 1.00 91.69 730 GLY A N 1
ATOM 5814 C CA . GLY A 1 730 ? -15.194 -1.176 -17.123 1.00 91.69 730 GLY A CA 1
ATOM 5815 C C . GLY A 1 730 ? -16.163 -1.595 -16.015 1.00 91.69 730 GLY A C 1
ATOM 5816 O O . GLY A 1 730 ? -17.292 -1.981 -16.305 1.00 91.69 730 GLY A O 1
ATOM 5817 N N . MET A 1 731 ? -15.772 -1.434 -14.747 1.00 93.00 731 MET A N 1
ATOM 5818 C CA . MET A 1 731 ? -16.638 -1.718 -13.597 1.00 93.00 731 MET A CA 1
ATOM 5819 C C . MET A 1 731 ? -17.881 -0.817 -13.572 1.00 93.00 731 MET A C 1
ATOM 5821 O O . MET A 1 731 ? -18.985 -1.308 -13.342 1.00 93.00 731 MET A O 1
ATOM 5825 N N . ILE A 1 732 ? -17.736 0.484 -13.852 1.00 93.81 732 ILE A N 1
ATOM 5826 C CA . ILE A 1 732 ? -18.884 1.404 -13.901 1.00 93.81 732 ILE A CA 1
ATOM 5827 C C . ILE A 1 732 ? -19.837 1.022 -15.043 1.00 93.81 732 ILE A C 1
ATOM 5829 O O . ILE A 1 732 ? -21.051 1.071 -14.855 1.00 93.81 732 ILE A O 1
ATOM 5833 N N . ALA A 1 733 ? -19.310 0.625 -16.206 1.00 93.12 733 ALA A N 1
ATOM 5834 C CA . ALA A 1 733 ? -20.128 0.145 -17.319 1.00 93.12 733 ALA A CA 1
ATOM 5835 C C . ALA A 1 733 ? -20.920 -1.115 -16.931 1.00 93.12 733 ALA A C 1
ATOM 5837 O O . ALA A 1 733 ? -22.140 -1.110 -17.042 1.00 93.12 733 ALA A O 1
ATOM 5838 N N . GLN A 1 734 ? -20.258 -2.120 -16.349 1.00 91.06 734 GLN A N 1
ATOM 5839 C CA . GLN A 1 734 ? -20.915 -3.344 -15.873 1.00 91.06 734 GLN A CA 1
ATOM 5840 C C . GLN A 1 734 ? -21.990 -3.061 -14.812 1.00 91.06 734 GLN A C 1
ATOM 5842 O O . GLN A 1 734 ? -23.066 -3.652 -14.846 1.00 91.06 734 GLN A O 1
ATOM 5847 N N . LEU A 1 735 ? -21.739 -2.131 -13.882 1.00 91.75 735 LEU A N 1
ATOM 5848 C CA . LEU A 1 735 ? -22.739 -1.719 -12.894 1.00 91.75 735 LEU A CA 1
ATOM 5849 C C . LEU A 1 735 ? -23.964 -1.068 -13.560 1.00 91.75 735 LEU A C 1
ATOM 5851 O O . LEU A 1 735 ? -25.094 -1.333 -13.149 1.00 91.75 735 LEU A O 1
ATOM 5855 N N . ASN A 1 736 ? -23.751 -0.234 -14.581 1.00 92.06 736 ASN A N 1
ATOM 5856 C CA . ASN A 1 736 ? -24.837 0.384 -15.344 1.00 92.06 736 ASN A CA 1
ATOM 5857 C C . ASN A 1 736 ? -25.637 -0.658 -16.136 1.00 92.06 736 ASN A C 1
ATOM 5859 O O . ASN A 1 736 ? -26.863 -0.569 -16.164 1.00 92.06 736 ASN A O 1
ATOM 5863 N N . ASP A 1 737 ? -24.967 -1.654 -16.717 1.00 92.00 737 ASP A N 1
ATOM 5864 C CA . ASP A 1 737 ? -25.611 -2.741 -17.458 1.00 92.00 737 ASP A CA 1
ATOM 5865 C C . ASP A 1 737 ? -26.512 -3.573 -16.530 1.00 92.00 737 ASP A C 1
ATOM 5867 O O . ASP A 1 737 ? -27.693 -3.753 -16.825 1.00 92.00 737 ASP A O 1
ATOM 5871 N N . ILE A 1 738 ? -26.023 -3.954 -15.339 1.00 90.06 738 ILE A N 1
ATOM 5872 C CA . ILE A 1 738 ? -26.822 -4.662 -14.317 1.00 90.06 738 ILE A CA 1
ATOM 5873 C C . ILE A 1 738 ? -28.085 -3.869 -13.944 1.00 90.06 738 ILE A C 1
ATOM 5875 O O . ILE A 1 738 ? -29.161 -4.446 -13.777 1.00 90.06 738 ILE A O 1
ATOM 5879 N N . ILE A 1 739 ? -27.971 -2.542 -13.813 1.00 89.56 739 ILE A N 1
ATOM 5880 C CA . ILE A 1 739 ? -29.105 -1.667 -13.485 1.00 89.56 739 ILE A CA 1
ATOM 5881 C C . ILE A 1 739 ? -30.086 -1.568 -14.659 1.00 89.56 739 ILE A C 1
ATOM 5883 O O . ILE A 1 739 ? -31.297 -1.598 -14.444 1.00 89.56 739 ILE A O 1
ATOM 5887 N N . HIS A 1 740 ? -29.591 -1.452 -15.891 1.00 88.50 740 HIS A N 1
ATOM 5888 C CA . HIS A 1 740 ? -30.428 -1.303 -17.080 1.00 88.50 740 HIS A CA 1
ATOM 5889 C C . HIS A 1 740 ? -31.191 -2.596 -17.415 1.00 88.50 740 HIS A C 1
ATOM 5891 O O . HIS A 1 740 ? -32.357 -2.556 -17.809 1.00 88.50 740 HIS A O 1
ATOM 5897 N N . GLU A 1 741 ? -30.571 -3.756 -17.204 1.00 86.31 741 GLU A N 1
ATOM 5898 C CA . GLU A 1 741 ? -31.189 -5.069 -17.402 1.00 86.31 741 GLU A CA 1
ATOM 5899 C C . GLU A 1 741 ? -32.299 -5.397 -16.384 1.00 86.31 741 GLU A C 1
ATOM 5901 O O . GLU A 1 741 ? -33.013 -6.383 -16.554 1.00 86.31 741 GLU A O 1
ATOM 5906 N N . ALA A 1 742 ? -32.476 -4.602 -15.322 1.00 82.19 742 ALA A N 1
ATOM 5907 C CA . ALA A 1 742 ? -33.600 -4.756 -14.393 1.00 82.19 742 ALA A CA 1
ATOM 5908 C C . ALA A 1 742 ? -34.957 -4.368 -15.013 1.00 82.19 742 ALA A C 1
ATOM 5910 O O . ALA A 1 742 ? -36.002 -4.669 -14.440 1.00 82.19 742 ALA A O 1
ATOM 5911 N N . GLY A 1 743 ? -34.960 -3.666 -16.155 1.00 79.06 743 GLY A N 1
ATOM 5912 C CA . GLY A 1 743 ? -36.170 -3.274 -16.890 1.00 79.06 743 GLY A CA 1
ATOM 5913 C C . GLY A 1 743 ? -36.988 -2.136 -16.260 1.00 79.06 743 GLY A C 1
ATOM 5914 O O . GLY A 1 743 ? -37.868 -1.587 -16.920 1.00 79.06 743 GLY A O 1
ATOM 5915 N N . LEU A 1 744 ? -36.687 -1.736 -15.018 1.00 85.19 744 LEU A N 1
ATOM 5916 C CA . LEU A 1 744 ? -37.308 -0.612 -14.312 1.00 85.19 744 LEU A CA 1
ATOM 5917 C C . LEU A 1 744 ? -36.247 0.303 -13.677 1.00 85.19 744 LEU A C 1
ATOM 5919 O O . LEU A 1 744 ? -35.283 -0.193 -13.089 1.00 85.19 744 LEU A O 1
ATOM 5923 N N . PRO A 1 745 ? -36.428 1.638 -13.707 1.00 88.31 745 PRO A N 1
ATOM 5924 C CA . PRO A 1 745 ? -35.561 2.557 -12.974 1.00 88.31 745 PRO A CA 1
ATOM 5925 C C . PRO A 1 745 ? -35.568 2.272 -11.464 1.00 88.31 745 PRO A C 1
ATOM 5927 O O . PRO A 1 745 ? -36.632 2.110 -10.863 1.00 88.31 745 PRO A O 1
ATOM 5930 N N . LEU A 1 746 ? -34.391 2.308 -10.823 1.00 89.06 746 LEU A N 1
ATOM 5931 C CA . LEU A 1 746 ? -34.242 2.052 -9.378 1.00 89.06 746 LEU A CA 1
ATOM 5932 C C . LEU A 1 746 ? -35.207 2.856 -8.480 1.00 89.06 746 LEU A C 1
ATOM 5934 O O . LEU A 1 746 ? -35.747 2.262 -7.546 1.00 89.06 746 LEU A O 1
ATOM 5938 N N . PRO A 1 747 ? -35.486 4.156 -8.726 1.00 88.56 747 PRO A N 1
ATOM 5939 C CA . PRO A 1 747 ? -36.435 4.908 -7.902 1.00 88.56 747 PRO A CA 1
ATOM 5940 C C . PRO A 1 747 ? -37.867 4.360 -7.963 1.00 88.56 747 PRO A C 1
ATOM 5942 O O . PRO A 1 747 ? -38.567 4.360 -6.949 1.00 88.56 747 PRO A O 1
ATOM 5945 N N . GLU A 1 748 ? -38.296 3.865 -9.127 1.00 88.81 748 GLU A N 1
ATOM 5946 C CA . GLU A 1 748 ? -39.629 3.280 -9.295 1.00 88.81 748 GLU A CA 1
ATOM 5947 C C . GLU A 1 748 ? -39.705 1.903 -8.622 1.00 88.81 748 GLU A C 1
ATOM 5949 O O . GLU A 1 748 ? -40.656 1.626 -7.892 1.00 88.81 748 GLU A O 1
ATOM 5954 N N . LEU A 1 749 ? -38.654 1.084 -8.748 1.00 90.06 749 LEU A N 1
ATOM 5955 C CA . LEU A 1 749 ? -38.551 -0.196 -8.040 1.00 90.06 749 LEU A CA 1
ATOM 5956 C C . LEU A 1 749 ? -38.573 -0.007 -6.511 1.00 90.06 749 LEU A C 1
ATOM 5958 O O . LEU A 1 749 ? -39.292 -0.703 -5.794 1.00 90.06 749 LEU A O 1
ATOM 5962 N N . MET A 1 750 ? -37.856 0.998 -5.997 1.00 89.31 750 MET A N 1
ATOM 5963 C CA . MET A 1 750 ? -37.886 1.364 -4.576 1.00 89.31 750 MET A CA 1
ATOM 5964 C C . MET A 1 750 ? -39.286 1.783 -4.108 1.00 89.31 750 MET A C 1
ATOM 5966 O O . MET A 1 750 ? -39.693 1.430 -3.001 1.00 89.31 750 MET A O 1
ATOM 5970 N N . LYS A 1 751 ? -40.034 2.526 -4.931 1.00 89.19 751 LYS A N 1
ATOM 5971 C CA . LYS A 1 751 ? -41.412 2.939 -4.627 1.00 89.19 751 LYS A CA 1
ATOM 5972 C C . LYS A 1 751 ? -42.361 1.739 -4.581 1.00 89.19 751 LYS A C 1
ATOM 5974 O O . LYS A 1 751 ? -43.186 1.650 -3.671 1.00 89.19 751 LYS A O 1
ATOM 5979 N N . GLN A 1 752 ? -42.221 0.795 -5.511 1.00 90.19 752 GLN A N 1
ATOM 5980 C CA . GLN A 1 752 ? -42.995 -0.449 -5.512 1.00 90.19 752 GLN A CA 1
ATOM 5981 C C . GLN A 1 752 ? -42.725 -1.290 -4.256 1.00 90.19 752 GLN A C 1
ATOM 5983 O O . GLN A 1 752 ? -43.682 -1.740 -3.623 1.00 90.19 752 GLN A O 1
ATOM 5988 N N . MET A 1 753 ? -41.461 -1.402 -3.831 1.00 88.25 753 MET A N 1
ATOM 5989 C CA . MET A 1 753 ? -41.070 -2.096 -2.596 1.00 88.25 753 MET A CA 1
ATOM 5990 C C . MET A 1 753 ? -41.565 -1.399 -1.323 1.00 88.25 753 MET A C 1
ATOM 5992 O O . MET A 1 753 ? -42.037 -2.058 -0.400 1.00 88.25 753 MET A O 1
ATOM 5996 N N . GLN A 1 754 ? -41.545 -0.065 -1.275 1.00 86.88 754 GLN A N 1
ATOM 5997 C CA . GLN A 1 754 ? -42.129 0.692 -0.159 1.00 86.88 754 GLN A CA 1
ATOM 5998 C C . GLN A 1 754 ? -43.646 0.509 -0.065 1.00 86.88 754 GLN A C 1
ATOM 6000 O O . GLN A 1 754 ? -44.189 0.359 1.030 1.00 86.88 754 GLN A O 1
ATOM 6005 N N . ASN A 1 755 ? -44.334 0.493 -1.208 1.00 86.25 755 ASN A N 1
ATOM 6006 C CA . ASN A 1 755 ? -45.757 0.181 -1.252 1.00 86.25 755 ASN A CA 1
ATOM 6007 C C . ASN A 1 755 ? -46.007 -1.255 -0.779 1.00 86.25 755 ASN A C 1
ATOM 6009 O O . ASN A 1 755 ? -46.897 -1.458 0.040 1.00 86.25 755 ASN A O 1
ATOM 6013 N N . HIS A 1 756 ? -45.200 -2.224 -1.223 1.00 86.88 756 HIS A N 1
ATOM 6014 C CA . HIS A 1 756 ? -45.289 -3.612 -0.768 1.00 86.88 756 HIS A CA 1
ATOM 6015 C C . HIS A 1 756 ? -45.174 -3.721 0.756 1.00 86.88 756 HIS A C 1
ATOM 6017 O O . HIS A 1 756 ? -46.088 -4.256 1.375 1.00 86.88 756 HIS A O 1
ATOM 6023 N N . LEU A 1 757 ? -44.150 -3.098 1.355 1.00 84.31 757 LEU A N 1
ATOM 6024 C CA . LEU A 1 757 ? -43.969 -3.023 2.810 1.00 84.31 757 LEU A CA 1
ATOM 6025 C C . LEU A 1 757 ? -45.195 -2.428 3.527 1.00 84.31 757 LEU A C 1
ATOM 6027 O O . LEU A 1 757 ? -45.589 -2.897 4.590 1.00 84.31 757 LEU A O 1
ATOM 6031 N N . ARG A 1 758 ? -45.831 -1.400 2.952 1.00 83.44 758 ARG A N 1
ATOM 6032 C CA . ARG A 1 758 ? -47.037 -0.792 3.535 1.00 83.44 758 ARG A CA 1
ATOM 6033 C C . ARG A 1 758 ? -48.234 -1.750 3.521 1.00 83.44 758 ARG A C 1
ATOM 6035 O O . ARG A 1 758 ? -48.970 -1.788 4.502 1.00 83.44 758 ARG A O 1
ATOM 6042 N N . PHE A 1 759 ? -48.422 -2.519 2.446 1.00 83.94 759 PHE A N 1
ATOM 6043 C CA . PHE A 1 759 ? -49.488 -3.526 2.356 1.00 83.94 759 PHE A CA 1
ATOM 6044 C C . PHE A 1 759 ? -49.263 -4.694 3.329 1.00 83.94 759 PHE A C 1
ATOM 6046 O O . PHE A 1 759 ? -50.218 -5.093 3.995 1.00 83.94 759 PHE A O 1
ATOM 6053 N N . THR A 1 760 ? -48.024 -5.177 3.491 1.00 81.69 760 THR A N 1
ATOM 6054 C CA . THR A 1 760 ? -47.699 -6.226 4.478 1.00 81.69 760 THR A CA 1
ATOM 6055 C C . THR A 1 760 ? -47.906 -5.752 5.913 1.00 81.69 760 THR A C 1
ATOM 6057 O O . THR A 1 760 ? -48.550 -6.459 6.684 1.00 81.69 760 THR A O 1
ATOM 6060 N N . ILE A 1 761 ? -47.501 -4.519 6.251 1.00 80.00 761 ILE A N 1
ATOM 6061 C CA . ILE A 1 761 ? -47.784 -3.920 7.571 1.00 80.00 761 ILE A CA 1
ATOM 6062 C C . ILE A 1 761 ? -49.298 -3.825 7.834 1.00 80.00 761 ILE A C 1
ATOM 6064 O O . ILE A 1 761 ? -49.745 -3.994 8.967 1.00 80.00 761 ILE A O 1
ATOM 6068 N N . MET A 1 762 ? -50.101 -3.564 6.797 1.00 80.69 762 MET A N 1
ATOM 6069 C CA . MET A 1 762 ? -51.566 -3.506 6.886 1.00 80.69 762 MET A CA 1
ATOM 6070 C C . MET A 1 762 ? -52.247 -4.889 6.852 1.00 80.69 762 MET A C 1
ATOM 6072 O O . MET A 1 762 ? -53.472 -4.951 6.933 1.00 80.69 762 MET A O 1
ATOM 6076 N N . GLY A 1 763 ? -51.490 -5.988 6.732 1.00 78.19 763 GLY A N 1
ATOM 6077 C CA . GLY A 1 763 ? -52.025 -7.352 6.652 1.00 78.19 763 GLY A CA 1
ATOM 6078 C C . GLY A 1 763 ? -52.794 -7.653 5.358 1.00 78.19 763 GLY A C 1
ATOM 6079 O O . GLY A 1 763 ? -53.685 -8.500 5.357 1.00 78.19 763 GLY A O 1
ATOM 6080 N N . MET A 1 764 ? -52.495 -6.944 4.265 1.00 84.19 764 MET A N 1
ATOM 6081 C CA . MET A 1 764 ? -53.188 -7.043 2.976 1.00 84.19 764 MET A CA 1
ATOM 6082 C C . MET A 1 764 ? -52.290 -7.645 1.884 1.00 84.19 764 MET A C 1
ATOM 6084 O O . MET A 1 764 ? -51.076 -7.448 1.890 1.00 84.19 764 MET A O 1
ATOM 6088 N N . ALA A 1 765 ? -52.890 -8.318 0.893 1.00 79.69 765 ALA A N 1
ATOM 6089 C CA . ALA A 1 765 ? -52.172 -8.790 -0.294 1.00 79.69 765 ALA A CA 1
ATOM 6090 C C . ALA A 1 765 ? -51.660 -7.604 -1.133 1.00 79.69 765 ALA A C 1
ATOM 6092 O O . ALA A 1 765 ? -52.406 -6.660 -1.409 1.00 79.69 765 ALA A O 1
ATOM 6093 N N . SER A 1 766 ? -50.387 -7.644 -1.533 1.00 84.38 766 SER A N 1
ATOM 6094 C CA . SER A 1 766 ? -49.741 -6.550 -2.260 1.00 84.38 766 SER A CA 1
ATOM 6095 C C . SER A 1 766 ? -49.753 -6.783 -3.775 1.00 84.38 766 SER A C 1
ATOM 6097 O O . SER A 1 766 ? -49.329 -7.846 -4.217 1.00 84.38 766 SER A O 1
ATOM 6099 N N . PRO A 1 767 ? -50.120 -5.784 -4.598 1.00 81.31 767 PRO A N 1
ATOM 6100 C CA . PRO A 1 767 ? -50.056 -5.895 -6.058 1.00 81.31 767 PRO A CA 1
ATOM 6101 C C . PRO A 1 767 ? -48.624 -5.849 -6.626 1.00 81.31 767 PRO A C 1
ATOM 6103 O O . PRO A 1 767 ? -48.440 -6.074 -7.816 1.00 81.31 767 PRO A O 1
ATOM 6106 N N . ASN A 1 768 ? -47.615 -5.544 -5.800 1.00 83.88 768 ASN A N 1
ATOM 6107 C CA . ASN A 1 768 ? -46.229 -5.317 -6.232 1.00 83.88 768 ASN A CA 1
ATOM 6108 C C . ASN A 1 768 ? -45.288 -6.478 -5.862 1.00 83.88 768 ASN A C 1
ATOM 6110 O O . ASN A 1 768 ? -44.102 -6.258 -5.631 1.00 83.88 768 ASN A O 1
ATOM 6114 N N . GLU A 1 769 ? -45.802 -7.701 -5.746 1.00 81.75 769 GLU A N 1
ATOM 6115 C CA . GLU A 1 769 ? -45.005 -8.873 -5.349 1.00 81.75 769 GLU A CA 1
ATOM 6116 C C . GLU A 1 769 ? -43.912 -9.217 -6.378 1.00 81.75 769 GLU A C 1
ATOM 6118 O O . GLU A 1 769 ? -42.792 -9.541 -5.996 1.00 81.75 769 GLU A O 1
ATOM 6123 N N . SER A 1 770 ? -44.171 -8.989 -7.672 1.00 84.44 770 SER A N 1
ATOM 6124 C CA . SER A 1 770 ? -43.202 -9.195 -8.763 1.00 84.44 770 SER A CA 1
ATOM 6125 C C . SER A 1 770 ? -41.926 -8.349 -8.648 1.00 84.44 770 SER A C 1
ATOM 6127 O O . SER A 1 770 ? -40.924 -8.643 -9.296 1.00 84.44 770 SER A O 1
ATOM 6129 N N . ALA A 1 771 ? -41.935 -7.281 -7.842 1.00 86.25 771 ALA A N 1
ATOM 6130 C CA . ALA A 1 771 ? -40.741 -6.481 -7.588 1.00 86.25 771 ALA A CA 1
ATOM 6131 C C . ALA A 1 771 ? -39.693 -7.242 -6.749 1.00 86.25 771 ALA A C 1
ATOM 6133 O O . ALA A 1 771 ? -38.506 -6.948 -6.879 1.00 86.25 771 ALA A O 1
ATOM 6134 N N . LEU A 1 772 ? -40.097 -8.236 -5.945 1.00 86.19 772 LEU A N 1
ATOM 6135 C CA . LEU A 1 772 ? -39.177 -9.064 -5.152 1.00 86.19 772 LEU A CA 1
ATOM 6136 C C . LEU A 1 772 ? -38.258 -9.904 -6.049 1.00 86.19 772 LEU A C 1
ATOM 6138 O O . LEU A 1 772 ? -37.051 -9.954 -5.810 1.00 86.19 772 LEU A O 1
ATOM 6142 N N . ASP A 1 773 ? -38.800 -10.479 -7.125 1.00 87.25 773 ASP A N 1
ATOM 6143 C CA . ASP A 1 773 ? -38.035 -11.289 -8.082 1.00 87.25 773 ASP A CA 1
ATOM 6144 C C . ASP A 1 773 ? -36.968 -10.453 -8.807 1.00 87.25 773 ASP A C 1
ATOM 6146 O O . ASP A 1 773 ? -35.823 -10.883 -8.983 1.00 87.25 773 ASP A O 1
ATOM 6150 N N . ILE A 1 774 ? -37.312 -9.209 -9.164 1.00 88.75 774 ILE A N 1
ATOM 6151 C CA . ILE A 1 774 ? -36.378 -8.257 -9.784 1.00 88.75 774 ILE A CA 1
ATOM 6152 C C . ILE A 1 774 ? -35.238 -7.919 -8.811 1.00 88.75 774 ILE A C 1
ATOM 6154 O O . ILE A 1 774 ? -34.069 -7.900 -9.206 1.00 88.75 774 ILE A O 1
ATOM 6158 N N . VAL A 1 775 ? -35.549 -7.688 -7.530 1.00 90.69 775 VAL A N 1
ATOM 6159 C CA . VAL A 1 775 ? -34.542 -7.397 -6.496 1.00 90.69 775 VAL A CA 1
ATOM 6160 C C . VAL A 1 775 ? -33.633 -8.599 -6.237 1.00 90.69 775 VAL A C 1
ATOM 6162 O O . VAL A 1 775 ? -32.420 -8.419 -6.118 1.00 90.69 775 VAL A O 1
ATOM 6165 N N . ALA A 1 776 ? -34.178 -9.817 -6.192 1.00 88.75 776 ALA A N 1
ATOM 6166 C CA . ALA A 1 776 ? -33.392 -11.038 -6.025 1.00 88.75 776 ALA A CA 1
ATOM 6167 C C . ALA A 1 776 ? -32.391 -11.228 -7.180 1.00 88.75 776 ALA A C 1
ATOM 6169 O O . ALA A 1 776 ? -31.198 -11.420 -6.936 1.00 88.75 776 ALA A O 1
ATOM 6170 N N . SER A 1 777 ? -32.844 -11.054 -8.426 1.00 90.00 777 SER A N 1
ATOM 6171 C CA . SER A 1 777 ? -31.983 -11.107 -9.616 1.00 90.00 777 SER A CA 1
ATOM 6172 C C . SER A 1 777 ? -30.893 -10.024 -9.615 1.00 90.00 777 SER A C 1
ATOM 6174 O O . SER A 1 777 ? -29.750 -10.273 -10.011 1.00 90.00 777 SER A O 1
ATOM 6176 N N . LEU A 1 778 ? -31.220 -8.808 -9.163 1.00 90.94 778 LEU A N 1
ATOM 6177 C CA . LEU A 1 778 ? -30.248 -7.720 -9.020 1.00 90.94 778 LEU A CA 1
ATOM 6178 C C . LEU A 1 778 ? -29.175 -8.041 -7.974 1.00 90.94 778 LEU A C 1
ATOM 6180 O O . LEU A 1 778 ? -27.998 -7.763 -8.203 1.00 90.94 778 LEU A O 1
ATOM 6184 N N . LYS A 1 779 ? -29.556 -8.635 -6.838 1.00 90.00 779 LYS A N 1
ATOM 6185 C CA . LYS A 1 779 ? -28.611 -9.052 -5.793 1.00 90.00 779 LYS A CA 1
ATOM 6186 C C . LYS A 1 779 ? -27.649 -10.124 -6.284 1.00 90.00 779 LYS A C 1
ATOM 6188 O O . LYS A 1 779 ? -26.455 -10.006 -6.027 1.00 90.00 779 LYS A O 1
ATOM 6193 N N . GLU A 1 780 ? -28.149 -11.127 -6.999 1.00 89.44 780 GLU A N 1
ATOM 6194 C CA . GLU A 1 780 ? -27.327 -12.208 -7.548 1.00 89.44 780 GLU A CA 1
ATOM 6195 C C . GLU A 1 780 ? -26.275 -11.656 -8.520 1.00 89.44 780 GLU A C 1
ATOM 6197 O O . GLU A 1 780 ? -25.075 -11.853 -8.318 1.00 89.44 780 GLU A O 1
ATOM 6202 N N . ARG A 1 781 ? -26.693 -10.850 -9.503 1.00 87.94 781 ARG A N 1
ATOM 6203 C CA . ARG A 1 781 ? -25.775 -10.230 -10.475 1.00 87.94 781 ARG A CA 1
ATOM 6204 C C . ARG A 1 781 ? -24.786 -9.260 -9.832 1.00 87.94 781 ARG A C 1
ATOM 6206 O O . ARG A 1 781 ? -23.605 -9.268 -10.172 1.00 87.94 781 ARG A O 1
ATOM 6213 N N . TYR A 1 782 ? -25.234 -8.460 -8.866 1.00 90.25 782 TYR A N 1
ATOM 6214 C CA . TYR A 1 782 ? -24.345 -7.578 -8.109 1.00 90.25 782 TYR A CA 1
ATOM 6215 C C . TYR A 1 782 ? -23.317 -8.368 -7.282 1.00 90.25 782 TYR A C 1
ATOM 6217 O O . TYR A 1 782 ? -22.149 -7.990 -7.225 1.00 90.25 782 TYR A O 1
ATOM 6225 N N . SER A 1 783 ? -23.718 -9.493 -6.679 1.00 87.19 783 SER A N 1
ATOM 6226 C CA . SER A 1 783 ? -22.794 -10.370 -5.951 1.00 87.19 783 SER A CA 1
ATOM 6227 C C . SER A 1 783 ? -21.766 -11.027 -6.878 1.00 87.19 783 SER A C 1
ATOM 6229 O O . SER A 1 783 ? -20.590 -11.101 -6.523 1.00 87.19 783 SER A O 1
ATOM 6231 N N . ALA A 1 784 ? -22.169 -11.393 -8.100 1.00 86.31 784 ALA A N 1
ATOM 6232 C CA . ALA A 1 784 ? -21.257 -11.898 -9.121 1.00 86.31 784 ALA A CA 1
ATOM 6233 C C . ALA A 1 784 ? -20.204 -10.843 -9.504 1.00 86.31 784 ALA A C 1
ATOM 6235 O O . ALA A 1 784 ? -19.013 -11.156 -9.544 1.00 86.31 784 ALA A O 1
ATOM 6236 N N . LEU A 1 785 ? -20.613 -9.578 -9.678 1.00 85.88 785 LEU A N 1
ATOM 6237 C CA . LEU A 1 785 ? -19.698 -8.463 -9.950 1.00 85.88 785 LEU A CA 1
ATOM 6238 C C . LEU A 1 785 ? -18.655 -8.282 -8.832 1.00 85.88 785 LEU A C 1
ATOM 6240 O O . LEU A 1 785 ? -17.471 -8.114 -9.124 1.00 85.88 785 LEU A O 1
ATOM 6244 N N . LEU A 1 786 ? -19.071 -8.376 -7.563 1.00 82.88 786 LEU A N 1
ATOM 6245 C CA . LEU A 1 786 ? -18.169 -8.293 -6.404 1.00 82.88 786 LEU A CA 1
ATOM 6246 C C . LEU A 1 786 ? -17.171 -9.460 -6.324 1.00 82.88 786 LEU A C 1
ATOM 6248 O O . LEU A 1 786 ? -16.089 -9.286 -5.773 1.00 82.88 786 LEU A O 1
ATOM 6252 N N . SER A 1 787 ? -17.532 -10.631 -6.856 1.00 76.38 787 SER A N 1
ATOM 6253 C CA . SER A 1 787 ? -16.693 -11.839 -6.848 1.00 76.38 787 SER A CA 1
ATOM 6254 C C . SER A 1 787 ? -15.755 -11.974 -8.052 1.00 76.38 787 SER A C 1
ATOM 6256 O O . SER A 1 787 ? -14.924 -12.880 -8.077 1.00 76.38 787 SER A O 1
ATOM 6258 N N . SER A 1 788 ? -15.879 -11.097 -9.053 1.00 67.94 788 SER A N 1
ATOM 6259 C CA . SER A 1 788 ? -14.982 -11.108 -10.208 1.00 67.94 788 SER A CA 1
ATOM 6260 C C . SER A 1 788 ? -13.546 -10.794 -9.760 1.00 67.94 788 SER A C 1
ATOM 6262 O O . SER A 1 788 ? -13.323 -9.849 -9.008 1.00 67.94 788 SER A O 1
ATOM 6264 N N . THR A 1 789 ? -12.563 -11.578 -10.203 1.00 56.94 789 THR A N 1
ATOM 6265 C CA . THR A 1 789 ? -11.122 -11.350 -9.971 1.00 56.94 789 THR A CA 1
ATOM 6266 C C . THR A 1 789 ? -10.387 -11.354 -11.309 1.00 56.94 789 THR A C 1
ATOM 6268 O O . THR A 1 789 ? -10.880 -11.936 -12.274 1.00 56.94 789 THR A O 1
ATOM 6271 N N . LEU A 1 790 ? -9.219 -10.710 -11.395 1.00 58.03 790 LEU A N 1
ATOM 6272 C CA . LEU A 1 790 ? -8.349 -10.842 -12.572 1.00 58.03 790 LEU A CA 1
ATOM 6273 C C . LEU A 1 790 ? -7.806 -12.281 -12.677 1.00 58.03 790 LEU A C 1
ATOM 6275 O O . LEU A 1 790 ? -7.741 -12.983 -11.668 1.00 58.03 790 LEU A O 1
ATOM 6279 N N . ASP A 1 791 ? -7.346 -12.701 -13.861 1.00 46.19 791 ASP A N 1
ATOM 6280 C CA . ASP A 1 791 ? -6.809 -14.057 -14.117 1.00 46.19 791 ASP A CA 1
ATOM 6281 C C . ASP A 1 791 ? -5.635 -14.453 -13.191 1.00 46.19 791 ASP A C 1
ATOM 6283 O O . ASP A 1 791 ? -5.367 -15.634 -12.981 1.00 46.19 791 ASP A O 1
ATOM 6287 N N . ASN A 1 792 ? -4.961 -13.465 -12.588 1.00 44.16 792 ASN A N 1
ATOM 6288 C CA . ASN A 1 792 ? -3.860 -13.651 -11.635 1.00 44.16 792 ASN A CA 1
ATOM 6289 C C . ASN A 1 792 ? -4.307 -13.718 -10.161 1.00 44.16 792 ASN A C 1
ATOM 6291 O O . ASN A 1 792 ? -3.468 -13.912 -9.284 1.00 44.16 792 ASN A O 1
ATOM 6295 N N . GLY A 1 793 ? -5.599 -13.526 -9.874 1.00 54.19 793 GLY A N 1
ATOM 6296 C CA . GLY A 1 793 ? -6.147 -13.528 -8.517 1.00 54.19 793 GLY A CA 1
ATOM 6297 C C . GLY A 1 793 ? -6.015 -12.220 -7.723 1.00 54.19 793 GLY A C 1
ATOM 6298 O O . GLY A 1 793 ? -6.551 -12.108 -6.619 1.00 54.19 793 GLY A O 1
ATOM 6299 N N . ASP A 1 794 ? -5.365 -11.207 -8.300 1.00 59.53 794 ASP A N 1
ATOM 6300 C CA . ASP A 1 794 ? -5.319 -9.850 -7.755 1.00 59.53 794 ASP A CA 1
ATOM 6301 C C . ASP A 1 794 ? -6.630 -9.086 -8.038 1.00 59.53 794 ASP A C 1
ATOM 6303 O O . ASP A 1 794 ? -7.254 -9.228 -9.097 1.00 59.53 794 ASP A O 1
ATOM 6307 N N . LEU A 1 795 ? -7.039 -8.235 -7.091 1.00 76.56 795 LEU A N 1
ATOM 6308 C CA . LEU A 1 795 ? -8.168 -7.319 -7.267 1.00 76.56 795 LEU A CA 1
ATOM 6309 C C . LEU A 1 795 ? -7.749 -6.151 -8.162 1.00 76.56 795 LEU A C 1
ATOM 6311 O O . LEU A 1 795 ? -6.756 -5.472 -7.896 1.00 76.56 795 LEU A O 1
ATOM 6315 N N . SER A 1 796 ? -8.542 -5.869 -9.193 1.00 84.31 796 SER A N 1
ATOM 6316 C CA . SER A 1 796 ? -8.351 -4.660 -9.998 1.00 84.31 796 SER A CA 1
ATOM 6317 C C . SER A 1 796 ? -8.622 -3.387 -9.182 1.00 84.31 796 SER A C 1
ATOM 6319 O O . SER A 1 796 ? -9.272 -3.418 -8.130 1.00 84.31 796 SER A O 1
ATOM 6321 N N . GLN A 1 797 ? -8.163 -2.232 -9.671 1.00 83.44 797 GLN A N 1
ATOM 6322 C CA . GLN A 1 797 ? -8.455 -0.941 -9.038 1.00 83.44 797 GLN A CA 1
ATOM 6323 C C . GLN A 1 797 ? -9.967 -0.655 -9.031 1.00 83.44 797 GLN A C 1
ATOM 6325 O O . GLN A 1 797 ? -10.497 -0.183 -8.022 1.00 83.44 797 GLN A O 1
ATOM 6330 N N . GLY A 1 798 ? -10.674 -1.024 -10.107 1.00 85.38 798 GLY A N 1
ATOM 6331 C CA . GLY A 1 798 ? -12.137 -0.982 -10.189 1.00 85.38 798 GLY A CA 1
ATOM 6332 C C . GLY A 1 798 ? -12.831 -1.831 -9.124 1.00 85.38 798 GLY A C 1
ATOM 6333 O O . GLY A 1 798 ? -13.710 -1.334 -8.419 1.00 85.38 798 GLY A O 1
ATOM 6334 N N . GLN A 1 799 ? -12.400 -3.082 -8.947 1.00 86.56 799 GLN A N 1
ATOM 6335 C CA . GLN A 1 799 ? -12.941 -3.976 -7.915 1.00 86.56 799 GLN A CA 1
ATOM 6336 C C . GLN A 1 799 ? -12.613 -3.481 -6.505 1.00 86.56 799 GLN A C 1
ATOM 6338 O O . GLN A 1 799 ? -13.491 -3.462 -5.648 1.00 86.56 799 GLN A O 1
ATOM 6343 N N . THR A 1 800 ? -11.391 -2.999 -6.271 1.00 88.62 800 THR A N 1
ATOM 6344 C CA . THR A 1 800 ? -10.980 -2.434 -4.976 1.00 88.62 800 THR A CA 1
ATOM 6345 C C . THR A 1 800 ? -11.841 -1.230 -4.598 1.00 88.62 800 THR A C 1
ATOM 6347 O O . THR A 1 800 ? -12.285 -1.122 -3.455 1.00 88.62 800 THR A O 1
ATOM 6350 N N . LEU A 1 801 ? -12.135 -0.343 -5.556 1.00 89.06 801 LEU A N 1
ATOM 6351 C CA . LEU A 1 801 ? -13.021 0.798 -5.337 1.00 89.06 801 LEU A CA 1
ATOM 6352 C C . LEU A 1 801 ? -14.456 0.350 -5.032 1.00 89.06 801 LEU A C 1
ATOM 6354 O O . LEU A 1 801 ? -15.058 0.854 -4.083 1.00 89.06 801 LEU A O 1
ATOM 6358 N N . LEU A 1 802 ? -14.999 -0.597 -5.806 1.00 89.75 802 LEU A N 1
ATOM 6359 C CA . LEU A 1 802 ? -16.363 -1.097 -5.622 1.00 89.75 802 LEU A CA 1
ATOM 6360 C C . LEU A 1 802 ? -16.524 -1.834 -4.285 1.00 89.75 802 LEU A C 1
ATOM 6362 O O . LEU A 1 802 ? -17.467 -1.553 -3.548 1.00 89.75 802 LEU A O 1
ATOM 6366 N N . MET A 1 803 ? -15.590 -2.722 -3.938 1.00 86.81 803 MET A N 1
ATOM 6367 C CA . MET A 1 803 ? -15.570 -3.432 -2.658 1.00 86.81 803 MET A CA 1
ATOM 6368 C C . MET A 1 803 ? -15.356 -2.475 -1.490 1.00 86.81 803 MET A C 1
ATOM 6370 O O . MET A 1 803 ? -16.061 -2.568 -0.488 1.00 86.81 803 MET A O 1
ATOM 6374 N N . GLY A 1 804 ? -14.429 -1.521 -1.624 1.00 85.25 804 GLY A N 1
ATOM 6375 C CA . GLY A 1 804 ? -14.201 -0.476 -0.632 1.00 85.25 804 GLY A CA 1
ATOM 6376 C C . GLY A 1 804 ? -15.481 0.308 -0.366 1.00 85.25 804 GLY A C 1
ATOM 6377 O O . GLY A 1 804 ? -15.899 0.419 0.785 1.00 85.25 804 GLY A O 1
ATOM 6378 N N . PHE A 1 805 ? -16.165 0.754 -1.423 1.00 89.06 805 PHE A N 1
ATOM 6379 C CA . PHE A 1 805 ? -17.427 1.477 -1.299 1.00 89.06 805 PHE A CA 1
ATOM 6380 C C . PHE A 1 805 ? -18.546 0.592 -0.723 1.00 89.06 805 PHE A C 1
ATOM 6382 O O . PHE A 1 805 ? -19.276 1.042 0.155 1.00 89.06 805 PHE A O 1
ATOM 6389 N N . ASN A 1 806 ? -18.657 -0.674 -1.140 1.00 88.38 806 ASN A N 1
ATOM 6390 C CA . ASN A 1 806 ? -19.652 -1.622 -0.626 1.00 88.38 806 ASN A CA 1
ATOM 6391 C C . ASN A 1 806 ? -19.448 -1.950 0.862 1.00 88.38 806 ASN A C 1
ATOM 6393 O O . ASN A 1 806 ? -20.408 -1.924 1.635 1.00 88.38 806 ASN A O 1
ATOM 6397 N N . SER A 1 807 ? -18.199 -2.160 1.283 1.00 85.00 807 SER A N 1
ATOM 6398 C CA . SER A 1 807 ? -17.841 -2.491 2.668 1.00 85.00 807 SER A CA 1
ATOM 6399 C C . SER A 1 807 ? -18.212 -1.394 3.670 1.00 85.00 807 SER A C 1
ATOM 6401 O O . SER A 1 807 ? -18.436 -1.687 4.846 1.00 85.00 807 SER A O 1
ATOM 6403 N N . LEU A 1 808 ? -18.326 -0.136 3.216 1.00 82.12 808 LEU A N 1
ATOM 6404 C CA . LEU A 1 808 ? -18.797 0.958 4.064 1.00 82.12 808 LEU A CA 1
ATOM 6405 C C . LEU A 1 808 ? -20.249 0.746 4.515 1.00 82.12 808 LEU A C 1
ATOM 6407 O O . LEU A 1 808 ? -20.599 1.153 5.617 1.00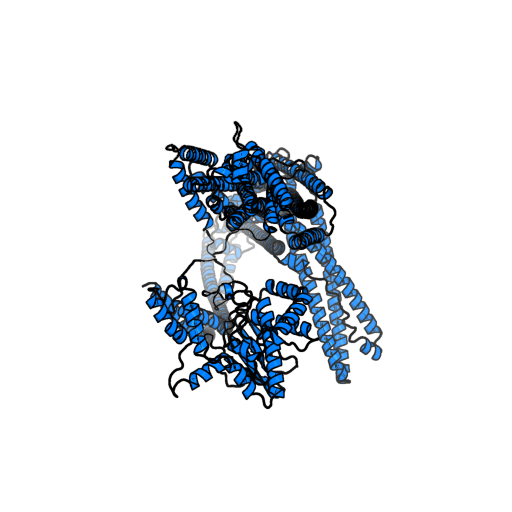 82.12 808 LEU A O 1
ATOM 6411 N N . PHE A 1 809 ? -21.080 0.092 3.696 1.00 83.19 809 PHE A N 1
ATOM 6412 C CA . PHE A 1 809 ? -22.501 -0.120 3.981 1.00 83.19 809 PHE A CA 1
ATOM 6413 C C . PHE A 1 809 ? -22.795 -1.428 4.732 1.00 83.19 809 PHE A C 1
ATOM 6415 O O . PHE A 1 809 ? -23.783 -1.490 5.458 1.00 83.19 809 PHE A O 1
ATOM 6422 N N . GLU A 1 810 ? -21.979 -2.474 4.561 1.00 72.50 810 GLU A N 1
ATOM 6423 C CA . GLU A 1 810 ? -22.234 -3.803 5.153 1.00 72.50 810 GLU A CA 1
ATOM 6424 C C . GLU A 1 810 ? -22.056 -3.831 6.674 1.00 72.50 810 GLU A C 1
ATOM 6426 O O . GLU A 1 810 ? -22.811 -4.507 7.368 1.00 72.50 810 GLU A O 1
ATOM 6431 N N . LYS A 1 811 ? -21.154 -3.002 7.213 1.00 64.12 811 LYS A N 1
ATOM 6432 C CA . LYS A 1 811 ? -20.874 -2.903 8.657 1.00 64.12 811 LYS A CA 1
ATOM 6433 C C . LYS A 1 811 ? -22.030 -2.347 9.508 1.00 64.12 811 LYS A C 1
ATOM 6435 O O . LYS A 1 811 ? -21.870 -2.197 10.713 1.00 64.12 811 LYS A O 1
ATOM 6440 N N . LEU A 1 812 ? -23.163 -1.977 8.906 1.00 66.69 812 LEU A N 1
ATOM 6441 C CA . LEU A 1 812 ? -24.225 -1.224 9.581 1.00 66.69 812 LEU A CA 1
ATOM 6442 C C . LEU A 1 812 ? -25.325 -2.091 10.214 1.00 66.69 812 LEU A C 1
ATOM 6444 O O . LEU A 1 812 ? -26.023 -1.598 11.097 1.00 66.69 812 LEU A O 1
ATOM 6448 N N . TRP A 1 813 ? -25.514 -3.342 9.778 1.00 62.44 813 TRP A N 1
ATOM 6449 C CA . TRP A 1 813 ? -26.752 -4.091 10.068 1.00 62.44 813 TRP A CA 1
ATOM 6450 C C . TRP A 1 813 ? -26.596 -5.306 10.996 1.00 62.44 813 TRP A C 1
ATOM 6452 O O . TRP A 1 813 ? -27.605 -5.803 11.497 1.00 62.44 813 TRP A O 1
ATOM 6462 N N . GLU A 1 814 ? -25.368 -5.750 11.281 1.00 60.59 814 GLU A N 1
ATOM 6463 C CA . GLU A 1 814 ? -25.092 -6.968 12.070 1.00 60.59 814 GLU A CA 1
ATOM 6464 C C . GLU A 1 814 ? -25.541 -6.868 13.547 1.00 60.59 814 GLU A C 1
ATOM 6466 O O . GLU A 1 814 ? -25.896 -7.877 14.152 1.00 60.59 814 GLU A O 1
ATOM 6471 N N . ASP A 1 815 ? -25.626 -5.653 14.104 1.00 60.81 815 ASP A N 1
ATOM 6472 C CA . ASP A 1 815 ? -25.817 -5.405 15.546 1.00 60.81 815 ASP A CA 1
ATOM 6473 C C . ASP A 1 815 ? -27.274 -5.082 15.970 1.00 60.81 815 ASP A C 1
ATOM 6475 O O . ASP A 1 815 ? -27.536 -4.794 17.139 1.00 60.81 815 ASP A O 1
ATOM 6479 N N . THR A 1 816 ? -28.252 -5.110 15.052 1.00 62.16 816 THR A N 1
ATOM 6480 C CA . THR A 1 816 ? -29.625 -4.601 15.309 1.00 62.16 816 THR A CA 1
ATOM 6481 C C . THR A 1 816 ? -30.622 -5.620 15.887 1.00 62.16 816 THR A C 1
ATOM 6483 O O . THR A 1 816 ? -31.724 -5.243 16.293 1.00 62.16 816 THR A O 1
ATOM 6486 N N . SER A 1 817 ? -30.252 -6.901 15.998 1.00 62.72 817 SER A N 1
ATOM 6487 C CA . SER A 1 817 ? -31.150 -7.981 16.453 1.00 62.72 817 SER A CA 1
ATOM 6488 C C . SER A 1 817 ? -31.584 -7.871 17.926 1.00 62.72 817 SER A C 1
ATOM 6490 O O . SER A 1 817 ? -32.636 -8.395 18.307 1.00 62.72 817 SER A O 1
ATOM 6492 N N . CYS A 1 818 ? -30.829 -7.137 18.751 1.00 63.19 818 CYS A N 1
ATOM 6493 C CA . CYS A 1 818 ? -31.057 -6.977 20.191 1.00 63.19 818 CYS A CA 1
ATOM 6494 C C . CYS A 1 818 ? -32.307 -6.146 20.555 1.00 63.19 818 CYS A C 1
ATOM 6496 O O . CYS A 1 818 ? -32.769 -6.174 21.694 1.00 63.19 818 CYS A O 1
ATOM 6498 N N . LEU A 1 819 ? -32.909 -5.437 19.593 1.00 64.38 819 LEU A N 1
ATOM 6499 C CA . LEU A 1 819 ? -34.151 -4.681 19.810 1.00 64.38 819 LEU A CA 1
ATOM 6500 C C . LEU A 1 819 ? -35.357 -5.580 20.115 1.00 64.38 819 LEU A C 1
ATOM 6502 O O . LEU A 1 819 ? -36.282 -5.155 20.804 1.00 64.38 819 LEU A O 1
ATOM 6506 N N . SER A 1 820 ? -35.342 -6.820 19.623 1.00 64.06 820 SER A N 1
ATOM 6507 C CA . SER A 1 820 ? -36.418 -7.794 19.845 1.00 64.06 820 SER A CA 1
ATOM 6508 C C . SER A 1 820 ? -36.403 -8.418 21.248 1.00 64.06 820 SER A C 1
ATOM 6510 O O . SER A 1 820 ? -37.417 -8.959 21.680 1.00 64.06 820 SER A O 1
ATOM 6512 N N . SER A 1 821 ? -35.282 -8.320 21.974 1.00 65.19 821 SER A N 1
ATOM 6513 C CA . SER A 1 821 ? -35.091 -8.962 23.282 1.00 65.19 821 SER A CA 1
ATOM 6514 C C . SER A 1 821 ? -35.488 -8.113 24.496 1.00 65.19 821 SER A C 1
ATOM 6516 O O . SER A 1 821 ? -35.487 -8.629 25.608 1.00 65.19 821 SER A O 1
ATOM 6518 N N . ILE A 1 822 ? -35.820 -6.827 24.323 1.00 71.38 822 ILE A N 1
ATOM 6519 C CA . ILE A 1 822 ? -36.202 -5.954 25.446 1.00 71.38 822 ILE A CA 1
ATOM 6520 C C . ILE A 1 822 ? -37.697 -6.118 25.751 1.00 71.38 822 ILE A C 1
ATOM 6522 O O . ILE A 1 822 ? -38.559 -5.592 25.043 1.00 71.38 822 ILE A O 1
ATOM 6526 N N . GLU A 1 823 ? -38.018 -6.812 26.843 1.00 69.88 823 GLU A N 1
ATOM 6527 C CA . GLU A 1 823 ? -39.391 -6.929 27.339 1.00 69.88 823 GLU A CA 1
ATOM 6528 C C . GLU A 1 823 ? -39.797 -5.695 28.159 1.00 69.88 823 GLU A C 1
ATOM 6530 O O . GLU A 1 823 ? -39.160 -5.339 29.149 1.00 69.88 823 GLU A O 1
ATOM 6535 N N . VAL A 1 824 ? -40.896 -5.040 27.764 1.00 78.94 824 VAL A N 1
ATOM 6536 C CA . VAL A 1 824 ? -41.449 -3.879 28.482 1.00 78.94 824 VAL A CA 1
ATOM 6537 C C . VAL A 1 824 ? -42.731 -4.281 29.224 1.00 78.94 824 VAL A C 1
ATOM 6539 O O . VAL A 1 824 ? -43.746 -4.553 28.560 1.00 78.94 824 VAL A O 1
ATOM 6542 N N . PRO A 1 825 ? -42.729 -4.269 30.576 1.00 83.50 825 PRO A N 1
ATOM 6543 C CA . PRO A 1 825 ? -43.914 -4.502 31.397 1.00 83.50 825 PRO A CA 1
ATOM 6544 C C . PRO A 1 825 ? -45.093 -3.614 30.989 1.00 83.50 825 PRO A C 1
ATOM 6546 O O . PRO A 1 825 ? -44.913 -2.452 30.623 1.00 83.50 825 PRO A O 1
ATOM 6549 N N . TYR A 1 826 ? -46.319 -4.143 31.077 1.00 79.38 826 TYR A N 1
ATOM 6550 C CA . TYR A 1 826 ? -47.530 -3.436 30.636 1.00 79.38 826 TYR A CA 1
ATOM 6551 C C . TYR A 1 826 ? -47.687 -2.062 31.305 1.00 79.38 826 TYR A C 1
ATOM 6553 O O . TYR A 1 826 ? -47.939 -1.077 30.614 1.00 79.38 826 TYR A O 1
ATOM 6561 N N . ALA A 1 827 ? -47.435 -1.984 32.616 1.00 76.62 827 ALA A N 1
ATOM 6562 C CA . ALA A 1 827 ? -47.511 -0.745 33.386 1.00 76.62 827 ALA A CA 1
ATOM 6563 C C . ALA A 1 827 ? -46.528 0.336 32.897 1.00 76.62 827 ALA A C 1
ATOM 6565 O O . ALA A 1 827 ? -46.828 1.516 32.974 1.00 76.62 827 ALA A O 1
ATOM 6566 N N . TRP A 1 828 ? -45.365 -0.027 32.345 1.00 85.62 828 TRP A N 1
ATOM 6567 C CA . TRP A 1 828 ? -44.349 0.953 31.928 1.00 85.62 828 TRP A CA 1
ATOM 6568 C C . TRP A 1 828 ? -44.672 1.614 30.580 1.00 85.62 828 TRP A C 1
ATOM 6570 O O . TRP A 1 828 ? -44.038 2.594 30.197 1.00 85.62 828 TRP A O 1
ATOM 6580 N N . ARG A 1 829 ? -45.675 1.112 29.848 1.00 83.75 829 ARG A N 1
ATOM 6581 C CA . ARG A 1 829 ? -46.055 1.626 28.521 1.00 83.75 829 ARG A CA 1
ATOM 6582 C C . ARG A 1 829 ? -46.734 2.999 28.566 1.00 83.75 829 ARG A C 1
ATOM 6584 O O . ARG A 1 829 ? -46.787 3.658 27.530 1.00 83.75 829 ARG A O 1
ATOM 6591 N N . SER A 1 830 ? -47.247 3.423 29.723 1.00 82.88 830 SER A N 1
ATOM 6592 C CA . SER A 1 830 ? -47.829 4.758 29.927 1.00 82.88 830 SER A CA 1
ATOM 6593 C C . SER A 1 830 ? -46.780 5.835 30.236 1.00 82.88 830 SER A C 1
ATOM 6595 O O . SER A 1 830 ? -47.115 7.019 30.256 1.00 82.88 830 SER A O 1
ATOM 6597 N N . VAL A 1 831 ? -45.504 5.466 30.423 1.00 86.56 831 VAL A N 1
ATOM 6598 C CA . VAL A 1 831 ? -44.402 6.428 30.586 1.00 86.56 831 VAL A CA 1
ATOM 6599 C C . VAL A 1 831 ? -44.177 7.186 29.275 1.00 86.56 831 VAL A C 1
ATOM 6601 O O . VAL A 1 831 ? -44.028 6.574 28.215 1.00 86.56 831 VAL A O 1
ATOM 6604 N N . ASP A 1 832 ? -44.131 8.516 29.346 1.00 86.69 832 ASP A N 1
ATOM 6605 C CA . ASP A 1 832 ? -44.084 9.421 28.190 1.00 86.69 832 ASP A CA 1
ATOM 6606 C C . ASP A 1 832 ? -42.942 9.115 27.209 1.00 86.69 832 ASP A C 1
ATOM 6608 O O . ASP A 1 832 ? -43.203 8.908 26.025 1.00 86.69 832 ASP A O 1
ATOM 6612 N N . PHE A 1 833 ? -41.701 8.981 27.684 1.00 88.44 833 PHE A N 1
ATOM 6613 C CA . PHE A 1 833 ? -40.545 8.729 26.814 1.00 88.44 833 PHE A CA 1
ATOM 6614 C C . PHE A 1 833 ? -40.604 7.340 26.162 1.00 88.44 833 PHE A C 1
ATOM 6616 O O . PHE A 1 833 ? -40.180 7.187 25.020 1.00 88.44 833 PHE A O 1
ATOM 6623 N N . ILE A 1 834 ? -41.166 6.331 26.842 1.00 86.75 834 ILE A N 1
ATOM 6624 C CA . ILE A 1 834 ? -41.347 4.978 26.282 1.00 86.75 834 ILE A CA 1
ATOM 6625 C C . ILE A 1 834 ? -42.439 4.997 25.206 1.00 86.75 834 ILE A C 1
ATOM 6627 O O . ILE A 1 834 ? -42.260 4.415 24.133 1.00 86.75 834 ILE A O 1
ATOM 6631 N N . LYS A 1 835 ? -43.559 5.673 25.485 1.00 85.69 835 LYS A N 1
ATOM 6632 C CA . LYS A 1 835 ? -44.717 5.798 24.591 1.00 85.69 835 LYS A CA 1
ATOM 6633 C C . LYS A 1 835 ? -44.376 6.595 23.331 1.00 85.69 835 LYS A C 1
ATOM 6635 O O . LYS A 1 835 ? -44.689 6.155 22.227 1.00 85.69 835 LYS A O 1
ATOM 6640 N N . GLU A 1 836 ? -43.705 7.734 23.486 1.00 86.75 836 GLU A N 1
ATOM 6641 C CA . GLU A 1 836 ? -43.309 8.607 22.378 1.00 86.75 836 GLU A CA 1
ATOM 6642 C C . GLU A 1 836 ? -42.219 7.965 21.518 1.00 86.75 836 GLU A C 1
ATOM 6644 O O . GLU A 1 836 ? -42.400 7.869 20.304 1.00 86.75 836 GLU A O 1
ATOM 6649 N N . ALA A 1 837 ? -41.163 7.405 22.118 1.00 86.94 837 ALA A N 1
ATOM 6650 C CA . ALA A 1 837 ? -40.132 6.683 21.370 1.00 86.94 837 ALA A CA 1
ATOM 6651 C C . ALA A 1 837 ? -40.724 5.512 20.563 1.00 86.94 837 ALA A C 1
ATOM 6653 O O . ALA A 1 837 ? -40.423 5.349 19.381 1.00 86.94 837 ALA A O 1
ATOM 6654 N N . LYS A 1 838 ? -41.662 4.755 21.152 1.00 83.44 838 LYS A N 1
ATOM 6655 C CA . LYS A 1 838 ? -42.348 3.647 20.469 1.00 83.44 838 LYS A CA 1
ATOM 6656 C C . LYS A 1 838 ? -43.233 4.101 19.302 1.00 83.44 838 LYS A C 1
ATOM 6658 O O . LYS A 1 838 ? -43.379 3.355 18.341 1.00 83.44 838 LYS A O 1
ATOM 6663 N N . SER A 1 839 ? -43.797 5.311 19.346 1.00 84.62 839 SER A N 1
ATOM 6664 C CA . SER A 1 839 ? -44.527 5.891 18.204 1.00 84.62 839 SER A CA 1
ATOM 6665 C C . SER A 1 839 ? -43.605 6.245 17.026 1.00 84.62 839 SER A C 1
ATOM 6667 O O . SER A 1 839 ? -44.036 6.331 15.869 1.00 84.62 839 SER A O 1
ATOM 6669 N N . TYR A 1 840 ? -42.313 6.436 17.310 1.00 80.00 840 TYR A N 1
ATOM 6670 C CA . TYR A 1 840 ? -41.307 6.751 16.307 1.00 80.00 840 TYR A CA 1
ATOM 6671 C C . TYR A 1 840 ? -40.643 5.518 15.701 1.00 80.00 840 TYR A C 1
ATOM 6673 O O . TYR A 1 840 ? -40.362 5.558 14.500 1.00 80.00 840 TYR A O 1
ATOM 6681 N N . MET A 1 841 ? -40.508 4.439 16.475 1.00 77.69 841 MET A N 1
ATOM 6682 C CA . MET A 1 841 ? -39.950 3.164 16.026 1.00 77.69 841 MET A CA 1
ATOM 6683 C C . MET A 1 841 ? -40.662 2.624 14.784 1.00 77.69 841 MET A C 1
ATOM 6685 O O . MET A 1 841 ? -41.892 2.548 14.719 1.00 77.69 841 MET A O 1
ATOM 6689 N N . ALA A 1 842 ? -39.874 2.213 13.792 1.00 69.19 842 ALA A N 1
ATOM 6690 C CA . ALA A 1 842 ? -40.383 1.412 12.690 1.00 69.19 842 ALA A CA 1
ATOM 6691 C C . ALA A 1 842 ? -40.853 0.032 13.211 1.00 69.19 842 ALA A C 1
ATOM 6693 O O . ALA A 1 842 ? -40.390 -0.417 14.264 1.00 69.19 842 ALA A O 1
ATOM 6694 N N . PRO A 1 843 ? -41.759 -0.666 12.501 1.00 63.50 843 PRO A N 1
ATOM 6695 C CA . PRO A 1 843 ? -42.191 -2.026 12.839 1.00 63.50 843 PRO A CA 1
ATOM 6696 C C . PRO A 1 843 ? -41.083 -3.066 12.553 1.00 63.50 843 PRO A C 1
ATOM 6698 O O . PRO A 1 843 ? -41.269 -4.020 11.808 1.00 63.50 843 PRO A O 1
ATOM 6701 N N . VAL A 1 844 ? -39.909 -2.868 13.160 1.00 55.09 844 VAL A N 1
ATOM 6702 C CA . VAL A 1 844 ? -38.665 -3.657 13.032 1.00 55.09 844 VAL A CA 1
ATOM 6703 C C . VAL A 1 844 ? -38.730 -4.965 13.841 1.00 55.09 844 VAL A C 1
ATOM 6705 O O . VAL A 1 844 ? -37.802 -5.762 13.832 1.00 55.09 844 VAL A O 1
ATOM 6708 N N . LEU A 1 845 ? -39.831 -5.207 14.556 1.00 53.41 845 LEU A N 1
ATOM 6709 C CA . LEU A 1 845 ? -39.971 -6.316 15.506 1.00 53.41 845 LEU A CA 1
ATOM 6710 C C . LEU A 1 845 ? -40.448 -7.633 14.867 1.00 53.41 845 LEU A C 1
ATOM 6712 O O . LEU A 1 845 ? -40.489 -8.646 15.559 1.00 53.41 845 LEU A O 1
ATOM 6716 N N . ASP A 1 846 ? -40.790 -7.635 13.575 1.00 63.34 846 ASP A N 1
ATOM 6717 C CA . ASP A 1 846 ? -41.152 -8.842 12.822 1.00 63.34 846 ASP A CA 1
ATOM 6718 C C . ASP A 1 846 ? -40.086 -9.134 11.752 1.00 63.34 846 ASP A C 1
ATOM 6720 O O . ASP A 1 846 ? -39.694 -8.248 10.984 1.00 63.34 846 ASP A O 1
ATOM 6724 N N . GLY A 1 847 ? -39.595 -10.377 11.707 1.00 65.94 847 GLY A N 1
ATOM 6725 C CA . GLY A 1 847 ? -38.485 -10.789 10.840 1.00 65.94 847 GLY A CA 1
ATOM 6726 C C . GLY A 1 847 ? -38.788 -10.631 9.346 1.00 65.94 847 GLY A C 1
ATOM 6727 O O . GLY A 1 847 ? -37.878 -10.408 8.549 1.00 65.94 847 GLY A O 1
ATOM 6728 N N . THR A 1 848 ? -40.068 -10.673 8.972 1.00 73.31 848 THR A N 1
ATOM 6729 C CA . THR A 1 848 ? -40.545 -10.476 7.594 1.00 73.31 848 THR A CA 1
ATOM 6730 C C . THR A 1 848 ? -40.391 -9.023 7.127 1.00 73.31 848 THR A C 1
ATOM 6732 O O . THR A 1 848 ? -39.860 -8.765 6.046 1.00 73.31 848 THR A O 1
ATOM 6735 N N . HIS A 1 849 ? -40.772 -8.050 7.960 1.00 77.25 849 HIS A N 1
ATOM 6736 C CA . HIS A 1 849 ? -40.627 -6.622 7.660 1.00 77.25 849 HIS A CA 1
ATOM 6737 C C . HIS A 1 849 ? -39.158 -6.183 7.631 1.00 77.25 849 HIS A C 1
ATOM 6739 O O . HIS A 1 849 ? -38.789 -5.326 6.826 1.00 77.25 849 HIS A O 1
ATOM 6745 N N . LEU A 1 850 ? -38.308 -6.789 8.469 1.00 74.44 850 LEU A N 1
ATOM 6746 C CA . LEU A 1 850 ? -36.869 -6.529 8.467 1.00 74.44 850 LEU A CA 1
ATOM 6747 C C . LEU A 1 850 ? -36.213 -6.973 7.150 1.00 74.44 850 LEU A C 1
ATOM 6749 O O . LEU A 1 850 ? -35.413 -6.221 6.600 1.00 74.44 850 LEU A O 1
ATOM 6753 N N . ALA A 1 851 ? -36.588 -8.138 6.610 1.00 77.69 851 ALA A N 1
ATOM 6754 C CA . ALA A 1 851 ? -36.099 -8.610 5.312 1.00 77.69 851 ALA A CA 1
ATOM 6755 C C . ALA A 1 851 ? -36.510 -7.676 4.154 1.00 77.69 851 ALA A C 1
ATOM 6757 O O . ALA A 1 851 ? -35.695 -7.327 3.306 1.00 77.69 851 ALA A O 1
ATOM 6758 N N . LEU A 1 852 ? -37.749 -7.177 4.153 1.00 83.12 852 LEU A N 1
ATOM 6759 C CA . LEU A 1 852 ? -38.193 -6.200 3.148 1.00 83.12 852 LEU A CA 1
ATOM 6760 C C . LEU A 1 852 ? -37.460 -4.853 3.270 1.00 83.12 852 LEU A C 1
ATOM 6762 O O . LEU A 1 852 ? -37.163 -4.199 2.268 1.00 83.12 852 LEU A O 1
ATOM 6766 N N . LEU A 1 853 ? -37.149 -4.418 4.493 1.00 80.50 853 LEU A N 1
ATOM 6767 C CA . LEU A 1 853 ? -36.366 -3.204 4.719 1.00 80.50 853 LEU A CA 1
ATOM 6768 C C . LEU A 1 853 ? -34.919 -3.364 4.239 1.00 80.50 853 LEU A C 1
ATOM 6770 O O . LEU A 1 853 ? -34.409 -2.451 3.588 1.00 80.50 853 LEU A O 1
ATOM 6774 N N . THR A 1 854 ? -34.264 -4.502 4.494 1.00 83.06 854 THR A N 1
ATOM 6775 C CA . THR A 1 854 ? -32.895 -4.741 4.003 1.00 83.06 854 THR A CA 1
ATOM 6776 C C . THR A 1 854 ? -32.836 -4.747 2.474 1.00 83.06 854 THR A C 1
ATOM 6778 O O . THR A 1 854 ? -31.893 -4.199 1.900 1.00 83.06 854 THR A O 1
ATOM 6781 N N . ASP A 1 855 ? -33.876 -5.243 1.803 1.00 87.25 855 ASP A N 1
ATOM 6782 C CA . ASP A 1 855 ? -34.024 -5.186 0.343 1.00 87.25 855 ASP A CA 1
ATOM 6783 C C . ASP A 1 855 ? -34.154 -3.747 -0.180 1.00 87.25 855 ASP A C 1
ATOM 6785 O O . ASP A 1 855 ? -33.476 -3.354 -1.135 1.00 87.25 855 ASP A O 1
ATOM 6789 N N . ILE A 1 856 ? -34.956 -2.911 0.486 1.00 88.00 856 ILE A N 1
ATOM 6790 C CA . ILE A 1 856 ? -35.089 -1.486 0.142 1.00 88.00 856 ILE A CA 1
ATOM 6791 C C . ILE A 1 856 ? -33.755 -0.747 0.332 1.00 88.00 856 ILE A C 1
ATOM 6793 O O . ILE A 1 856 ? -33.384 0.084 -0.503 1.00 88.00 856 ILE A O 1
ATOM 6797 N N . PHE A 1 857 ? -33.016 -1.034 1.407 1.00 87.12 857 PHE A N 1
ATOM 6798 C CA . PHE A 1 857 ? -31.714 -0.407 1.656 1.00 87.12 857 PHE A CA 1
ATOM 6799 C C . PHE A 1 857 ? -30.616 -0.922 0.721 1.00 87.12 857 PHE A C 1
ATOM 6801 O O . PHE A 1 857 ? -29.743 -0.141 0.339 1.00 87.12 857 PHE A O 1
ATOM 6808 N N . PHE A 1 858 ? -30.703 -2.168 0.248 1.00 90.44 858 PHE A N 1
ATOM 6809 C CA . PHE A 1 858 ? -29.875 -2.658 -0.854 1.00 90.44 858 PHE A CA 1
ATOM 6810 C C . PHE A 1 858 ? -30.087 -1.826 -2.131 1.00 90.44 858 PHE A C 1
ATOM 6812 O O . PHE A 1 858 ? -29.114 -1.351 -2.722 1.00 90.44 858 PHE A O 1
ATOM 6819 N N . LEU A 1 859 ? -31.341 -1.564 -2.519 1.00 91.56 859 LEU A N 1
ATOM 6820 C CA . LEU A 1 859 ? -31.643 -0.721 -3.684 1.00 91.56 859 LEU A CA 1
ATOM 6821 C C . LEU A 1 859 ? -31.175 0.729 -3.497 1.00 91.56 859 LEU A C 1
ATOM 6823 O O . LEU A 1 859 ? -30.598 1.314 -4.415 1.00 91.56 859 LEU A O 1
ATOM 6827 N N . LYS A 1 860 ? -31.364 1.306 -2.302 1.00 90.19 860 LYS A N 1
ATOM 6828 C CA . LYS A 1 860 ? -30.856 2.649 -1.967 1.00 90.19 860 LYS A CA 1
ATOM 6829 C C . LYS A 1 860 ? -29.333 2.724 -2.054 1.00 90.19 860 LYS A C 1
ATOM 6831 O O . LYS A 1 860 ? -28.807 3.717 -2.554 1.00 90.19 860 LYS A O 1
ATOM 6836 N N . ARG A 1 861 ? -28.630 1.681 -1.608 1.00 91.56 861 ARG A N 1
ATOM 6837 C CA . ARG A 1 861 ? -27.171 1.559 -1.728 1.00 91.56 861 ARG A CA 1
ATOM 6838 C C . ARG A 1 861 ? -26.741 1.538 -3.194 1.00 91.56 861 ARG A C 1
ATOM 6840 O O . ARG A 1 861 ? -25.885 2.331 -3.580 1.00 91.56 861 ARG A O 1
ATOM 6847 N N . LEU A 1 862 ? -27.372 0.697 -4.017 1.00 91.88 862 LEU A N 1
ATOM 6848 C CA . LEU A 1 862 ? -27.091 0.610 -5.454 1.00 91.88 862 LEU A CA 1
ATOM 6849 C C . LEU A 1 862 ? -27.336 1.959 -6.155 1.00 91.88 862 LEU A C 1
ATOM 6851 O O . LEU A 1 862 ? -26.492 2.439 -6.910 1.00 91.88 862 LEU A O 1
ATOM 6855 N N . HIS A 1 863 ? -28.455 2.620 -5.839 1.00 92.25 863 HIS A N 1
ATOM 6856 C CA . HIS A 1 863 ? -28.789 3.940 -6.370 1.00 92.25 863 HIS A CA 1
ATOM 6857 C C . HIS A 1 863 ? -27.789 5.022 -5.937 1.00 92.25 863 HIS A C 1
ATOM 6859 O O . HIS A 1 863 ? -27.419 5.874 -6.749 1.00 92.25 863 HIS A O 1
ATOM 6865 N N . CYS A 1 864 ? -27.318 4.982 -4.686 1.00 93.31 864 CYS A N 1
ATOM 6866 C CA . CYS A 1 864 ? -26.278 5.875 -4.179 1.00 93.31 864 CYS A CA 1
ATOM 6867 C C . CYS A 1 864 ? -24.974 5.718 -4.976 1.00 93.31 864 CYS A C 1
ATOM 6869 O O . CYS A 1 864 ? -24.425 6.716 -5.448 1.00 93.31 864 CYS A O 1
ATOM 6871 N N . MET A 1 865 ? -24.506 4.479 -5.171 1.00 93.31 865 MET A N 1
ATOM 6872 C CA . MET A 1 865 ? -23.288 4.188 -5.937 1.00 93.31 865 MET A CA 1
ATOM 6873 C C . MET A 1 865 ? -23.412 4.642 -7.394 1.00 93.31 865 MET A C 1
ATOM 6875 O O . MET A 1 865 ? -22.558 5.383 -7.878 1.00 93.31 865 MET A O 1
ATOM 6879 N N . HIS A 1 866 ? -24.503 4.268 -8.066 1.00 93.06 866 HIS A N 1
ATOM 6880 C CA . HIS A 1 866 ? -24.774 4.652 -9.451 1.00 93.06 866 HIS A CA 1
ATOM 6881 C C . HIS A 1 866 ? -24.815 6.175 -9.631 1.00 93.06 866 HIS A C 1
ATOM 6883 O O . HIS A 1 866 ? -24.173 6.723 -10.528 1.00 93.06 866 HIS A O 1
ATOM 6889 N N . SER A 1 867 ? -25.535 6.879 -8.751 1.00 94.25 867 SER A N 1
ATOM 6890 C CA . SER A 1 867 ? -25.669 8.338 -8.825 1.00 94.25 867 SER A CA 1
ATOM 6891 C C . SER A 1 867 ? -24.324 9.036 -8.635 1.00 94.25 867 SER A C 1
ATOM 6893 O O . SER A 1 867 ? -23.985 9.932 -9.405 1.00 94.25 867 SER A O 1
ATOM 6895 N N . PHE A 1 868 ? -23.526 8.603 -7.654 1.00 95.94 868 PHE A N 1
ATOM 6896 C CA . PHE A 1 868 ? -22.194 9.156 -7.417 1.00 95.94 868 PHE A CA 1
ATOM 6897 C C . PHE A 1 868 ? -21.237 8.905 -8.595 1.00 95.94 868 PHE A C 1
ATOM 6899 O O . PHE A 1 868 ? -20.624 9.846 -9.099 1.00 95.94 868 PHE A O 1
ATOM 6906 N N . LEU A 1 869 ? -21.150 7.665 -9.090 1.00 95.25 869 LEU A N 1
ATOM 6907 C CA . LEU A 1 869 ? -20.256 7.307 -10.199 1.00 95.25 869 LEU A CA 1
ATOM 6908 C C . LEU A 1 869 ? -20.650 8.011 -11.507 1.00 95.25 869 LEU A C 1
ATOM 6910 O O . LEU A 1 869 ? -19.779 8.438 -12.266 1.00 95.25 869 LEU A O 1
ATOM 6914 N N . THR A 1 870 ? -21.947 8.230 -11.735 1.00 94.00 870 THR A N 1
ATOM 6915 C CA . THR A 1 870 ? -22.444 9.021 -12.872 1.00 94.00 870 THR A CA 1
ATOM 6916 C C . THR A 1 870 ? -21.991 10.483 -12.791 1.00 94.00 870 THR A C 1
ATOM 6918 O O . THR A 1 870 ? -21.576 11.057 -13.802 1.00 94.00 870 THR A O 1
ATOM 6921 N N . LEU A 1 871 ? -22.009 11.095 -11.598 1.00 95.75 871 LEU A N 1
ATOM 6922 C CA . LEU A 1 871 ? -21.464 12.445 -11.398 1.00 95.75 871 LEU A CA 1
ATOM 6923 C C . LEU A 1 871 ? -19.961 12.488 -11.707 1.00 95.75 871 LEU A C 1
ATOM 6925 O O . LEU A 1 871 ? -19.512 13.414 -12.384 1.00 95.75 871 LEU A O 1
ATOM 6929 N N . CYS A 1 872 ? -19.194 11.483 -11.267 1.00 95.44 872 CYS A N 1
ATOM 6930 C CA . CYS A 1 872 ? -17.762 11.379 -11.561 1.00 95.44 872 CYS A CA 1
ATOM 6931 C C . CYS A 1 872 ? -17.484 11.269 -13.068 1.00 95.44 872 CYS A C 1
ATOM 6933 O O . CYS A 1 872 ? -16.641 12.002 -13.583 1.00 95.44 872 CYS A O 1
ATOM 6935 N N . LEU A 1 873 ? -18.230 10.430 -13.796 1.00 94.25 873 LEU A N 1
ATOM 6936 C CA . LEU A 1 873 ? -18.094 10.297 -15.252 1.00 94.25 873 LEU A CA 1
ATOM 6937 C C . LEU A 1 873 ? -18.408 11.603 -15.990 1.00 94.25 873 LEU A C 1
ATOM 6939 O O . LEU A 1 873 ? -17.671 12.001 -16.892 1.00 94.25 873 LEU A O 1
ATOM 6943 N N . ASN A 1 874 ? -19.485 12.291 -15.606 1.00 93.62 874 ASN A N 1
ATOM 6944 C CA . ASN A 1 874 ? -19.845 13.572 -16.212 1.00 93.62 874 ASN A CA 1
ATOM 6945 C C . ASN A 1 874 ? -18.784 14.641 -15.930 1.00 93.62 874 ASN A C 1
ATOM 6947 O O . ASN A 1 874 ? -18.407 15.383 -16.835 1.00 93.62 874 ASN A O 1
ATOM 6951 N N . PHE A 1 875 ? -18.261 14.686 -14.703 1.00 95.00 875 PHE A N 1
ATOM 6952 C CA . PHE A 1 875 ? -17.165 15.582 -14.348 1.00 95.00 875 PHE A CA 1
ATOM 6953 C C . PHE A 1 875 ? -15.905 15.295 -15.174 1.00 95.00 875 PHE A C 1
ATOM 6955 O O . PHE A 1 875 ? -15.324 16.225 -15.727 1.00 95.00 875 PHE A O 1
ATOM 6962 N N . ALA A 1 876 ? -15.523 14.023 -15.330 1.00 94.06 876 ALA A N 1
ATOM 6963 C CA . ALA A 1 876 ? -14.358 13.624 -16.118 1.00 94.06 876 ALA A CA 1
ATOM 6964 C C . ALA A 1 876 ? -14.487 13.967 -17.608 1.00 94.06 876 ALA A C 1
ATOM 6966 O O . ALA A 1 876 ? -13.536 14.464 -18.210 1.00 94.06 876 ALA A O 1
ATOM 6967 N N . ARG A 1 877 ? -15.681 13.801 -18.193 1.00 92.19 877 ARG A N 1
ATOM 6968 C CA . ARG A 1 877 ? -15.962 14.222 -19.578 1.00 92.19 877 ARG A CA 1
ATOM 6969 C C . ARG A 1 877 ? -15.821 15.734 -19.761 1.00 92.19 877 ARG A C 1
ATOM 6971 O O . ARG A 1 877 ? -15.221 16.170 -20.739 1.00 92.19 877 ARG A O 1
ATOM 6978 N N . GLY A 1 878 ? -16.340 16.527 -18.822 1.00 92.00 878 GLY A N 1
ATOM 6979 C CA . GLY A 1 878 ? -16.179 17.986 -18.836 1.00 92.00 878 GLY A CA 1
ATOM 6980 C C . GLY A 1 878 ? -14.720 18.416 -18.651 1.00 92.00 878 GLY A C 1
ATOM 6981 O O . GLY A 1 878 ? -14.231 19.288 -19.364 1.00 92.00 878 GLY A O 1
ATOM 6982 N N . TYR A 1 879 ? -14.000 17.734 -17.757 1.00 93.75 879 TYR A N 1
ATOM 6983 C CA . TYR A 1 879 ? -12.589 17.978 -17.459 1.00 93.75 879 TYR A CA 1
ATOM 6984 C C . TYR A 1 879 ? -11.672 17.728 -18.662 1.00 93.75 879 TYR A C 1
ATOM 6986 O O . TYR A 1 879 ? -10.797 18.549 -18.961 1.00 93.75 879 TYR A O 1
ATOM 6994 N N . ARG A 1 880 ? -11.888 16.608 -19.365 1.00 90.69 880 ARG A N 1
ATOM 6995 C CA . ARG A 1 880 ? -11.165 16.250 -20.590 1.00 90.69 880 ARG A CA 1
ATOM 6996 C C . ARG A 1 880 ? -11.454 17.221 -21.734 1.00 90.69 880 ARG A C 1
ATOM 6998 O O . ARG A 1 880 ? -10.553 17.480 -22.523 1.00 90.69 880 ARG A O 1
ATOM 7005 N N . GLY A 1 881 ? -12.669 17.764 -21.810 1.00 85.94 881 GLY A N 1
ATOM 7006 C CA . GLY A 1 881 ? -13.109 18.616 -22.915 1.00 85.94 881 GLY A CA 1
ATOM 7007 C C . GLY A 1 881 ? -13.345 17.835 -24.215 1.00 85.94 881 GLY A C 1
ATOM 7008 O O . GLY A 1 881 ? -13.126 16.626 -24.294 1.00 85.94 881 GLY A O 1
ATOM 7009 N N . GLY A 1 882 ? -13.825 18.529 -25.246 1.00 83.06 882 GLY A N 1
ATOM 7010 C CA . GLY A 1 882 ? -14.168 17.945 -26.548 1.00 83.06 882 GLY A CA 1
ATOM 7011 C C . GLY A 1 882 ? -15.597 18.263 -26.983 1.00 83.06 882 GLY A C 1
ATOM 7012 O O . GLY A 1 882 ? -16.342 18.935 -26.271 1.00 83.06 882 GLY A O 1
ATOM 7013 N N . ALA A 1 883 ? -15.986 17.793 -28.170 1.00 77.69 883 ALA A N 1
ATOM 7014 C CA . ALA A 1 883 ? -17.331 18.021 -28.692 1.00 77.69 883 ALA A CA 1
ATOM 7015 C C . ALA A 1 883 ? -18.389 17.375 -27.775 1.00 77.69 883 ALA A C 1
ATOM 7017 O O . ALA A 1 883 ? -18.286 16.197 -27.439 1.00 77.69 883 ALA A O 1
ATOM 7018 N N . ASN A 1 884 ? -19.411 18.148 -27.394 1.00 82.12 884 ASN A N 1
ATOM 7019 C CA . ASN A 1 884 ? -20.490 17.749 -26.475 1.00 82.12 884 ASN A CA 1
ATOM 7020 C C . ASN A 1 884 ? -20.047 17.485 -25.021 1.00 82.12 884 ASN A C 1
ATOM 7022 O O . ASN A 1 884 ? -20.766 16.820 -24.272 1.00 82.12 884 ASN A O 1
ATOM 7026 N N . ALA A 1 885 ? -18.894 18.011 -24.597 1.00 87.25 885 ALA A N 1
ATOM 7027 C CA . ALA A 1 885 ? -18.470 17.912 -23.205 1.00 87.25 885 ALA A CA 1
ATOM 7028 C C . ALA A 1 885 ? -19.407 18.721 -22.275 1.00 87.25 885 ALA A C 1
ATOM 7030 O O . ALA A 1 885 ? -19.771 19.858 -22.599 1.00 87.25 885 ALA A O 1
ATOM 7031 N N . PRO A 1 886 ? -19.805 18.171 -21.111 1.00 90.81 886 PRO A N 1
ATOM 7032 C CA . PRO A 1 886 ? -20.627 18.893 -20.147 1.00 90.81 886 PRO A CA 1
ATOM 7033 C C . PRO A 1 886 ? -19.845 20.059 -19.529 1.00 90.81 886 PRO A C 1
ATOM 7035 O O . PRO A 1 886 ? -18.679 19.927 -19.170 1.00 90.81 886 PRO A O 1
ATOM 7038 N N . THR A 1 887 ? -20.506 21.202 -19.355 1.00 89.81 887 THR A N 1
ATOM 7039 C CA . THR A 1 887 ? -19.912 22.407 -18.742 1.00 89.81 887 THR A CA 1
ATOM 7040 C C . THR A 1 887 ? -20.153 22.496 -17.233 1.00 89.81 887 THR A C 1
ATOM 7042 O O . THR A 1 887 ? -19.628 23.388 -16.559 1.00 89.81 887 THR A O 1
ATOM 7045 N N . THR A 1 888 ? -20.963 21.586 -16.690 1.00 88.81 888 THR A N 1
ATOM 7046 C CA . THR A 1 888 ? -21.321 21.538 -15.273 1.00 88.81 888 THR A CA 1
ATOM 7047 C C . THR A 1 888 ? -20.162 20.991 -14.446 1.00 88.81 888 THR A C 1
ATOM 7049 O O . THR A 1 888 ? -19.684 19.884 -14.678 1.00 88.81 888 THR A O 1
ATOM 7052 N N . VAL A 1 889 ? -19.748 21.762 -13.443 1.00 91.50 889 VAL A N 1
ATOM 7053 C CA . VAL A 1 889 ? -18.771 21.355 -12.428 1.00 91.50 889 VAL A CA 1
ATOM 7054 C C . VAL A 1 889 ? -19.521 21.142 -11.125 1.00 91.50 889 VAL A C 1
ATOM 7056 O O . VAL A 1 889 ? -20.320 21.989 -10.723 1.00 91.50 889 VAL A O 1
ATOM 7059 N N . TYR A 1 890 ? -19.274 20.008 -10.479 1.00 92.50 890 TYR A N 1
ATOM 7060 C CA . TYR A 1 890 ? -19.927 19.653 -9.229 1.00 92.50 890 TYR A CA 1
ATOM 7061 C C . TYR A 1 890 ? -19.049 20.038 -8.038 1.00 92.50 890 TYR A C 1
ATOM 7063 O O . TYR A 1 890 ? -17.843 19.801 -8.029 1.00 92.50 890 TYR A O 1
ATOM 7071 N N . SER A 1 891 ? -19.673 20.632 -7.027 1.00 91.62 891 SER A N 1
ATOM 7072 C CA . SER A 1 891 ? -19.068 20.837 -5.714 1.00 91.62 891 SER A CA 1
ATOM 7073 C C . SER A 1 891 ? -19.015 19.534 -4.919 1.00 91.62 891 SER A C 1
ATOM 7075 O O . SER A 1 891 ? -19.832 18.633 -5.117 1.00 91.62 891 SER A O 1
ATOM 7077 N N . ASP A 1 892 ? -18.120 19.468 -3.939 1.00 90.38 892 ASP A N 1
ATOM 7078 C CA . ASP A 1 892 ? -18.045 18.351 -2.993 1.00 90.38 892 ASP A CA 1
ATOM 7079 C C . ASP A 1 892 ? -19.381 18.064 -2.309 1.00 90.38 892 ASP A C 1
ATOM 7081 O O . ASP A 1 892 ? -19.749 16.909 -2.136 1.00 90.38 892 ASP A O 1
ATOM 7085 N N . ALA A 1 893 ? -20.161 19.101 -1.990 1.00 87.31 893 ALA A N 1
ATOM 7086 C CA . ALA A 1 893 ? -21.497 18.932 -1.422 1.00 87.31 893 ALA A CA 1
ATOM 7087 C C . ALA A 1 893 ? -22.442 18.166 -2.368 1.00 87.31 893 ALA A C 1
ATOM 7089 O O . ALA A 1 893 ? -23.262 17.373 -1.911 1.00 87.31 893 ALA A O 1
ATOM 7090 N N . GLN A 1 894 ? -22.314 18.358 -3.685 1.00 91.44 894 GLN A N 1
ATOM 7091 C CA . GLN A 1 894 ? -23.105 17.635 -4.685 1.00 91.44 894 GLN A CA 1
ATOM 7092 C C . GLN A 1 894 ? -22.623 16.192 -4.865 1.00 91.44 894 GLN A C 1
ATOM 7094 O O . GLN A 1 894 ? -23.462 15.300 -4.955 1.00 91.44 894 GLN A O 1
ATOM 7099 N N . PHE A 1 895 ? -21.308 15.945 -4.851 1.00 93.44 895 PHE A N 1
ATOM 7100 C CA . PHE A 1 895 ? -20.758 14.582 -4.829 1.00 93.44 895 PHE A CA 1
ATOM 7101 C C . PHE A 1 895 ? -21.124 13.826 -3.544 1.00 93.44 895 PHE A C 1
ATOM 7103 O O . PHE A 1 895 ? -21.330 12.615 -3.573 1.00 93.44 895 PHE A O 1
ATOM 7110 N N . HIS A 1 896 ? -21.246 14.542 -2.425 1.00 90.81 896 HIS A N 1
ATOM 7111 C CA . HIS A 1 896 ? -21.587 13.998 -1.111 1.00 90.81 896 HIS A CA 1
ATOM 7112 C C . HIS A 1 896 ? -23.083 13.715 -0.927 1.00 90.81 896 HIS A C 1
ATOM 7114 O O . HIS A 1 896 ? -23.466 12.834 -0.154 1.00 90.81 896 HIS A O 1
ATOM 7120 N N . ARG A 1 897 ? -23.943 14.432 -1.655 1.00 91.25 897 ARG A N 1
ATOM 7121 C CA . ARG A 1 897 ? -25.403 14.367 -1.514 1.00 91.25 897 ARG A CA 1
ATOM 7122 C C . ARG A 1 897 ? -25.993 12.945 -1.574 1.00 91.25 897 ARG A C 1
ATOM 7124 O O . ARG A 1 897 ? -26.828 12.663 -0.716 1.00 91.25 897 ARG A O 1
ATOM 7131 N N . PRO A 1 898 ? -25.592 12.035 -2.491 1.00 92.56 898 PRO A N 1
ATOM 7132 C CA . PRO A 1 898 ? -26.140 10.674 -2.537 1.00 92.56 898 PRO A CA 1
ATOM 7133 C C . PRO A 1 898 ? -25.907 9.881 -1.242 1.00 92.56 898 PRO A C 1
ATOM 7135 O O . PRO A 1 898 ? -26.806 9.194 -0.763 1.00 92.56 898 PRO A O 1
ATOM 7138 N N . VAL A 1 899 ? -24.726 10.029 -0.633 1.00 92.06 899 VAL A N 1
ATOM 7139 C CA . VAL A 1 899 ? -24.375 9.348 0.622 1.00 92.06 899 VAL A CA 1
ATOM 7140 C C . VAL A 1 899 ? -25.122 9.957 1.804 1.00 92.06 899 VAL A C 1
ATOM 7142 O O . VAL A 1 899 ? -25.667 9.220 2.625 1.00 92.06 899 VAL A O 1
ATOM 7145 N N . ARG A 1 900 ? -25.234 11.292 1.870 1.00 89.50 900 ARG A N 1
ATOM 7146 C CA . ARG A 1 900 ? -26.077 11.944 2.886 1.00 89.50 900 ARG A CA 1
ATOM 7147 C C . ARG A 1 900 ? -27.537 11.502 2.784 1.00 89.50 900 ARG A C 1
ATOM 7149 O O . ARG A 1 900 ? -28.157 11.289 3.820 1.00 89.50 900 ARG A O 1
ATOM 7156 N N . ALA A 1 901 ? -28.061 11.330 1.565 1.00 89.75 901 ALA A N 1
ATOM 7157 C CA . ALA A 1 901 ? -29.428 10.853 1.316 1.00 89.75 901 ALA A CA 1
ATOM 7158 C C . ALA A 1 901 ? -29.644 9.458 1.888 1.00 89.75 901 ALA A C 1
ATOM 7160 O O . ALA A 1 901 ? -30.598 9.238 2.630 1.00 89.75 901 ALA A O 1
ATOM 7161 N N . TYR A 1 902 ? -28.701 8.552 1.629 1.00 90.44 902 TYR A N 1
ATOM 7162 C CA . TYR A 1 902 ? -28.717 7.220 2.216 1.00 90.44 902 TYR A CA 1
ATOM 7163 C C . TYR A 1 902 ? -28.716 7.262 3.754 1.00 90.44 902 TYR A C 1
ATOM 7165 O O . TYR A 1 902 ? -29.547 6.614 4.388 1.00 90.44 902 TYR A O 1
ATOM 7173 N N . ILE A 1 903 ? -27.823 8.052 4.362 1.00 89.69 903 ILE A N 1
ATOM 7174 C CA . ILE A 1 903 ? -27.707 8.159 5.824 1.00 89.69 903 ILE A CA 1
ATOM 7175 C C . ILE A 1 903 ? -28.981 8.744 6.452 1.00 89.69 903 ILE A C 1
ATOM 7177 O O . ILE A 1 903 ? -29.467 8.213 7.450 1.00 89.69 903 ILE A O 1
ATOM 7181 N N . ALA A 1 904 ? -29.526 9.820 5.880 1.00 88.12 904 ALA A N 1
ATOM 7182 C CA . ALA A 1 904 ? -30.745 10.456 6.375 1.00 88.12 904 ALA A CA 1
ATOM 7183 C C . ALA A 1 904 ? -31.933 9.484 6.346 1.00 88.12 904 ALA A C 1
ATOM 7185 O O . ALA A 1 904 ? -32.663 9.372 7.331 1.00 88.12 904 ALA A O 1
ATOM 7186 N N . ASP A 1 905 ? -32.075 8.718 5.260 1.00 86.31 905 ASP A N 1
ATOM 7187 C CA . ASP A 1 905 ? -33.094 7.676 5.157 1.00 86.31 905 ASP A CA 1
ATOM 7188 C C . ASP A 1 905 ? -32.888 6.545 6.177 1.00 86.31 905 ASP A C 1
ATOM 7190 O O . ASP A 1 905 ? -33.872 6.088 6.758 1.00 86.31 905 ASP A O 1
ATOM 7194 N N . CYS A 1 906 ? -31.647 6.106 6.433 1.00 85.62 906 CYS A N 1
ATOM 7195 C CA . CYS A 1 906 ? -31.353 5.129 7.491 1.00 85.62 906 CYS A CA 1
ATOM 7196 C C . CYS A 1 906 ? -31.824 5.645 8.857 1.00 85.62 906 CYS A C 1
ATOM 7198 O O . CYS A 1 906 ? -32.588 4.981 9.555 1.00 85.62 906 CYS A O 1
ATOM 7200 N N . VAL A 1 907 ? -31.417 6.857 9.242 1.00 85.81 907 VAL A N 1
ATOM 7201 C CA . VAL A 1 907 ? -31.779 7.400 10.558 1.00 85.81 907 VAL A CA 1
ATOM 7202 C C . VAL A 1 907 ? -33.295 7.554 10.690 1.00 85.81 907 VAL A C 1
ATOM 7204 O O . VAL A 1 907 ? -33.875 7.061 11.657 1.00 85.81 907 VAL A O 1
ATOM 7207 N N . ALA A 1 908 ? -33.951 8.172 9.705 1.00 83.06 908 ALA A N 1
ATOM 7208 C CA . ALA A 1 908 ? -35.378 8.475 9.775 1.00 83.06 908 ALA A CA 1
ATOM 7209 C C . ALA A 1 908 ? -36.282 7.234 9.681 1.00 83.06 908 ALA A C 1
ATOM 7211 O O . ALA A 1 908 ? -37.350 7.216 10.294 1.00 83.06 908 ALA A O 1
ATOM 7212 N N . ARG A 1 909 ? -35.892 6.209 8.904 1.00 78.69 909 ARG A N 1
ATOM 7213 C CA . ARG A 1 909 ? -36.763 5.058 8.601 1.00 78.69 909 ARG A CA 1
ATOM 7214 C C . ARG A 1 909 ? -36.456 3.799 9.407 1.00 78.69 909 ARG A C 1
ATOM 7216 O O . ARG A 1 909 ? -37.353 2.970 9.517 1.00 78.69 909 ARG A O 1
ATOM 7223 N N . THR A 1 910 ? -35.247 3.629 9.953 1.00 77.94 910 THR A N 1
ATOM 7224 C CA . THR A 1 910 ? -34.887 2.406 10.702 1.00 77.94 910 THR A CA 1
ATOM 7225 C C . THR A 1 910 ? -34.466 2.659 12.142 1.00 77.94 910 THR A C 1
ATOM 7227 O O . THR A 1 910 ? -34.809 1.858 13.006 1.00 77.94 910 THR A O 1
ATOM 7230 N N . LEU A 1 911 ? -33.740 3.745 12.430 1.00 82.44 911 LEU A N 1
ATOM 7231 C CA . LEU A 1 911 ? -33.154 3.957 13.763 1.00 82.44 911 LEU A CA 1
ATOM 7232 C C . LEU A 1 911 ? -34.017 4.812 14.697 1.00 82.44 911 LEU A C 1
ATOM 7234 O O . LEU A 1 911 ? -33.972 4.595 15.910 1.00 82.44 911 LEU A O 1
ATOM 7238 N N . ALA A 1 912 ? -34.806 5.742 14.152 1.00 85.31 912 ALA A N 1
ATOM 7239 C CA . ALA A 1 912 ? -35.615 6.675 14.932 1.00 85.31 912 ALA A CA 1
ATOM 7240 C C . ALA A 1 912 ? -36.521 5.964 15.955 1.00 85.31 912 ALA A C 1
ATOM 7242 O O . ALA A 1 912 ? -37.253 5.032 15.625 1.00 85.31 912 ALA A O 1
ATOM 7243 N N . GLY A 1 913 ? -36.473 6.417 17.205 1.00 85.38 913 GLY A N 1
ATOM 7244 C CA . GLY A 1 913 ? -37.229 5.900 18.342 1.00 85.38 913 GLY A CA 1
ATOM 7245 C C . GLY A 1 913 ? -36.534 4.750 19.071 1.00 85.38 913 GLY A C 1
ATOM 7246 O O . GLY A 1 913 ? -36.775 4.546 20.258 1.00 85.38 913 GLY A O 1
ATOM 7247 N N . SER A 1 914 ? -35.646 4.004 18.410 1.00 86.25 914 SER A N 1
ATOM 7248 C CA . SER A 1 914 ? -35.071 2.777 18.977 1.00 86.25 914 SER A CA 1
ATOM 7249 C C . SER A 1 914 ? -34.100 3.066 20.125 1.00 86.25 914 SER A C 1
ATOM 7251 O O . SER A 1 914 ? -34.154 2.415 21.167 1.00 86.25 914 SER A O 1
ATOM 7253 N N . PHE A 1 915 ? -33.239 4.078 19.980 1.00 88.94 915 PHE A N 1
ATOM 7254 C CA . PHE A 1 915 ? -32.252 4.423 21.011 1.00 88.94 915 PHE A CA 1
ATOM 7255 C C . PHE A 1 915 ? -32.916 5.049 22.241 1.00 88.94 915 PHE A C 1
ATOM 7257 O O . PHE A 1 915 ? -32.619 4.656 23.376 1.00 88.94 915 PHE A O 1
ATOM 7264 N N . SER A 1 916 ? -33.866 5.969 22.032 1.00 91.12 916 SER A N 1
ATOM 7265 C CA . SER A 1 916 ? -34.612 6.579 23.135 1.00 91.12 916 SER A CA 1
ATOM 7266 C C . SER A 1 916 ? -35.508 5.590 23.873 1.00 91.12 916 SER A C 1
ATOM 7268 O O . SER A 1 916 ? -35.653 5.699 25.094 1.00 91.12 916 SER A O 1
ATOM 7270 N N . HIS A 1 917 ? -36.043 4.586 23.170 1.00 88.88 917 HIS A N 1
ATOM 7271 C CA . HIS A 1 917 ? -36.788 3.491 23.781 1.00 88.88 917 HIS A CA 1
ATOM 7272 C C . HIS A 1 917 ? -35.898 2.652 24.711 1.00 88.88 917 HIS A C 1
ATOM 7274 O O . HIS A 1 917 ? -36.216 2.517 25.893 1.00 88.88 917 HIS A O 1
ATOM 7280 N N . CYS A 1 918 ? -34.745 2.169 24.226 1.00 88.25 918 CYS A N 1
ATOM 7281 C CA . CYS A 1 918 ? -33.782 1.411 25.038 1.00 88.25 918 CYS A CA 1
ATOM 7282 C C . CYS A 1 918 ? -33.304 2.207 26.261 1.00 88.25 918 CYS A C 1
ATOM 7284 O O . CYS A 1 918 ? -33.248 1.681 27.375 1.00 88.25 918 CYS A O 1
ATOM 7286 N N . THR A 1 919 ? -33.013 3.497 26.072 1.00 90.19 919 THR A N 1
ATOM 7287 C CA . THR A 1 919 ? -32.556 4.381 27.152 1.00 90.19 919 THR A CA 1
ATOM 7288 C C . THR A 1 919 ? -33.645 4.572 28.210 1.00 90.19 919 THR A C 1
ATOM 7290 O O . THR A 1 919 ? -33.372 4.442 29.403 1.00 90.19 919 THR A O 1
ATOM 7293 N N . ALA A 1 920 ? -34.897 4.810 27.801 1.00 90.25 920 ALA A N 1
ATOM 7294 C CA . ALA A 1 920 ? -36.017 4.980 28.728 1.00 90.25 920 ALA A CA 1
ATOM 7295 C C . ALA A 1 920 ? -36.305 3.705 29.540 1.00 90.25 920 ALA A C 1
ATOM 7297 O O . ALA A 1 920 ? -36.488 3.784 30.754 1.00 90.25 920 ALA A O 1
ATOM 7298 N N . VAL A 1 921 ? -36.286 2.528 28.904 1.00 88.19 921 VAL A N 1
ATOM 7299 C CA . VAL A 1 921 ? -36.486 1.237 29.590 1.00 88.19 921 VAL A CA 1
ATOM 7300 C C . VAL A 1 921 ? -35.351 0.948 30.579 1.00 88.19 921 VAL A C 1
ATOM 7302 O O . VAL A 1 921 ? -35.607 0.486 31.693 1.00 88.19 921 VAL A O 1
ATOM 7305 N N . THR A 1 922 ? -34.110 1.288 30.222 1.00 88.81 922 THR A N 1
ATOM 7306 C CA . THR A 1 922 ? -32.946 1.153 31.113 1.00 88.81 922 THR A CA 1
ATOM 7307 C C . THR A 1 922 ? -33.080 2.059 32.341 1.00 88.81 922 THR A C 1
ATOM 7309 O O . THR A 1 922 ? -32.871 1.601 33.463 1.00 88.81 922 THR A O 1
ATOM 7312 N N . ILE A 1 923 ? -33.512 3.315 32.161 1.00 90.06 923 ILE A N 1
ATOM 7313 C CA . ILE A 1 923 ? -33.771 4.252 33.268 1.00 90.06 923 ILE A CA 1
ATOM 7314 C C . ILE A 1 923 ? -34.841 3.698 34.216 1.00 90.06 923 ILE A C 1
ATOM 7316 O O . ILE A 1 923 ? -34.626 3.658 35.425 1.00 90.06 923 ILE A O 1
ATOM 7320 N N . VAL A 1 924 ? -35.979 3.236 33.692 1.00 88.75 924 VAL A N 1
ATOM 7321 C CA . VAL A 1 924 ? -37.071 2.700 34.525 1.00 88.75 924 VAL A CA 1
ATOM 7322 C C . VAL A 1 924 ? -36.637 1.429 35.272 1.00 88.75 924 VAL A C 1
ATOM 7324 O O . VAL A 1 924 ? -36.998 1.243 36.435 1.00 88.75 924 VAL A O 1
ATOM 7327 N N . SER A 1 925 ? -35.791 0.603 34.653 1.00 87.19 925 SER A N 1
ATOM 7328 C CA . SER A 1 925 ? -35.209 -0.588 35.285 1.00 87.19 925 SER A CA 1
ATOM 7329 C C . SER A 1 925 ? -34.244 -0.235 36.427 1.00 87.19 925 SER A C 1
ATOM 7331 O O . SER A 1 925 ? -34.295 -0.862 37.485 1.00 87.19 925 SER A O 1
ATOM 7333 N N . LEU A 1 926 ? -33.426 0.813 36.267 1.00 86.94 926 LEU A N 1
ATOM 7334 C CA . LEU A 1 926 ? -32.565 1.348 37.333 1.00 86.94 926 LEU A CA 1
ATOM 7335 C C . LEU A 1 926 ? -33.387 1.902 38.508 1.00 86.94 926 LEU A C 1
ATOM 7337 O O . LEU A 1 926 ? -33.083 1.631 39.671 1.00 86.94 926 LEU A O 1
ATOM 7341 N N . LEU A 1 927 ? -34.487 2.612 38.223 1.00 87.19 927 LEU A N 1
ATOM 7342 C CA . LEU A 1 927 ? -35.408 3.073 39.267 1.00 87.19 927 LEU A CA 1
ATOM 7343 C C . LEU A 1 927 ? -35.986 1.890 40.059 1.00 87.19 927 LEU A C 1
ATOM 7345 O O . LEU A 1 927 ? -36.018 1.942 41.289 1.00 87.19 927 LEU A O 1
ATOM 7349 N N . ALA A 1 928 ? -36.373 0.804 39.385 1.00 84.31 928 ALA A N 1
ATOM 7350 C CA . ALA A 1 928 ? -36.863 -0.406 40.044 1.00 84.31 928 ALA A CA 1
ATOM 7351 C C . ALA A 1 928 ? -35.783 -1.083 40.918 1.00 84.31 928 ALA A C 1
ATOM 7353 O O . ALA A 1 928 ? -36.075 -1.468 42.053 1.00 84.31 928 ALA A O 1
ATOM 7354 N N . GLN A 1 929 ? -34.527 -1.155 40.451 1.00 82.62 929 GLN A N 1
ATOM 7355 C CA . GLN A 1 929 ? -33.400 -1.720 41.213 1.00 82.62 929 GLN A CA 1
ATOM 7356 C C . GLN A 1 929 ? -33.126 -0.958 42.524 1.00 82.62 929 GLN A C 1
ATOM 7358 O O . GLN A 1 929 ? -32.763 -1.568 43.532 1.00 82.62 929 GLN A O 1
ATOM 7363 N N . SER A 1 930 ? -33.366 0.357 42.558 1.00 78.75 930 SER A N 1
ATOM 7364 C CA . SER A 1 930 ? -33.163 1.188 43.758 1.00 78.75 930 SER A CA 1
ATOM 7365 C C . SER A 1 930 ? -34.132 0.884 44.923 1.00 78.75 930 SER A C 1
ATOM 7367 O O . SER A 1 930 ? -33.979 1.417 46.030 1.00 78.75 930 SER A O 1
ATOM 7369 N N . GLY A 1 931 ? -35.128 0.012 44.706 1.00 72.75 931 GLY A N 1
ATOM 7370 C CA . GLY A 1 931 ? -36.183 -0.318 45.671 1.00 72.75 931 GLY A CA 1
ATOM 7371 C C . GLY A 1 931 ? -37.335 0.696 45.691 1.00 72.75 931 GLY A C 1
ATOM 7372 O O . GLY A 1 931 ? -38.063 0.794 46.688 1.00 72.75 931 GLY A O 1
ATOM 7373 N N . PHE A 1 932 ? -37.478 1.492 44.628 1.00 83.88 932 PHE A N 1
ATOM 7374 C CA . PHE A 1 932 ? -38.600 2.402 44.399 1.00 83.88 932 PHE A CA 1
ATOM 7375 C C . PHE A 1 932 ? -39.782 1.638 43.779 1.00 83.88 932 PHE A C 1
ATOM 7377 O O . PHE A 1 932 ? -39.601 0.867 42.838 1.00 83.88 932 PHE A O 1
ATOM 7384 N N . ASN A 1 933 ? -41.002 1.834 44.299 1.00 82.38 933 ASN A N 1
ATOM 7385 C CA . ASN A 1 933 ? -42.201 1.176 43.767 1.00 82.38 933 ASN A CA 1
ATOM 7386 C C . ASN A 1 933 ? -42.678 1.885 42.489 1.00 82.38 933 ASN A C 1
ATOM 7388 O O . ASN A 1 933 ? -43.645 2.644 42.509 1.00 82.38 933 ASN A O 1
ATOM 7392 N N . VAL A 1 934 ? -41.974 1.633 41.384 1.00 82.00 934 VAL A N 1
ATOM 7393 C CA . VAL A 1 934 ? -42.263 2.211 40.065 1.00 82.00 934 VAL A CA 1
ATOM 7394 C C . VAL A 1 934 ? -43.711 1.942 39.648 1.00 82.00 934 VAL A C 1
ATOM 7396 O O . VAL A 1 934 ? -44.391 2.851 39.184 1.00 82.00 934 VAL A O 1
ATOM 7399 N N . GLN A 1 935 ? -44.202 0.715 39.838 1.00 81.38 935 GLN A N 1
ATOM 7400 C CA . GLN A 1 935 ? -45.533 0.318 39.385 1.00 81.38 935 GLN A CA 1
ATOM 7401 C C . GLN A 1 935 ? -46.651 1.038 40.153 1.00 81.38 935 GLN A C 1
ATOM 7403 O O . GLN A 1 935 ? -47.539 1.610 39.526 1.00 81.38 935 GLN A O 1
ATOM 7408 N N . GLY A 1 936 ? -46.566 1.106 41.486 1.00 77.75 936 GLY A N 1
ATOM 7409 C CA . GLY A 1 936 ? -47.563 1.820 42.291 1.00 77.75 936 GLY A CA 1
ATOM 7410 C C . GLY A 1 936 ? -47.589 3.333 42.033 1.00 77.75 936 GLY A C 1
ATOM 7411 O O . GLY A 1 936 ? -48.651 3.944 42.058 1.00 77.75 936 GLY A O 1
ATOM 7412 N N . GLU A 1 937 ? -46.440 3.948 41.740 1.00 80.75 937 GLU A N 1
ATOM 7413 C CA . GLU A 1 937 ? -46.343 5.384 41.428 1.00 80.75 937 GLU A CA 1
ATOM 7414 C C . GLU A 1 937 ? -46.835 5.726 40.015 1.00 80.75 937 GLU A C 1
ATOM 7416 O O . GLU A 1 937 ? -47.320 6.836 39.791 1.00 80.75 937 GLU A O 1
ATOM 7421 N N . ILE A 1 938 ? -46.726 4.789 39.066 1.00 82.69 938 ILE A N 1
ATOM 7422 C CA . ILE A 1 938 ? -47.346 4.910 37.742 1.00 82.69 938 ILE A CA 1
ATOM 7423 C C . ILE A 1 938 ? -48.868 4.809 37.882 1.00 82.69 938 ILE A C 1
ATOM 7425 O O . ILE A 1 938 ? -49.568 5.707 37.430 1.00 82.69 938 ILE A O 1
ATOM 7429 N N . GLU A 1 939 ? -49.376 3.783 38.571 1.00 80.56 939 GLU A N 1
ATOM 7430 C CA . GLU A 1 939 ? -50.817 3.556 38.768 1.00 80.56 939 GLU A CA 1
ATOM 7431 C C . GLU A 1 939 ? -51.501 4.717 39.519 1.00 80.56 939 GLU A C 1
ATOM 7433 O O . GLU A 1 939 ? -52.626 5.087 39.198 1.00 80.56 939 GLU A O 1
ATOM 7438 N N . GLN A 1 940 ? -50.810 5.359 40.469 1.00 76.88 940 GLN A N 1
ATOM 7439 C CA . GLN A 1 940 ? -51.308 6.551 41.174 1.00 76.88 940 GLN A CA 1
ATOM 7440 C C . GLN A 1 940 ? -51.287 7.839 40.339 1.00 76.88 940 GLN A C 1
ATOM 7442 O O . GLN A 1 940 ? -51.961 8.804 40.695 1.00 76.88 940 GLN A O 1
ATOM 7447 N N . ARG A 1 941 ? -50.477 7.910 39.279 1.00 76.12 941 ARG A N 1
ATOM 7448 C CA . ARG A 1 941 ? -50.340 9.109 38.432 1.00 76.12 941 ARG A CA 1
ATOM 7449 C C . ARG A 1 941 ? -51.053 8.978 37.090 1.00 76.12 941 ARG A C 1
ATOM 7451 O O . ARG A 1 941 ? -51.288 9.990 36.434 1.00 76.12 941 ARG A O 1
ATOM 7458 N N . ASP A 1 942 ? -51.439 7.767 36.709 1.00 72.12 942 ASP A N 1
ATOM 7459 C CA . ASP A 1 942 ? -52.200 7.453 35.500 1.00 72.12 942 ASP A CA 1
ATOM 7460 C C . ASP A 1 942 ? -53.713 7.699 35.703 1.00 72.12 942 ASP A C 1
ATOM 7462 O O . ASP A 1 942 ? -54.533 6.793 35.598 1.00 72.12 942 ASP A O 1
ATOM 7466 N N . ILE A 1 943 ? -54.092 8.938 36.057 1.00 57.25 943 ILE A N 1
ATOM 7467 C CA . ILE A 1 943 ? -55.489 9.339 36.356 1.00 57.25 943 ILE A CA 1
ATOM 7468 C C . ILE A 1 943 ? -56.025 10.366 35.321 1.00 57.25 943 ILE A C 1
ATOM 7470 O O . ILE A 1 943 ? -56.986 11.088 35.572 1.00 57.25 943 ILE A O 1
ATOM 7474 N N . GLY A 1 944 ? -55.400 10.484 34.142 1.00 58.84 944 GLY A N 1
ATOM 7475 C CA . GLY A 1 944 ? -55.721 11.514 33.133 1.00 58.84 944 GLY A CA 1
ATOM 7476 C C . GLY A 1 944 ? -56.172 10.970 31.770 1.00 58.84 944 GLY A C 1
ATOM 7477 O O . GLY A 1 944 ? -55.864 9.838 31.416 1.00 58.84 944 GLY A O 1
ATOM 7478 N N . ALA A 1 945 ? -56.839 11.807 30.960 1.00 52.84 945 ALA A N 1
ATOM 7479 C CA . ALA A 1 945 ? -57.375 11.450 29.634 1.00 52.84 945 ALA A CA 1
ATOM 7480 C C . ALA A 1 945 ? -56.314 11.038 28.584 1.00 52.84 945 ALA A C 1
ATOM 7482 O O . ALA A 1 945 ? -56.653 10.403 27.589 1.00 52.84 945 ALA A O 1
ATOM 7483 N N . GLU A 1 946 ? -55.037 11.384 28.791 1.00 56.56 946 GLU A N 1
ATOM 7484 C CA . GLU A 1 946 ? -53.937 11.067 27.864 1.00 56.56 946 GLU A CA 1
ATOM 7485 C C . GLU A 1 946 ? -53.092 9.842 28.270 1.00 56.56 946 GLU A C 1
ATOM 7487 O O . GLU A 1 946 ? -52.240 9.414 27.480 1.00 56.56 946 GLU A O 1
ATOM 7492 N N . SER A 1 947 ? -53.298 9.275 29.472 1.00 65.19 947 SER A N 1
ATOM 7493 C CA . SER A 1 947 ? -52.478 8.202 30.074 1.00 65.19 947 SER A CA 1
ATOM 7494 C C . SER A 1 947 ? -50.977 8.361 29.791 1.00 65.19 947 SER A C 1
ATOM 7496 O O . SER A 1 947 ? -50.374 7.575 29.044 1.00 65.19 947 SER A O 1
ATOM 7498 N N . LYS A 1 948 ? -50.399 9.458 30.302 1.00 75.50 948 LYS A N 1
ATOM 7499 C CA . LYS A 1 948 ? -48.975 9.808 30.196 1.00 75.50 948 LYS A CA 1
ATOM 7500 C C . LYS A 1 948 ? -48.401 10.083 31.586 1.00 75.50 948 LYS A C 1
ATOM 7502 O O . LYS A 1 948 ? -48.842 11.012 32.259 1.00 75.50 948 LYS A O 1
ATOM 7507 N N . VAL A 1 949 ? -47.386 9.320 31.986 1.00 82.88 949 VAL A N 1
ATOM 7508 C CA . VAL A 1 949 ? -46.627 9.544 33.227 1.00 82.88 949 VAL A CA 1
ATOM 7509 C C . VAL A 1 949 ? -45.239 10.096 32.878 1.00 82.88 949 VAL A C 1
ATOM 7511 O O . VAL A 1 949 ? -44.479 9.394 32.210 1.00 82.88 949 VAL A O 1
ATOM 7514 N N . PRO A 1 950 ? -44.877 11.322 33.313 1.00 87.31 950 PRO A N 1
ATOM 7515 C CA . PRO A 1 950 ? -43.578 11.907 32.984 1.00 87.31 950 PRO A CA 1
ATOM 7516 C C . PRO A 1 950 ? -42.400 11.170 33.634 1.00 87.31 950 PRO A C 1
ATOM 7518 O O . PRO A 1 950 ? -42.344 11.068 34.866 1.00 87.31 950 PRO A O 1
ATOM 7521 N N . LEU A 1 951 ? -41.420 10.725 32.835 1.00 87.56 951 LEU A N 1
ATOM 7522 C CA . LEU A 1 951 ? -40.222 10.042 33.346 1.00 87.56 951 LEU A CA 1
ATOM 7523 C C . LEU A 1 951 ? -39.418 10.922 34.319 1.00 87.56 951 LEU A C 1
ATOM 7525 O O . LEU A 1 951 ? -38.942 10.440 35.345 1.00 87.56 951 LEU A O 1
ATOM 7529 N N . GLU A 1 952 ? -39.318 12.227 34.054 1.00 88.62 952 GLU A N 1
ATOM 7530 C CA . GLU A 1 952 ? -38.642 13.186 34.945 1.00 88.62 952 GLU A CA 1
ATOM 7531 C C . GLU A 1 952 ? -39.262 13.219 36.351 1.00 88.62 952 GLU A C 1
ATOM 7533 O O . GLU A 1 952 ? -38.545 13.294 37.353 1.00 88.62 952 GLU A O 1
ATOM 7538 N N . SER A 1 953 ? -40.593 13.139 36.438 1.00 86.88 953 SER A N 1
ATOM 7539 C CA . SER A 1 953 ? -41.317 13.122 37.713 1.00 86.88 953 SER A CA 1
ATOM 7540 C C . SER A 1 953 ? -41.062 11.830 38.489 1.00 86.88 953 SER A C 1
ATOM 7542 O O . SER A 1 953 ? -40.922 11.881 39.711 1.00 86.88 953 SER A O 1
ATOM 7544 N N . LEU A 1 954 ? -40.937 10.691 37.794 1.00 86.56 954 LEU A N 1
ATOM 7545 C CA . LEU A 1 954 ? -40.562 9.409 38.400 1.00 86.56 954 LEU A CA 1
ATOM 7546 C C . LEU A 1 954 ? -39.120 9.432 38.929 1.00 86.56 954 LEU A C 1
ATOM 7548 O O . LEU A 1 954 ? -38.893 9.028 40.069 1.00 86.56 954 LEU A O 1
ATOM 7552 N N . CYS A 1 955 ? -38.163 9.969 38.160 1.00 87.94 955 CYS A N 1
ATOM 7553 C CA . CYS A 1 955 ? -36.777 10.129 38.617 1.00 87.94 955 CYS A CA 1
ATOM 7554 C C . CYS A 1 955 ? -36.689 11.027 39.863 1.00 87.94 955 CYS A C 1
ATOM 7556 O O . CYS A 1 955 ? -36.002 10.685 40.825 1.00 87.94 955 CYS A O 1
ATOM 7558 N N . ARG A 1 956 ? -37.426 12.150 39.885 1.00 88.06 956 ARG A N 1
ATOM 7559 C CA . ARG A 1 956 ? -37.460 13.066 41.039 1.00 88.06 956 ARG A CA 1
ATOM 7560 C C . ARG A 1 956 ? -38.050 12.393 42.283 1.00 88.06 956 ARG A C 1
ATOM 7562 O O . ARG A 1 956 ? -37.435 12.433 43.345 1.00 88.06 956 ARG A O 1
ATOM 7569 N N . ALA A 1 957 ? -39.186 11.708 42.136 1.00 86.00 957 ALA A N 1
ATOM 7570 C CA . ALA A 1 957 ? -39.834 10.982 43.230 1.00 86.00 957 ALA A CA 1
ATOM 7571 C C . ALA A 1 957 ? -38.947 9.861 43.810 1.00 86.00 957 ALA A C 1
ATOM 7573 O O . ALA A 1 957 ? -38.938 9.644 45.027 1.00 86.00 957 ALA A O 1
ATOM 7574 N N . ALA A 1 958 ? -38.168 9.179 42.964 1.00 86.00 958 ALA A N 1
ATOM 7575 C CA . ALA A 1 958 ? -37.208 8.168 43.396 1.00 86.00 958 ALA A CA 1
ATOM 7576 C C . ALA A 1 958 ? -36.044 8.772 44.200 1.00 86.00 958 ALA A C 1
ATOM 7578 O O . ALA A 1 958 ? -35.742 8.277 45.290 1.00 86.00 958 ALA A O 1
ATOM 7579 N N . CYS A 1 959 ? -35.454 9.879 43.734 1.00 86.81 959 CYS A N 1
ATOM 7580 C CA . CYS A 1 959 ? -34.424 10.616 44.476 1.00 86.81 959 CYS A CA 1
ATOM 7581 C C . CYS A 1 959 ? -34.938 11.085 45.850 1.00 86.81 959 CYS A C 1
ATOM 7583 O O . CYS A 1 959 ? -34.291 10.836 46.870 1.00 86.81 959 CYS A O 1
ATOM 7585 N N . ASP A 1 960 ? -36.138 11.671 45.908 1.00 86.38 960 ASP A N 1
ATOM 7586 C CA . ASP A 1 960 ? -36.760 12.129 47.160 1.00 86.38 960 ASP A CA 1
ATOM 7587 C C . ASP A 1 960 ? -37.066 10.966 48.119 1.00 86.38 960 ASP A C 1
ATOM 7589 O O . ASP A 1 960 ? -36.983 11.100 49.343 1.00 86.38 960 ASP A O 1
ATOM 7593 N N . SER A 1 961 ? -37.425 9.794 47.587 1.00 86.12 961 SER A N 1
ATOM 7594 C CA . SER A 1 961 ? -37.614 8.569 48.373 1.00 86.12 961 SER A CA 1
ATOM 7595 C C . SER A 1 961 ? -36.295 8.063 48.973 1.00 86.12 961 SER A C 1
ATOM 7597 O O . SER A 1 961 ? -36.257 7.705 50.152 1.00 86.12 961 SER A O 1
ATOM 7599 N N . LEU A 1 962 ? -35.198 8.067 48.209 1.00 85.56 962 LEU A N 1
ATOM 7600 C CA . LEU A 1 962 ? -33.875 7.640 48.687 1.00 85.56 962 LEU A CA 1
ATOM 7601 C C . LEU A 1 962 ? -33.307 8.577 49.763 1.00 85.56 962 LEU A C 1
ATOM 7603 O O . LEU A 1 962 ? -32.705 8.094 50.728 1.00 85.56 962 LEU A O 1
ATOM 7607 N N . ILE A 1 963 ? -33.562 9.887 49.645 1.00 87.06 963 ILE A N 1
ATOM 7608 C CA . ILE A 1 963 ? -33.213 10.886 50.667 1.00 87.06 963 ILE A CA 1
ATOM 7609 C C . ILE A 1 963 ? -34.037 10.659 51.941 1.00 87.06 963 ILE A C 1
ATOM 7611 O O . ILE A 1 963 ? -33.472 10.567 53.030 1.00 87.06 963 ILE A O 1
ATOM 7615 N N . ARG A 1 964 ? -35.363 10.476 51.826 1.00 85.81 964 ARG A N 1
ATOM 7616 C CA . ARG A 1 964 ? -36.237 10.187 52.982 1.00 85.81 964 ARG A CA 1
ATOM 7617 C C . ARG A 1 964 ? -35.852 8.893 53.707 1.00 85.81 964 ARG A C 1
ATOM 7619 O O . ARG A 1 964 ? -35.884 8.841 54.934 1.00 85.81 964 ARG A O 1
ATOM 7626 N N . ARG A 1 965 ? -35.428 7.862 52.968 1.00 85.31 965 ARG A N 1
ATOM 7627 C CA . ARG A 1 965 ? -34.942 6.578 53.514 1.00 85.31 965 ARG A CA 1
ATOM 7628 C C . ARG A 1 965 ? -33.499 6.631 54.038 1.00 85.31 965 ARG A C 1
ATOM 7630 O O . ARG A 1 965 ? -32.969 5.588 54.405 1.00 85.31 965 ARG A O 1
ATOM 7637 N N . HIS A 1 966 ? -32.864 7.808 54.063 1.00 81.31 966 HIS A N 1
ATOM 7638 C CA . HIS A 1 966 ? -31.491 8.021 54.542 1.00 81.31 966 HIS A CA 1
ATOM 7639 C C . HIS A 1 966 ? -30.434 7.157 53.823 1.00 81.31 966 HIS A C 1
ATOM 7641 O O . HIS A 1 966 ? -29.355 6.912 54.357 1.00 81.31 966 HIS A O 1
ATOM 7647 N N . ARG A 1 967 ? -30.714 6.704 52.589 1.00 82.25 967 ARG A N 1
ATOM 7648 C CA . ARG A 1 967 ? -29.745 5.957 51.762 1.00 82.25 967 ARG A CA 1
ATOM 7649 C C . ARG A 1 967 ? -28.780 6.875 51.005 1.00 82.25 967 ARG A C 1
ATOM 7651 O O . ARG A 1 967 ? -27.785 6.397 50.470 1.00 82.25 967 ARG A O 1
ATOM 7658 N N . MET A 1 968 ? -29.084 8.173 50.956 1.00 86.25 968 MET A N 1
ATOM 7659 C CA . MET A 1 968 ? -28.311 9.230 50.302 1.00 86.25 968 MET A CA 1
ATOM 7660 C C . MET A 1 968 ? -28.608 10.582 50.972 1.00 86.25 968 MET A C 1
ATOM 7662 O O . MET A 1 968 ? -29.729 10.807 51.426 1.00 86.25 968 MET A O 1
ATOM 7666 N N . THR A 1 969 ? -27.639 11.503 51.004 1.00 88.38 969 THR A N 1
ATOM 7667 C CA . THR A 1 969 ? -27.853 12.893 51.452 1.00 88.38 969 THR A CA 1
ATOM 7668 C C . THR A 1 969 ? -27.982 13.849 50.265 1.00 88.38 969 THR A C 1
ATOM 7670 O O . THR A 1 969 ? -27.343 13.654 49.230 1.00 88.38 969 THR A O 1
ATOM 7673 N N . ALA A 1 970 ? -28.741 14.939 50.425 1.00 86.50 970 ALA A N 1
ATOM 7674 C CA . ALA A 1 970 ? -28.865 15.970 49.388 1.00 86.50 970 ALA A CA 1
ATOM 7675 C C . ALA A 1 970 ? -27.505 16.594 48.997 1.00 86.50 970 ALA A C 1
ATOM 7677 O O . ALA A 1 970 ? -27.279 16.913 47.831 1.00 86.50 970 ALA A O 1
ATOM 7678 N N . SER A 1 971 ? -26.565 16.702 49.946 1.00 87.25 971 SER A N 1
ATOM 7679 C CA . SER A 1 971 ? -25.200 17.172 49.676 1.00 87.25 971 SER A CA 1
ATOM 7680 C C . SER A 1 971 ? -24.399 16.192 48.813 1.00 87.25 971 SER A C 1
ATOM 7682 O O . SER A 1 971 ? -23.736 16.625 47.872 1.00 87.25 971 SER A O 1
ATOM 7684 N N . SER A 1 972 ? -24.503 14.882 49.072 1.00 87.06 972 SER A N 1
ATOM 7685 C CA . SER A 1 972 ? -23.826 13.853 48.270 1.00 87.06 972 SER A CA 1
ATOM 7686 C C . SER A 1 972 ? -24.345 13.793 46.826 1.00 87.06 972 SER A C 1
ATOM 7688 O O . SER A 1 972 ? -23.547 13.643 45.903 1.00 87.06 972 SER A O 1
ATOM 7690 N N . LEU A 1 973 ? -25.653 13.997 46.614 1.00 89.00 973 LEU A N 1
ATOM 7691 C CA . LEU A 1 973 ? -26.265 14.064 45.281 1.00 89.00 973 LEU A CA 1
ATOM 7692 C C . LEU A 1 973 ? -25.813 15.306 44.498 1.00 89.00 973 LEU A C 1
ATOM 7694 O O . LEU A 1 973 ? -25.528 15.219 43.304 1.00 89.00 973 LEU A O 1
ATOM 7698 N N . SER A 1 974 ? -25.719 16.459 45.168 1.00 89.81 974 SER A N 1
ATOM 7699 C CA . SER A 1 974 ? -25.248 17.708 44.556 1.00 89.81 974 SER A CA 1
ATOM 7700 C C . SER A 1 974 ? -23.773 17.615 44.131 1.00 89.81 974 SER A C 1
ATOM 7702 O O . SER A 1 974 ? -23.416 17.982 43.009 1.00 89.81 974 SER A O 1
ATOM 7704 N N . GLN A 1 975 ? -22.921 17.029 44.982 1.00 90.12 975 GLN A N 1
ATOM 7705 C CA . GLN A 1 975 ? -21.513 16.764 44.658 1.00 90.12 975 GLN A CA 1
ATOM 7706 C C . GLN A 1 975 ? -21.361 15.789 43.479 1.00 90.12 975 GLN A C 1
ATOM 7708 O O . GLN A 1 975 ? -20.615 16.088 42.545 1.00 90.12 975 GLN A O 1
ATOM 7713 N N . ALA A 1 976 ? -22.112 14.679 43.470 1.00 88.75 976 ALA A N 1
ATOM 7714 C CA . ALA A 1 976 ? -22.136 13.735 42.349 1.00 88.75 976 ALA A CA 1
ATOM 7715 C C . ALA A 1 976 ? -22.559 14.410 41.035 1.00 88.75 976 ALA A C 1
ATOM 7717 O O . ALA A 1 976 ? -21.902 14.239 40.013 1.00 88.75 976 ALA A O 1
ATOM 7718 N N . SER A 1 977 ? -23.619 15.223 41.076 1.00 91.88 977 SER A N 1
ATOM 7719 C CA . SER A 1 977 ? -24.145 15.933 39.901 1.00 91.88 977 SER A CA 1
ATOM 7720 C C . SER A 1 977 ? -23.146 16.953 39.342 1.00 91.88 977 SER A C 1
ATOM 7722 O O . SER A 1 977 ? -23.047 17.122 38.130 1.00 91.88 977 SER A O 1
ATOM 7724 N N . THR A 1 978 ? -22.363 17.601 40.211 1.00 92.44 978 THR A N 1
ATOM 7725 C CA . THR A 1 978 ? -21.328 18.567 39.808 1.00 92.44 978 THR A CA 1
ATOM 7726 C C . THR A 1 978 ? -20.153 17.865 39.123 1.00 92.44 978 THR A C 1
ATOM 7728 O O . THR A 1 978 ? -19.726 18.285 38.050 1.00 92.44 978 THR A O 1
ATOM 7731 N N . LEU A 1 979 ? -19.663 16.760 39.697 1.00 89.50 979 LEU A N 1
ATOM 7732 C CA . LEU A 1 979 ? -18.602 15.947 39.087 1.00 89.50 979 LEU A CA 1
ATOM 7733 C C . LEU A 1 979 ? -19.041 15.358 37.740 1.00 89.50 979 LEU A C 1
ATOM 7735 O O . LEU A 1 979 ? -18.268 15.367 36.785 1.00 89.50 979 LEU A O 1
ATOM 7739 N N . LEU A 1 980 ? -20.294 14.908 37.647 1.00 90.19 980 LEU A N 1
ATOM 7740 C CA . LEU A 1 980 ? -20.867 14.390 36.407 1.00 90.19 980 LEU A CA 1
ATOM 7741 C C . LEU A 1 980 ? -20.962 15.470 35.323 1.00 90.19 980 LEU A C 1
ATOM 7743 O O . LEU A 1 980 ? -20.619 15.208 34.176 1.00 90.19 980 LEU A O 1
ATOM 7747 N N . SER A 1 981 ? -21.364 16.689 35.695 1.00 91.31 981 SER A N 1
ATOM 7748 C CA . SER A 1 981 ? -21.401 17.843 34.790 1.00 91.31 981 SER A CA 1
ATOM 7749 C C . SER A 1 981 ? -20.006 18.192 34.254 1.00 91.31 981 SER A C 1
ATOM 7751 O O . SER A 1 981 ? -19.852 18.406 33.055 1.00 91.31 981 SER A O 1
ATOM 7753 N N . HIS A 1 982 ? -18.965 18.162 35.098 1.00 89.38 982 HIS A N 1
ATOM 7754 C CA . HIS A 1 982 ? -17.579 18.356 34.649 1.00 89.38 982 HIS A CA 1
ATOM 7755 C C . HIS A 1 982 ? -17.102 17.258 33.689 1.00 89.38 982 HIS A C 1
ATOM 7757 O O . HIS A 1 982 ? -16.426 17.547 32.704 1.00 89.38 982 HIS A O 1
ATOM 7763 N N . TYR A 1 983 ? -17.462 15.999 33.947 1.00 89.88 983 TYR A N 1
ATOM 7764 C CA . TYR A 1 983 ? -17.162 14.901 33.027 1.00 89.88 983 TYR A CA 1
ATOM 7765 C C . TYR A 1 983 ? -17.878 15.083 31.680 1.00 89.88 983 TYR A C 1
ATOM 7767 O O . TYR A 1 983 ? -17.279 14.924 30.616 1.00 89.88 983 TYR A O 1
ATOM 7775 N N . GLU A 1 984 ? -19.150 15.483 31.720 1.00 89.88 984 GLU A N 1
ATOM 7776 C CA . GLU A 1 984 ? -19.969 15.728 30.538 1.00 89.88 984 GLU A CA 1
ATOM 7777 C C . GLU A 1 984 ? -19.411 16.871 29.671 1.00 89.88 984 GLU A C 1
ATOM 7779 O O . GLU A 1 984 ? -19.350 16.754 28.443 1.00 89.88 984 GLU A O 1
ATOM 7784 N N . THR A 1 985 ? -18.979 17.976 30.288 1.00 88.62 985 THR A N 1
ATOM 7785 C CA . THR A 1 985 ? -18.365 19.104 29.573 1.00 88.62 985 THR A CA 1
ATOM 7786 C C . THR A 1 985 ? -17.004 18.734 28.996 1.00 88.62 985 THR A C 1
ATOM 7788 O O . THR A 1 985 ? -16.763 19.025 27.823 1.00 88.62 985 THR A O 1
ATOM 7791 N N . ALA A 1 986 ? -16.156 18.033 29.758 1.00 87.25 986 ALA A N 1
ATOM 7792 C CA . ALA A 1 986 ? -14.857 17.565 29.282 1.00 87.25 986 ALA A CA 1
ATOM 7793 C C . ALA A 1 986 ? -15.003 16.643 28.060 1.00 87.25 986 ALA A C 1
ATOM 7795 O O . ALA A 1 986 ? -14.365 16.871 27.033 1.00 87.25 986 ALA A O 1
ATOM 7796 N N . TRP A 1 987 ? -15.910 15.660 28.114 1.00 87.88 987 TRP A N 1
ATOM 7797 C CA . TRP A 1 987 ? -16.145 14.744 26.993 1.00 87.88 987 TRP A CA 1
ATOM 7798 C C . TRP A 1 987 ? -16.670 15.465 25.750 1.00 87.88 987 TRP A C 1
ATOM 7800 O O . TRP A 1 987 ? -16.188 15.217 24.643 1.00 87.88 987 TRP A O 1
ATOM 7810 N N . ARG A 1 988 ? -17.631 16.388 25.908 1.00 85.81 988 ARG A N 1
ATOM 7811 C CA . ARG A 1 988 ? -18.131 17.200 24.785 1.00 85.81 988 ARG A CA 1
ATOM 7812 C C . ARG A 1 988 ? -17.016 18.006 24.131 1.00 85.81 988 ARG A C 1
ATOM 7814 O O . ARG A 1 988 ? -16.965 18.058 22.904 1.00 85.81 988 ARG A O 1
ATOM 7821 N N . HIS A 1 989 ? -16.128 18.592 24.930 1.00 83.38 989 HIS A N 1
ATOM 7822 C CA . HIS A 1 989 ? -15.007 19.374 24.425 1.00 83.38 989 HIS A CA 1
ATOM 7823 C C . HIS A 1 989 ? -14.034 18.503 23.616 1.00 83.38 989 HIS A C 1
ATOM 7825 O O . HIS A 1 989 ? -13.752 18.812 22.457 1.00 83.38 989 HIS A O 1
ATOM 7831 N N . THR A 1 990 ? -13.622 17.348 24.156 1.00 85.25 990 THR A N 1
ATOM 7832 C CA . THR A 1 990 ? -12.749 16.392 23.451 1.00 85.25 990 THR A CA 1
ATOM 7833 C C . THR A 1 990 ? -13.370 15.908 22.137 1.00 85.25 990 THR A C 1
ATOM 7835 O O . THR A 1 990 ? -12.702 15.881 21.101 1.00 85.25 990 THR A O 1
ATOM 7838 N N . GLN A 1 991 ? -14.662 15.564 22.144 1.00 84.38 991 GLN A N 1
ATOM 7839 C CA . GLN A 1 991 ? -15.376 15.133 20.939 1.00 84.38 991 GLN A CA 1
ATOM 7840 C C . GLN A 1 991 ? -15.482 16.252 19.896 1.00 84.38 991 GLN A C 1
ATOM 7842 O O . GLN A 1 991 ? -15.311 16.003 18.702 1.00 84.38 991 GLN A O 1
ATOM 7847 N N . HIS A 1 992 ? -15.723 17.492 20.327 1.00 82.06 992 HIS A N 1
ATOM 7848 C CA . HIS A 1 992 ? -15.743 18.648 19.437 1.00 82.06 992 HIS A CA 1
ATOM 7849 C C . HIS A 1 992 ? -14.373 18.878 18.778 1.00 82.06 992 HIS A C 1
ATOM 7851 O O . HIS A 1 992 ? -14.319 19.068 17.564 1.00 82.06 992 HIS A O 1
ATOM 7857 N N . MET A 1 993 ? -13.264 18.770 19.527 1.00 81.12 993 MET A N 1
ATOM 7858 C CA . MET A 1 993 ? -11.904 18.883 18.971 1.00 81.12 993 MET A CA 1
ATOM 7859 C C . MET A 1 993 ? -11.619 17.830 17.900 1.00 81.12 993 MET A C 1
ATOM 7861 O O . MET A 1 993 ? -11.129 18.159 16.820 1.00 81.12 993 MET A O 1
ATOM 7865 N N . GLN A 1 994 ? -11.915 16.559 18.189 1.00 83.06 994 GLN A N 1
ATOM 7866 C CA . GLN A 1 994 ? -11.671 15.454 17.255 1.00 83.06 994 GLN A CA 1
ATOM 7867 C C . GLN A 1 994 ? -12.433 15.664 15.942 1.00 83.06 994 GLN A C 1
ATOM 7869 O O . GLN A 1 994 ? -11.874 15.504 14.857 1.00 83.06 994 GLN A O 1
ATOM 7874 N N . ARG A 1 995 ? -13.689 16.109 16.033 1.00 80.25 995 ARG A N 1
ATOM 7875 C CA . ARG A 1 995 ? -14.533 16.405 14.867 1.00 80.25 995 ARG A CA 1
ATOM 7876 C C . ARG A 1 995 ? -14.063 17.628 14.103 1.00 80.25 995 ARG A C 1
ATOM 7878 O O . ARG A 1 995 ? -14.056 17.604 12.876 1.00 80.25 995 ARG A O 1
ATOM 7885 N N . PHE A 1 996 ? -13.660 18.680 14.810 1.00 82.38 996 PHE A N 1
ATOM 7886 C CA . PHE A 1 996 ? -13.095 19.869 14.190 1.00 82.38 996 PHE A CA 1
ATOM 7887 C C . PHE A 1 996 ? -11.842 19.509 13.381 1.00 82.38 996 PHE A C 1
ATOM 7889 O O . PHE A 1 996 ? -11.762 19.864 12.208 1.00 82.38 996 PHE A O 1
ATOM 7896 N N . ARG A 1 997 ? -10.924 18.715 13.956 1.00 83.06 997 ARG A N 1
ATOM 7897 C CA . ARG A 1 997 ? -9.730 18.211 13.256 1.00 83.06 997 ARG A CA 1
ATOM 7898 C C . ARG A 1 997 ? -10.093 17.396 12.014 1.00 83.06 997 ARG A C 1
ATOM 7900 O O . ARG A 1 997 ? -9.597 17.708 10.938 1.00 83.06 997 ARG A O 1
ATOM 7907 N N . ALA A 1 998 ? -11.005 16.431 12.134 1.00 84.44 998 ALA A N 1
ATOM 7908 C CA . ALA A 1 998 ? -11.450 15.614 11.001 1.00 84.44 998 ALA A CA 1
ATOM 7909 C C . ALA A 1 998 ? -12.135 16.449 9.896 1.00 84.44 998 ALA A C 1
ATOM 7911 O O . ALA A 1 998 ? -11.960 16.199 8.705 1.00 84.44 998 ALA A O 1
ATOM 7912 N N . SER A 1 999 ? -12.915 17.463 10.278 1.00 83.50 999 SER A N 1
ATOM 7913 C CA . SER A 1 999 ? -13.595 18.379 9.353 1.00 83.50 999 SER A CA 1
ATOM 7914 C C . SER A 1 999 ? -12.625 19.331 8.648 1.00 83.50 999 SER A C 1
ATOM 7916 O O . SER A 1 999 ? -12.813 19.634 7.464 1.00 83.50 999 SER A O 1
ATOM 7918 N N . LEU A 1 1000 ? -11.592 19.793 9.360 1.00 85.94 1000 LEU A N 1
ATOM 7919 C CA . LEU A 1 1000 ? -10.513 20.607 8.810 1.00 85.94 1000 LEU A CA 1
ATOM 7920 C C . LEU A 1 1000 ? -9.667 19.785 7.834 1.00 85.94 1000 LEU A C 1
ATOM 7922 O O . LEU A 1 1000 ? -9.456 20.230 6.715 1.00 85.94 1000 LEU A O 1
ATOM 7926 N N . GLU A 1 1001 ? -9.288 18.558 8.196 1.00 88.06 1001 GLU A N 1
ATOM 7927 C CA . GLU A 1 1001 ? -8.544 17.639 7.327 1.00 88.06 1001 GLU A CA 1
ATOM 7928 C C . GLU A 1 1001 ? -9.267 17.399 5.992 1.00 88.06 1001 GLU A C 1
ATOM 7930 O O . GLU A 1 1001 ? -8.677 17.548 4.920 1.00 88.06 1001 GLU A O 1
ATOM 7935 N N . VAL A 1 1002 ? -10.576 17.123 6.036 1.00 88.81 1002 VAL A N 1
ATOM 7936 C CA . VAL A 1 1002 ? -11.396 16.972 4.823 1.00 88.81 1002 VAL A CA 1
ATOM 7937 C C . VAL A 1 1002 ? -11.463 18.276 4.019 1.00 88.81 1002 VAL A C 1
ATOM 7939 O O . VAL A 1 1002 ? -11.412 18.238 2.787 1.00 88.81 1002 VAL A O 1
ATOM 7942 N N . ALA A 1 1003 ? -11.573 19.435 4.678 1.00 88.00 1003 ALA A N 1
ATOM 7943 C CA . ALA A 1 1003 ? -11.628 20.730 4.000 1.00 88.00 1003 ALA A CA 1
ATOM 7944 C C . ALA A 1 1003 ? -10.303 21.073 3.300 1.00 88.00 1003 ALA A C 1
ATOM 7946 O O . ALA A 1 1003 ? -10.328 21.429 2.119 1.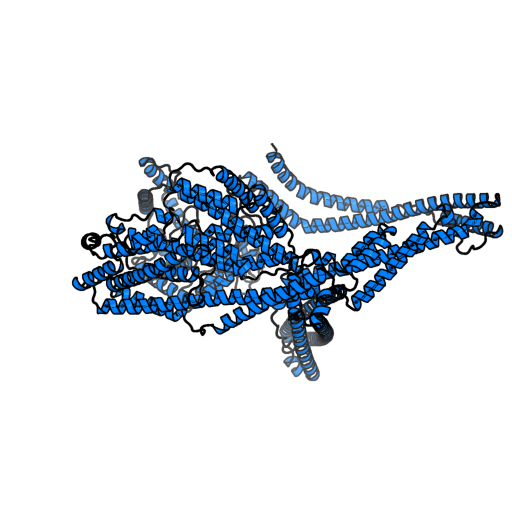00 88.00 1003 ALA A O 1
ATOM 7947 N N . THR A 1 1004 ? -9.173 20.898 3.991 1.00 90.62 1004 THR A N 1
ATOM 7948 C CA . THR A 1 1004 ? -7.818 21.099 3.463 1.00 90.62 1004 THR A CA 1
ATOM 7949 C C . THR A 1 1004 ? -7.526 20.128 2.321 1.00 90.62 1004 THR A C 1
ATOM 7951 O O . THR A 1 1004 ? -7.085 20.553 1.255 1.00 90.62 1004 THR A O 1
ATOM 7954 N N . GLY A 1 1005 ? -7.848 18.838 2.476 1.00 91.00 1005 GLY A N 1
ATOM 7955 C CA . GLY A 1 1005 ? -7.675 17.847 1.408 1.00 91.00 1005 GLY A CA 1
ATOM 7956 C C . GLY A 1 1005 ? -8.521 18.151 0.165 1.00 91.00 1005 GLY A C 1
ATOM 7957 O O . GLY A 1 1005 ? -8.093 17.916 -0.966 1.00 91.00 1005 GLY A O 1
ATOM 7958 N N . SER A 1 1006 ? -9.709 18.729 0.352 1.00 91.50 1006 SER A N 1
ATOM 7959 C CA . SER A 1 1006 ? -10.594 19.117 -0.753 1.00 91.50 1006 SER A CA 1
ATOM 7960 C C . SER A 1 1006 ? -10.113 20.368 -1.488 1.00 91.50 1006 SER A C 1
ATOM 7962 O O . SER A 1 1006 ? -10.165 20.396 -2.718 1.00 91.50 1006 SER A O 1
ATOM 7964 N N . GLU A 1 1007 ? -9.584 21.368 -0.772 1.00 92.25 1007 GLU A N 1
ATOM 7965 C CA . GLU A 1 1007 ? -8.920 22.528 -1.389 1.00 92.25 1007 GLU A CA 1
ATOM 7966 C C . GLU A 1 1007 ? -7.712 22.083 -2.214 1.00 92.25 1007 GLU A C 1
ATOM 7968 O O . GLU A 1 1007 ? -7.632 22.417 -3.397 1.00 92.25 1007 GLU A O 1
ATOM 7973 N N . GLN A 1 1008 ? -6.842 21.247 -1.636 1.00 91.75 1008 GLN A N 1
ATOM 7974 C CA . GLN A 1 1008 ? -5.655 20.734 -2.318 1.00 91.75 1008 GLN A CA 1
ATOM 7975 C C . GLN A 1 1008 ? -6.036 19.962 -3.586 1.00 91.75 1008 GLN A C 1
ATOM 7977 O O . GLN A 1 1008 ? -5.489 20.224 -4.660 1.00 91.75 1008 GLN A O 1
ATOM 7982 N N . ARG A 1 1009 ? -7.025 19.057 -3.501 1.00 93.56 1009 ARG A N 1
ATOM 7983 C CA . ARG A 1 1009 ? -7.526 18.295 -4.655 1.00 93.56 1009 ARG A CA 1
ATOM 7984 C C . ARG A 1 1009 ? -8.051 19.215 -5.758 1.00 93.56 1009 ARG A C 1
ATOM 7986 O O . ARG A 1 1009 ? -7.642 19.063 -6.908 1.00 93.56 1009 ARG A O 1
ATOM 7993 N N . LEU A 1 1010 ? -8.934 20.161 -5.427 1.00 93.56 1010 LEU A N 1
ATOM 7994 C CA . LEU A 1 1010 ? -9.518 21.095 -6.399 1.00 93.56 1010 LEU A CA 1
ATOM 7995 C C . LEU A 1 1010 ? -8.459 22.033 -7.000 1.00 93.56 1010 LEU A C 1
ATOM 7997 O O . LEU A 1 1010 ? -8.508 22.331 -8.191 1.00 93.56 1010 LEU A O 1
ATOM 8001 N N . SER A 1 1011 ? -7.477 22.466 -6.207 1.00 93.62 1011 SER A N 1
ATOM 8002 C CA . SER A 1 1011 ? -6.368 23.322 -6.642 1.00 93.62 1011 SER A CA 1
ATOM 8003 C C . SER A 1 1011 ? -5.470 22.613 -7.665 1.00 93.62 1011 SER A C 1
ATOM 8005 O O . SER A 1 1011 ? -5.147 23.175 -8.720 1.00 93.62 1011 SER A O 1
ATOM 8007 N N . VAL A 1 1012 ? -5.131 21.341 -7.416 1.00 93.44 1012 VAL A N 1
ATOM 8008 C CA . VAL A 1 1012 ? -4.382 20.507 -8.369 1.00 93.44 1012 VAL A CA 1
ATOM 8009 C C . VAL A 1 1012 ? -5.227 20.206 -9.609 1.00 93.44 1012 VAL A C 1
ATOM 8011 O O . VAL A 1 1012 ? -4.724 20.353 -10.720 1.00 93.44 1012 VAL A O 1
ATOM 8014 N N . GLN A 1 1013 ? -6.513 19.868 -9.458 1.00 94.56 1013 GLN A N 1
ATOM 8015 C CA . GLN A 1 1013 ? -7.428 19.646 -10.588 1.00 94.56 1013 GLN A CA 1
ATOM 8016 C C . GLN A 1 1013 ? -7.529 20.879 -11.490 1.00 94.56 1013 GLN A C 1
ATOM 8018 O O . GLN A 1 1013 ? -7.415 20.750 -12.708 1.00 94.56 1013 GLN A O 1
ATOM 8023 N N . TYR A 1 1014 ? -7.687 22.068 -10.902 1.00 94.06 1014 TYR A N 1
ATOM 8024 C CA . TYR A 1 1014 ? -7.725 23.333 -11.631 1.00 94.06 1014 TYR A CA 1
ATOM 8025 C C . TYR A 1 1014 ? -6.424 23.579 -12.399 1.00 94.06 1014 TYR A C 1
ATOM 8027 O O . TYR A 1 1014 ? -6.453 23.886 -13.589 1.00 94.06 1014 TYR A O 1
ATOM 8035 N N . THR A 1 1015 ? -5.279 23.367 -11.748 1.00 94.44 1015 THR A N 1
ATOM 8036 C CA . THR A 1 1015 ? -3.957 23.525 -12.370 1.00 94.44 1015 THR A CA 1
ATOM 8037 C C . THR A 1 1015 ? -3.748 22.534 -13.519 1.00 94.44 1015 THR A C 1
ATOM 8039 O O . THR A 1 1015 ? -3.334 22.932 -14.605 1.00 94.44 1015 THR A O 1
ATOM 8042 N N . ALA A 1 1016 ? -4.091 21.261 -13.322 1.00 94.12 1016 ALA A N 1
ATOM 8043 C CA . ALA A 1 1016 ? -3.968 20.224 -14.340 1.00 94.12 1016 ALA A CA 1
ATOM 8044 C C . ALA A 1 1016 ? -4.925 20.447 -15.528 1.00 94.12 1016 ALA A C 1
ATOM 8046 O O . ALA A 1 1016 ? -4.512 20.269 -16.671 1.00 94.12 1016 ALA A O 1
ATOM 8047 N N . HIS A 1 1017 ? -6.151 20.937 -15.294 1.00 93.00 1017 HIS A N 1
ATOM 8048 C CA . HIS A 1 1017 ? -7.078 21.325 -16.368 1.00 93.00 1017 HIS A CA 1
ATOM 8049 C C . HIS A 1 1017 ? -6.528 22.506 -17.181 1.00 93.00 1017 HIS A C 1
ATOM 8051 O O . HIS A 1 1017 ? -6.581 22.499 -18.410 1.00 93.00 1017 HIS A O 1
ATOM 8057 N N . HIS A 1 1018 ? -5.944 23.498 -16.500 1.00 91.25 1018 HIS A N 1
ATOM 8058 C CA . HIS A 1 1018 ? -5.270 24.622 -17.150 1.00 91.25 1018 HIS A CA 1
ATOM 8059 C C . HIS A 1 1018 ? -4.073 24.181 -17.983 1.00 91.25 1018 HIS A C 1
ATOM 8061 O O . HIS A 1 1018 ? -3.877 24.695 -19.082 1.00 91.25 1018 HIS A O 1
ATOM 8067 N N . PHE A 1 1019 ? -3.289 23.221 -17.489 1.00 91.06 1019 PHE A N 1
ATOM 8068 C CA . PHE A 1 1019 ? -2.214 22.644 -18.280 1.00 91.06 1019 PHE A CA 1
ATOM 8069 C C . PHE A 1 1019 ? -2.817 21.923 -19.490 1.00 91.06 1019 PHE A C 1
ATOM 8071 O O . PHE A 1 1019 ? -2.424 22.214 -20.613 1.00 91.06 1019 PHE A O 1
ATOM 8078 N N . LEU A 1 1020 ? -3.786 21.023 -19.324 1.00 89.44 1020 LEU A N 1
ATOM 8079 C CA . LEU A 1 1020 ? -4.378 20.255 -20.428 1.00 89.44 1020 LEU A CA 1
ATOM 8080 C C . LEU A 1 1020 ? -4.901 21.140 -21.579 1.00 89.44 1020 LEU A C 1
ATOM 8082 O O . LEU A 1 1020 ? -4.688 20.800 -22.739 1.00 89.44 1020 LEU A O 1
ATOM 8086 N N . HIS A 1 1021 ? -5.503 22.291 -21.259 1.00 88.44 1021 HIS A N 1
ATOM 8087 C CA . HIS A 1 1021 ? -6.175 23.179 -22.222 1.00 88.44 1021 HIS A CA 1
ATOM 8088 C C . HIS A 1 1021 ? -5.483 24.534 -22.434 1.00 88.44 1021 HIS A C 1
ATOM 8090 O O . HIS A 1 1021 ? -6.138 25.509 -22.807 1.00 88.44 1021 HIS A O 1
ATOM 8096 N N . GLU A 1 1022 ? -4.170 24.620 -22.205 1.00 86.75 1022 GLU A N 1
ATOM 8097 C CA . GLU A 1 1022 ? -3.402 25.877 -22.254 1.00 86.75 1022 GLU A CA 1
ATOM 8098 C C . GLU A 1 1022 ? -3.629 26.669 -23.555 1.00 86.75 1022 GLU A C 1
ATOM 8100 O O . GLU A 1 1022 ? -3.954 27.855 -23.490 1.00 86.75 1022 GLU A O 1
ATOM 8105 N N . ASP A 1 1023 ? -3.546 26.026 -24.726 1.00 82.25 1023 ASP A N 1
ATOM 8106 C CA . ASP A 1 1023 ? -3.728 26.688 -26.032 1.00 82.25 1023 ASP A CA 1
ATOM 8107 C C . ASP A 1 1023 ? -5.137 27.297 -26.196 1.00 82.25 1023 ASP A C 1
ATOM 8109 O O . ASP A 1 1023 ? -5.303 28.324 -26.851 1.00 82.25 1023 ASP A O 1
ATOM 8113 N N . THR A 1 1024 ? -6.153 26.698 -25.567 1.00 82.81 1024 THR A N 1
ATOM 8114 C CA . THR A 1 1024 ? -7.550 27.169 -25.621 1.00 82.81 1024 THR A CA 1
ATOM 8115 C C . THR A 1 1024 ? -7.807 28.282 -24.601 1.00 82.81 1024 THR A C 1
ATOM 8117 O O . THR A 1 1024 ? -8.483 29.269 -24.889 1.00 82.81 1024 THR A O 1
ATOM 8120 N N . LEU A 1 1025 ? -7.253 28.148 -23.393 1.00 84.75 1025 LEU A N 1
ATOM 8121 C CA . LEU A 1 1025 ? -7.505 29.073 -22.288 1.00 84.75 1025 LEU A CA 1
ATOM 8122 C C . LEU A 1 1025 ? -6.629 30.333 -22.343 1.00 84.75 1025 LEU A C 1
ATOM 8124 O O . LEU A 1 1025 ? -7.044 31.366 -21.820 1.00 84.75 1025 LEU A O 1
ATOM 8128 N N . SER A 1 1026 ? -5.459 30.291 -22.989 1.00 81.12 1026 SER A N 1
ATOM 8129 C CA . SER A 1 1026 ? -4.487 31.399 -23.006 1.00 81.12 1026 SER A CA 1
ATOM 8130 C C . SER A 1 1026 ? -5.081 32.726 -23.495 1.00 81.12 1026 SER A C 1
ATOM 8132 O O . SER A 1 1026 ? -4.883 33.759 -22.854 1.00 81.12 1026 SER A O 1
ATOM 8134 N N . ALA A 1 1027 ? -5.878 32.704 -24.571 1.00 75.81 1027 ALA A N 1
ATOM 8135 C CA . ALA A 1 1027 ? -6.548 33.902 -25.088 1.00 75.81 1027 ALA A CA 1
ATOM 8136 C C . ALA A 1 1027 ? -7.601 34.455 -24.107 1.00 75.81 1027 ALA A C 1
ATOM 8138 O O . ALA A 1 1027 ? -7.708 35.665 -23.909 1.00 75.81 1027 ALA A O 1
ATOM 8139 N N . SER A 1 1028 ? -8.339 33.569 -23.431 1.00 78.44 1028 SER A N 1
ATOM 8140 C CA . SER A 1 1028 ? -9.365 33.948 -22.448 1.00 78.44 1028 SER A CA 1
ATOM 8141 C C . SER A 1 1028 ? -8.777 34.467 -21.131 1.00 78.44 1028 SER A C 1
ATOM 8143 O O . SER A 1 1028 ? -9.395 35.309 -20.479 1.00 78.44 1028 SER A O 1
ATOM 8145 N N . ILE A 1 1029 ? -7.588 33.994 -20.741 1.00 78.50 1029 ILE A N 1
ATOM 8146 C CA . ILE A 1 1029 ? -6.834 34.497 -19.582 1.00 78.50 1029 ILE A CA 1
ATOM 8147 C C . ILE A 1 1029 ? -6.307 35.907 -19.872 1.00 78.50 1029 ILE A C 1
ATOM 8149 O O . ILE A 1 1029 ? -6.471 36.796 -19.040 1.00 78.50 1029 ILE A O 1
ATOM 8153 N N . ALA A 1 1030 ? -5.741 36.140 -21.063 1.00 73.69 1030 ALA A N 1
ATOM 8154 C CA . ALA A 1 1030 ? -5.285 37.467 -21.484 1.00 73.69 1030 ALA A CA 1
ATOM 8155 C C . ALA A 1 1030 ? -6.437 38.490 -21.550 1.00 73.69 1030 ALA A C 1
ATOM 8157 O O . ALA A 1 1030 ? -6.248 39.654 -21.208 1.00 73.69 1030 ALA A O 1
ATOM 8158 N N . GLY A 1 1031 ? -7.641 38.041 -21.928 1.00 72.81 1031 GLY A N 1
ATOM 8159 C CA . GLY A 1 1031 ? -8.870 38.843 -21.911 1.00 72.81 1031 GLY A CA 1
ATOM 8160 C C . GLY A 1 1031 ? -9.554 38.980 -20.540 1.00 72.81 1031 GLY A C 1
ATOM 8161 O O . GLY A 1 1031 ? -10.607 39.604 -20.457 1.00 72.81 1031 GLY A O 1
ATOM 8162 N N . GLY A 1 1032 ? -9.014 38.390 -19.465 1.00 73.12 1032 GLY A N 1
ATOM 8163 C CA . GLY A 1 1032 ? -9.568 38.493 -18.105 1.00 73.12 1032 GLY A CA 1
ATOM 8164 C C . GLY A 1 1032 ? -10.855 37.692 -17.842 1.00 73.12 1032 GLY A C 1
ATOM 8165 O O . GLY A 1 1032 ? -11.465 37.833 -16.783 1.00 73.12 1032 GLY A O 1
ATOM 8166 N N . HIS A 1 1033 ? -11.279 36.827 -18.766 1.00 72.19 1033 HIS A N 1
ATOM 8167 C CA . HIS A 1 1033 ? -12.517 36.040 -18.651 1.00 72.19 1033 HIS A CA 1
ATOM 8168 C C . HIS A 1 1033 ? -12.378 34.766 -17.795 1.00 72.19 1033 HIS A C 1
ATOM 8170 O O . HIS A 1 1033 ? -13.395 34.163 -17.420 1.00 72.19 1033 HIS A O 1
ATOM 8176 N N . VAL A 1 1034 ? -11.137 34.351 -17.513 1.00 80.81 1034 VAL A N 1
ATOM 8177 C CA . VAL A 1 1034 ? -10.747 33.188 -16.697 1.00 80.81 1034 VAL A CA 1
ATOM 8178 C C . VAL A 1 1034 ? -9.569 33.593 -15.807 1.00 80.81 1034 VAL A C 1
ATOM 8180 O O . VAL A 1 1034 ? -8.621 34.211 -16.292 1.00 80.81 1034 VAL A O 1
ATOM 8183 N N . LYS A 1 1035 ? -9.598 33.247 -14.511 1.00 83.81 1035 LYS A N 1
ATOM 8184 C CA . LYS A 1 1035 ? -8.474 33.542 -13.606 1.00 83.81 1035 LYS A CA 1
ATOM 8185 C C . LYS A 1 1035 ? -7.283 32.609 -13.889 1.00 83.81 1035 LYS A C 1
ATOM 8187 O O . LYS A 1 1035 ? -7.493 31.428 -14.165 1.00 83.81 1035 LYS A O 1
ATOM 8192 N N . PRO A 1 1036 ? -6.030 33.082 -13.793 1.00 82.81 1036 PRO A N 1
ATOM 8193 C CA . PRO A 1 1036 ? -4.867 32.220 -13.985 1.00 82.81 1036 PRO A CA 1
ATOM 8194 C C . PRO A 1 1036 ? -4.786 31.127 -12.907 1.00 82.81 1036 PRO A C 1
ATOM 8196 O O . PRO A 1 1036 ? -5.237 31.311 -11.774 1.00 82.81 1036 PRO A O 1
ATOM 8199 N N . SER A 1 1037 ? -4.201 29.981 -13.260 1.00 85.19 1037 SER A N 1
ATOM 8200 C CA . SER A 1 1037 ? -3.873 28.928 -12.297 1.00 85.19 1037 SER A CA 1
ATOM 8201 C C . SER A 1 1037 ? -2.772 29.390 -11.329 1.00 85.19 1037 SER A C 1
ATOM 8203 O O . SER A 1 1037 ? -1.939 30.215 -11.709 1.00 85.19 1037 SER A O 1
ATOM 8205 N N . PRO A 1 1038 ? -2.719 28.846 -10.094 1.00 78.94 1038 PRO A N 1
ATOM 8206 C CA . PRO A 1 1038 ? -1.665 29.173 -9.128 1.00 78.94 1038 PRO A CA 1
ATOM 8207 C C . PRO A 1 1038 ? -0.257 28.893 -9.663 1.00 78.94 1038 PRO A C 1
ATOM 8209 O O . PRO A 1 1038 ? 0.681 29.632 -9.382 1.00 78.94 1038 PRO A O 1
ATOM 8212 N N . ILE A 1 1039 ? -0.121 27.825 -10.453 1.00 85.75 1039 ILE A N 1
ATOM 8213 C CA . ILE A 1 1039 ? 1.113 27.458 -11.142 1.00 85.75 1039 ILE A CA 1
ATOM 8214 C C . ILE A 1 1039 ? 0.883 27.672 -12.636 1.00 85.75 1039 ILE A C 1
ATOM 8216 O O . ILE A 1 1039 ? -0.009 27.058 -13.224 1.00 85.75 1039 ILE A O 1
ATOM 8220 N N . ASN A 1 1040 ? 1.679 28.546 -13.250 1.00 86.56 1040 ASN A N 1
ATOM 8221 C CA . ASN A 1 1040 ? 1.709 28.733 -14.698 1.00 86.56 1040 ASN A CA 1
ATOM 8222 C C . ASN A 1 1040 ? 2.705 27.748 -15.327 1.00 86.56 1040 ASN A C 1
ATOM 8224 O O . ASN A 1 1040 ? 3.846 27.660 -14.872 1.00 86.56 1040 ASN A O 1
ATOM 8228 N N . ARG A 1 1041 ? 2.296 27.033 -16.383 1.00 89.50 1041 ARG A N 1
ATOM 8229 C CA . ARG A 1 1041 ? 3.129 26.000 -17.011 1.00 89.50 1041 ARG A CA 1
ATOM 8230 C C . ARG A 1 1041 ? 4.419 26.554 -17.609 1.00 89.50 1041 ARG A C 1
ATOM 8232 O O . ARG A 1 1041 ? 5.476 25.981 -17.374 1.00 89.50 1041 ARG A O 1
ATOM 8239 N N . GLY A 1 1042 ? 4.349 27.659 -18.351 1.00 86.25 1042 GLY A N 1
ATOM 8240 C CA . GLY A 1 1042 ? 5.519 28.279 -18.978 1.00 86.25 1042 GLY A CA 1
ATOM 8241 C C . GLY A 1 1042 ? 6.587 28.662 -17.952 1.00 86.25 1042 GLY A C 1
ATOM 8242 O O . GLY A 1 1042 ? 7.746 28.268 -18.089 1.00 86.25 1042 GLY A O 1
ATOM 8243 N N . SER A 1 1043 ? 6.184 29.343 -16.875 1.00 87.81 1043 SER A N 1
ATOM 8244 C CA . SER A 1 1043 ? 7.083 29.687 -15.764 1.00 87.81 1043 SER A CA 1
ATOM 8245 C C . SER A 1 1043 ? 7.634 28.447 -15.058 1.00 87.81 1043 SER A C 1
ATOM 8247 O O . SER A 1 1043 ? 8.820 28.393 -14.744 1.00 87.81 1043 SER A O 1
ATOM 8249 N N . PHE A 1 1044 ? 6.794 27.430 -14.857 1.00 91.38 1044 PHE A N 1
ATOM 8250 C CA . PHE A 1 1044 ? 7.181 26.173 -14.220 1.00 91.38 1044 PHE A CA 1
ATOM 8251 C C . PHE A 1 1044 ? 8.225 25.396 -15.041 1.00 91.38 1044 PHE A C 1
ATOM 8253 O O . PHE A 1 1044 ? 9.217 24.919 -14.494 1.00 91.38 1044 PHE A O 1
ATOM 8260 N N . MET A 1 1045 ? 8.061 25.315 -16.367 1.00 92.50 1045 MET A N 1
ATOM 8261 C CA . MET A 1 1045 ? 9.048 24.668 -17.244 1.00 92.50 1045 MET A CA 1
ATOM 8262 C C . MET A 1 1045 ? 10.356 25.455 -17.324 1.00 92.50 1045 MET A C 1
ATOM 8264 O O . MET A 1 1045 ? 11.429 24.856 -17.410 1.00 92.50 1045 MET A O 1
ATOM 8268 N N . LEU A 1 1046 ? 10.292 26.788 -17.261 1.00 91.69 1046 LEU A N 1
ATOM 8269 C CA . LEU A 1 1046 ? 11.484 27.629 -17.189 1.00 91.69 1046 LEU A CA 1
ATOM 8270 C C . LEU A 1 1046 ? 12.259 27.393 -15.885 1.00 91.69 1046 LEU A C 1
ATOM 8272 O O . LEU A 1 1046 ? 13.485 27.273 -15.915 1.00 91.69 1046 LEU A O 1
ATOM 8276 N N . GLU A 1 1047 ? 11.554 27.281 -14.758 1.00 93.50 1047 GLU A N 1
ATOM 8277 C CA . GLU A 1 1047 ? 12.142 26.951 -13.458 1.00 93.50 1047 GLU A CA 1
ATOM 8278 C C . GLU A 1 1047 ? 12.799 25.564 -13.478 1.00 93.50 1047 GLU A C 1
ATOM 8280 O O . GLU A 1 1047 ? 13.963 25.439 -13.099 1.00 93.50 1047 GLU A O 1
ATOM 8285 N N . LEU A 1 1048 ? 12.118 24.545 -14.018 1.00 94.06 1048 LEU A N 1
ATOM 8286 C CA . LEU A 1 1048 ? 12.681 23.202 -14.178 1.00 94.06 1048 LEU A CA 1
ATOM 8287 C C . LEU A 1 1048 ? 13.947 23.215 -15.049 1.00 94.06 1048 LEU A C 1
ATOM 8289 O O . LEU A 1 1048 ? 14.960 22.620 -14.674 1.00 94.06 1048 LEU A O 1
ATOM 8293 N N . ARG A 1 1049 ? 13.927 23.924 -16.186 1.00 94.50 1049 ARG A N 1
ATOM 8294 C CA . ARG A 1 1049 ? 15.082 24.053 -17.092 1.00 94.50 1049 ARG A CA 1
ATOM 8295 C C . ARG A 1 1049 ? 16.262 24.742 -16.397 1.00 94.50 1049 ARG A C 1
ATOM 8297 O O . ARG A 1 1049 ? 17.390 24.257 -16.500 1.00 94.50 1049 ARG A O 1
ATOM 8304 N N . LYS A 1 1050 ? 16.009 25.814 -15.637 1.00 94.56 1050 LYS A N 1
ATOM 8305 C CA . LYS A 1 1050 ? 17.030 26.522 -14.849 1.00 94.56 1050 LYS A CA 1
ATOM 8306 C C . LYS A 1 1050 ? 17.634 25.618 -13.771 1.00 94.56 1050 LYS A C 1
ATOM 8308 O O . LYS A 1 1050 ? 18.856 25.493 -13.711 1.00 94.56 1050 LYS A O 1
ATOM 8313 N N . SER A 1 1051 ? 16.806 24.948 -12.973 1.00 93.25 1051 SER A N 1
ATOM 8314 C CA . SER A 1 1051 ? 17.263 24.063 -11.893 1.00 93.25 1051 SER A CA 1
ATOM 8315 C C . SER A 1 1051 ? 18.045 22.856 -12.419 1.00 93.25 1051 SER A C 1
ATOM 8317 O O . SER A 1 1051 ? 19.105 22.542 -11.885 1.00 93.25 1051 SER A O 1
ATOM 8319 N N . THR A 1 1052 ? 17.599 22.256 -13.527 1.00 94.31 1052 THR A N 1
ATOM 8320 C CA . THR A 1 1052 ? 18.306 21.147 -14.199 1.00 94.31 1052 THR A CA 1
ATOM 8321 C C . THR A 1 1052 ? 19.677 21.594 -14.715 1.00 94.31 1052 THR A C 1
ATOM 8323 O O . THR A 1 1052 ? 20.675 20.909 -14.509 1.00 94.31 1052 THR A O 1
ATOM 8326 N N . SER A 1 1053 ? 19.763 22.779 -15.335 1.00 95.12 1053 SER A N 1
ATOM 8327 C CA . SER A 1 1053 ? 21.048 23.316 -15.804 1.00 95.12 1053 SER A CA 1
ATOM 8328 C C . SER A 1 1053 ? 22.027 23.583 -14.652 1.00 95.12 1053 SER A C 1
ATOM 8330 O O . SER A 1 1053 ? 23.193 23.205 -14.739 1.00 95.12 1053 SER A O 1
ATOM 8332 N N . ALA A 1 1054 ? 21.542 24.142 -13.538 1.00 94.94 1054 ALA A N 1
ATOM 8333 C CA . ALA A 1 1054 ? 22.351 24.381 -12.347 1.00 94.94 1054 ALA A CA 1
ATOM 8334 C C . ALA A 1 1054 ? 22.836 23.068 -11.708 1.00 94.94 1054 ALA A C 1
ATOM 8336 O O . ALA A 1 1054 ? 23.994 22.975 -11.293 1.00 94.94 1054 ALA A O 1
ATOM 8337 N N . LEU A 1 1055 ? 21.977 22.043 -11.667 1.00 94.56 1055 LEU A N 1
ATOM 8338 C CA . LEU A 1 1055 ? 22.334 20.715 -11.173 1.00 94.56 1055 LEU A CA 1
ATOM 8339 C C . LEU A 1 1055 ? 23.429 20.076 -12.035 1.00 94.56 1055 LEU A C 1
ATOM 8341 O O . LEU A 1 1055 ? 24.406 19.576 -11.484 1.00 94.56 1055 LEU A O 1
ATOM 8345 N N . ALA A 1 1056 ? 23.312 20.144 -13.365 1.00 94.31 1056 ALA A N 1
ATOM 8346 C CA . ALA A 1 1056 ? 24.322 19.632 -14.291 1.00 94.31 1056 ALA A CA 1
ATOM 8347 C C . ALA A 1 1056 ? 25.683 20.338 -14.129 1.00 94.31 1056 ALA A C 1
ATOM 8349 O O . ALA A 1 1056 ? 26.718 19.674 -14.059 1.00 94.31 1056 ALA A O 1
ATOM 8350 N N . THR A 1 1057 ? 25.700 21.669 -13.984 1.00 95.19 1057 THR A N 1
ATOM 8351 C CA . THR A 1 1057 ? 26.939 22.418 -13.702 1.00 95.19 1057 THR A CA 1
ATOM 8352 C C . THR A 1 1057 ? 27.558 22.010 -12.364 1.00 95.19 1057 THR A C 1
ATOM 8354 O O . THR A 1 1057 ? 28.762 21.770 -12.283 1.00 95.19 1057 THR A O 1
ATOM 8357 N N . SER A 1 1058 ? 26.742 21.878 -11.313 1.00 93.56 1058 SER A N 1
ATOM 8358 C CA . SER A 1 1058 ? 27.215 21.418 -10.004 1.00 93.56 1058 SER A CA 1
ATOM 8359 C C . SER A 1 1058 ? 27.734 19.979 -10.046 1.00 93.56 1058 SER A C 1
ATOM 8361 O O . SER A 1 1058 ? 28.667 19.654 -9.318 1.00 93.56 1058 SER A O 1
ATOM 8363 N N . GLN A 1 1059 ? 27.140 19.124 -10.881 1.00 93.69 1059 GLN A N 1
ATOM 8364 C CA . GLN A 1 1059 ? 27.547 17.734 -11.061 1.00 93.69 1059 GLN A CA 1
ATOM 8365 C C . GLN A 1 1059 ? 28.925 17.622 -11.720 1.00 93.69 1059 GLN A C 1
ATOM 8367 O O . GLN A 1 1059 ? 29.753 16.842 -11.253 1.00 93.69 1059 GLN A O 1
ATOM 8372 N N . SER A 1 1060 ? 29.193 18.432 -12.752 1.00 94.38 1060 SER A N 1
ATOM 8373 C CA . SER A 1 1060 ? 30.527 18.522 -13.364 1.00 94.38 1060 SER A CA 1
ATOM 8374 C C . SER A 1 1060 ? 31.569 18.926 -12.323 1.00 94.38 1060 SER A C 1
ATOM 8376 O O . SER A 1 1060 ? 32.540 18.208 -12.125 1.00 94.38 1060 SER A O 1
ATOM 8378 N N . ARG A 1 1061 ? 31.306 20.002 -11.565 1.00 93.94 1061 ARG A N 1
ATOM 8379 C CA . ARG A 1 1061 ? 32.223 20.489 -10.522 1.00 93.94 1061 ARG A CA 1
ATOM 8380 C C . ARG A 1 1061 ? 32.513 19.438 -9.445 1.00 93.94 1061 ARG A C 1
ATOM 8382 O O . ARG A 1 1061 ? 33.653 19.305 -9.017 1.00 93.94 1061 ARG A O 1
ATOM 8389 N N . LEU A 1 1062 ? 31.494 18.708 -8.985 1.00 91.50 1062 LEU A N 1
ATOM 8390 C CA . LEU A 1 1062 ? 31.672 17.664 -7.971 1.00 91.50 1062 LEU A CA 1
ATOM 8391 C C . LEU A 1 1062 ? 32.455 16.458 -8.522 1.00 91.50 1062 LEU A C 1
ATOM 8393 O O . LEU A 1 1062 ? 33.222 15.845 -7.786 1.00 91.50 1062 LEU A O 1
ATOM 8397 N N . THR A 1 1063 ? 32.302 16.153 -9.815 1.00 93.50 1063 THR A N 1
ATOM 8398 C CA . THR A 1 1063 ? 33.087 15.110 -10.497 1.00 93.50 1063 THR A CA 1
ATOM 8399 C C . THR A 1 1063 ? 34.561 15.514 -10.591 1.00 93.50 1063 THR A C 1
ATOM 8401 O O . THR A 1 1063 ? 35.423 14.730 -10.204 1.00 93.50 1063 THR A O 1
ATOM 8404 N N . ASP A 1 1064 ? 34.847 16.761 -10.982 1.00 93.81 1064 ASP A N 1
ATOM 8405 C CA . ASP A 1 1064 ? 36.219 17.282 -11.065 1.00 93.81 1064 ASP A CA 1
ATOM 8406 C C . ASP A 1 1064 ? 36.927 17.248 -9.696 1.00 93.81 1064 ASP A C 1
ATOM 8408 O O . ASP A 1 1064 ? 38.085 16.844 -9.593 1.00 93.81 1064 ASP A O 1
ATOM 8412 N N . LEU A 1 1065 ? 36.226 17.631 -8.620 1.00 90.69 1065 LEU A N 1
ATOM 8413 C CA . LEU A 1 1065 ? 36.764 17.592 -7.253 1.00 90.69 1065 LEU A CA 1
ATOM 8414 C C . LEU A 1 1065 ? 36.980 16.159 -6.742 1.00 90.69 1065 LEU A C 1
ATOM 8416 O O . LEU A 1 1065 ? 37.963 15.899 -6.047 1.00 90.69 1065 LEU A O 1
ATOM 8420 N N . ARG A 1 1066 ? 36.103 15.214 -7.106 1.00 89.94 1066 ARG A N 1
ATOM 8421 C CA . ARG A 1 1066 ? 36.286 13.787 -6.797 1.00 89.94 1066 ARG A CA 1
ATOM 8422 C C . ARG A 1 1066 ? 37.553 13.241 -7.457 1.00 89.94 1066 ARG A C 1
ATOM 8424 O O . ARG A 1 1066 ? 38.316 12.530 -6.808 1.00 89.94 1066 ARG A O 1
ATOM 8431 N N . ASP A 1 1067 ? 37.799 13.590 -8.715 1.00 91.69 1067 ASP A N 1
ATOM 8432 C CA . ASP A 1 1067 ? 38.975 13.114 -9.450 1.00 91.69 1067 ASP A CA 1
ATOM 8433 C C . ASP A 1 1067 ? 40.279 13.736 -8.894 1.00 91.69 1067 ASP A C 1
ATOM 8435 O O . ASP A 1 1067 ? 41.318 13.069 -8.799 1.00 91.69 1067 ASP A O 1
ATOM 8439 N N . GLN A 1 1068 ? 40.221 14.987 -8.416 1.00 90.31 1068 GLN A N 1
ATOM 8440 C CA . GLN A 1 1068 ? 41.312 15.605 -7.647 1.00 90.31 1068 GLN A CA 1
ATOM 8441 C C . GLN A 1 1068 ? 41.557 14.887 -6.307 1.00 90.31 1068 GLN A C 1
ATOM 8443 O O . GLN A 1 1068 ? 42.713 14.645 -5.947 1.00 90.31 1068 GLN A O 1
ATOM 8448 N N . MET A 1 1069 ? 40.494 14.490 -5.595 1.00 88.31 1069 MET A N 1
ATOM 8449 C CA . MET A 1 1069 ? 40.592 13.713 -4.352 1.00 88.31 1069 MET A CA 1
ATOM 8450 C C . MET A 1 1069 ? 41.237 12.351 -4.588 1.00 88.31 1069 MET A C 1
ATOM 8452 O O . MET A 1 1069 ? 42.148 11.988 -3.849 1.00 88.31 1069 MET A O 1
ATOM 8456 N N . ASP A 1 1070 ? 40.836 11.632 -5.639 1.00 88.69 1070 ASP A N 1
ATOM 8457 C CA . ASP A 1 1070 ? 41.425 10.341 -6.011 1.00 88.69 1070 ASP A CA 1
ATOM 8458 C C . ASP A 1 1070 ? 42.941 10.463 -6.265 1.00 88.69 1070 ASP A C 1
ATOM 8460 O O . ASP A 1 1070 ? 43.729 9.634 -5.801 1.00 88.69 1070 ASP A O 1
ATOM 8464 N N . THR A 1 1071 ? 43.370 11.540 -6.934 1.00 90.88 1071 THR A N 1
ATOM 8465 C CA . THR A 1 1071 ? 44.793 11.816 -7.204 1.00 90.88 1071 THR A CA 1
ATOM 8466 C C . THR A 1 1071 ? 45.582 12.081 -5.912 1.00 90.88 1071 THR A C 1
ATOM 8468 O O . THR A 1 1071 ? 46.692 11.564 -5.719 1.00 90.88 1071 THR A O 1
ATOM 8471 N N . LEU A 1 1072 ? 45.009 12.866 -4.993 1.00 88.19 1072 LEU A N 1
ATOM 8472 C CA . LEU A 1 1072 ? 45.642 13.210 -3.718 1.00 88.19 1072 LEU A CA 1
ATOM 8473 C C . LEU A 1 1072 ? 45.698 12.005 -2.765 1.00 88.19 1072 LEU A C 1
ATOM 8475 O O . LEU A 1 1072 ? 46.743 11.724 -2.177 1.00 88.19 1072 LEU A O 1
ATOM 8479 N N . VAL A 1 1073 ? 44.607 11.243 -2.673 1.00 89.38 1073 VAL A N 1
ATOM 8480 C CA . VAL A 1 1073 ? 44.509 9.993 -1.908 1.00 89.38 1073 VAL A CA 1
ATOM 8481 C C . VAL A 1 1073 ? 45.536 8.973 -2.391 1.00 89.38 1073 VAL A C 1
ATOM 8483 O O . VAL A 1 1073 ? 46.225 8.386 -1.558 1.00 89.38 1073 VAL A O 1
ATOM 8486 N N . ALA A 1 1074 ? 45.710 8.791 -3.705 1.00 88.56 1074 ALA A N 1
ATOM 8487 C CA . ALA A 1 1074 ? 46.714 7.873 -4.248 1.00 88.56 1074 ALA A CA 1
ATOM 8488 C C . ALA A 1 1074 ? 48.140 8.258 -3.808 1.00 88.56 1074 ALA A C 1
ATOM 8490 O O . ALA A 1 1074 ? 48.926 7.406 -3.380 1.00 88.56 1074 ALA A O 1
ATOM 8491 N N . THR A 1 1075 ? 48.448 9.559 -3.830 1.00 88.25 1075 THR A N 1
ATOM 8492 C CA . THR A 1 1075 ? 49.737 10.101 -3.369 1.00 88.25 1075 THR A CA 1
ATOM 8493 C C . THR A 1 1075 ? 49.958 9.845 -1.872 1.00 88.25 1075 THR A C 1
ATOM 8495 O O . THR A 1 1075 ? 51.060 9.486 -1.446 1.00 88.25 1075 THR A O 1
ATOM 8498 N N . LEU A 1 1076 ? 48.911 10.002 -1.058 1.00 86.94 1076 LEU A N 1
ATOM 8499 C CA . LEU A 1 1076 ? 48.950 9.780 0.390 1.00 86.94 1076 LEU A CA 1
ATOM 8500 C C . LEU A 1 1076 ? 49.081 8.298 0.747 1.00 86.94 1076 LEU A C 1
ATOM 8502 O O . LEU A 1 1076 ? 49.931 7.945 1.562 1.00 86.94 1076 LEU A O 1
ATOM 8506 N N . GLN A 1 1077 ? 48.312 7.424 0.096 1.00 87.69 1077 GLN A N 1
ATOM 8507 C CA . GLN A 1 1077 ? 48.379 5.973 0.287 1.00 87.69 1077 GLN A CA 1
ATOM 8508 C C . GLN A 1 1077 ? 49.771 5.422 -0.035 1.00 87.69 1077 GLN A C 1
ATOM 8510 O O . GLN A 1 1077 ? 50.286 4.587 0.708 1.00 87.69 1077 GLN A O 1
ATOM 8515 N N . GLN A 1 1078 ? 50.420 5.911 -1.098 1.00 86.00 1078 GLN A N 1
ATOM 8516 C CA . GLN A 1 1078 ? 51.789 5.513 -1.434 1.00 86.00 1078 GLN A CA 1
ATOM 8517 C C . GLN A 1 1078 ? 52.781 5.893 -0.323 1.00 86.00 1078 GLN A C 1
ATOM 8519 O O . GLN A 1 1078 ? 53.620 5.081 0.069 1.00 86.00 1078 GLN A O 1
ATOM 8524 N N . ARG A 1 1079 ? 52.653 7.103 0.236 1.00 83.56 1079 ARG A N 1
ATOM 8525 C CA . ARG A 1 1079 ? 53.504 7.584 1.338 1.00 83.56 1079 ARG A CA 1
ATOM 8526 C C . ARG A 1 1079 ? 53.260 6.829 2.644 1.00 83.56 1079 ARG A C 1
ATOM 8528 O O . ARG A 1 1079 ? 54.225 6.469 3.315 1.00 83.56 1079 ARG A O 1
ATOM 8535 N N . LEU A 1 1080 ? 52.000 6.561 2.985 1.00 84.12 1080 LEU A N 1
ATOM 8536 C CA . LEU A 1 1080 ? 51.621 5.754 4.149 1.00 84.12 1080 LEU A CA 1
ATOM 8537 C C . LEU A 1 1080 ? 52.148 4.322 4.030 1.00 84.12 1080 LEU A C 1
ATOM 8539 O O . LEU A 1 1080 ? 52.702 3.809 4.995 1.00 84.12 1080 LEU A O 1
ATOM 8543 N N . LYS A 1 1081 ? 52.099 3.713 2.838 1.00 84.56 1081 LYS A N 1
ATOM 8544 C CA . LYS A 1 1081 ? 52.675 2.380 2.583 1.00 84.56 1081 LYS A CA 1
ATOM 8545 C C . LYS A 1 1081 ? 54.192 2.348 2.765 1.00 84.56 1081 LYS A C 1
ATOM 8547 O O . LYS A 1 1081 ? 54.709 1.417 3.378 1.00 84.56 1081 LYS A O 1
ATOM 8552 N N . TRP A 1 1082 ? 54.911 3.371 2.298 1.00 84.50 1082 TRP A N 1
ATOM 8553 C CA . TRP A 1 1082 ? 56.353 3.490 2.546 1.00 84.50 1082 TRP A CA 1
ATOM 8554 C C . TRP A 1 1082 ? 56.679 3.686 4.030 1.00 84.50 1082 TRP A C 1
ATOM 8556 O O . TRP A 1 1082 ? 57.595 3.048 4.544 1.00 84.50 1082 TRP A O 1
ATOM 8566 N N . ALA A 1 1083 ? 55.910 4.519 4.734 1.00 78.88 1083 ALA A N 1
ATOM 8567 C CA . ALA A 1 1083 ? 56.099 4.757 6.162 1.00 78.88 1083 ALA A CA 1
ATOM 8568 C C . ALA A 1 1083 ? 55.737 3.533 7.019 1.00 78.88 1083 ALA A C 1
ATOM 8570 O O . ALA A 1 1083 ? 56.454 3.233 7.969 1.00 78.88 1083 ALA A O 1
ATOM 8571 N N . ALA A 1 1084 ? 54.689 2.788 6.661 1.00 80.00 1084 ALA A N 1
ATOM 8572 C CA . ALA A 1 1084 ? 54.289 1.551 7.331 1.00 80.00 1084 ALA A CA 1
ATOM 8573 C C . ALA A 1 1084 ? 55.331 0.431 7.168 1.00 80.00 1084 ALA A C 1
ATOM 8575 O O . ALA A 1 1084 ? 55.533 -0.359 8.087 1.00 80.00 1084 ALA A O 1
ATOM 8576 N N . GLY A 1 1085 ? 56.052 0.403 6.039 1.00 80.00 1085 GLY A N 1
ATOM 8577 C CA . GLY A 1 1085 ? 57.191 -0.499 5.842 1.00 80.00 1085 GLY A CA 1
ATOM 8578 C C . GLY A 1 1085 ? 58.374 -0.215 6.780 1.00 80.00 1085 GLY A C 1
ATOM 8579 O O . GLY A 1 1085 ? 59.115 -1.135 7.117 1.00 80.00 1085 GLY A O 1
ATOM 8580 N N . ALA A 1 1086 ? 58.536 1.035 7.226 1.00 75.06 1086 ALA A N 1
ATOM 8581 C CA . ALA A 1 1086 ? 59.569 1.446 8.181 1.00 75.06 1086 ALA A CA 1
ATOM 8582 C C . ALA A 1 1086 ? 59.079 1.447 9.645 1.00 75.06 1086 ALA A C 1
ATOM 8584 O O . ALA A 1 1086 ? 59.874 1.232 10.558 1.00 75.06 1086 ALA A O 1
ATOM 8585 N N . ASN A 1 1087 ? 57.781 1.674 9.875 1.00 77.56 1087 ASN A N 1
ATOM 8586 C CA . ASN A 1 1087 ? 57.132 1.666 11.185 1.00 77.56 1087 ASN A CA 1
ATOM 8587 C C . ASN A 1 1087 ? 55.821 0.845 11.153 1.00 77.56 1087 ASN A C 1
ATOM 8589 O O . ASN A 1 1087 ? 54.772 1.379 10.777 1.00 77.56 1087 ASN A O 1
ATOM 8593 N N . PRO A 1 1088 ? 55.843 -0.413 11.633 1.00 79.00 1088 PRO A N 1
ATOM 8594 C CA . PRO A 1 1088 ? 54.669 -1.290 11.690 1.00 79.00 1088 PRO A CA 1
ATOM 8595 C C . PRO A 1 1088 ? 53.492 -0.767 12.532 1.00 79.00 1088 PRO A C 1
ATOM 8597 O O . PRO A 1 1088 ? 52.382 -1.277 12.410 1.00 79.00 1088 PRO A O 1
ATOM 8600 N N . ALA A 1 1089 ? 53.680 0.250 13.381 1.00 73.38 1089 ALA A N 1
ATOM 8601 C CA . ALA A 1 1089 ? 52.566 0.859 14.113 1.00 73.38 1089 ALA A CA 1
ATOM 8602 C C . ALA A 1 1089 ? 51.614 1.658 13.192 1.00 73.38 1089 ALA A C 1
ATOM 8604 O O . ALA A 1 1089 ? 50.477 1.926 13.564 1.00 73.38 1089 ALA A O 1
ATOM 8605 N N . LEU A 1 1090 ? 52.045 2.013 11.971 1.00 78.50 1090 LEU A N 1
ATOM 8606 C CA . LEU A 1 1090 ? 51.238 2.777 11.007 1.00 78.50 1090 LEU A CA 1
ATOM 8607 C C . LEU A 1 1090 ? 50.331 1.910 10.114 1.00 78.50 1090 LEU A C 1
ATOM 8609 O O . LEU A 1 1090 ? 49.520 2.456 9.363 1.00 78.50 1090 LEU A O 1
ATOM 8613 N N . THR A 1 1091 ? 50.423 0.576 10.176 1.00 80.56 1091 THR A N 1
ATOM 8614 C CA . THR A 1 1091 ? 49.574 -0.315 9.359 1.00 80.56 1091 THR A CA 1
ATOM 8615 C C . THR A 1 1091 ? 48.090 -0.221 9.730 1.00 80.56 1091 THR A C 1
ATOM 8617 O O . THR A 1 1091 ? 47.248 -0.214 8.834 1.00 80.56 1091 THR A O 1
ATOM 8620 N N . GLU A 1 1092 ? 47.757 -0.059 11.017 1.00 81.25 1092 GLU A N 1
ATOM 8621 C CA . GLU A 1 1092 ? 46.367 0.133 11.471 1.00 81.25 1092 GLU A CA 1
ATOM 8622 C C . GLU A 1 1092 ? 45.783 1.463 10.970 1.00 81.25 1092 GLU A C 1
ATOM 8624 O O . GLU A 1 1092 ? 44.671 1.496 10.447 1.00 81.25 1092 GLU A O 1
ATOM 8629 N N . VAL A 1 1093 ? 46.569 2.544 11.032 1.00 82.31 1093 VAL A N 1
ATOM 8630 C CA . VAL A 1 1093 ? 46.186 3.871 10.515 1.00 82.31 1093 VAL A CA 1
ATOM 8631 C C . VAL A 1 1093 ? 46.005 3.841 8.994 1.00 82.31 1093 VAL A C 1
ATOM 8633 O O . VAL A 1 1093 ? 45.069 4.439 8.471 1.00 82.31 1093 VAL A O 1
ATOM 8636 N N . THR A 1 1094 ? 46.862 3.104 8.279 1.00 83.56 1094 THR A N 1
ATOM 8637 C CA . THR A 1 1094 ? 46.763 2.943 6.818 1.00 83.56 1094 THR A CA 1
ATOM 8638 C C . THR A 1 1094 ? 45.479 2.208 6.427 1.00 83.56 1094 THR A C 1
ATOM 8640 O O . THR A 1 1094 ? 44.778 2.661 5.526 1.00 83.56 1094 THR A O 1
ATOM 8643 N N . SER A 1 1095 ? 45.132 1.122 7.129 1.00 84.50 1095 SER A N 1
ATOM 8644 C CA . SER A 1 1095 ? 43.882 0.384 6.891 1.00 84.50 1095 SER A CA 1
ATOM 8645 C C . SER A 1 1095 ? 42.651 1.239 7.198 1.00 84.50 1095 SER A C 1
ATOM 8647 O O . SER A 1 1095 ? 41.732 1.301 6.387 1.00 84.50 1095 SER A O 1
ATOM 8649 N N . ALA A 1 1096 ? 42.648 1.945 8.335 1.00 84.31 1096 ALA A N 1
ATOM 8650 C CA . ALA A 1 1096 ? 41.544 2.824 8.717 1.00 84.31 1096 ALA A CA 1
ATOM 8651 C C . ALA A 1 1096 ? 41.340 3.969 7.708 1.00 84.31 1096 ALA A C 1
ATOM 8653 O O . ALA A 1 1096 ? 40.207 4.294 7.360 1.00 84.31 1096 ALA A O 1
ATOM 8654 N N . PHE A 1 1097 ? 42.429 4.549 7.194 1.00 87.81 1097 PHE A N 1
ATOM 8655 C CA . PHE A 1 1097 ? 42.376 5.568 6.147 1.00 87.81 1097 PHE A CA 1
ATOM 8656 C C . PHE A 1 1097 ? 41.817 5.014 4.825 1.00 87.81 1097 PHE A C 1
ATOM 8658 O O . PHE A 1 1097 ? 40.950 5.644 4.222 1.00 87.81 1097 PHE A O 1
ATOM 8665 N N . GLU A 1 1098 ? 42.251 3.826 4.383 1.00 87.31 1098 GLU A N 1
ATOM 8666 C CA . GLU A 1 1098 ? 41.727 3.186 3.165 1.00 87.31 1098 GLU A CA 1
ATOM 8667 C C . GLU A 1 1098 ? 40.221 2.865 3.264 1.00 87.31 1098 GLU A C 1
ATOM 8669 O O . GLU A 1 1098 ? 39.496 3.041 2.281 1.00 87.31 1098 GLU A O 1
ATOM 8674 N N . ASP A 1 1099 ? 39.729 2.456 4.438 1.00 85.38 1099 ASP A N 1
ATOM 8675 C CA . ASP A 1 1099 ? 38.306 2.170 4.658 1.00 85.38 1099 ASP A CA 1
ATOM 8676 C C . ASP A 1 1099 ? 37.439 3.441 4.687 1.00 85.38 1099 ASP A C 1
ATOM 8678 O O . ASP A 1 1099 ? 36.354 3.460 4.096 1.00 85.38 1099 ASP A O 1
ATOM 8682 N N . VAL A 1 1100 ? 37.921 4.528 5.304 1.00 85.75 1100 VAL A N 1
ATOM 8683 C CA . VAL A 1 1100 ? 37.223 5.829 5.309 1.00 85.75 1100 VAL A CA 1
ATOM 8684 C C . VAL A 1 1100 ? 37.163 6.430 3.904 1.00 85.75 1100 VAL A C 1
ATOM 8686 O O . VAL A 1 1100 ? 36.095 6.861 3.471 1.00 85.75 1100 VAL A O 1
ATOM 8689 N N . VAL A 1 1101 ? 38.270 6.386 3.153 1.00 87.69 1101 VAL A N 1
ATOM 8690 C CA . VAL A 1 1101 ? 38.314 6.815 1.745 1.00 87.69 1101 VAL A CA 1
ATOM 8691 C C . VAL A 1 1101 ? 37.301 6.040 0.899 1.00 87.69 1101 VAL A C 1
ATOM 8693 O O . VAL A 1 1101 ? 36.592 6.640 0.092 1.00 87.69 1101 VAL A O 1
ATOM 8696 N N . ARG A 1 1102 ? 37.217 4.712 1.072 1.00 86.75 1102 ARG A N 1
ATOM 8697 C CA . ARG A 1 1102 ? 36.276 3.866 0.320 1.00 86.75 1102 ARG A CA 1
ATOM 8698 C C . ARG A 1 1102 ? 34.826 4.260 0.611 1.00 86.75 1102 ARG A C 1
ATOM 8700 O O . ARG A 1 1102 ? 34.068 4.497 -0.322 1.00 86.75 1102 ARG A O 1
ATOM 8707 N N . SER A 1 1103 ? 34.484 4.415 1.890 1.00 85.69 1103 SER A N 1
ATOM 8708 C CA . SER A 1 1103 ? 33.150 4.835 2.336 1.00 85.69 1103 SER A CA 1
ATOM 8709 C C . SER A 1 1103 ? 32.733 6.195 1.759 1.00 85.69 1103 SER A C 1
ATOM 8711 O O . SER A 1 1103 ? 31.628 6.336 1.238 1.00 85.69 1103 SER A O 1
ATOM 8713 N N . GLU A 1 1104 ? 33.617 7.198 1.784 1.00 84.31 1104 GLU A N 1
ATOM 8714 C CA . GLU A 1 1104 ? 33.309 8.523 1.224 1.00 84.31 1104 GLU A CA 1
ATOM 8715 C C . GLU A 1 1104 ? 33.217 8.512 -0.310 1.00 84.31 1104 GLU A C 1
ATOM 8717 O O . GLU A 1 1104 ? 32.357 9.181 -0.890 1.00 84.31 1104 GLU A O 1
ATOM 8722 N N . LYS A 1 1105 ? 34.038 7.703 -0.991 1.00 85.81 1105 LYS A N 1
ATOM 8723 C CA . LYS A 1 1105 ? 33.951 7.530 -2.447 1.00 85.81 1105 LYS A CA 1
ATOM 8724 C C . LYS A 1 1105 ? 32.626 6.902 -2.876 1.00 85.81 1105 LYS A C 1
ATOM 8726 O O . LYS A 1 1105 ? 32.054 7.332 -3.884 1.00 85.81 1105 LYS A O 1
ATOM 8731 N N . ASP A 1 1106 ? 32.134 5.927 -2.118 1.00 86.31 1106 ASP A N 1
ATOM 8732 C CA . ASP A 1 1106 ? 30.845 5.286 -2.378 1.00 86.31 1106 ASP A CA 1
ATOM 8733 C C . ASP A 1 1106 ? 29.700 6.301 -2.222 1.00 86.31 1106 ASP A C 1
ATOM 8735 O O . ASP A 1 1106 ? 28.898 6.458 -3.145 1.00 86.31 1106 ASP A O 1
ATOM 8739 N N . LYS A 1 1107 ? 29.699 7.103 -1.145 1.00 85.38 1107 LYS A N 1
ATOM 8740 C CA . LYS A 1 1107 ? 28.708 8.179 -0.929 1.00 85.38 1107 LYS A CA 1
ATOM 8741 C C . LYS A 1 1107 ? 28.692 9.214 -2.058 1.00 85.38 1107 LYS A C 1
ATOM 8743 O O . LYS A 1 1107 ? 27.626 9.572 -2.563 1.00 85.38 1107 LYS A O 1
ATOM 8748 N N . LEU A 1 1108 ? 29.865 9.698 -2.478 1.00 87.62 1108 LEU A N 1
ATOM 8749 C CA . LEU A 1 1108 ? 29.978 10.654 -3.587 1.00 87.62 1108 LEU A CA 1
ATOM 8750 C C . LEU A 1 1108 ? 29.488 10.049 -4.910 1.00 87.62 1108 LEU A C 1
ATOM 8752 O O . LEU A 1 1108 ? 28.838 10.729 -5.704 1.00 87.62 1108 LEU A O 1
ATOM 8756 N N . SER A 1 1109 ? 29.776 8.768 -5.147 1.00 89.00 1109 SER A N 1
ATOM 8757 C CA . SER A 1 1109 ? 29.357 8.063 -6.362 1.00 89.00 1109 SER A CA 1
ATOM 8758 C C . SER A 1 1109 ? 27.844 7.845 -6.410 1.00 89.00 1109 SER A C 1
ATOM 8760 O O . SER A 1 1109 ? 27.240 8.012 -7.473 1.00 89.00 1109 SER A O 1
ATOM 8762 N N . GLU A 1 1110 ? 27.216 7.525 -5.276 1.00 88.19 1110 GLU A N 1
ATOM 8763 C CA . GLU A 1 1110 ? 25.758 7.421 -5.170 1.00 88.19 1110 GLU A CA 1
ATOM 8764 C C . GLU A 1 1110 ? 25.070 8.762 -5.445 1.00 88.19 1110 GLU A C 1
ATOM 8766 O O . GLU A 1 1110 ? 24.149 8.819 -6.262 1.00 88.19 1110 GLU A O 1
ATOM 8771 N N . GLU A 1 1111 ? 25.550 9.859 -4.855 1.00 87.00 1111 GLU A N 1
ATOM 8772 C CA . GLU A 1 1111 ? 24.973 11.190 -5.082 1.00 87.00 1111 GLU A CA 1
ATOM 8773 C C . GLU A 1 1111 ? 25.127 11.658 -6.535 1.00 87.00 1111 GLU A C 1
ATOM 8775 O O . GLU A 1 1111 ? 24.158 12.129 -7.137 1.00 87.00 1111 GLU A O 1
ATOM 8780 N N . LEU A 1 1112 ? 26.286 11.431 -7.165 1.00 90.44 1112 LEU A N 1
ATOM 8781 C CA . LEU A 1 1112 ? 26.484 11.719 -8.592 1.00 90.44 1112 LEU A CA 1
ATOM 8782 C C . LEU A 1 1112 ? 25.565 10.875 -9.495 1.00 90.44 1112 LEU A C 1
ATOM 8784 O O . LEU A 1 1112 ? 25.061 11.374 -10.507 1.00 90.44 1112 LEU A O 1
ATOM 8788 N N . LYS A 1 1113 ? 25.316 9.607 -9.139 1.00 91.19 1113 LYS A N 1
ATOM 8789 C CA . LYS A 1 1113 ? 24.395 8.716 -9.865 1.00 91.19 1113 LYS A CA 1
ATOM 8790 C C . LYS A 1 1113 ? 22.938 9.166 -9.730 1.00 91.19 1113 LYS A C 1
ATOM 8792 O O . LYS A 1 1113 ? 22.179 9.111 -10.702 1.00 91.19 1113 LYS A O 1
ATOM 8797 N N . LEU A 1 1114 ? 22.533 9.628 -8.549 1.00 89.69 1114 LEU A N 1
ATOM 8798 C CA . LEU A 1 1114 ? 21.209 10.216 -8.345 1.00 89.69 1114 LEU A CA 1
ATOM 8799 C C . LEU A 1 1114 ? 21.057 11.507 -9.156 1.00 89.69 1114 LEU A C 1
ATOM 8801 O O . LEU A 1 1114 ? 20.051 11.673 -9.845 1.00 89.69 1114 LEU A O 1
ATOM 8805 N N . GLY A 1 1115 ? 22.075 12.373 -9.150 1.00 90.69 1115 GLY A N 1
ATOM 8806 C CA . GLY A 1 1115 ? 22.114 13.594 -9.957 1.00 90.69 1115 GLY A CA 1
ATOM 8807 C C . GLY A 1 1115 ? 21.980 13.334 -11.463 1.00 90.69 1115 GLY A C 1
ATOM 8808 O O . GLY A 1 1115 ? 21.166 13.982 -12.125 1.00 90.69 1115 GLY A O 1
ATOM 8809 N N . SER A 1 1116 ? 22.701 12.344 -12.013 1.00 92.75 1116 SER A N 1
ATOM 8810 C CA . SER A 1 1116 ? 22.606 12.001 -13.445 1.00 92.75 1116 SER A CA 1
ATOM 8811 C C . SER A 1 1116 ? 21.234 11.443 -13.819 1.00 92.75 1116 SER A C 1
ATOM 8813 O O . SER A 1 1116 ? 20.659 11.842 -14.833 1.00 92.75 1116 SER A O 1
ATOM 8815 N N . THR A 1 1117 ? 20.682 10.565 -12.977 1.00 91.88 1117 THR A N 1
ATOM 8816 C CA . THR A 1 1117 ? 19.345 9.991 -13.172 1.00 91.88 1117 THR A CA 1
ATOM 8817 C C . THR A 1 1117 ? 18.281 11.090 -13.167 1.00 91.88 1117 THR A C 1
ATOM 8819 O O . THR A 1 1117 ? 17.435 11.143 -14.061 1.00 91.88 1117 THR A O 1
ATOM 8822 N N . LEU A 1 1118 ? 18.362 12.019 -12.209 1.00 92.69 1118 LEU A N 1
ATOM 8823 C CA . LEU A 1 1118 ? 17.440 13.146 -12.090 1.00 92.69 1118 LEU A CA 1
ATOM 8824 C C . LEU A 1 1118 ? 17.520 14.081 -13.304 1.00 92.69 1118 LEU A C 1
ATOM 8826 O O . LEU A 1 1118 ? 16.487 14.447 -13.860 1.00 92.69 1118 LEU A O 1
ATOM 8830 N N . ASN A 1 1119 ? 18.731 14.405 -13.768 1.00 93.81 1119 ASN A N 1
ATOM 8831 C CA . ASN A 1 1119 ? 18.938 15.195 -14.983 1.00 93.81 1119 ASN A CA 1
ATOM 8832 C C . ASN A 1 1119 ? 18.320 14.524 -16.223 1.00 93.81 1119 ASN A C 1
ATOM 8834 O O . ASN A 1 1119 ? 17.661 15.197 -17.018 1.00 93.81 1119 ASN A O 1
ATOM 8838 N N . GLY A 1 1120 ? 18.470 13.202 -16.369 1.00 93.62 1120 GLY A N 1
ATOM 8839 C CA . GLY A 1 1120 ? 17.847 12.436 -17.454 1.00 93.62 1120 GLY A CA 1
ATOM 8840 C C . GLY A 1 1120 ? 16.314 12.477 -17.423 1.00 93.62 1120 GLY A C 1
ATOM 8841 O O . GLY A 1 1120 ? 15.675 12.685 -18.461 1.00 93.62 1120 GLY A O 1
ATOM 8842 N N . ILE A 1 1121 ? 15.716 12.352 -16.232 1.00 94.19 1121 ILE A N 1
ATOM 8843 C CA . ILE A 1 1121 ? 14.263 12.468 -16.021 1.00 94.19 1121 ILE A CA 1
ATOM 8844 C C . ILE A 1 1121 ? 13.779 13.881 -16.376 1.00 94.19 1121 ILE A C 1
ATOM 8846 O O . ILE A 1 1121 ? 12.858 14.027 -17.182 1.00 94.19 1121 ILE A O 1
ATOM 8850 N N . CYS A 1 1122 ? 14.425 14.924 -15.840 1.00 94.81 1122 CYS A N 1
ATOM 8851 C CA . CYS A 1 1122 ? 14.091 16.319 -16.135 1.00 94.81 1122 CYS A CA 1
ATOM 8852 C C . CYS A 1 1122 ? 14.161 16.622 -17.637 1.00 94.81 1122 CYS A C 1
ATOM 8854 O O . CYS A 1 1122 ? 13.264 17.269 -18.178 1.00 94.81 1122 CYS A O 1
ATOM 8856 N N . HIS A 1 1123 ? 15.199 16.139 -18.327 1.00 94.31 1123 HIS A N 1
ATOM 8857 C CA . HIS A 1 1123 ? 15.359 16.355 -19.764 1.00 94.31 1123 HIS A CA 1
ATOM 8858 C C . HIS A 1 1123 ? 14.252 15.673 -20.578 1.00 94.31 1123 HIS A C 1
ATOM 8860 O O . HIS A 1 1123 ? 13.656 16.304 -21.450 1.00 94.31 1123 HIS A O 1
ATOM 8866 N N . SER A 1 1124 ? 13.921 14.423 -20.240 1.00 94.38 1124 SER A N 1
ATOM 8867 C CA . SER A 1 1124 ? 12.844 13.666 -20.896 1.00 94.38 1124 SER A CA 1
ATOM 8868 C C . SER A 1 1124 ? 11.487 14.370 -20.754 1.00 94.38 1124 SER A C 1
ATOM 8870 O O . SER A 1 1124 ? 10.708 14.437 -21.705 1.00 94.38 1124 SER A O 1
ATOM 8872 N N . ILE A 1 1125 ? 11.218 14.953 -19.581 1.00 94.12 1125 ILE A N 1
ATOM 8873 C CA . ILE A 1 1125 ? 9.998 15.729 -19.314 1.00 94.12 1125 ILE A CA 1
ATOM 8874 C C . ILE A 1 1125 ? 9.989 17.037 -20.098 1.00 94.12 1125 ILE A C 1
ATOM 8876 O O . ILE A 1 1125 ? 8.993 17.340 -20.748 1.00 94.12 1125 ILE A O 1
ATOM 8880 N N . LEU A 1 1126 ? 11.089 17.796 -20.079 1.00 94.44 1126 LEU A N 1
ATOM 8881 C CA . LEU A 1 1126 ? 11.203 19.052 -20.826 1.00 94.44 1126 LEU A CA 1
ATOM 8882 C C . LEU A 1 1126 ? 11.011 18.833 -22.331 1.00 94.44 1126 LEU A C 1
ATOM 8884 O O . LEU A 1 1126 ? 10.360 19.647 -22.981 1.00 94.44 1126 LEU A O 1
ATOM 8888 N N . GLN A 1 1127 ? 11.541 17.737 -22.880 1.00 92.81 1127 GLN A N 1
ATOM 8889 C CA . GLN A 1 1127 ? 11.372 17.383 -24.288 1.00 92.81 1127 GLN A CA 1
ATOM 8890 C C . GLN A 1 1127 ? 9.924 17.004 -24.620 1.00 92.81 1127 GLN A C 1
ATOM 8892 O O . GLN A 1 1127 ? 9.394 17.453 -25.636 1.00 92.81 1127 GLN A O 1
ATOM 8897 N N . HIS A 1 1128 ? 9.267 16.221 -23.760 1.00 93.00 1128 HIS A N 1
ATOM 8898 C CA . HIS A 1 1128 ? 7.853 15.883 -23.923 1.00 93.00 1128 HIS A CA 1
ATOM 8899 C C . HIS A 1 1128 ? 6.967 17.138 -23.856 1.00 93.00 1128 HIS A C 1
ATOM 8901 O O . HIS A 1 1128 ? 6.193 17.421 -24.765 1.00 93.00 1128 HIS A O 1
ATOM 8907 N N . GLU A 1 1129 ? 7.138 17.957 -22.819 1.00 91.81 1129 GLU A N 1
ATOM 8908 C CA . GLU A 1 1129 ? 6.365 19.185 -22.612 1.00 91.81 1129 GLU A CA 1
ATOM 8909 C C . GLU A 1 1129 ? 6.624 20.259 -23.676 1.00 91.81 1129 GLU A C 1
ATOM 8911 O O . GLU A 1 1129 ? 5.751 21.093 -23.930 1.00 91.81 1129 GLU A O 1
ATOM 8916 N N . ALA A 1 1130 ? 7.787 20.238 -24.334 1.00 92.69 1130 ALA A N 1
ATOM 8917 C CA . ALA A 1 1130 ? 8.066 21.112 -25.467 1.00 92.69 1130 ALA A CA 1
ATOM 8918 C C . ALA A 1 1130 ? 7.155 20.807 -26.667 1.00 92.69 1130 ALA A C 1
ATOM 8920 O O . ALA A 1 1130 ? 6.756 21.734 -27.358 1.00 92.69 1130 ALA A O 1
ATOM 8921 N N . LEU A 1 1131 ? 6.774 19.550 -26.907 1.00 91.75 1131 LEU A N 1
ATOM 8922 C CA . LEU A 1 1131 ? 5.952 19.158 -28.064 1.00 91.75 1131 LEU A CA 1
ATOM 8923 C C . LEU A 1 1131 ? 4.442 19.122 -27.769 1.00 91.75 1131 LEU A C 1
ATOM 8925 O O . LEU A 1 1131 ? 3.635 18.844 -28.662 1.00 91.75 1131 LEU A O 1
ATOM 8929 N N . ARG A 1 1132 ? 4.042 19.430 -26.533 1.00 87.12 1132 ARG A N 1
ATOM 8930 C CA . ARG A 1 1132 ? 2.653 19.346 -26.075 1.00 87.12 1132 ARG A CA 1
ATOM 8931 C C . ARG A 1 1132 ? 1.763 20.454 -26.638 1.00 87.12 1132 ARG A C 1
ATOM 8933 O O . ARG A 1 1132 ? 0.750 20.165 -27.269 1.00 87.12 1132 ARG A O 1
ATOM 8940 N N . THR A 1 1133 ? 2.151 21.710 -26.442 1.00 84.69 1133 THR A N 1
ATOM 8941 C CA . THR A 1 1133 ? 1.399 22.902 -26.883 1.00 84.69 1133 THR A CA 1
ATOM 8942 C C . THR A 1 1133 ? 2.140 23.637 -27.999 1.00 84.69 1133 THR A C 1
ATOM 8944 O O . THR A 1 1133 ? 3.166 23.151 -28.479 1.00 84.69 1133 THR A O 1
ATOM 8947 N N . ARG A 1 1134 ? 1.626 24.775 -28.480 1.00 86.56 1134 ARG A N 1
ATOM 8948 C CA . ARG A 1 1134 ? 2.241 25.552 -29.581 1.00 86.56 1134 ARG A CA 1
ATOM 8949 C C . ARG A 1 1134 ? 3.511 26.315 -29.157 1.00 86.56 1134 ARG A C 1
ATOM 8951 O O . ARG A 1 1134 ? 3.598 27.531 -29.315 1.00 86.56 1134 ARG A O 1
ATOM 8958 N N . THR A 1 1135 ? 4.503 25.617 -28.614 1.00 87.56 1135 THR A N 1
ATOM 8959 C CA . THR A 1 1135 ? 5.822 26.187 -28.294 1.00 87.56 1135 THR A CA 1
ATOM 8960 C C . THR A 1 1135 ? 6.639 26.461 -29.566 1.00 87.56 1135 THR A C 1
ATOM 8962 O O . THR A 1 1135 ? 6.328 25.948 -30.645 1.00 87.56 1135 THR A O 1
ATOM 8965 N N . SER A 1 1136 ? 7.726 27.229 -29.452 1.00 87.88 1136 SER A N 1
ATOM 8966 C CA . SER A 1 1136 ? 8.691 27.418 -30.547 1.00 87.88 1136 SER A CA 1
ATOM 8967 C C . SER A 1 1136 ? 9.248 26.097 -31.084 1.00 87.88 1136 SER A C 1
ATOM 8969 O O . SER A 1 1136 ? 9.360 25.906 -32.295 1.00 87.88 1136 SER A O 1
ATOM 8971 N N . GLU A 1 1137 ? 9.576 25.172 -30.185 1.00 90.69 1137 GLU A N 1
ATOM 8972 C CA . GLU A 1 1137 ? 10.138 23.868 -30.509 1.00 90.69 1137 GLU A CA 1
ATOM 8973 C C . GLU A 1 1137 ? 9.110 22.976 -31.222 1.00 90.69 1137 GLU A C 1
ATOM 8975 O O . GLU A 1 1137 ? 9.458 22.290 -32.188 1.00 90.69 1137 GLU A O 1
ATOM 8980 N N . ALA A 1 1138 ? 7.843 23.023 -30.793 1.00 90.62 1138 ALA A N 1
ATOM 8981 C CA . ALA A 1 1138 ? 6.748 22.324 -31.455 1.00 90.62 1138 ALA A CA 1
ATOM 8982 C C . ALA A 1 1138 ? 6.546 22.848 -32.879 1.00 90.62 1138 ALA A C 1
ATOM 8984 O O . ALA A 1 1138 ? 6.596 22.067 -33.819 1.00 90.62 1138 ALA A O 1
ATOM 8985 N N . LEU A 1 1139 ? 6.430 24.167 -33.062 1.00 91.31 1139 LEU A N 1
ATOM 8986 C CA . LEU A 1 1139 ? 6.226 24.772 -34.383 1.00 91.31 1139 LEU A CA 1
ATOM 8987 C C . LEU A 1 1139 ? 7.376 24.472 -35.359 1.00 91.31 1139 LEU A C 1
ATOM 8989 O O . LEU A 1 1139 ? 7.139 24.263 -36.546 1.00 91.31 1139 LEU A O 1
ATOM 8993 N N . SER A 1 1140 ? 8.616 24.397 -34.870 1.00 92.75 1140 SER A N 1
ATOM 8994 C CA . SER A 1 1140 ? 9.760 23.969 -35.685 1.00 92.75 1140 SER A CA 1
ATOM 8995 C C . SER A 1 1140 ? 9.625 22.508 -36.149 1.00 92.75 1140 SER A C 1
ATOM 8997 O O . SER A 1 1140 ? 9.843 22.191 -37.321 1.00 92.75 1140 SER A O 1
ATOM 8999 N N . ASN A 1 1141 ? 9.188 21.615 -35.253 1.00 92.00 1141 ASN A N 1
ATOM 9000 C CA . ASN A 1 1141 ? 8.919 20.214 -35.591 1.00 92.00 1141 ASN A CA 1
ATOM 9001 C C . ASN A 1 1141 ? 7.727 20.059 -36.543 1.00 92.00 1141 ASN A C 1
ATOM 9003 O O . ASN A 1 1141 ? 7.792 19.239 -37.456 1.00 92.00 1141 ASN A O 1
ATOM 9007 N N . ASP A 1 1142 ? 6.676 20.857 -36.358 1.00 93.00 1142 ASP A N 1
ATOM 9008 C CA . ASP A 1 1142 ? 5.507 20.928 -37.234 1.00 93.00 1142 ASP A CA 1
ATOM 9009 C C . ASP A 1 1142 ? 5.941 21.282 -38.672 1.00 93.00 1142 ASP A C 1
ATOM 9011 O O . ASP A 1 1142 ? 5.563 20.599 -39.624 1.00 93.00 1142 ASP A O 1
ATOM 9015 N N . VAL A 1 1143 ? 6.808 22.291 -38.840 1.00 92.94 1143 VAL A N 1
ATOM 9016 C CA . VAL A 1 1143 ? 7.369 22.673 -40.151 1.00 92.94 1143 VAL A CA 1
ATOM 9017 C C . VAL A 1 1143 ? 8.201 21.541 -40.758 1.00 92.94 1143 VAL A C 1
ATOM 9019 O O . VAL A 1 1143 ? 8.032 21.226 -41.935 1.00 92.94 1143 VAL A O 1
ATOM 9022 N N . SER A 1 1144 ? 9.065 20.901 -39.966 1.00 93.00 1144 SER A N 1
ATOM 9023 C CA . SER A 1 1144 ? 9.867 19.756 -40.417 1.00 93.00 1144 SER A CA 1
ATOM 9024 C C . SER A 1 1144 ? 8.991 18.581 -40.878 1.00 93.00 1144 SER A C 1
ATOM 9026 O O . SER A 1 1144 ? 9.258 17.980 -41.919 1.00 93.00 1144 SER A O 1
ATOM 9028 N N . PHE A 1 1145 ? 7.904 18.284 -40.161 1.00 93.94 1145 PHE A N 1
ATOM 9029 C CA . PHE A 1 1145 ? 6.967 17.223 -40.530 1.00 93.94 1145 PHE A CA 1
ATOM 9030 C C . PHE A 1 1145 ? 6.160 17.564 -41.792 1.00 93.94 1145 PHE A C 1
ATOM 9032 O O . PHE A 1 1145 ? 5.996 16.715 -42.667 1.00 93.94 1145 PHE A O 1
ATOM 9039 N N . LEU A 1 1146 ? 5.708 18.813 -41.943 1.00 93.00 1146 LEU A N 1
ATOM 9040 C CA . LEU A 1 1146 ? 5.030 19.266 -43.164 1.00 93.00 1146 LEU A CA 1
ATOM 9041 C C . LEU A 1 1146 ? 5.949 19.191 -44.394 1.00 93.00 1146 LEU A C 1
ATOM 9043 O O . LEU A 1 1146 ? 5.499 18.786 -45.464 1.00 93.00 1146 LEU A O 1
ATOM 9047 N N . GLN A 1 1147 ? 7.241 19.500 -44.246 1.00 93.31 1147 GLN A N 1
ATOM 9048 C CA . GLN A 1 1147 ? 8.224 19.311 -45.319 1.00 93.31 1147 GLN A CA 1
ATOM 9049 C C . GLN A 1 1147 ? 8.364 17.836 -45.716 1.00 93.31 1147 GLN A C 1
ATOM 9051 O O . GLN A 1 1147 ? 8.463 17.533 -46.905 1.00 93.31 1147 GLN A O 1
ATOM 9056 N N . LEU A 1 1148 ? 8.335 16.916 -44.746 1.00 92.94 1148 LEU A N 1
ATOM 9057 C CA . LEU A 1 1148 ? 8.354 15.476 -45.007 1.00 92.94 1148 LEU A CA 1
ATOM 9058 C C . LEU A 1 1148 ? 7.081 15.011 -45.736 1.00 92.94 1148 LEU A C 1
ATOM 9060 O O . LEU A 1 1148 ? 7.167 14.220 -46.675 1.00 92.94 1148 LEU A O 1
ATOM 9064 N N . LEU A 1 1149 ? 5.912 15.555 -45.381 1.00 92.44 1149 LEU A N 1
ATOM 9065 C CA . LEU A 1 1149 ? 4.660 15.311 -46.109 1.00 92.44 1149 LEU A CA 1
ATOM 9066 C C . LEU A 1 1149 ? 4.717 15.816 -47.555 1.00 92.44 1149 LEU A C 1
ATOM 9068 O O . LEU A 1 1149 ? 4.281 15.113 -48.464 1.00 92.44 1149 LEU A O 1
ATOM 9072 N N . ASP A 1 1150 ? 5.288 16.997 -47.791 1.00 92.12 1150 ASP A N 1
ATOM 9073 C CA . ASP A 1 1150 ? 5.446 17.533 -49.145 1.00 92.12 1150 ASP A CA 1
ATOM 9074 C C . ASP A 1 1150 ? 6.451 16.701 -49.972 1.00 92.12 1150 ASP A C 1
ATOM 9076 O O . ASP A 1 1150 ? 6.304 16.563 -51.190 1.00 92.12 1150 ASP A O 1
ATOM 9080 N N . GLN A 1 1151 ? 7.470 16.108 -49.337 1.00 90.88 1151 GLN A N 1
ATOM 9081 C CA . GLN A 1 1151 ? 8.367 15.146 -49.991 1.00 90.88 1151 GLN A CA 1
ATOM 9082 C C . GLN A 1 1151 ? 7.647 13.830 -50.325 1.00 90.88 1151 GLN A C 1
ATOM 9084 O O . GLN A 1 1151 ? 7.820 13.312 -51.430 1.00 90.88 1151 GLN A O 1
ATOM 9089 N N . ALA A 1 1152 ? 6.793 13.328 -49.429 1.00 90.56 1152 ALA A N 1
ATOM 9090 C CA . ALA A 1 1152 ? 5.948 12.159 -49.675 1.00 90.56 1152 ALA A CA 1
ATOM 9091 C C . ALA A 1 1152 ? 4.953 12.391 -50.823 1.00 90.56 1152 ALA A C 1
ATOM 9093 O O . ALA A 1 1152 ? 4.819 11.538 -51.700 1.00 90.56 1152 ALA A O 1
ATOM 9094 N N . GLU A 1 1153 ? 4.333 13.573 -50.885 1.00 91.38 1153 GLU A N 1
ATOM 9095 C CA . GLU A 1 1153 ? 3.472 13.982 -51.997 1.00 91.38 1153 GLU A CA 1
ATOM 9096 C C . GLU A 1 1153 ? 4.232 13.980 -53.332 1.00 91.38 1153 GLU A C 1
ATOM 9098 O O . GLU A 1 1153 ? 3.727 13.475 -54.339 1.00 91.38 1153 GLU A O 1
ATOM 9103 N N . LYS A 1 1154 ? 5.457 14.523 -53.357 1.00 87.94 1154 LYS A N 1
ATOM 9104 C CA . LYS A 1 1154 ? 6.309 14.519 -54.557 1.00 87.94 1154 LYS A CA 1
ATOM 9105 C C . LYS A 1 1154 ? 6.660 13.098 -54.991 1.00 87.94 1154 LYS A C 1
ATOM 9107 O O . LYS A 1 1154 ? 6.506 12.788 -56.170 1.00 87.94 1154 LYS A O 1
ATOM 9112 N N . ALA A 1 1155 ? 7.071 12.236 -54.060 1.00 87.19 1155 ALA A N 1
ATOM 9113 C CA . ALA A 1 1155 ? 7.393 10.840 -54.349 1.00 87.19 1155 ALA A CA 1
ATOM 9114 C C . ALA A 1 1155 ? 6.175 10.079 -54.902 1.00 87.19 1155 ALA A C 1
ATOM 9116 O O . ALA A 1 1155 ? 6.286 9.412 -55.927 1.00 87.19 1155 ALA A O 1
ATOM 9117 N N . TYR A 1 1156 ? 4.998 10.247 -54.290 1.00 87.81 1156 TYR A N 1
ATOM 9118 C CA . TYR A 1 1156 ? 3.753 9.632 -54.754 1.00 87.81 1156 TYR A CA 1
ATOM 9119 C C . TYR A 1 1156 ? 3.334 10.124 -56.148 1.00 87.81 1156 TYR A C 1
ATOM 9121 O O . TYR A 1 1156 ? 2.967 9.326 -57.009 1.00 87.81 1156 TYR A O 1
ATOM 9129 N N . LYS A 1 1157 ? 3.416 11.436 -56.413 1.00 86.25 1157 LYS A N 1
ATOM 9130 C CA . LYS A 1 1157 ? 3.098 11.994 -57.738 1.00 86.25 1157 LYS A CA 1
ATOM 9131 C C . LYS A 1 1157 ? 4.068 11.512 -58.814 1.00 86.25 1157 LYS A C 1
ATOM 9133 O O . LYS A 1 1157 ? 3.628 11.261 -59.933 1.00 86.25 1157 LYS A O 1
ATOM 9138 N N . LEU A 1 1158 ? 5.358 11.386 -58.498 1.00 83.06 1158 LEU A N 1
ATOM 9139 C CA . LEU A 1 1158 ? 6.359 10.839 -59.419 1.00 83.06 1158 LEU A CA 1
ATOM 9140 C C . LEU A 1 1158 ? 6.073 9.368 -59.744 1.00 83.06 1158 LEU A C 1
ATOM 9142 O O . LEU A 1 1158 ? 6.101 9.002 -60.914 1.00 83.06 1158 LEU A O 1
ATOM 9146 N N . ASP A 1 1159 ? 5.719 8.567 -58.737 1.00 79.31 1159 ASP A N 1
ATOM 9147 C CA . ASP A 1 1159 ? 5.373 7.148 -58.890 1.00 79.31 1159 ASP A CA 1
ATOM 9148 C C . ASP A 1 1159 ? 4.073 6.949 -59.695 1.00 79.31 1159 ASP A C 1
ATOM 9150 O O . ASP A 1 1159 ? 4.008 6.135 -60.610 1.00 79.31 1159 ASP A O 1
ATOM 9154 N N . ARG A 1 1160 ? 3.046 7.777 -59.454 1.00 81.25 1160 ARG A N 1
ATOM 9155 C CA . ARG A 1 1160 ? 1.778 7.738 -60.207 1.00 81.25 1160 ARG A CA 1
ATOM 9156 C C . ARG A 1 1160 ? 1.915 8.222 -61.655 1.00 81.25 1160 ARG A C 1
ATOM 9158 O O . ARG A 1 1160 ? 1.200 7.745 -62.536 1.00 81.25 1160 ARG A O 1
ATOM 9165 N N . ASN A 1 1161 ? 2.786 9.198 -61.907 1.00 79.00 1161 ASN A N 1
ATOM 9166 C CA . ASN A 1 1161 ? 3.010 9.753 -63.247 1.00 79.00 1161 ASN A CA 1
ATOM 9167 C C . ASN A 1 1161 ? 3.985 8.913 -64.089 1.00 79.00 1161 ASN A C 1
ATOM 9169 O O . ASN A 1 1161 ? 4.183 9.205 -65.272 1.00 79.00 1161 ASN A O 1
ATOM 9173 N N . LEU A 1 1162 ? 4.570 7.866 -63.508 1.00 77.00 1162 LEU A N 1
ATOM 9174 C CA . LEU A 1 1162 ? 5.482 6.947 -64.171 1.00 77.00 1162 LEU A CA 1
ATOM 9175 C C . LEU A 1 1162 ? 4.714 6.024 -65.127 1.00 77.00 1162 LEU A C 1
ATOM 9177 O O . LEU A 1 1162 ? 4.098 5.041 -64.735 1.00 77.00 1162 LEU A O 1
ATOM 9181 N N . ARG A 1 1163 ? 4.749 6.351 -66.424 1.00 67.12 1163 ARG A N 1
ATOM 9182 C CA . ARG A 1 1163 ? 4.135 5.548 -67.507 1.00 67.12 1163 ARG A CA 1
ATOM 9183 C C . ARG A 1 1163 ? 5.102 4.545 -68.141 1.00 67.12 1163 ARG A C 1
ATOM 9185 O O . ARG A 1 1163 ? 4.821 3.997 -69.202 1.00 67.12 1163 ARG A O 1
ATOM 9192 N N . VAL A 1 1164 ? 6.268 4.367 -67.529 1.00 70.69 1164 VAL A N 1
ATOM 9193 C CA . VAL A 1 1164 ? 7.420 3.684 -68.108 1.00 70.69 1164 VAL A CA 1
ATOM 9194 C C . VAL A 1 1164 ? 7.804 2.510 -67.215 1.00 70.69 1164 VAL A C 1
ATOM 9196 O O . VAL A 1 1164 ? 8.108 2.700 -66.042 1.00 70.69 1164 VAL A O 1
ATOM 9199 N N . THR A 1 1165 ? 7.818 1.304 -67.773 1.00 66.69 1165 THR A N 1
ATOM 9200 C CA . THR A 1 1165 ? 8.244 0.079 -67.086 1.00 66.69 1165 THR A CA 1
ATOM 9201 C C . THR A 1 1165 ? 9.630 -0.345 -67.562 1.00 66.69 1165 THR A C 1
ATOM 9203 O O . THR A 1 1165 ? 9.965 -0.197 -68.741 1.00 66.69 1165 THR A O 1
ATOM 9206 N N . ILE A 1 1166 ? 10.441 -0.856 -66.638 1.00 73.69 1166 ILE A N 1
ATOM 9207 C CA . ILE A 1 1166 ? 11.786 -1.383 -66.891 1.00 73.69 1166 ILE A CA 1
ATOM 9208 C C . ILE A 1 1166 ? 11.866 -2.756 -66.244 1.00 73.69 1166 ILE A C 1
ATOM 9210 O O . ILE A 1 1166 ? 11.427 -2.923 -65.104 1.00 73.69 1166 ILE A O 1
ATOM 9214 N N . THR A 1 1167 ? 12.394 -3.723 -66.981 1.00 75.06 1167 THR A N 1
ATOM 9215 C CA . THR A 1 1167 ? 12.646 -5.076 -66.466 1.00 75.06 1167 THR A CA 1
ATOM 9216 C C . THR A 1 1167 ? 13.875 -5.085 -65.551 1.00 75.06 1167 THR A C 1
ATOM 9218 O O . THR A 1 1167 ? 14.753 -4.239 -65.687 1.00 75.06 1167 THR A O 1
ATOM 9221 N N . GLU A 1 1168 ? 13.969 -6.021 -64.605 1.00 67.25 1168 GLU A N 1
ATOM 9222 C CA . GLU A 1 1168 ? 15.133 -6.100 -63.696 1.00 67.25 1168 GLU A CA 1
ATOM 9223 C C . GLU A 1 1168 ? 16.457 -6.209 -64.473 1.00 67.25 1168 GLU A C 1
ATOM 9225 O O . GLU A 1 1168 ? 17.405 -5.482 -64.189 1.00 67.25 1168 GLU A O 1
ATOM 9230 N N . LEU A 1 1169 ? 16.441 -6.960 -65.577 1.00 70.31 1169 LEU A N 1
ATOM 9231 C CA . LEU A 1 1169 ? 17.569 -7.133 -66.489 1.00 70.31 1169 LEU A CA 1
ATOM 9232 C C . LEU A 1 1169 ? 18.045 -5.820 -67.140 1.00 70.31 1169 LEU A C 1
ATOM 9234 O O . LEU A 1 1169 ? 19.244 -5.582 -67.272 1.00 70.31 1169 LEU A O 1
ATOM 9238 N N . GLU A 1 1170 ? 17.113 -4.954 -67.540 1.00 72.50 1170 GLU A N 1
ATOM 9239 C CA . GLU A 1 1170 ? 17.397 -3.631 -68.107 1.00 72.50 1170 GLU A CA 1
ATOM 9240 C C . GLU A 1 1170 ? 17.930 -2.640 -67.057 1.00 72.50 1170 GLU A C 1
ATOM 9242 O O . GLU A 1 1170 ? 18.752 -1.775 -67.375 1.00 72.50 1170 GLU A O 1
ATOM 9247 N N . ALA A 1 1171 ? 17.460 -2.749 -65.812 1.00 69.25 1171 ALA A N 1
ATOM 9248 C CA . ALA A 1 1171 ? 17.912 -1.904 -64.715 1.00 69.25 1171 ALA A CA 1
ATOM 9249 C C . ALA A 1 1171 ? 19.359 -2.237 -64.320 1.00 69.25 1171 ALA A C 1
ATOM 9251 O O . ALA A 1 1171 ? 20.205 -1.343 -64.237 1.00 69.25 1171 ALA A O 1
ATOM 9252 N N . ASP A 1 1172 ? 19.665 -3.523 -64.172 1.00 69.88 1172 ASP A N 1
ATOM 9253 C CA . ASP A 1 1172 ? 20.992 -4.006 -63.797 1.00 69.88 1172 ASP A CA 1
ATOM 9254 C C . ASP A 1 1172 ? 22.038 -3.722 -64.881 1.00 69.88 1172 ASP A C 1
ATOM 9256 O O . ASP A 1 1172 ? 23.176 -3.355 -64.579 1.00 69.88 1172 ASP A O 1
ATOM 9260 N N . LEU A 1 1173 ? 21.648 -3.769 -66.153 1.00 72.81 1173 LEU A N 1
ATOM 9261 C CA . LEU A 1 1173 ? 22.522 -3.412 -67.268 1.00 72.81 1173 LEU A CA 1
ATOM 9262 C C . LEU A 1 1173 ? 22.952 -1.935 -67.221 1.00 72.81 1173 LEU A C 1
ATOM 9264 O O . LEU A 1 1173 ? 24.112 -1.610 -67.478 1.00 72.81 1173 LEU A O 1
ATOM 9268 N N . MET A 1 1174 ? 22.052 -1.033 -66.825 1.00 72.62 1174 MET A N 1
ATOM 9269 C CA . MET A 1 1174 ? 22.370 0.388 -66.679 1.00 72.62 1174 MET A CA 1
ATOM 9270 C C . MET A 1 1174 ? 23.226 0.696 -65.438 1.00 72.62 1174 MET A C 1
ATOM 9272 O O . MET A 1 1174 ? 23.972 1.675 -65.455 1.00 72.62 1174 MET A O 1
ATOM 9276 N N . THR A 1 1175 ? 23.196 -0.131 -64.382 1.00 71.56 1175 THR A N 1
ATOM 9277 C CA . THR A 1 1175 ? 24.125 0.023 -63.238 1.00 71.56 1175 THR A CA 1
ATOM 9278 C C . THR A 1 1175 ? 25.591 -0.199 -63.628 1.00 71.56 1175 THR A C 1
ATOM 9280 O O . THR A 1 1175 ? 26.480 0.441 -63.072 1.00 71.56 1175 THR A O 1
ATOM 9283 N N . LEU A 1 1176 ? 25.851 -1.051 -64.627 1.00 69.25 1176 LEU A N 1
ATOM 9284 C CA . LEU A 1 1176 ? 27.192 -1.319 -65.162 1.00 69.25 1176 LEU A CA 1
ATOM 9285 C C . LEU A 1 1176 ? 27.717 -0.214 -66.072 1.00 69.25 1176 LEU A C 1
ATOM 9287 O O . LEU A 1 1176 ? 28.912 -0.165 -66.368 1.00 69.25 1176 LEU A O 1
ATOM 9291 N N . LEU A 1 1177 ? 26.820 0.651 -66.545 1.00 70.62 1177 LEU A N 1
ATOM 9292 C CA . LEU A 1 1177 ? 27.113 1.693 -67.515 1.00 70.62 1177 LEU A CA 1
ATOM 9293 C C . LEU A 1 1177 ? 26.594 3.057 -67.027 1.00 70.62 1177 LEU A C 1
ATOM 9295 O O . LEU A 1 1177 ? 25.721 3.661 -67.654 1.00 70.62 1177 LEU A O 1
ATOM 9299 N N . PRO A 1 1178 ? 27.145 3.583 -65.918 1.00 58.41 1178 PRO A N 1
ATOM 9300 C CA . PRO A 1 1178 ? 26.563 4.707 -65.181 1.00 58.41 1178 PRO A CA 1
ATOM 9301 C C . PRO A 1 1178 ? 26.560 6.056 -65.928 1.00 58.41 1178 PRO A C 1
ATOM 9303 O O . PRO A 1 1178 ? 25.865 6.974 -65.502 1.00 58.41 1178 PRO A O 1
ATOM 9306 N N . ASN A 1 1179 ? 27.293 6.189 -67.044 1.00 63.81 1179 ASN A N 1
ATOM 9307 C CA . ASN A 1 1179 ? 27.531 7.469 -67.732 1.00 63.81 1179 ASN A CA 1
ATOM 9308 C C . ASN A 1 1179 ? 26.958 7.551 -69.164 1.00 63.81 1179 ASN A C 1
ATOM 9310 O O . ASN A 1 1179 ? 27.352 8.432 -69.928 1.00 63.81 1179 ASN A O 1
ATOM 9314 N N . ILE A 1 1180 ? 26.050 6.653 -69.560 1.00 65.25 1180 ILE A N 1
ATOM 9315 C CA . ILE A 1 1180 ? 25.469 6.672 -70.913 1.00 65.25 1180 ILE A CA 1
ATOM 9316 C C . ILE A 1 1180 ? 24.275 7.631 -70.975 1.00 65.25 1180 ILE A C 1
ATOM 9318 O O . ILE A 1 1180 ? 23.260 7.418 -70.314 1.00 65.25 1180 ILE A O 1
ATOM 9322 N N . THR A 1 1181 ? 24.368 8.659 -71.820 1.00 59.72 1181 THR A N 1
ATOM 9323 C CA . THR A 1 1181 ? 23.280 9.618 -72.097 1.00 59.72 1181 THR A CA 1
ATOM 9324 C C . THR A 1 1181 ? 22.690 9.478 -73.504 1.00 59.72 1181 THR A C 1
ATOM 9326 O O . THR A 1 1181 ? 21.530 9.832 -73.706 1.00 59.72 1181 THR A O 1
ATOM 9329 N N . GLN A 1 1182 ? 23.453 8.928 -74.456 1.00 63.06 1182 GLN A N 1
ATOM 9330 C CA . GLN A 1 1182 ? 23.038 8.607 -75.826 1.00 63.06 1182 GLN A CA 1
ATOM 9331 C C . GLN A 1 1182 ? 23.603 7.237 -76.221 1.00 63.06 1182 GLN A C 1
ATOM 9333 O O . GLN A 1 1182 ? 24.730 6.904 -75.853 1.00 63.06 1182 GLN A O 1
ATOM 9338 N N . VAL A 1 1183 ? 22.807 6.425 -76.921 1.00 63.19 1183 VAL A N 1
ATOM 9339 C CA . VAL A 1 1183 ? 23.168 5.048 -77.286 1.00 63.19 1183 VAL A CA 1
ATOM 9340 C C . VAL A 1 1183 ? 23.552 4.986 -78.765 1.00 63.19 1183 VAL A C 1
ATOM 9342 O O . VAL A 1 1183 ? 22.676 4.951 -79.624 1.00 63.19 1183 VAL A O 1
ATOM 9345 N N . ASP A 1 1184 ? 24.854 4.903 -79.043 1.00 66.00 1184 ASP A N 1
ATOM 9346 C CA . ASP A 1 1184 ? 25.411 4.641 -80.380 1.00 66.00 1184 ASP A CA 1
ATOM 9347 C C . ASP A 1 1184 ? 26.008 3.222 -80.467 1.00 66.00 1184 ASP A C 1
ATOM 9349 O O . ASP A 1 1184 ? 26.202 2.550 -79.452 1.00 66.00 1184 ASP A O 1
ATOM 9353 N N . ARG A 1 1185 ? 26.375 2.749 -81.668 1.00 65.12 1185 ARG A N 1
ATOM 9354 C CA . ARG A 1 1185 ? 27.007 1.419 -81.849 1.00 65.12 1185 ARG A CA 1
ATOM 9355 C C . ARG A 1 1185 ? 28.254 1.212 -80.974 1.00 65.12 1185 ARG A C 1
ATOM 9357 O O . ARG A 1 1185 ? 28.403 0.154 -80.373 1.00 65.12 1185 ARG A O 1
ATOM 9364 N N . ASN A 1 1186 ? 29.073 2.251 -80.802 1.00 66.31 1186 ASN A N 1
ATOM 9365 C CA . ASN A 1 1186 ? 30.252 2.219 -79.925 1.00 66.31 1186 ASN A CA 1
ATOM 9366 C C . ASN A 1 1186 ? 29.889 1.982 -78.446 1.00 66.31 1186 ASN A C 1
ATOM 9368 O O . ASN A 1 1186 ? 30.662 1.398 -77.685 1.00 66.31 1186 ASN A O 1
ATOM 9372 N N . VAL A 1 1187 ? 28.700 2.422 -78.027 1.00 69.94 1187 VAL A N 1
ATOM 9373 C CA . VAL A 1 1187 ? 28.191 2.254 -76.663 1.00 69.94 1187 VAL A CA 1
ATOM 9374 C C . VAL A 1 1187 ? 27.724 0.817 -76.429 1.00 69.94 1187 VAL A C 1
ATOM 9376 O O . VAL A 1 1187 ? 27.978 0.283 -75.355 1.00 69.94 1187 VAL A O 1
ATOM 9379 N N . LEU A 1 1188 ? 27.138 0.154 -77.435 1.00 69.12 1188 LEU A N 1
ATOM 9380 C CA . LEU A 1 1188 ? 26.813 -1.281 -77.384 1.00 69.12 1188 LEU A CA 1
ATOM 9381 C C . LEU A 1 1188 ? 28.073 -2.153 -77.290 1.00 69.12 1188 LEU A C 1
ATOM 9383 O O . LEU A 1 1188 ? 28.076 -3.156 -76.582 1.00 69.12 1188 LEU A O 1
ATOM 9387 N N . ASP A 1 1189 ? 29.164 -1.751 -77.945 1.00 69.56 1189 ASP A N 1
ATOM 9388 C CA . ASP A 1 1189 ? 30.447 -2.457 -77.847 1.00 69.56 1189 ASP A CA 1
ATOM 9389 C C . ASP A 1 1189 ? 31.129 -2.233 -76.497 1.00 69.56 1189 ASP A C 1
ATOM 9391 O O . ASP A 1 1189 ? 31.657 -3.173 -75.901 1.00 69.56 1189 ASP A O 1
ATOM 9395 N N . THR A 1 1190 ? 31.024 -1.019 -75.954 1.00 72.06 1190 THR A N 1
ATOM 9396 C CA . THR A 1 1190 ? 31.474 -0.713 -74.590 1.00 72.06 1190 THR A CA 1
ATOM 9397 C C . THR A 1 1190 ? 30.643 -1.471 -73.546 1.00 72.06 1190 THR A C 1
ATOM 9399 O O . THR A 1 1190 ? 31.205 -2.007 -72.591 1.00 72.06 1190 THR A O 1
ATOM 9402 N N . ALA A 1 1191 ? 29.326 -1.574 -73.753 1.00 69.25 1191 ALA A N 1
ATOM 9403 C CA . ALA A 1 1191 ? 28.394 -2.346 -72.934 1.00 69.25 1191 ALA A CA 1
ATOM 9404 C C . ALA A 1 1191 ? 28.715 -3.842 -72.963 1.00 69.25 1191 ALA A C 1
ATOM 9406 O O . ALA A 1 1191 ? 28.886 -4.454 -71.909 1.00 69.25 1191 ALA A O 1
ATOM 9407 N N . GLY A 1 1192 ? 28.892 -4.412 -74.158 1.00 72.69 1192 GLY A N 1
ATOM 9408 C CA . GLY A 1 1192 ? 29.300 -5.803 -74.337 1.00 72.69 1192 GLY A CA 1
ATOM 9409 C C . GLY A 1 1192 ? 30.644 -6.094 -73.667 1.00 72.69 1192 GLY A C 1
ATOM 9410 O O . GLY A 1 1192 ? 30.757 -7.047 -72.904 1.00 72.69 1192 GLY A O 1
ATOM 9411 N N . ALA A 1 1193 ? 31.643 -5.224 -73.849 1.00 74.81 1193 ALA A N 1
ATOM 9412 C CA . ALA A 1 1193 ? 32.950 -5.368 -73.206 1.00 74.81 1193 ALA A CA 1
ATOM 9413 C C . ALA A 1 1193 ? 32.897 -5.206 -71.674 1.00 74.81 1193 ALA A C 1
ATOM 9415 O O . ALA A 1 1193 ? 33.706 -5.806 -70.964 1.00 74.81 1193 ALA A O 1
ATOM 9416 N N . ALA A 1 1194 ? 31.985 -4.389 -71.139 1.00 74.12 1194 ALA A N 1
ATOM 9417 C CA . ALA A 1 1194 ? 31.769 -4.248 -69.699 1.00 74.12 1194 ALA A CA 1
ATOM 9418 C C . ALA A 1 1194 ? 31.087 -5.490 -69.101 1.00 74.12 1194 ALA A C 1
ATOM 9420 O O . ALA A 1 1194 ? 31.539 -5.992 -68.071 1.00 74.12 1194 ALA A O 1
ATOM 9421 N N . VAL A 1 1195 ? 30.066 -6.036 -69.773 1.00 77.62 1195 VAL A N 1
ATOM 9422 C CA . VAL A 1 1195 ? 29.402 -7.286 -69.370 1.00 77.62 1195 VAL A CA 1
ATOM 9423 C C . VAL A 1 1195 ? 30.380 -8.461 -69.444 1.00 77.62 1195 VAL A C 1
ATOM 9425 O O . VAL A 1 1195 ? 30.478 -9.212 -68.478 1.00 77.62 1195 VAL A O 1
ATOM 9428 N N . SER A 1 1196 ? 31.183 -8.578 -70.509 1.00 76.94 1196 SER A N 1
ATOM 9429 C CA . SER A 1 1196 ? 32.211 -9.622 -70.633 1.00 76.94 1196 SER A CA 1
ATOM 9430 C C . SER A 1 1196 ? 33.307 -9.512 -69.570 1.00 76.94 1196 SER A C 1
ATOM 9432 O O . SER A 1 1196 ? 33.677 -10.527 -68.988 1.00 76.94 1196 SER A O 1
ATOM 9434 N N . ARG A 1 1197 ? 33.786 -8.298 -69.252 1.00 78.38 1197 ARG A N 1
ATOM 9435 C CA . ARG A 1 1197 ? 34.746 -8.088 -68.150 1.00 78.38 1197 ARG A CA 1
ATOM 9436 C C . ARG A 1 1197 ? 34.154 -8.456 -66.792 1.00 78.38 1197 ARG A C 1
ATOM 9438 O O . ARG A 1 1197 ? 34.815 -9.107 -65.987 1.00 78.38 1197 ARG A O 1
ATOM 9445 N N . SER A 1 1198 ? 32.902 -8.074 -66.548 1.00 76.56 1198 SER A N 1
ATOM 9446 C CA . SER A 1 1198 ? 32.192 -8.450 -65.326 1.00 76.56 1198 SER A CA 1
ATOM 9447 C C . SER A 1 1198 ? 31.989 -9.961 -65.238 1.00 76.56 1198 SER A C 1
ATOM 9449 O O . SER A 1 1198 ? 32.104 -10.516 -64.155 1.00 76.56 1198 SER A O 1
ATOM 9451 N N . MET A 1 1199 ? 31.729 -10.629 -66.362 1.00 77.31 1199 MET A N 1
ATOM 9452 C CA . MET A 1 1199 ? 31.572 -12.078 -66.436 1.00 77.31 1199 MET A CA 1
ATOM 9453 C C . MET A 1 1199 ? 32.886 -12.801 -66.108 1.00 77.31 1199 MET A C 1
ATOM 9455 O O . MET A 1 1199 ? 32.881 -13.724 -65.302 1.00 77.31 1199 MET A O 1
ATOM 9459 N N . THR A 1 1200 ? 34.024 -12.337 -66.639 1.00 75.88 1200 THR A N 1
ATOM 9460 C CA . THR A 1 1200 ? 35.346 -12.884 -66.282 1.00 75.88 1200 THR A CA 1
ATOM 9461 C C . THR A 1 1200 ? 35.720 -12.647 -64.821 1.00 75.88 1200 THR A C 1
ATOM 9463 O O . THR A 1 1200 ? 36.363 -13.500 -64.221 1.00 75.88 1200 THR A O 1
ATOM 9466 N N . HIS A 1 1201 ? 35.304 -11.520 -64.236 1.00 75.25 1201 HIS A N 1
ATOM 9467 C CA . HIS A 1 1201 ? 35.546 -11.236 -62.822 1.00 75.25 1201 HIS A CA 1
ATOM 9468 C C . HIS A 1 1201 ? 34.698 -12.136 -61.913 1.00 75.25 1201 HIS A C 1
ATOM 9470 O O . HIS A 1 1201 ? 35.244 -12.756 -61.011 1.00 75.25 1201 HIS A O 1
ATOM 9476 N N . ILE A 1 1202 ? 33.403 -12.299 -62.224 1.00 75.06 1202 ILE A N 1
ATOM 9477 C CA . ILE A 1 1202 ? 32.491 -13.197 -61.494 1.00 75.06 1202 ILE A CA 1
ATOM 9478 C C . ILE A 1 1202 ? 32.994 -14.645 -61.543 1.00 75.06 1202 ILE A C 1
ATOM 9480 O O . ILE A 1 1202 ? 32.977 -15.315 -60.521 1.00 75.06 1202 ILE A O 1
ATOM 9484 N N . ILE A 1 1203 ? 33.480 -15.113 -62.700 1.00 72.88 1203 ILE A N 1
ATOM 9485 C CA . ILE A 1 1203 ? 34.058 -16.461 -62.846 1.00 72.88 1203 ILE A CA 1
ATOM 9486 C C . ILE A 1 1203 ? 35.355 -16.611 -62.029 1.00 72.88 1203 ILE A C 1
ATOM 9488 O O . ILE A 1 1203 ? 35.619 -17.689 -61.507 1.00 72.88 1203 ILE A O 1
ATOM 9492 N N . GLY A 1 1204 ? 36.159 -15.549 -61.906 1.00 68.75 1204 GLY A N 1
ATOM 9493 C CA . GLY A 1 1204 ? 37.395 -15.549 -61.114 1.00 68.75 1204 GLY A CA 1
ATOM 9494 C C . GLY A 1 1204 ? 37.176 -15.536 -59.598 1.00 68.75 1204 GLY A C 1
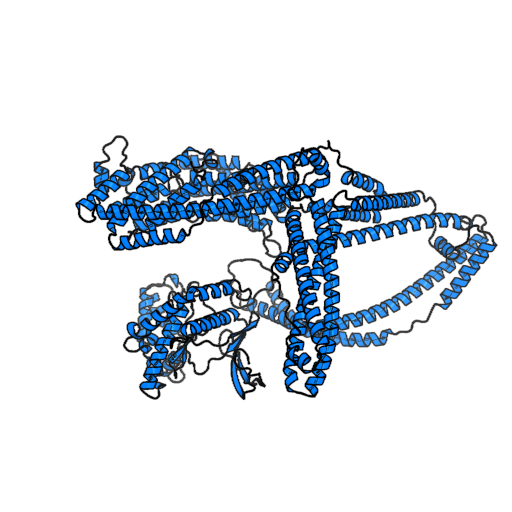ATOM 9495 O O . GLY A 1 1204 ? 37.998 -16.085 -58.871 1.00 68.75 1204 GLY A O 1
ATOM 9496 N N . ASP A 1 1205 ? 36.064 -14.963 -59.133 1.00 67.75 1205 ASP A N 1
ATOM 9497 C CA . ASP A 1 1205 ? 35.704 -14.881 -57.710 1.00 67.75 1205 ASP A CA 1
ATOM 9498 C C . ASP A 1 1205 ? 35.006 -16.158 -57.189 1.00 67.75 1205 ASP A C 1
ATOM 9500 O O . ASP A 1 1205 ? 34.728 -16.275 -55.996 1.00 67.75 1205 ASP A O 1
ATOM 9504 N N . MET A 1 1206 ? 34.722 -17.139 -58.058 1.00 66.81 1206 MET A N 1
ATOM 9505 C CA . MET A 1 1206 ? 34.185 -18.443 -57.650 1.00 66.81 1206 MET A CA 1
ATOM 9506 C C . MET A 1 1206 ? 35.306 -19.322 -57.065 1.00 66.81 1206 MET A C 1
ATOM 9508 O O . MET A 1 1206 ? 36.135 -19.863 -57.796 1.00 66.81 1206 MET A O 1
ATOM 9512 N N . VAL A 1 1207 ? 35.328 -19.483 -55.739 1.00 62.91 1207 VAL A N 1
ATOM 9513 C CA . VAL A 1 1207 ? 36.316 -20.295 -54.999 1.00 62.91 1207 VAL A CA 1
ATOM 9514 C C . VAL A 1 1207 ? 35.734 -21.683 -54.663 1.00 62.91 1207 VAL A C 1
ATOM 9516 O O . VAL A 1 1207 ? 34.550 -21.781 -54.345 1.00 62.91 1207 VAL A O 1
ATOM 9519 N N . PRO A 1 1208 ? 36.520 -22.781 -54.705 1.00 57.94 1208 PRO A N 1
ATOM 9520 C CA . PRO A 1 1208 ? 36.064 -24.085 -54.220 1.00 57.94 1208 PRO A CA 1
ATOM 9521 C C . PRO A 1 1208 ? 35.886 -24.095 -52.690 1.00 57.94 1208 PRO A C 1
ATOM 9523 O O . PRO A 1 1208 ? 36.810 -23.759 -51.951 1.00 57.94 1208 PRO A O 1
ATOM 9526 N N . GLN A 1 1209 ? 34.704 -24.517 -52.222 1.00 57.28 1209 GLN A N 1
ATOM 9527 C CA . GLN A 1 1209 ? 34.339 -24.577 -50.799 1.00 57.28 1209 GLN A CA 1
ATOM 9528 C C . GLN A 1 1209 ? 35.314 -25.456 -49.993 1.00 57.28 1209 GLN A C 1
ATOM 9530 O O . GLN A 1 1209 ? 35.526 -26.624 -50.325 1.00 57.28 1209 GLN A O 1
ATOM 9535 N N . SER A 1 1210 ? 35.870 -24.917 -48.903 1.00 53.81 1210 SER A N 1
ATOM 9536 C CA . SER A 1 1210 ? 36.663 -25.682 -47.929 1.00 53.81 1210 SER A CA 1
ATOM 9537 C C . SER A 1 1210 ? 35.825 -25.988 -46.686 1.00 53.81 1210 SER A C 1
ATOM 9539 O O . SER A 1 1210 ? 35.190 -25.112 -46.107 1.00 53.81 1210 SER A O 1
ATOM 9541 N N . CYS A 1 1211 ? 35.762 -27.260 -46.292 1.00 55.81 1211 CYS A N 1
ATOM 9542 C CA . CYS A 1 1211 ? 34.867 -27.721 -45.235 1.00 55.81 1211 CYS A CA 1
ATOM 9543 C C . CYS A 1 1211 ? 35.486 -27.544 -43.834 1.00 55.81 1211 CYS A C 1
ATOM 9545 O O . CYS A 1 1211 ? 36.108 -28.458 -43.298 1.00 55.81 1211 CYS A O 1
ATOM 9547 N N . LEU A 1 1212 ? 35.265 -26.383 -43.211 1.00 55.97 1212 LEU A N 1
ATOM 9548 C CA . LEU A 1 1212 ? 35.578 -26.121 -41.791 1.00 55.97 1212 LEU A CA 1
ATOM 9549 C C . LEU A 1 1212 ? 34.583 -26.779 -40.803 1.00 55.97 1212 LEU A C 1
ATOM 9551 O O . LEU A 1 1212 ? 34.812 -26.798 -39.595 1.00 55.97 1212 LEU A O 1
ATOM 9555 N N . PHE A 1 1213 ? 33.499 -27.374 -41.315 1.00 59.50 1213 PHE A N 1
ATOM 9556 C CA . PHE A 1 1213 ? 32.360 -27.888 -40.540 1.00 59.50 1213 PHE A CA 1
ATOM 9557 C C . PHE A 1 1213 ? 32.661 -29.049 -39.584 1.00 59.50 1213 PHE A C 1
ATOM 9559 O O . PHE A 1 1213 ? 31.972 -29.212 -38.576 1.00 59.50 1213 PHE A O 1
ATOM 9566 N N . SER A 1 1214 ? 33.646 -29.896 -39.889 1.00 59.69 1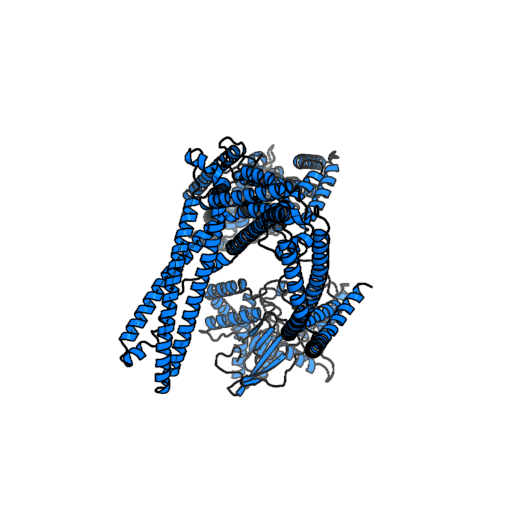214 SER A N 1
ATOM 9567 C CA . SER A 1 1214 ? 33.807 -31.177 -39.186 1.00 59.69 1214 SER A CA 1
ATOM 9568 C C . SER A 1 1214 ? 34.313 -31.037 -37.749 1.00 59.69 1214 SER A C 1
ATOM 9570 O O . SER A 1 1214 ? 33.971 -31.855 -36.901 1.00 59.69 1214 SER A O 1
ATOM 9572 N N . THR A 1 1215 ? 35.119 -30.015 -37.463 1.00 63.59 1215 THR A N 1
ATOM 9573 C CA . THR A 1 1215 ? 35.723 -29.784 -36.140 1.00 63.59 1215 THR A CA 1
ATOM 9574 C C . THR A 1 1215 ? 34.727 -29.179 -35.150 1.00 63.59 1215 THR A C 1
ATOM 9576 O O . THR A 1 1215 ? 34.610 -29.673 -34.031 1.00 63.59 1215 THR A O 1
ATOM 9579 N N . GLN A 1 1216 ? 33.933 -28.195 -35.580 1.00 67.69 1216 GLN A N 1
ATOM 9580 C CA . GLN A 1 1216 ? 32.924 -27.538 -34.733 1.00 67.69 1216 GLN A CA 1
ATOM 9581 C C . GLN A 1 1216 ? 31.737 -28.461 -34.400 1.00 67.69 1216 GLN A C 1
ATOM 9583 O O . GLN A 1 1216 ? 31.184 -28.403 -33.302 1.00 67.69 1216 GLN A O 1
ATOM 9588 N N . LEU A 1 1217 ? 31.381 -29.380 -35.309 1.00 70.06 1217 LEU A N 1
ATOM 9589 C CA . LEU A 1 1217 ? 30.385 -30.429 -35.047 1.00 70.06 1217 LEU A CA 1
ATOM 9590 C C . LEU A 1 1217 ? 30.821 -31.396 -33.933 1.00 70.06 1217 LEU A C 1
ATOM 9592 O O . LEU A 1 1217 ? 29.978 -31.878 -33.174 1.00 70.06 1217 LEU A O 1
ATOM 9596 N N . GLY A 1 1218 ? 32.126 -31.667 -33.824 1.00 72.69 1218 GLY A N 1
ATOM 9597 C CA . GLY A 1 1218 ? 32.689 -32.499 -32.761 1.00 72.69 1218 GLY A CA 1
ATOM 9598 C C . GLY A 1 1218 ? 32.536 -31.855 -31.384 1.00 72.69 1218 GLY A C 1
ATOM 9599 O O . GLY A 1 1218 ? 32.040 -32.498 -30.462 1.00 72.69 1218 GLY A O 1
ATOM 9600 N N . GLU A 1 1219 ? 32.879 -30.572 -31.263 1.00 71.50 1219 GLU A N 1
ATOM 9601 C CA . GLU A 1 1219 ? 32.747 -29.811 -30.014 1.00 71.50 1219 GLU A CA 1
ATOM 9602 C C . GLU A 1 1219 ? 31.286 -29.720 -29.564 1.00 71.50 1219 GLU A C 1
ATOM 9604 O O . GLU A 1 1219 ? 30.987 -30.072 -28.419 1.00 71.50 1219 GLU A O 1
ATOM 9609 N N . LEU A 1 1220 ? 30.365 -29.403 -30.486 1.00 78.75 1220 LEU A N 1
ATOM 9610 C CA . LEU A 1 1220 ? 28.932 -29.361 -30.194 1.00 78.75 1220 LEU A CA 1
ATOM 9611 C C . LEU A 1 1220 ? 28.405 -30.702 -29.679 1.00 78.75 1220 LEU A C 1
ATOM 9613 O O . LEU A 1 1220 ? 27.624 -30.718 -28.731 1.00 78.75 1220 LEU A O 1
ATOM 9617 N N . SER A 1 1221 ? 28.825 -31.825 -30.272 1.00 79.62 1221 SER A N 1
ATOM 9618 C CA . SER A 1 1221 ? 28.405 -33.155 -29.815 1.00 79.62 1221 SER A CA 1
ATOM 9619 C C . SER A 1 1221 ? 28.778 -33.405 -28.350 1.00 79.62 1221 SER A C 1
ATOM 9621 O O . SER A 1 1221 ? 28.031 -34.071 -27.633 1.00 79.62 1221 SER A O 1
ATOM 9623 N N . THR A 1 1222 ? 29.914 -32.873 -27.900 1.00 80.06 1222 THR A N 1
ATOM 9624 C CA . THR A 1 1222 ? 30.376 -32.968 -26.508 1.00 80.06 1222 THR A CA 1
ATOM 9625 C C . THR A 1 1222 ? 29.517 -32.114 -25.578 1.00 80.06 1222 THR A C 1
ATOM 9627 O O . THR A 1 1222 ? 29.029 -32.607 -24.564 1.00 80.06 1222 THR A O 1
ATOM 9630 N N . THR A 1 1223 ? 29.247 -30.861 -25.950 1.00 80.12 1223 THR A N 1
ATOM 9631 C CA . THR A 1 1223 ? 28.413 -29.944 -25.153 1.00 80.12 1223 THR A CA 1
ATOM 9632 C C . THR A 1 1223 ? 26.948 -30.394 -25.095 1.00 80.12 1223 THR A C 1
ATOM 9634 O O . THR A 1 1223 ? 26.284 -30.220 -24.071 1.00 80.12 1223 THR A O 1
ATOM 9637 N N . LEU A 1 1224 ? 26.438 -31.020 -26.165 1.00 81.25 1224 LEU A N 1
ATOM 9638 C CA . LEU A 1 1224 ? 25.103 -31.628 -26.192 1.00 81.25 1224 LEU A CA 1
ATOM 9639 C C . LEU A 1 1224 ? 25.014 -32.840 -25.263 1.00 81.25 1224 LEU A C 1
ATOM 9641 O O . LEU A 1 1224 ? 23.995 -33.036 -24.610 1.00 81.25 1224 LEU A O 1
ATOM 9645 N N . HIS A 1 1225 ? 26.082 -33.634 -25.172 1.00 84.38 1225 HIS A N 1
ATOM 9646 C CA . HIS A 1 1225 ? 26.136 -34.746 -24.232 1.00 84.38 1225 HIS A CA 1
ATOM 9647 C C . HIS A 1 1225 ? 26.064 -34.255 -22.778 1.00 84.38 1225 HIS A C 1
ATOM 9649 O O . HIS A 1 1225 ? 25.305 -34.803 -21.980 1.00 84.38 1225 HIS A O 1
ATOM 9655 N N . GLU A 1 1226 ? 26.784 -33.183 -22.440 1.00 79.88 1226 GLU A N 1
ATOM 9656 C CA . GLU A 1 1226 ? 26.684 -32.532 -21.125 1.00 79.88 1226 GLU A CA 1
ATOM 9657 C C . GLU A 1 1226 ? 25.276 -31.978 -20.864 1.00 79.88 1226 GLU A C 1
ATOM 9659 O O . GLU A 1 1226 ? 24.728 -32.152 -19.774 1.00 79.88 1226 GLU A O 1
ATOM 9664 N N . HIS A 1 1227 ? 24.647 -31.382 -21.879 1.00 82.81 1227 HIS A N 1
ATOM 9665 C CA . HIS A 1 1227 ? 23.265 -30.911 -21.800 1.00 82.81 1227 HIS A CA 1
ATOM 9666 C C . HIS A 1 1227 ? 22.280 -32.050 -21.517 1.00 82.81 1227 HIS A C 1
ATOM 9668 O O . HIS A 1 1227 ? 21.410 -31.927 -20.653 1.00 82.81 1227 HIS A O 1
ATOM 9674 N N . ASP A 1 1228 ? 22.438 -33.182 -22.205 1.00 81.38 1228 ASP A N 1
ATOM 9675 C CA . ASP A 1 1228 ? 21.617 -34.372 -22.003 1.00 81.38 1228 ASP A CA 1
ATOM 9676 C C . ASP A 1 1228 ? 21.780 -34.941 -20.594 1.00 81.38 1228 ASP A C 1
ATOM 9678 O O . ASP A 1 1228 ? 20.792 -35.375 -20.001 1.00 81.38 1228 ASP A O 1
ATOM 9682 N N . VAL A 1 1229 ? 22.988 -34.902 -20.023 1.00 81.38 1229 VAL A N 1
ATOM 9683 C CA . VAL A 1 1229 ? 23.243 -35.307 -18.633 1.00 81.38 1229 VAL A CA 1
ATOM 9684 C C . VAL A 1 1229 ? 22.500 -34.389 -17.656 1.00 81.38 1229 VAL A C 1
ATOM 9686 O O . VAL A 1 1229 ? 21.731 -34.885 -16.826 1.00 81.38 1229 VAL A O 1
ATOM 9689 N N . LEU A 1 1230 ? 22.633 -33.065 -17.801 1.00 78.56 1230 LEU A N 1
ATOM 9690 C CA . LEU A 1 1230 ? 21.929 -32.079 -16.965 1.00 78.56 1230 LEU A CA 1
ATOM 9691 C C . LEU A 1 1230 ? 20.400 -32.199 -17.098 1.00 78.56 1230 LEU A C 1
ATOM 9693 O O . LEU A 1 1230 ? 19.658 -32.121 -16.112 1.00 78.56 1230 LEU A O 1
ATOM 9697 N N . PHE A 1 1231 ? 19.908 -32.450 -18.312 1.00 80.06 1231 PHE A N 1
ATOM 9698 C CA . PHE A 1 1231 ? 18.491 -32.670 -18.578 1.00 80.06 1231 PHE A CA 1
ATOM 9699 C C . PHE A 1 1231 ? 17.993 -33.988 -17.978 1.00 80.06 1231 PHE A C 1
ATOM 9701 O O . PHE A 1 1231 ? 16.885 -34.045 -17.436 1.00 80.06 1231 PHE A O 1
ATOM 9708 N N . HIS A 1 1232 ? 18.794 -35.056 -18.029 1.00 78.44 1232 HIS A N 1
ATOM 9709 C CA . HIS A 1 1232 ? 18.431 -36.354 -17.465 1.00 78.44 1232 HIS A CA 1
ATOM 9710 C C . HIS A 1 1232 ? 18.194 -36.274 -15.951 1.00 78.44 1232 HIS A C 1
ATOM 9712 O O . HIS A 1 1232 ? 17.255 -36.899 -15.446 1.00 78.44 1232 HIS A O 1
ATOM 9718 N N . GLU A 1 1233 ? 18.974 -35.453 -15.242 1.00 67.75 1233 GLU A N 1
ATOM 9719 C CA . GLU A 1 1233 ? 18.777 -35.195 -13.814 1.00 67.75 1233 GLU A CA 1
ATOM 9720 C C . GLU A 1 1233 ? 17.424 -34.523 -13.518 1.00 67.75 1233 GLU A C 1
ATOM 9722 O O . GLU A 1 1233 ? 16.709 -34.938 -12.600 1.00 67.75 1233 GLU A O 1
ATOM 9727 N N . MET A 1 1234 ? 17.007 -33.538 -14.323 1.00 70.94 1234 MET A N 1
ATOM 9728 C CA . MET A 1 1234 ? 15.689 -32.898 -14.172 1.00 70.94 1234 MET A CA 1
ATOM 9729 C C . MET A 1 1234 ? 14.533 -33.806 -14.617 1.00 70.94 1234 MET A C 1
ATOM 9731 O O . MET A 1 1234 ? 13.456 -33.807 -14.008 1.00 70.94 1234 MET A O 1
ATOM 9735 N N . LYS A 1 1235 ? 14.753 -34.628 -15.648 1.00 77.12 1235 LYS A N 1
ATOM 9736 C CA . LYS A 1 1235 ? 13.754 -35.519 -16.255 1.00 77.12 1235 LYS A CA 1
ATOM 9737 C C . LYS A 1 1235 ? 13.175 -36.523 -15.262 1.00 77.12 1235 LYS A C 1
ATOM 9739 O O . LYS A 1 1235 ? 11.994 -36.853 -15.356 1.00 77.12 1235 LYS A O 1
ATOM 9744 N N . HIS A 1 1236 ? 13.962 -37.004 -14.300 1.00 69.31 1236 HIS A N 1
ATOM 9745 C CA . HIS A 1 1236 ? 13.465 -37.922 -13.270 1.00 69.31 1236 HIS A CA 1
ATOM 9746 C C . HIS A 1 1236 ? 12.422 -37.253 -12.353 1.00 69.31 1236 HIS A C 1
ATOM 9748 O O . HIS A 1 1236 ? 11.370 -37.831 -12.063 1.00 69.31 1236 HIS A O 1
ATOM 9754 N N . LEU A 1 1237 ? 12.674 -36.007 -11.939 1.00 68.00 1237 LEU A N 1
ATOM 9755 C CA . LEU A 1 1237 ? 11.741 -35.219 -11.129 1.00 68.00 1237 LEU A CA 1
ATOM 9756 C C . LEU A 1 1237 ? 10.492 -34.843 -11.938 1.00 68.00 1237 LEU A C 1
ATOM 9758 O O . LEU A 1 1237 ? 9.380 -35.020 -11.446 1.00 68.00 1237 LEU A O 1
ATOM 9762 N N . MET A 1 1238 ? 10.654 -34.447 -13.205 1.00 71.56 1238 MET A N 1
ATOM 9763 C CA . MET A 1 1238 ? 9.527 -34.158 -14.103 1.00 71.56 1238 MET A CA 1
ATOM 9764 C C . MET A 1 1238 ? 8.656 -35.388 -14.365 1.00 71.56 1238 MET A C 1
ATOM 9766 O O . MET A 1 1238 ? 7.442 -35.295 -14.257 1.00 71.56 1238 MET A O 1
ATOM 9770 N N . LYS A 1 1239 ? 9.239 -36.567 -14.620 1.00 74.81 1239 LYS A N 1
ATOM 9771 C CA . LYS A 1 1239 ? 8.476 -37.824 -14.755 1.00 74.81 1239 LYS A CA 1
ATOM 9772 C C . LYS A 1 1239 ? 7.675 -38.157 -13.498 1.00 74.81 1239 LYS A C 1
ATOM 9774 O O . LYS A 1 1239 ? 6.591 -38.724 -13.591 1.00 74.81 1239 LYS A O 1
ATOM 9779 N N . THR A 1 1240 ? 8.210 -37.825 -12.327 1.00 68.38 1240 THR A N 1
ATOM 9780 C CA . THR A 1 1240 ? 7.520 -38.032 -11.049 1.00 68.38 1240 THR A CA 1
ATOM 9781 C C . THR A 1 1240 ? 6.350 -37.055 -10.900 1.00 68.38 1240 THR A C 1
ATOM 9783 O O . THR A 1 1240 ? 5.272 -37.466 -10.487 1.00 68.38 1240 THR A O 1
ATOM 9786 N N . ILE A 1 1241 ? 6.525 -35.796 -11.317 1.00 71.50 1241 ILE A N 1
ATOM 9787 C CA . ILE A 1 1241 ? 5.470 -34.770 -11.347 1.00 71.50 1241 ILE A CA 1
ATOM 9788 C C . ILE A 1 1241 ? 4.367 -35.127 -12.361 1.00 71.50 1241 ILE A C 1
ATOM 9790 O O . ILE A 1 1241 ? 3.194 -35.089 -12.001 1.00 71.50 1241 ILE A O 1
ATOM 9794 N N . ILE A 1 1242 ? 4.731 -35.562 -13.573 1.00 71.75 1242 ILE A N 1
ATOM 9795 C CA . ILE A 1 1242 ? 3.798 -35.976 -14.640 1.00 71.75 1242 ILE A CA 1
ATOM 9796 C C . ILE A 1 1242 ? 2.970 -37.187 -14.207 1.00 71.75 1242 ILE A C 1
ATOM 9798 O O . ILE A 1 1242 ? 1.757 -37.201 -14.398 1.00 71.75 1242 ILE A O 1
ATOM 9802 N N . LYS A 1 1243 ? 3.584 -38.169 -13.529 1.00 66.44 1243 LYS A N 1
ATOM 9803 C CA . LYS A 1 1243 ? 2.832 -39.281 -12.930 1.00 66.44 1243 LYS A CA 1
ATOM 9804 C C . LYS A 1 1243 ? 1.723 -38.774 -12.006 1.00 66.44 1243 LYS A C 1
ATOM 9806 O O . LYS A 1 1243 ? 0.636 -39.329 -12.029 1.00 66.44 1243 LYS A O 1
ATOM 9811 N N . PHE A 1 1244 ? 1.946 -37.720 -11.219 1.00 64.06 1244 PHE A N 1
ATOM 9812 C CA . PHE A 1 1244 ? 0.889 -37.157 -10.370 1.00 64.06 1244 PHE A CA 1
ATOM 9813 C C . PHE A 1 1244 ? -0.219 -36.423 -11.148 1.00 64.06 1244 PHE A C 1
ATOM 9815 O O . PHE A 1 1244 ? -1.304 -36.265 -10.594 1.00 64.06 1244 PHE A O 1
ATOM 9822 N N . GLU A 1 1245 ? 0.018 -35.987 -12.389 1.00 58.03 1245 GLU A N 1
ATOM 9823 C CA . GLU A 1 1245 ? -0.984 -35.337 -13.254 1.00 58.03 1245 GLU A CA 1
ATOM 9824 C C . GLU A 1 1245 ? -1.828 -36.342 -14.055 1.00 58.03 1245 GLU A C 1
ATOM 9826 O O . GLU A 1 1245 ? -3.048 -36.177 -14.157 1.00 58.03 1245 GLU A O 1
ATOM 9831 N N . GLU A 1 1246 ? -1.223 -37.434 -14.532 1.00 54.56 1246 GLU A N 1
ATOM 9832 C CA . GLU A 1 1246 ? -1.937 -38.537 -15.199 1.00 54.56 1246 GLU A CA 1
ATOM 9833 C C . GLU A 1 1246 ? -2.918 -39.256 -14.250 1.00 54.56 1246 GLU A C 1
ATOM 9835 O O . GLU A 1 1246 ? -3.980 -39.708 -14.666 1.00 54.56 1246 GLU A O 1
ATOM 9840 N N . TYR A 1 1247 ? -2.623 -39.303 -12.944 1.00 49.94 1247 TYR A N 1
ATOM 9841 C CA . TYR A 1 1247 ? -3.542 -39.852 -11.933 1.00 49.94 1247 TYR A CA 1
ATOM 9842 C C . TYR A 1 1247 ? -4.734 -38.940 -11.597 1.00 49.94 1247 TYR A C 1
ATOM 9844 O O . TYR A 1 1247 ? -5.669 -39.405 -10.952 1.00 49.94 1247 TYR A O 1
ATOM 9852 N N . THR A 1 1248 ? -4.704 -37.658 -11.974 1.00 46.06 1248 THR A N 1
ATOM 9853 C CA . THR A 1 1248 ? -5.825 -36.717 -11.761 1.00 46.06 1248 THR A CA 1
ATOM 9854 C C . THR A 1 1248 ? -6.774 -36.618 -12.954 1.00 46.06 1248 THR A C 1
ATOM 9856 O O . THR A 1 1248 ? -7.812 -35.974 -12.845 1.00 46.06 1248 THR A O 1
ATOM 9859 N N . SER A 1 1249 ? -6.425 -37.247 -14.079 1.00 38.50 1249 SER A N 1
ATOM 9860 C CA . SER A 1 1249 ? -7.215 -37.277 -15.317 1.00 38.50 1249 SER A CA 1
ATOM 9861 C C . SER A 1 1249 ? -7.928 -38.622 -15.566 1.00 38.50 1249 SER A C 1
ATOM 9863 O O . SER A 1 1249 ? -8.617 -38.750 -16.577 1.00 38.50 1249 SER A O 1
ATOM 9865 N N . CYS A 1 1250 ? -7.813 -39.585 -14.638 1.00 33.62 1250 CYS A N 1
ATOM 9866 C CA . CYS A 1 1250 ? -8.584 -40.836 -14.593 1.00 33.62 1250 CYS A CA 1
ATOM 9867 C C . CYS A 1 1250 ? -9.622 -40.819 -13.466 1.00 33.62 1250 CYS A C 1
ATOM 9869 O O . CYS A 1 1250 ? -9.257 -40.391 -12.344 1.00 33.62 1250 CYS A O 1
#

Secondary structure (DSSP, 8-state):
-TT-SS---EEEE-S--EEPSSTT--EEEEEEETTS-EEEEEEEESS--HHHHHHHHHHHHHHHHTTTSS-------EEEEETTEEEEEPPSS-EEHHHHHHHHHHHHSPTTPPPPPHHHHHHHHHHHHHHHTT--TT-GGG--HHHHHHHHHHHHHHS-S-HHHHHHHHT-SSHHHHHHHHHHHHHHHHHHHHHHHHHT-----TTTEEE-TTT--EEE---SS-TTGGGGSSS----SS---HHHHHHT-TTGGGTHHHHHHHHHHHHHHHTHHHHHHHHHHHHT-TTS---TT--SS---SS------------HHHHHHHHHHHHHHHHHHHTHHHHHHHHHHHHHHHHHHHHHHHHHHHHHHHHHHHHHHHHHHHHHHHHHHHHHH-TT-GGGGHHHHHHHHHHHHHHHHHHHHHHHHHHHHHHHHHHHHHHHHHHHHSSHHHHHHH---PPP--TTHHHHHHHHHTT-HHHHHHHHHHHHHHHHHHHHHHHHHHHHHHHHHHHHHHHTTS-GGGGGTSHHHHHHHHHHHHHH-GGGHHHHHHHHHHHHSPPPTT-HHHHHHHHHHHHHHHHHHHHHHHHHHHHHTPPP---HHHHHHHHHHHHHHHHHH-HHHHHHHHHHHHHHHHHHHHHHHHHHHHHGGGGGG-B-TTS-BHHHHHHHHHHHHHHHHTT-SS--HHHHHHHHHHHHHHHHHHHHHHHHHHIIIIIHHHHHHHHHTT-HHHHHHHHHHHHHHHTTSS-HHHHHHHHHHHHHHHHTT---TTTHHHHHHHHHHHHHHHHHH---TTSPPPHHHHHHHHHHHHHHTTSTTGGGGGG----GGGGGBHHHHHHHHHS-STTSHHHHHHHHHHHHHHHHHHHHHHHHHHHHHHHHHH--TT-------HHHHHHHHHHHHHHHIIIIITTHHHHHHHHHHHHHHHHTT--HHHHHHHH--STT--B-HHHHHHHHHHHHHHTTSS-HHHHHHHHHHHHHHHHHHHHHHHHHHHHHHHHHHHHHHHHHHHHHHHHHHHTHHHHHHHHHTTSSPPPSS-HHHHHHHHHHHHHHHHHHHHHHHHHHHHHHHHHHHHHHHHHHHHHH-GGGHHHHHHHHHHHHHHHHHHHHHHHHHHHHHHHHHHHHHHHHHHSS-HHHHHHHHHHHHHHHHHHHHHHHHHT------HHHHHHHHT-TT-SS--HHHHHHHHHHHHHHHHHHHHT-PPPP-THHHHHHHHHHHHHHHHHHHHHHHHHHHHHHHHHHTT--

InterPro domains:
  IPR000403 Phosphatidylinositol 3-/4-kinase, catalytic domain [PF00454] (39-293)
  IPR000403 Phosphatidylinositol 3-/4-kinase, catalytic domain [PS50290] (13-333)
  IPR000403 Phosphatidylinositol 3-/4-kinase, catalytic domain [SM00146] (40-352)
  IPR011009 Protein kinase-like domain superfamily [SSF56112] (5-298)
  IPR018936 Phosphatidylinositol 3-/4-kinase, conserved site [PS00916] (188-208)
  IPR036940 Phosphatidylinositol 3-/4-kinase, catalytic domain superfamily [G3DSA:1.10.1070.11] (153-382)
  IPR039414 SMG1, PIKK catalytic domain [cd05170] (10-294)
  IPR050517 DNA Damage Response and Repair Kinase [PTHR11139] (1-351)

pLDDT: mean 83.23, std 12.13, range [25.44, 96.25]

Foldseek 3Di:
DAPDPDPWAFPDWDPDWDFDPDPQRWIWTWTATPVRDIWIKIKGFLAACVLVQLVLVVQVVLCVLCVVDPFHADGWDWADPARTITITTDDPQKDQQVVLVQVVQCVVDPPPDDRDDPVCLLCVQLVVVCVVVVHDPVCVVPDDPVSVVVSVVVVPVVDDLASLLVLLVVLAPDPVQSVQLLLQLLLQVLLCLLSLLVFLADPPDRRQWIANSRRNHIHGDDRPCTPNVQCVPPDRDPDSHDDDSNSQVSNDPCRCVPSNVVSNVVSVVSCVVVVVVVVVSVVVVVPDPSDDPDPDPDSDDDDPDQDFDDDDDDDDDPLNVVLVVLVVVLVVLCVVCVVVLVVLVVVLVVLVCVVVVVVCVVVVLVVVLVVLVVLLVLLVVLLVLLVVCVVDVPRPLQCLVVLLVLVCVLVVLVVVLLVVLVVLLVVLVVLVVLQVVLLCCLLDCNLVVLVPDDDDQQDQLCPLCLVVCVVVVNVVLSVVSVVLSVLLRVLSVLLSVLLVVLSVLSNLVSLLCLLAAPCLVCLFPSNLSNVVSVVCSVPLVCLVVSVVVCCVRFPQDDLPDPLLVLLLLLLQQLVVLLVVLVVVLVVLVVVDDDDDPLVVLLVVLVVVLLVLCVVAVVLLLLLLLLVLLVLLVVLLVLLVCLQVCVQNLLVDADPVRHRSLLVNLLSLVLNLVSLVSHDDDDPLLVLLSLLSVLLSQLSVLLVVLLLCCLPPLLLLLLSCLSRPPPLQVVLLVLLVVLQVVLVDHLVVLLVLLVQCLVCVVVVHDGPSPVSVVSLVSSVVSVVVSLPDAPPSNDRDSNSCSVVSLVVSPVSNPPRNPSLLVNDDDPLCCLAALLVSLVVQAAPCNDPVSVVSVVSSLVSLSSVLVSLLSVLSNLQSQSLLTDPPRHSDDDHPSRSSSSSSSSSSCCSRRHSRSSSSNSSLSSSLSSLVVLVHPSNVVLVVVQPDPSSYDYPSVSSVVSVVVCCVVVSDPPVSSVVSNVSSVSSSVSSSVVSVNVVSVSVSVSSVVSSVSSLSSSVSSCLSCVSSCVVVCVVVSRPDRPDDPVVSLVSLVVSLVSSVVSLVSSVVSLVVVVVSLVVVLVVLVVVCVVPVVSPVSSVVSVVSNVVSNVVSVVSSVSSVVSSSSSVSVSVSSCSSHPHPSVVVVVVVSVVSSVSSVVSVVSVVPSPRDDDPSSNVLCVLVVPDPGDDPVVSVVSSVSSVVSSVVSVVPSDDDDDPPPPSVVVSVVSVVVVVVSVVVSVVSVVVSVVSVVVVVD

Sequence (1250 aa):
MPGVPSLVTIARVKEQVIILPTKTKPKKLVFVGSDGKSYTYLFKGLEDLHLDERIMQFLQISNTMLAASTYRARHYPVIPLGPRGGLISWVEHVTPLFSLYKRWQQRQVPAKAPVPRPSELFYGKLTPLLRERNISPDARKLWPLDILRQVLQELMQSTPDDLLATELWCHSQDAGAWWKSTRLYTSSLALNSIIGYIIGLGDRHLDNVLVDLHTGEVVHIDYNVCFEKGKTLRVPEKVPFRLTPNLVRALGLSGVEGGYKRSCEYVLKVMKKGRETFLTLLEAFIYDPLVDWAPGHDTALPPCTVRSGNAAGVRATRKQLEKEYSLAMYTLRRKEIAWEWYANRDTLLTSMQDIRDALTEYLSEDSAQKRLEAKLHERHLQNAYINEARTDSNHAFYSLPGRYKQVIEARRCRTNVLNTLQEKIEDCDKQLTQYKQAMVCLLGQWLDDVKRSLPSSVCQVFDLIKEFLQNAGQNSLVSQCCQLEQEISEAYAAHHRLRMGCVDILSKYSTICALYPASYINVHRSTSYKRWCQTLVISLDKYGEIKAEFSSLYSPPLADSMVCHQCVTFSRNLHRVLDVQREKERERAASGPALTSEEIYLYEAEQGLREFSVRAPVAVESAIVTALCALNKKFLLLECAAKSAADCLLDMTSRDGVWFLDDMCLTASMCVKLAALLPSPQDNIIQGVQCMENLYKVYNGLQTLNHSFLSVIMPGAIKSTLIEEPTVLGMIAQLNDIIHEAGLPLPELMKQMQNHLRFTIMGMASPNESALDIVASLKERYSALLSSTLDNGDLSQGQTLLMGFNSLFEKLWEDTSCLSSIEVPYAWRSVDFIKEAKSYMAPVLDGTHLALLTDIFFLKRLHCMHSFLTLCLNFARGYRGGANAPTTVYSDAQFHRPVRAYIADCVARTLAGSFSHCTAVTIVSLLAQSGFNVQGEIEQRDIGAESKVPLESLCRAACDSLIRRHRMTASSLSQASTLLSHYETAWRHTQHMQRFRASLEVATGSEQRLSVQYTAHHFLHEDTLSASIAGGHVKPSPINRGSFMLELRKSTSALATSQSRLTDLRDQMDTLVATLQQRLKWAAGANPALTEVTSAFEDVVRSEKDKLSEELKLGSTLNGICHSILQHEALRTRTSEALSNDVSFLQLLDQAEKAYKLDRNLRVTITELEADLMTLLPNITQVDRNVLDTAGAAVSRSMTHIIGDMVPQSCLFSTQLGELSTTLHEHDVLFHEMKHLMKTIIKFEEYTSC

Radius of gyration: 44.04 Å; chains: 1; bounding box: 117×92×140 Å